Protein AF-A0A7Z9ZM35-F1 (afdb_monomer)

Sequence (771 aa):
RETLLAARPWDLVIVDEAHHARRRDFLDLSRYRPNRMLELLNHLQGHTRGLLLLTATPMQVHPVEVWDLLNLLGLGGPWGADETLFLRFYEQLRRPPDEVDWAFILRLVRAELEIADGRPDPRFEDRARQELGLVDWERVRSLIKGDGSAQVVRSLPPQAKNVLAALVRHHTPLRRLVFRNTRALLREYARIGLLQDRVPTRDPQPVWVPMRDEERDLYDRIEEYITHFYRKYEGERKGLGFVMTVYRRRLTSSFYAVQRSLERRLAFLHGQADLELEEDLEQEALSLDADERLPTDRSLFRDEIAYIEKFLHDLSMLGGLDSKVAKLLEDLQTFFRQRETVLVFTQYTDTMDFLREQLRQSYGSHVACYSGRGGERWDGVMWAPTSKEEIKNAFRTGEIKILICTEAASEGLNLQTCGVLINYDMPWNPMRVEQRIGRVDRIGQRYDEVWIRNYFYEGTVEARVYYALSRRIDLFQDVVGPLQPILARVERTIEQAAMAPGAERERVLREELARIEAELDQVSEGWDLDEWAGQAEGTVSLDTPVTLQELAATLTTAPTLRHLFRPHETIEGAFWLRHEGGEIGVTFDPAVFDAHPNTLQFLTFGHPLLEWLLEQVAGTGEGDEVIGPLLRLEMETPLRRVAYYTLDAEGHPRSLRRLAEVREALESPPPGDGWTETAVEAARQDLGEQVEGEWQALQTFEGRLRRIWEQARAARAARILVRAALVELALGQQPALFNQGTYPAVFDKAAVIGLKRHGYPWTALLRIAQG

Mean predicted aligned error: 12.07 Å

Nearest PDB structures (foldseek):
  8spg-assembly1_A  TM=4.969E-01  e=6.435E-17  Escherichia coli
  4kbf-assembly1_A  TM=7.883E-01  e=2.112E-04  Thermus thermophilus HB27
  7bbb-assembly1_A  TM=7.644E-01  e=7.595E-04  Escherichia coli K-12
  8dpe-assembly1_A  TM=7.760E-01  e=2.055E-03  Homo sapiens
  8y6o-assembly1_I  TM=3.114E-01  e=8.350E-04  Homo sapiens

Foldseek 3Di:
DVVVLPDAQEAEDEAEQCLLFFFPDPPDPVDGHTDPSLVVLVSNLVRYNYYHYHHPFCDQADCLSVLSVLLSVFFFFPSNQDSVLVVVLVLLLLDDLLSHPLVSLLVQLLRLCVLVVNDQDPVLLVVLCVQPPDPLSVLLVCSNVVNDDPVSLVVHDPSSVVSSSVSSLCRDSQAVRFADQFLVNVVVCCVVVVAVFAFAAEAEDEDAFEDDPLLVVLLVVLLVLCVPQQVVCVVPDDPSLLLSVVLNQQSFLDLQSNLVQLVLVLCVLVVNDPNDDDPLDDPVSVPPPDDDDDPPDSVSCPVVNVSSVVSSVSSVVVPLPGRLLVVVVVVLVVCVVPWLAAEEEGQDPSSVVSSQVSVCVPQNQLEWEWEPVGIWTHPPPDTDHDHLLCVLVCRLVSVNRYYYYHLRGLPLRQQLAGQEYEHSGDALQLVSVLVSVPSHRDTNRPDNYRYYYYYGHPPQLSVVLVVLVVVLDVRNRGPFSLCSSLSSCSSVLSSVLSPDRDVCSVVSSVVSSVVSVVSSVCSVVGDGSVSNYHYPPDDPPPDDQEALVNVVVCQCPPPQRVVQWDADPPQPQWTFGQDPVGTAIEHSDPVSCSSPVPRYDHQDPPDVVVVVSVVSDDDDDPAWDDDQQKTWHFDPPPHTDIWIWGADLVRATDTRRHPVSVVVSVVDHHHDPHDDPVRVVNVVVVVVVVRVVVVVVVVVVVVSSVNRNLSSQLQNLLQVLLVVLVVCCVVVVCVVSVVDVDSDPGRDPVNLVVVVVVDPPSVVSSVSNVD

Secondary structure (DSSP, 8-state):
-HHHHSSPPBS-EEETTGGGS-BS-SS-TT---B-HHHHHHHHHGGGBS-EEE--S-S-SS-THHHHHHHHHT---HHHHH-HHHHHHHHHHHTS-TTTS-HHHHHHHHHHHHHHTTT---HHHHHHHHHHHHHHHHHHHHHHHHT---HHHHHTS-HHHHHHHHHHHHHSSHHHHH-B---HHHHHHHHHTTS--S---EEEEEEEEEPPPHHHHHHHHHHHHHIIIIITTTTTT-TTHHHHHHHHHHHHHH-HHHHHHHHHHHHHHHHTSS--PPPTTS-TTGGGG-S--PPPS-GGGGHHHHHHHHHHHHHHHHTTT--HHHHHHHHHHHHHTTT-S-EEEEES-HHHHHHHHHHHHHHHGGGEEEEETTEEEEE-SSSEEEE-HHHHHHHHHTTSS-EEEEEGGG-TT---TT--EEEESS--SSHHHHHHHHHHHSSTT-SSSEEEEEEEEETTSHHHHHHHHHHHHS-TTTS--GGGHHHHHHHHHHHHHHHHS-HHHHHHHHHHHHHHHHHHHHHHTTS--GGGTSBP--S------SS-HHHHHHHHHH-TTTGGGEEE-SSSTTEEEEEETTEEEEEES-HHHHHHSTTT-EE--TT-HHHHHHHHTSPPPPSS-EEETTEEEEEE-SSS-EEEEEEE-TTS-EEEE-SHHHHHHHHHSPPSTT---HHHHHHHHHHHHHHHHHHHHHHHHHHHHHHHHHHHHHHHHHHHHHHHHHHHHHHTTS-GGGGGSS---SS--HHHHHHHHHH-TTSHHHHHHHH-

pLDDT: mean 81.86, std 12.21, range [40.09, 97.25]

Solvent-accessible surface area (backbone atoms only — not comparable to full-atom values): 43494 Å² total; per-residue (Å²): 108,68,71,68,71,72,45,78,72,36,70,65,47,78,38,74,59,40,49,70,38,34,58,76,44,77,88,45,84,90,47,90,45,62,36,76,54,32,48,50,49,65,58,45,54,81,42,35,78,35,77,46,78,39,54,98,48,58,48,50,71,46,75,66,42,40,50,55,52,45,43,65,71,61,38,35,29,69,59,44,37,33,67,66,55,48,54,49,47,59,58,38,72,70,42,60,82,88,75,36,62,52,64,62,49,41,53,54,30,35,57,44,27,59,74,56,78,61,54,77,59,66,70,57,51,54,50,44,35,70,74,54,33,71,68,52,33,50,58,55,53,36,39,60,72,67,81,48,55,65,66,54,63,72,70,45,55,74,67,53,47,51,51,45,51,51,49,51,55,65,40,38,69,48,28,76,74,35,77,58,84,50,70,70,53,51,42,47,30,33,74,73,64,77,33,90,55,43,61,50,48,67,48,63,40,81,41,76,36,66,65,51,71,72,54,44,54,56,56,56,47,51,54,54,50,49,61,64,58,48,62,76,43,59,87,80,48,91,59,64,70,55,59,52,54,50,47,55,56,30,42,65,51,28,68,65,27,31,44,54,51,51,51,48,49,50,35,30,77,72,66,78,44,76,87,77,73,69,86,68,53,53,74,79,69,65,72,70,75,86,74,89,71,83,66,94,65,66,76,81,43,53,70,56,49,57,49,50,54,52,48,47,52,58,60,64,66,60,61,94,66,49,54,62,57,56,50,49,56,55,49,50,68,57,45,59,75,81,36,73,29,39,39,36,34,29,69,41,68,60,40,46,59,50,49,51,60,62,46,33,78,80,51,42,60,23,36,33,39,34,34,86,90,43,26,34,32,38,78,86,88,51,80,38,83,38,54,67,50,56,52,47,52,33,40,66,72,43,62,26,30,36,43,38,31,25,69,80,34,54,70,91,56,84,39,30,69,40,37,30,41,33,33,60,26,69,67,62,39,50,63,56,55,52,54,58,48,53,46,32,62,36,77,57,23,74,46,68,53,34,40,31,39,41,35,32,51,54,89,40,67,59,39,51,53,52,49,58,48,53,76,78,38,70,66,74,66,66,84,51,62,42,51,34,39,58,37,70,42,42,29,58,51,42,49,55,28,68,71,36,58,76,85,50,19,63,51,46,42,51,55,50,49,52,50,53,49,59,48,56,75,44,36,89,76,47,73,52,58,77,83,37,36,23,70,88,86,68,85,80,80,76,83,64,45,68,48,53,67,57,49,45,55,47,50,53,63,33,87,91,42,25,85,39,46,42,77,39,93,86,45,84,82,31,27,32,36,63,50,105,87,47,76,41,42,29,23,50,44,69,70,54,25,71,63,30,63,89,67,31,43,69,57,45,93,93,30,68,70,46,52,54,56,56,68,74,44,86,73,79,74,88,55,72,42,78,59,84,34,33,36,39,44,57,39,71,73,96,46,74,46,74,49,40,29,33,59,42,97,87,58,46,61,39,82,47,74,35,57,68,53,52,50,52,42,69,76,40,81,50,57,83,95,51,91,44,73,69,35,53,51,51,42,51,50,53,51,49,55,50,43,50,50,53,49,53,52,50,52,52,49,52,51,49,54,52,52,34,48,50,40,10,51,16,44,32,33,34,48,51,51,51,52,52,53,53,47,44,53,72,68,58,80,46,63,75,66,67,79,51,97,74,80,61,98,54,81,45,76,66,45,52,57,55,52,64,75,64,42,79,87,46,57,69,45,52,48,50,41,68,107

Radius of gyration: 32.75 Å; Cα contacts (8 Å, |Δi|>4): 1006; chains: 1; bounding box: 90×59×85 Å

Structure (mmCIF, N/CA/C/O backbone):
data_AF-A0A7Z9ZM35-F1
#
_entry.id   AF-A0A7Z9ZM35-F1
#
loop_
_atom_site.group_PDB
_atom_site.id
_atom_site.type_symbol
_atom_site.label_atom_id
_atom_site.label_alt_id
_atom_site.label_comp_id
_atom_site.label_asym_id
_atom_site.label_entity_id
_atom_site.label_seq_id
_atom_site.pdbx_PDB_ins_code
_atom_site.Cartn_x
_atom_site.Cartn_y
_atom_site.Cartn_z
_atom_site.occupancy
_atom_site.B_iso_or_equiv
_atom_site.auth_seq_id
_atom_site.auth_comp_id
_atom_site.auth_asym_id
_atom_site.auth_atom_id
_atom_site.pdbx_PDB_model_num
ATOM 1 N N . ARG A 1 1 ? 5.799 21.999 6.187 1.00 75.88 1 ARG A N 1
ATOM 2 C CA . ARG A 1 1 ? 6.123 21.718 7.611 1.00 75.88 1 ARG A CA 1
ATOM 3 C C . ARG A 1 1 ? 5.651 22.849 8.511 1.00 75.88 1 ARG A C 1
ATOM 5 O O . ARG A 1 1 ? 4.743 22.600 9.283 1.00 75.88 1 ARG A O 1
ATOM 12 N N . GLU A 1 2 ? 6.208 24.058 8.403 1.00 81.81 2 GLU A N 1
ATOM 13 C CA . GLU A 1 2 ? 5.840 25.189 9.279 1.00 81.81 2 GLU A CA 1
ATOM 14 C C . GLU A 1 2 ? 4.340 25.500 9.243 1.00 81.81 2 GLU A C 1
ATOM 16 O O . GLU A 1 2 ? 3.719 25.579 10.294 1.00 81.81 2 GLU A O 1
ATOM 21 N N . THR A 1 3 ? 3.730 25.519 8.055 1.00 85.75 3 THR A N 1
ATOM 22 C CA . THR A 1 3 ? 2.277 25.701 7.889 1.00 85.75 3 THR A CA 1
ATOM 23 C C . THR A 1 3 ? 1.444 24.665 8.652 1.00 85.75 3 THR A C 1
ATOM 25 O O . THR A 1 3 ? 0.456 25.021 9.279 1.00 85.75 3 THR A O 1
ATOM 28 N N . LEU A 1 4 ? 1.854 23.389 8.636 1.00 85.19 4 LEU A N 1
ATOM 29 C CA . LEU A 1 4 ? 1.128 22.304 9.312 1.00 85.19 4 LEU A CA 1
ATOM 30 C C . LEU A 1 4 ? 1.249 22.392 10.838 1.00 85.19 4 LEU A C 1
ATOM 32 O O . LEU A 1 4 ? 0.301 22.067 11.541 1.00 85.19 4 LEU A O 1
ATOM 36 N N . LEU A 1 5 ? 2.410 22.826 11.341 1.00 83.75 5 LEU A N 1
ATOM 37 C CA . LEU A 1 5 ? 2.676 22.955 12.778 1.00 83.75 5 LEU A CA 1
ATOM 38 C C . LEU A 1 5 ? 2.111 24.249 13.377 1.00 83.75 5 LEU A C 1
ATOM 40 O O . LEU A 1 5 ? 1.869 24.301 14.575 1.00 83.75 5 LEU A O 1
ATOM 44 N N . ALA A 1 6 ? 1.903 25.285 12.562 1.00 86.94 6 ALA A N 1
ATOM 45 C CA . ALA A 1 6 ? 1.254 26.525 12.984 1.00 86.94 6 ALA A CA 1
ATOM 46 C C . ALA A 1 6 ? -0.284 26.419 13.029 1.00 86.94 6 ALA A C 1
ATOM 48 O O . ALA A 1 6 ? -0.945 27.313 13.560 1.00 86.94 6 ALA A O 1
ATOM 49 N N . ALA A 1 7 ? -0.860 25.357 12.459 1.00 87.44 7 ALA A N 1
ATOM 50 C CA . ALA A 1 7 ? -2.297 25.117 12.478 1.00 87.44 7 ALA A CA 1
ATOM 51 C C . ALA A 1 7 ? -2.807 24.789 13.895 1.00 87.44 7 ALA A C 1
ATOM 53 O O . ALA A 1 7 ? -2.049 24.418 14.796 1.00 87.44 7 ALA A O 1
ATOM 54 N N . ARG A 1 8 ? -4.127 24.905 14.094 1.00 87.00 8 ARG A N 1
ATOM 55 C CA . ARG A 1 8 ? -4.777 24.406 15.316 1.00 87.00 8 ARG A CA 1
ATOM 56 C C . ARG A 1 8 ? -4.537 22.891 15.449 1.00 87.00 8 ARG A C 1
ATOM 58 O O . ARG A 1 8 ? -4.372 22.229 14.424 1.00 87.00 8 ARG A O 1
ATOM 65 N N . PRO A 1 9 ? -4.507 22.334 16.676 1.00 87.00 9 PRO A N 1
ATOM 66 C CA . PRO A 1 9 ? -4.395 20.893 16.864 1.00 87.00 9 PRO A CA 1
ATOM 67 C C . PRO A 1 9 ? -5.449 20.130 16.057 1.00 87.00 9 PRO A C 1
ATOM 69 O O . PRO A 1 9 ? -6.612 20.528 16.028 1.00 87.00 9 PRO A O 1
ATOM 72 N N . TRP A 1 10 ? -5.025 19.051 15.408 1.00 88.19 10 TRP A N 1
ATOM 73 C CA . TRP A 1 10 ? -5.870 18.247 14.526 1.00 88.19 10 TRP A CA 1
ATOM 74 C C . TRP A 1 10 ? -6.598 17.162 15.320 1.00 88.19 10 TRP A C 1
ATOM 76 O O . TRP A 1 10 ? -5.981 16.510 16.163 1.00 88.19 10 TRP A O 1
ATOM 86 N N . ASP A 1 11 ? -7.867 16.885 15.028 1.00 87.56 11 ASP A N 1
ATOM 87 C CA . ASP A 1 11 ? -8.559 15.755 15.664 1.00 87.56 11 ASP A CA 1
ATOM 88 C C . ASP A 1 11 ? -7.979 14.405 15.211 1.00 87.56 11 ASP A C 1
ATOM 90 O O . ASP A 1 11 ? -7.736 13.525 16.031 1.00 87.56 11 ASP A O 1
ATOM 94 N N . LEU A 1 12 ? -7.672 14.264 13.920 1.00 90.38 12 LEU A N 1
ATOM 95 C CA . LEU A 1 12 ? -7.080 13.058 13.349 1.00 90.38 12 LEU A CA 1
ATOM 96 C C . LEU A 1 12 ? -6.120 13.424 12.216 1.00 90.38 12 LEU A C 1
ATOM 98 O O . LEU A 1 12 ? -6.460 14.212 11.335 1.00 90.38 12 LEU A O 1
ATOM 102 N N . VAL A 1 13 ? -4.937 12.818 12.217 1.00 92.50 13 VAL A N 1
ATOM 103 C CA . VAL A 1 13 ? -3.998 12.842 11.093 1.00 92.50 13 VAL A CA 1
ATOM 104 C C . VAL A 1 13 ? -3.938 11.446 10.483 1.00 92.50 13 VAL A C 1
ATOM 106 O O . VAL A 1 13 ? -3.623 10.478 11.174 1.00 92.50 13 VAL A O 1
ATOM 109 N N . ILE A 1 14 ? -4.217 11.346 9.183 1.00 94.62 14 ILE A N 1
ATOM 110 C CA . ILE A 1 14 ? -4.080 10.109 8.407 1.00 94.62 14 ILE A CA 1
ATOM 111 C C . ILE A 1 14 ? -2.874 10.266 7.487 1.00 94.62 14 ILE A C 1
ATOM 113 O O . ILE A 1 14 ? -2.774 11.244 6.747 1.00 94.62 14 ILE A O 1
ATOM 117 N N . VAL A 1 15 ? -1.950 9.315 7.559 1.00 93.44 15 VAL A N 1
ATOM 118 C CA . VAL A 1 15 ? -0.734 9.296 6.748 1.00 93.44 15 VAL A CA 1
ATOM 119 C C . VAL A 1 15 ? -0.777 8.071 5.859 1.00 93.44 15 VAL A C 1
ATOM 121 O O . VAL A 1 15 ? -0.681 6.952 6.361 1.00 93.44 15 VAL A O 1
ATOM 124 N N . ASP A 1 16 ? -0.906 8.292 4.557 1.00 90.12 16 ASP A N 1
ATOM 125 C CA . ASP A 1 16 ? -0.743 7.234 3.567 1.00 90.12 16 ASP A CA 1
ATOM 126 C C . ASP A 1 16 ? 0.736 7.025 3.220 1.00 90.12 16 ASP A C 1
ATOM 128 O O . ASP A 1 16 ? 1.564 7.925 3.393 1.00 90.12 16 ASP A O 1
ATOM 132 N N . GLU A 1 17 ? 1.071 5.811 2.796 1.00 85.69 17 GLU A N 1
ATOM 133 C CA . GLU A 1 17 ? 2.434 5.348 2.524 1.00 85.69 17 GLU A CA 1
ATOM 134 C C . GLU A 1 17 ? 3.446 5.707 3.625 1.00 85.69 17 GLU A C 1
ATOM 136 O O . GLU A 1 17 ? 4.571 6.166 3.398 1.00 85.69 17 GLU A O 1
ATOM 141 N N . ALA A 1 18 ? 3.054 5.438 4.873 1.00 89.94 18 ALA A N 1
ATOM 142 C CA . ALA A 1 18 ? 3.830 5.755 6.067 1.00 89.94 18 ALA A CA 1
ATOM 143 C C . ALA A 1 18 ? 5.237 5.124 6.085 1.00 89.94 18 ALA A C 1
ATOM 145 O O . ALA A 1 18 ? 6.100 5.588 6.826 1.00 89.94 18 ALA A O 1
ATOM 146 N N . HIS A 1 19 ? 5.512 4.120 5.243 1.00 83.00 19 HIS A N 1
ATOM 147 C CA . HIS A 1 19 ? 6.848 3.539 5.081 1.00 83.00 19 HIS A CA 1
ATOM 148 C C . HIS A 1 19 ? 7.900 4.543 4.578 1.00 83.00 19 HIS A C 1
ATOM 150 O O . HIS A 1 19 ? 9.099 4.351 4.786 1.00 83.00 19 HIS A O 1
ATOM 156 N N . HIS A 1 20 ? 7.476 5.645 3.955 1.00 84.44 20 HIS A N 1
ATOM 157 C CA . HIS A 1 20 ? 8.375 6.737 3.605 1.00 84.44 20 HIS A CA 1
ATOM 158 C C . HIS A 1 20 ? 8.897 7.489 4.839 1.00 84.44 20 HIS A C 1
ATOM 160 O O . HIS A 1 20 ? 9.926 8.159 4.744 1.00 84.44 20 HIS A O 1
ATOM 166 N N . ALA A 1 21 ? 8.261 7.379 6.010 1.00 88.44 21 ALA A N 1
ATOM 167 C CA . ALA A 1 21 ? 8.731 7.969 7.260 1.00 88.44 21 ALA A CA 1
ATOM 168 C C . ALA A 1 21 ? 9.798 7.082 7.923 1.00 88.44 21 ALA A C 1
ATOM 170 O O . ALA A 1 21 ? 9.520 6.325 8.848 1.00 88.44 21 ALA A O 1
ATOM 171 N N . ARG A 1 22 ? 11.049 7.206 7.469 1.00 83.50 22 ARG A N 1
ATOM 172 C CA . ARG A 1 22 ? 12.159 6.340 7.900 1.00 83.50 22 ARG A CA 1
ATOM 173 C C . ARG A 1 22 ? 13.397 7.105 8.359 1.00 83.50 22 ARG A C 1
ATOM 175 O O . ARG A 1 22 ? 13.615 8.271 8.011 1.00 83.50 22 ARG A O 1
ATOM 182 N N . ARG A 1 23 ? 14.252 6.422 9.120 1.00 84.31 23 ARG A N 1
ATOM 183 C CA . ARG A 1 23 ? 15.608 6.887 9.445 1.00 84.31 23 ARG A CA 1
ATOM 184 C C . ARG A 1 23 ? 16.575 6.648 8.283 1.00 84.31 23 ARG A C 1
ATOM 186 O O . ARG A 1 23 ? 16.407 5.722 7.498 1.00 84.31 23 ARG A O 1
ATOM 193 N N . ARG A 1 24 ? 17.610 7.483 8.187 1.00 77.69 24 ARG A N 1
ATOM 194 C CA . ARG A 1 24 ? 18.691 7.342 7.196 1.00 77.69 24 ARG A CA 1
ATOM 195 C C . ARG A 1 24 ? 19.700 6.254 7.576 1.00 77.69 24 ARG A C 1
ATOM 197 O O . ARG A 1 24 ? 20.268 5.633 6.689 1.00 77.69 24 ARG A O 1
ATOM 204 N N . ASP A 1 25 ? 19.900 6.015 8.875 1.00 74.44 25 ASP A N 1
ATOM 205 C CA . ASP A 1 25 ? 20.873 5.049 9.406 1.00 74.44 25 ASP A CA 1
ATOM 206 C C . ASP A 1 25 ? 20.167 3.911 10.148 1.00 74.44 25 ASP A C 1
ATOM 208 O O . ASP A 1 25 ? 19.967 3.961 11.358 1.00 74.44 25 ASP A O 1
ATOM 212 N N . PHE A 1 26 ? 19.753 2.874 9.428 1.00 70.06 26 PHE A N 1
ATOM 213 C CA . PHE A 1 26 ? 19.111 1.702 10.039 1.00 70.06 26 PHE A CA 1
ATOM 214 C C . PHE A 1 26 ? 20.110 0.611 10.465 1.00 70.06 26 PHE A C 1
ATOM 216 O O . PHE A 1 26 ? 19.776 -0.192 11.330 1.00 70.06 26 PHE A O 1
ATOM 223 N N . LEU A 1 27 ? 21.336 0.607 9.918 1.00 65.44 27 LEU A N 1
ATOM 224 C CA . LEU A 1 27 ? 22.403 -0.344 10.285 1.00 65.44 27 LEU A CA 1
ATOM 225 C C . LEU A 1 27 ? 23.234 0.107 11.497 1.00 65.44 27 LEU A C 1
ATOM 227 O O . LEU A 1 27 ? 23.801 -0.726 12.199 1.00 65.44 27 LEU A O 1
ATOM 231 N N . ASP A 1 28 ? 23.311 1.416 11.751 1.00 73.62 28 ASP A N 1
ATOM 232 C CA . ASP A 1 28 ? 24.026 1.987 12.895 1.00 73.62 28 ASP A CA 1
ATOM 233 C C . ASP A 1 28 ? 23.031 2.556 13.912 1.00 73.62 28 ASP A C 1
ATOM 235 O O . ASP A 1 28 ? 22.667 3.731 13.870 1.00 73.62 28 ASP A O 1
ATOM 239 N N . LEU A 1 29 ? 22.621 1.719 14.869 1.00 71.94 29 LEU A N 1
ATOM 240 C CA . LEU A 1 29 ? 21.700 2.109 15.945 1.00 71.94 29 LEU A CA 1
ATOM 241 C C . LEU A 1 29 ? 22.309 3.119 16.939 1.00 71.94 29 LEU A C 1
ATOM 243 O O . LEU A 1 29 ? 21.620 3.574 17.852 1.00 71.94 29 LEU A O 1
ATOM 247 N N . SER A 1 30 ? 23.591 3.482 16.804 1.00 67.69 30 SER A N 1
ATOM 248 C CA . SER A 1 30 ? 24.193 4.550 17.611 1.00 67.69 30 SER A CA 1
ATOM 249 C C . SER A 1 30 ? 23.804 5.950 17.123 1.00 67.69 30 SER A C 1
ATOM 251 O O . SER A 1 30 ? 23.910 6.915 17.886 1.00 67.69 30 SER A O 1
ATOM 253 N N . ARG A 1 31 ? 23.319 6.073 15.879 1.00 73.25 31 ARG A N 1
ATOM 254 C CA . ARG A 1 31 ? 22.924 7.339 15.255 1.00 73.25 31 ARG A CA 1
ATOM 255 C C . ARG A 1 31 ? 21.438 7.332 14.923 1.00 73.25 31 ARG A C 1
ATOM 257 O O . ARG A 1 31 ? 20.930 6.425 14.280 1.00 73.25 31 ARG A O 1
ATOM 264 N N . TYR A 1 32 ? 20.743 8.398 15.312 1.00 82.00 32 TYR A N 1
ATOM 265 C CA . TYR A 1 32 ? 19.344 8.605 14.950 1.00 82.00 32 TYR A CA 1
ATOM 266 C C . TYR A 1 32 ? 19.222 9.830 14.044 1.00 82.00 32 TYR A C 1
ATOM 268 O O . TYR A 1 32 ? 19.287 10.968 14.510 1.00 82.00 32 TYR A O 1
ATOM 276 N N . ARG A 1 33 ? 19.082 9.593 12.735 1.00 83.75 33 ARG A N 1
ATOM 277 C CA . ARG A 1 33 ? 18.858 10.638 11.725 1.00 83.75 33 ARG A CA 1
ATOM 278 C C . ARG A 1 33 ? 17.551 10.370 10.976 1.00 83.75 33 ARG A C 1
ATOM 280 O O . ARG A 1 33 ? 17.578 9.649 9.974 1.00 83.75 33 ARG A O 1
ATOM 287 N N . PRO A 1 34 ? 16.410 10.895 11.452 1.00 87.81 34 PRO A N 1
ATOM 288 C CA . PRO A 1 34 ? 15.141 10.772 10.744 1.00 87.81 34 PRO A CA 1
ATOM 289 C C . PRO A 1 34 ? 15.202 11.511 9.401 1.00 87.81 34 PRO A C 1
ATOM 291 O O . PRO A 1 34 ? 15.959 12.467 9.228 1.00 87.81 34 PRO A O 1
ATOM 294 N N . ASN A 1 35 ? 14.429 11.061 8.417 1.00 88.06 35 ASN A N 1
ATOM 295 C CA . ASN A 1 35 ? 14.197 11.857 7.220 1.00 88.06 35 ASN A CA 1
ATOM 296 C C . ASN A 1 35 ? 13.135 12.946 7.478 1.00 88.06 35 ASN A C 1
ATOM 298 O O . ASN A 1 35 ? 12.538 13.019 8.551 1.00 88.06 35 ASN A O 1
ATOM 302 N N . ARG A 1 36 ? 12.876 13.798 6.478 1.00 88.94 36 ARG A N 1
ATOM 303 C CA . ARG A 1 36 ? 11.955 14.939 6.623 1.00 88.94 36 ARG A CA 1
ATOM 304 C C . ARG A 1 36 ? 10.526 14.526 7.000 1.00 88.94 36 ARG A C 1
ATOM 306 O O . ARG A 1 36 ? 9.876 15.256 7.743 1.00 88.94 36 ARG A O 1
ATOM 313 N N . MET A 1 37 ? 10.049 13.386 6.499 1.00 90.31 37 MET A N 1
ATOM 314 C CA . MET A 1 37 ? 8.705 12.884 6.794 1.00 90.31 37 MET A CA 1
ATOM 315 C C . MET A 1 37 ? 8.617 12.366 8.230 1.00 90.31 37 MET A C 1
ATOM 317 O O . MET A 1 37 ? 7.749 12.807 8.977 1.00 90.31 37 MET A O 1
ATOM 321 N N . LEU A 1 38 ? 9.563 11.526 8.661 1.00 91.25 38 LEU A N 1
ATOM 322 C CA . LEU A 1 38 ? 9.620 11.039 10.040 1.00 91.25 38 LEU A CA 1
ATOM 323 C C . LEU A 1 38 ? 9.806 12.191 11.037 1.00 91.25 38 LEU A C 1
ATOM 325 O O . LEU A 1 38 ? 9.176 12.204 12.091 1.00 91.25 38 LEU A O 1
ATOM 329 N N . GLU A 1 39 ? 10.617 13.200 10.709 1.00 90.94 39 GLU A N 1
ATOM 330 C CA . GLU A 1 39 ? 10.707 14.420 11.517 1.00 90.94 39 GLU A CA 1
ATOM 331 C C . GLU A 1 39 ? 9.357 15.122 11.648 1.00 90.94 39 GLU A C 1
ATOM 333 O O . GLU A 1 39 ? 8.977 15.487 12.757 1.00 90.94 39 GLU A O 1
ATOM 338 N N . LEU A 1 40 ? 8.630 15.326 10.547 1.00 91.50 40 LEU A N 1
ATOM 339 C CA . LEU A 1 40 ? 7.320 15.975 10.577 1.00 91.50 40 LEU A CA 1
ATOM 340 C C . LEU A 1 40 ? 6.338 15.209 11.474 1.00 91.50 40 LEU A C 1
ATOM 342 O O . LEU A 1 40 ? 5.709 15.827 12.331 1.00 91.50 40 LEU A O 1
ATOM 346 N N . LEU A 1 41 ? 6.256 13.884 11.326 1.00 92.69 41 LEU A N 1
ATOM 347 C CA . LEU A 1 41 ? 5.351 13.051 12.122 1.00 92.69 41 LEU A CA 1
ATOM 348 C C . LEU A 1 41 ? 5.688 13.080 13.616 1.00 92.69 41 LEU A C 1
ATOM 350 O O . LEU A 1 41 ? 4.783 13.190 14.438 1.00 92.69 41 LEU A O 1
ATOM 354 N N . ASN A 1 42 ? 6.977 13.085 13.975 1.00 89.19 42 ASN A N 1
ATOM 355 C CA . ASN A 1 42 ? 7.402 13.235 15.371 1.00 89.19 42 ASN A CA 1
ATOM 356 C C . ASN A 1 42 ? 6.913 14.556 15.997 1.00 89.19 42 ASN A C 1
ATOM 358 O O . ASN A 1 42 ? 6.615 14.592 17.187 1.00 89.19 42 ASN A O 1
ATOM 362 N N . HIS A 1 43 ? 6.816 15.643 15.221 1.00 88.12 43 HIS A N 1
ATOM 363 C CA . HIS A 1 43 ? 6.258 16.906 15.722 1.00 88.12 43 HIS A CA 1
ATOM 364 C C . HIS A 1 43 ? 4.724 16.879 15.759 1.00 88.12 43 HIS A C 1
ATOM 366 O O . HIS A 1 43 ? 4.130 17.378 16.713 1.00 88.12 43 HIS A O 1
ATOM 372 N N . LEU A 1 44 ? 4.083 16.283 14.747 1.00 89.31 44 LEU A N 1
ATOM 373 C CA . LEU A 1 44 ? 2.623 16.193 14.667 1.00 89.31 44 LEU A CA 1
ATOM 374 C C . LEU A 1 44 ? 2.017 15.295 15.745 1.00 89.31 44 LEU A C 1
ATOM 376 O O . LEU A 1 44 ? 0.903 15.575 16.173 1.00 89.31 44 LEU A O 1
ATOM 380 N N . GLN A 1 45 ? 2.744 14.287 16.236 1.00 85.75 45 GLN A N 1
ATOM 381 C CA . GLN A 1 45 ? 2.293 13.411 17.325 1.00 85.75 45 GLN A CA 1
ATOM 382 C C . GLN A 1 45 ? 1.815 14.202 18.558 1.00 85.75 45 GLN A C 1
ATOM 384 O O . GLN A 1 45 ? 0.846 13.816 19.200 1.00 85.75 45 GLN A O 1
ATOM 389 N N . GLY A 1 46 ? 2.470 15.325 18.883 1.00 79.44 46 GLY A N 1
ATOM 390 C CA . GLY A 1 46 ? 2.075 16.199 19.997 1.00 79.44 46 GLY A CA 1
ATOM 391 C C . GLY A 1 46 ? 1.004 17.240 19.650 1.00 79.44 46 GLY A C 1
ATOM 392 O O . GLY A 1 46 ? 0.597 18.000 20.524 1.00 79.44 46 GLY A O 1
ATOM 393 N N . HIS A 1 47 ? 0.580 17.302 18.388 1.00 85.94 47 HIS A N 1
ATOM 394 C CA . HIS A 1 47 ? -0.313 18.318 17.830 1.00 85.94 47 HIS A CA 1
ATOM 395 C C . HIS A 1 47 ? -1.594 17.715 17.227 1.00 85.94 47 HIS A C 1
ATOM 397 O O . HIS A 1 47 ? -2.305 18.392 16.479 1.00 85.94 47 HIS A O 1
ATOM 403 N N . THR A 1 48 ? -1.896 16.451 17.542 1.00 88.50 48 THR A N 1
ATOM 404 C CA . THR A 1 48 ? -3.121 15.766 17.124 1.00 88.50 48 THR A CA 1
ATOM 405 C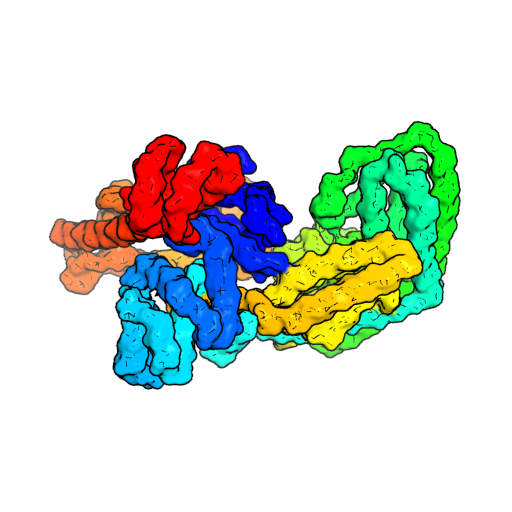 C . THR A 1 48 ? -3.718 14.902 18.236 1.00 88.50 48 THR A C 1
ATOM 407 O O . THR A 1 48 ? -2.984 14.432 19.105 1.00 88.50 48 THR A O 1
ATOM 410 N N . ARG A 1 49 ? -5.043 14.691 18.223 1.00 83.56 49 ARG A N 1
ATOM 411 C CA . ARG A 1 49 ? -5.725 13.741 19.123 1.00 83.56 49 ARG A CA 1
ATOM 412 C C . ARG A 1 49 ? -5.608 12.288 18.650 1.00 83.56 49 ARG A C 1
ATOM 414 O O . ARG A 1 49 ? -5.676 11.387 19.481 1.00 83.56 49 ARG A O 1
ATOM 421 N N . GLY A 1 50 ? -5.395 12.056 17.353 1.00 87.12 50 GLY A N 1
ATOM 422 C CA . GLY A 1 50 ? -5.274 10.721 16.770 1.00 87.12 50 GLY A CA 1
ATOM 423 C C . GLY A 1 50 ? -4.330 10.688 15.571 1.00 87.12 50 GLY A C 1
ATOM 424 O O . GLY A 1 50 ? -4.293 11.613 14.765 1.00 87.12 50 GLY A O 1
ATOM 425 N N . LEU A 1 51 ? -3.577 9.598 15.432 1.00 90.81 51 LEU A N 1
ATOM 426 C CA . LEU A 1 51 ? -2.679 9.364 14.302 1.00 90.81 51 LEU A CA 1
ATOM 427 C C . LEU A 1 51 ? -2.947 7.974 13.721 1.00 90.81 51 LEU A C 1
ATOM 429 O O . LEU A 1 51 ? -2.869 6.983 14.444 1.00 90.81 51 LEU A O 1
ATOM 433 N N . LEU A 1 52 ? -3.237 7.909 12.422 1.00 93.94 52 LEU A N 1
ATOM 434 C CA . LEU A 1 52 ? -3.412 6.669 11.671 1.00 93.94 52 LEU A CA 1
ATOM 435 C C . LEU A 1 52 ? -2.343 6.579 10.581 1.00 93.94 52 LEU A C 1
ATOM 437 O O . LEU A 1 52 ? -2.191 7.496 9.775 1.00 93.94 52 LEU A O 1
ATOM 441 N N . LEU A 1 53 ? -1.608 5.470 10.563 1.00 93.50 53 LEU A N 1
ATOM 442 C CA . LEU A 1 53 ? -0.558 5.197 9.585 1.00 93.50 53 LEU A CA 1
ATOM 443 C C . LEU A 1 53 ? -1.022 4.071 8.659 1.00 93.50 53 LEU A C 1
ATOM 445 O O . LEU A 1 53 ? -1.292 2.965 9.125 1.00 93.50 53 LEU A O 1
ATOM 449 N N . LEU A 1 54 ? -1.096 4.349 7.360 1.00 92.25 54 LEU A N 1
ATOM 450 C CA . LEU A 1 54 ? -1.427 3.381 6.320 1.00 92.25 54 LEU A CA 1
ATOM 451 C C . LEU A 1 54 ? -0.156 3.063 5.531 1.00 92.25 54 LEU A C 1
ATOM 453 O O . LEU A 1 54 ? 0.599 3.957 5.155 1.00 92.25 54 LEU A O 1
ATOM 457 N N . THR A 1 55 ? 0.136 1.779 5.340 1.00 85.00 55 THR A N 1
ATOM 458 C CA . THR A 1 55 ? 1.278 1.340 4.531 1.00 85.00 55 THR A CA 1
ATOM 459 C C . THR A 1 55 ? 1.143 -0.128 4.148 1.00 85.00 55 THR A C 1
ATOM 461 O O . THR A 1 55 ? 0.788 -0.969 4.976 1.00 85.00 55 THR A O 1
ATOM 464 N N . ALA A 1 56 ? 1.476 -0.453 2.899 1.00 75.50 56 ALA A N 1
ATOM 465 C CA . ALA A 1 56 ? 1.576 -1.838 2.440 1.00 75.50 56 ALA A CA 1
ATOM 466 C C . ALA A 1 56 ? 2.886 -2.523 2.886 1.00 75.50 56 ALA A C 1
ATOM 468 O O . ALA A 1 56 ? 2.966 -3.754 2.933 1.00 75.50 56 ALA A O 1
ATOM 469 N N . THR A 1 57 ? 3.917 -1.739 3.219 1.00 72.06 57 THR A N 1
ATOM 470 C CA . THR A 1 57 ? 5.278 -2.218 3.513 1.00 72.06 57 THR A CA 1
ATOM 471 C C . THR A 1 57 ? 5.841 -1.526 4.760 1.00 72.06 57 THR A C 1
ATOM 473 O O . THR A 1 57 ? 6.742 -0.695 4.646 1.00 72.06 57 THR A O 1
ATOM 476 N N . PRO A 1 58 ? 5.317 -1.808 5.969 1.00 68.00 58 PRO A N 1
ATOM 477 C CA . PRO A 1 58 ? 5.753 -1.120 7.190 1.00 68.00 58 PRO A CA 1
ATOM 478 C C . PRO A 1 58 ? 7.236 -1.347 7.529 1.00 68.00 58 PRO A C 1
ATOM 480 O O . PRO A 1 58 ? 7.815 -0.553 8.264 1.00 68.00 58 PRO A O 1
ATOM 483 N N . MET A 1 59 ? 7.854 -2.397 6.979 1.00 73.62 59 MET A N 1
ATOM 484 C CA . MET A 1 59 ? 9.293 -2.650 7.017 1.00 73.62 59 MET A CA 1
ATOM 485 C C . MET A 1 59 ? 9.820 -2.723 5.584 1.00 73.62 59 MET A C 1
ATOM 487 O O . MET A 1 59 ? 9.376 -3.578 4.826 1.00 73.62 59 MET A O 1
ATOM 491 N N . GLN A 1 60 ? 10.775 -1.873 5.206 1.00 66.12 60 GLN A N 1
ATOM 492 C CA . GLN A 1 60 ? 11.422 -1.976 3.895 1.00 66.12 60 GLN A CA 1
ATOM 493 C C . GLN A 1 60 ? 12.797 -2.615 3.992 1.00 66.12 60 GLN A C 1
ATOM 495 O O . GLN A 1 60 ? 13.120 -3.467 3.171 1.00 66.12 60 GLN A O 1
ATOM 500 N N . VAL A 1 61 ? 13.605 -2.209 4.977 1.00 66.75 61 VAL A N 1
ATOM 501 C CA . VAL A 1 61 ? 15.003 -2.653 5.063 1.00 66.75 61 VAL A CA 1
ATOM 502 C C . VAL A 1 61 ? 15.336 -3.271 6.412 1.00 66.75 61 VAL A C 1
ATOM 504 O O . VAL A 1 61 ? 16.054 -4.268 6.461 1.00 66.75 61 VAL A O 1
ATOM 507 N N . HIS A 1 62 ? 14.829 -2.719 7.515 1.00 75.81 62 HIS A N 1
ATOM 508 C CA . HIS A 1 62 ? 15.165 -3.222 8.847 1.00 75.81 62 HIS A CA 1
ATOM 509 C C . HIS A 1 62 ? 13.988 -3.126 9.837 1.00 75.81 62 HIS A C 1
ATOM 511 O O . HIS A 1 62 ? 13.283 -2.116 9.834 1.00 75.81 62 HIS A O 1
ATOM 517 N N . PRO A 1 63 ? 13.808 -4.089 10.771 1.00 78.94 63 PRO A N 1
ATOM 518 C CA . PRO A 1 63 ? 12.697 -4.073 11.737 1.00 78.94 63 PRO A CA 1
ATOM 519 C C . PRO A 1 63 ? 12.645 -2.839 12.652 1.00 78.94 63 PRO A C 1
ATOM 521 O O . PRO A 1 63 ? 11.614 -2.542 13.250 1.00 78.94 63 PRO A O 1
ATOM 524 N N . VAL A 1 64 ? 13.751 -2.096 12.763 1.00 84.94 64 VAL A N 1
ATOM 525 C CA . VAL A 1 64 ? 13.797 -0.827 13.510 1.00 84.94 64 VAL A CA 1
ATOM 526 C C . VAL A 1 64 ? 12.875 0.241 12.913 1.00 84.94 64 VAL A C 1
ATOM 528 O O . VAL A 1 64 ? 12.378 1.088 13.646 1.00 84.94 64 VAL A O 1
ATOM 531 N N . GLU A 1 65 ? 12.607 0.183 11.607 1.00 85.50 65 GLU A N 1
ATOM 532 C CA . GLU A 1 65 ? 11.663 1.085 10.937 1.00 85.50 65 GLU A CA 1
ATOM 533 C C . GLU A 1 65 ? 10.251 0.901 11.496 1.00 85.50 65 GLU A C 1
ATOM 535 O O . GLU A 1 65 ? 9.551 1.872 11.766 1.00 85.50 65 GLU A O 1
ATOM 540 N N . VAL A 1 66 ? 9.863 -0.344 11.779 1.00 87.38 66 VAL A N 1
ATOM 541 C CA . VAL A 1 66 ? 8.569 -0.631 12.403 1.00 87.38 66 VAL A CA 1
ATOM 542 C C . VAL A 1 66 ? 8.515 -0.069 13.811 1.00 87.38 66 VAL A C 1
ATOM 544 O O . VAL A 1 66 ? 7.501 0.503 14.200 1.00 87.38 66 VAL A O 1
ATOM 547 N N . TRP A 1 67 ? 9.609 -0.168 14.567 1.00 90.19 67 TRP A N 1
ATOM 548 C CA . TRP A 1 67 ? 9.683 0.469 15.877 1.00 90.19 67 TRP A CA 1
ATOM 549 C C . TRP A 1 67 ? 9.502 1.990 15.786 1.00 90.19 67 TRP A C 1
ATOM 551 O O . TRP A 1 67 ? 8.753 2.539 16.588 1.00 90.19 67 TRP A O 1
ATOM 561 N N . ASP A 1 68 ? 10.114 2.661 14.802 1.00 90.19 68 ASP A N 1
ATOM 562 C CA . ASP A 1 68 ? 9.935 4.107 14.594 1.00 90.19 68 ASP A CA 1
ATOM 563 C C . ASP A 1 68 ? 8.464 4.465 14.355 1.00 90.19 68 ASP A C 1
ATOM 565 O O . ASP A 1 68 ? 7.939 5.378 14.997 1.00 90.19 68 ASP A O 1
ATOM 569 N N . LEU A 1 69 ? 7.783 3.718 13.480 1.00 91.56 69 LEU A N 1
ATOM 570 C CA . LEU A 1 69 ? 6.366 3.928 13.173 1.00 91.56 69 LEU A CA 1
ATOM 571 C C . LEU A 1 69 ? 5.471 3.656 14.385 1.00 91.56 69 LEU A C 1
ATOM 573 O O . LEU A 1 69 ? 4.610 4.466 14.719 1.00 91.56 69 LEU A O 1
ATOM 577 N N . LEU A 1 70 ? 5.696 2.551 15.094 1.00 90.00 70 LEU A N 1
ATOM 578 C CA . LEU A 1 70 ? 4.955 2.241 16.314 1.00 90.00 70 LEU A CA 1
ATOM 579 C C . LEU A 1 70 ? 5.191 3.291 17.400 1.00 90.00 70 LEU A C 1
ATOM 581 O O . LEU A 1 70 ? 4.274 3.638 18.142 1.00 90.00 70 LEU A O 1
ATOM 585 N N . ASN A 1 71 ? 6.411 3.816 17.507 1.00 88.56 71 ASN A N 1
ATOM 586 C CA . ASN A 1 71 ? 6.738 4.838 18.488 1.00 88.56 71 ASN A CA 1
ATOM 587 C C . ASN A 1 71 ? 5.959 6.144 18.227 1.00 88.56 71 ASN A C 1
ATOM 589 O O . ASN A 1 71 ? 5.536 6.791 19.188 1.00 88.56 71 ASN A O 1
ATOM 593 N N . LEU A 1 72 ? 5.666 6.479 16.961 1.00 88.88 72 LEU A N 1
ATOM 594 C CA . LEU A 1 72 ? 4.735 7.565 16.605 1.00 88.88 72 LEU A CA 1
ATOM 595 C C . LEU A 1 72 ? 3.298 7.296 17.085 1.00 88.88 72 LEU A C 1
ATOM 597 O O . LEU A 1 72 ? 2.581 8.231 17.434 1.00 88.88 72 LEU A O 1
ATOM 601 N N . LEU A 1 73 ? 2.886 6.031 17.170 1.00 86.94 73 LEU A N 1
ATOM 602 C CA . LEU A 1 73 ? 1.579 5.617 17.699 1.00 86.94 73 LEU A CA 1
ATOM 603 C C . LEU A 1 73 ? 1.547 5.525 19.236 1.00 86.94 73 LEU A C 1
ATOM 605 O O . LEU A 1 73 ? 0.536 5.138 19.818 1.00 86.94 73 LEU A O 1
ATOM 609 N N . GLY A 1 74 ? 2.640 5.897 19.910 1.00 78.94 74 GLY A N 1
ATOM 610 C CA . GLY A 1 74 ? 2.695 5.981 21.367 1.00 78.94 74 GLY A CA 1
ATOM 611 C C . GLY A 1 74 ? 3.068 4.667 22.052 1.00 78.94 74 GLY A C 1
ATOM 612 O O . GLY A 1 74 ? 2.367 4.226 22.964 1.00 78.94 74 GLY A O 1
ATOM 613 N N . LEU A 1 75 ? 4.189 4.051 21.658 1.00 84.56 75 LEU A N 1
ATOM 614 C CA . LEU A 1 75 ? 4.755 2.921 22.404 1.00 84.56 75 LEU A CA 1
ATOM 615 C C . LEU A 1 75 ? 5.053 3.299 23.865 1.00 84.56 75 LEU A C 1
ATOM 617 O O . LEU A 1 75 ? 5.769 4.257 24.157 1.00 84.56 75 LEU A O 1
ATOM 621 N N . GLY A 1 76 ? 4.515 2.503 24.787 1.00 78.50 76 GLY A N 1
ATOM 622 C CA . GLY A 1 76 ? 4.664 2.679 26.229 1.00 78.50 76 GLY A CA 1
ATOM 623 C C . GLY A 1 76 ? 5.844 1.939 26.846 1.00 78.50 76 GLY A C 1
ATOM 624 O O . GLY A 1 76 ? 6.380 0.990 26.272 1.00 78.50 76 GLY A O 1
ATOM 625 N N . GLY A 1 77 ? 6.207 2.339 28.066 1.00 81.88 77 GLY A N 1
ATOM 626 C CA . GLY A 1 77 ? 7.113 1.586 28.937 1.00 81.88 77 GLY A CA 1
ATOM 627 C C . GLY A 1 77 ? 8.452 1.192 28.280 1.00 81.88 77 GLY A C 1
ATOM 628 O O . GLY A 1 77 ? 9.058 2.010 27.586 1.00 81.88 77 GLY A O 1
ATOM 629 N N . PRO A 1 78 ? 8.956 -0.042 28.495 1.00 83.00 78 PRO A N 1
ATOM 630 C CA . PRO A 1 78 ? 10.224 -0.490 27.921 1.00 83.00 78 PRO A CA 1
ATOM 631 C C . PRO A 1 78 ? 10.181 -0.624 26.391 1.00 83.00 78 PRO A C 1
ATOM 633 O O . PRO A 1 78 ? 11.240 -0.573 25.772 1.00 83.00 78 PRO A O 1
ATOM 636 N N . TRP A 1 79 ? 8.996 -0.762 25.783 1.00 87.75 79 TRP A N 1
ATOM 637 C CA . TRP A 1 79 ? 8.845 -0.867 24.330 1.00 87.75 79 TRP A CA 1
ATOM 638 C C . TRP A 1 79 ? 9.183 0.446 23.624 1.00 87.75 79 TRP A C 1
ATOM 640 O O . TRP A 1 79 ? 9.937 0.429 22.659 1.00 87.75 79 TRP A O 1
ATOM 650 N N . GLY A 1 80 ? 8.677 1.582 24.116 1.00 85.50 80 GLY A N 1
ATOM 651 C CA . GLY A 1 80 ? 8.950 2.909 23.536 1.00 85.50 80 GLY A CA 1
ATOM 652 C C . GLY A 1 80 ? 10.254 3.555 24.009 1.00 85.50 80 GLY A C 1
ATOM 653 O O . GLY A 1 80 ? 10.694 4.567 23.470 1.00 85.50 80 GLY A O 1
ATOM 654 N N . ALA A 1 81 ? 10.898 2.991 25.032 1.00 81.75 81 ALA A N 1
ATOM 655 C CA . ALA A 1 81 ? 12.119 3.562 25.595 1.00 81.75 81 ALA A CA 1
ATOM 656 C C . ALA A 1 81 ? 13.378 3.245 24.775 1.00 81.75 81 ALA A C 1
ATOM 658 O O . ALA A 1 81 ? 14.369 3.981 24.865 1.00 81.75 81 ALA A O 1
ATOM 659 N N . ASP A 1 82 ? 13.376 2.119 24.054 1.00 81.88 82 ASP A N 1
ATOM 660 C CA . ASP A 1 82 ? 14.582 1.555 23.458 1.00 81.88 82 ASP A CA 1
ATOM 661 C C . ASP A 1 82 ? 14.281 0.564 22.329 1.00 81.88 82 ASP A C 1
ATOM 663 O O . ASP A 1 82 ? 13.802 -0.552 22.554 1.00 81.88 82 ASP A O 1
ATOM 667 N N . GLU A 1 83 ? 14.684 0.940 21.122 1.00 85.56 83 GLU A N 1
ATOM 668 C CA . GLU A 1 83 ? 14.578 0.113 19.929 1.00 85.56 83 GLU A CA 1
ATOM 669 C C . GLU A 1 83 ? 15.332 -1.219 20.060 1.00 85.56 83 GLU A C 1
ATOM 671 O O . GLU A 1 83 ? 14.906 -2.236 19.522 1.00 85.56 83 GLU A O 1
ATOM 676 N N . THR A 1 84 ? 16.426 -1.264 20.827 1.00 86.19 84 THR A N 1
ATOM 677 C CA . THR A 1 84 ? 17.213 -2.491 21.014 1.00 86.19 84 THR A CA 1
ATOM 678 C C . THR A 1 84 ? 16.477 -3.519 21.867 1.00 86.19 84 THR A C 1
ATOM 680 O O . THR A 1 84 ? 16.664 -4.715 21.657 1.00 86.19 84 THR A O 1
ATOM 683 N N . LEU A 1 85 ? 15.601 -3.093 22.790 1.00 87.75 85 LEU A N 1
ATOM 684 C CA . LEU A 1 85 ? 14.762 -4.025 23.549 1.00 87.75 85 LEU A CA 1
ATOM 685 C C . LEU A 1 85 ? 13.671 -4.609 22.657 1.00 87.75 85 LEU A C 1
ATOM 687 O O . LEU A 1 85 ? 13.421 -5.810 22.725 1.00 87.75 85 LEU A O 1
ATOM 691 N N . PHE A 1 86 ? 13.071 -3.778 21.801 1.00 87.94 86 PHE A N 1
ATOM 692 C CA . PHE A 1 86 ? 12.118 -4.231 20.793 1.00 87.94 86 PHE A CA 1
ATOM 693 C C . PHE A 1 86 ? 12.758 -5.273 19.868 1.00 87.94 86 PHE A C 1
ATOM 695 O O . PHE A 1 86 ? 12.244 -6.380 19.754 1.00 87.94 86 PHE A O 1
ATOM 702 N N . LEU A 1 87 ? 13.920 -4.973 19.281 1.00 86.69 87 LEU A N 1
ATOM 703 C CA . LEU A 1 87 ? 14.623 -5.894 18.381 1.00 86.69 87 LEU A CA 1
ATOM 704 C C . LEU A 1 87 ? 15.027 -7.196 19.089 1.00 86.69 87 LEU A C 1
ATOM 706 O O . LEU A 1 87 ? 14.736 -8.288 18.598 1.00 86.69 87 LEU A O 1
ATOM 710 N N . ARG A 1 88 ? 15.628 -7.088 20.283 1.00 87.75 88 ARG A N 1
ATOM 711 C CA . ARG A 1 88 ? 16.046 -8.245 21.084 1.00 87.75 88 ARG A CA 1
ATOM 712 C C . ARG A 1 88 ? 14.867 -9.146 21.443 1.00 87.75 88 ARG A C 1
ATOM 714 O O . ARG A 1 88 ? 15.043 -10.356 21.507 1.00 87.75 88 ARG A O 1
ATOM 721 N N . PHE A 1 89 ? 13.682 -8.593 21.706 1.00 88.81 89 PHE A N 1
ATOM 722 C CA . PHE A 1 89 ? 12.496 -9.385 22.041 1.00 88.81 89 PHE A CA 1
ATOM 723 C C . PHE A 1 89 ? 12.177 -10.412 20.958 1.00 88.81 89 PHE A C 1
ATOM 725 O O . PHE A 1 89 ? 12.078 -11.602 21.249 1.00 88.81 89 PHE A O 1
ATOM 732 N N . TYR A 1 90 ? 12.085 -9.974 19.707 1.00 83.62 90 TYR A N 1
ATOM 733 C CA . TYR A 1 90 ? 11.759 -10.883 18.614 1.00 83.62 90 TYR A CA 1
ATOM 734 C C . TYR A 1 90 ? 12.919 -11.808 18.261 1.00 83.62 90 TYR A C 1
ATOM 736 O O . TYR A 1 90 ? 12.681 -12.967 17.940 1.00 83.62 90 TYR A O 1
ATOM 744 N N . GLU A 1 91 ? 14.165 -11.343 18.386 1.00 83.19 91 GLU A N 1
ATOM 745 C CA . GLU A 1 91 ? 15.342 -12.205 18.236 1.00 83.19 91 GLU A CA 1
ATOM 746 C C . GLU A 1 91 ? 15.312 -13.370 19.239 1.00 83.19 91 GLU A C 1
ATOM 748 O O . GLU A 1 91 ? 15.553 -14.520 18.882 1.00 83.19 91 GLU A O 1
ATOM 753 N N . GLN A 1 92 ? 14.970 -13.092 20.500 1.00 84.69 92 GLN A N 1
ATOM 754 C CA . GLN A 1 92 ? 14.873 -14.107 21.549 1.00 84.69 92 GLN A CA 1
ATOM 755 C C . GLN A 1 92 ? 13.775 -15.133 21.256 1.00 84.69 92 GLN A C 1
ATOM 757 O O . GLN A 1 92 ? 13.993 -16.314 21.491 1.00 84.69 92 GLN A O 1
ATOM 762 N N . LEU A 1 93 ? 12.628 -14.726 20.706 1.00 81.75 93 LEU A N 1
ATOM 763 C CA . LEU A 1 93 ? 11.512 -15.640 20.421 1.00 81.75 93 LEU A CA 1
ATOM 764 C C . LEU A 1 93 ? 11.727 -16.567 19.221 1.00 81.75 93 LEU A C 1
ATOM 766 O O . LEU A 1 93 ? 10.937 -17.491 19.033 1.00 81.75 93 LEU A O 1
ATOM 770 N N . ARG A 1 94 ? 12.790 -16.351 18.442 1.00 77.00 94 ARG A N 1
ATOM 771 C CA . ARG A 1 94 ? 13.228 -17.301 17.410 1.00 77.00 94 ARG A CA 1
ATOM 772 C C . ARG A 1 94 ? 14.137 -18.397 17.940 1.00 77.00 94 ARG A C 1
ATOM 774 O O . ARG A 1 94 ? 14.321 -19.410 17.274 1.00 77.00 94 ARG A O 1
ATOM 781 N N . ARG A 1 95 ? 14.736 -18.197 19.114 1.00 80.81 95 ARG A N 1
ATOM 782 C CA . ARG A 1 95 ? 15.639 -19.182 19.708 1.00 80.81 95 ARG A CA 1
ATOM 783 C C . ARG A 1 95 ? 14.839 -20.377 20.230 1.00 80.81 95 ARG A C 1
ATOM 785 O O . ARG A 1 95 ? 13.673 -20.214 20.605 1.00 80.81 95 ARG A O 1
ATOM 792 N N . PRO A 1 96 ? 15.454 -21.568 20.321 1.00 77.81 96 PRO A N 1
ATOM 793 C CA . PRO A 1 96 ? 14.840 -22.703 20.995 1.00 77.81 96 PRO A CA 1
ATOM 794 C C . PRO A 1 96 ? 14.362 -22.303 22.401 1.00 77.81 96 PRO A C 1
ATOM 796 O O . PRO A 1 96 ? 15.095 -21.590 23.090 1.00 77.81 96 PRO A O 1
ATOM 799 N N . PRO A 1 97 ? 13.189 -22.771 22.877 1.00 74.88 97 PRO A N 1
ATOM 800 C CA . PRO A 1 97 ? 12.605 -22.337 24.152 1.00 74.88 97 PRO A CA 1
ATOM 801 C C . PRO A 1 97 ? 13.540 -22.405 25.367 1.00 74.88 97 PRO A C 1
ATOM 803 O O . PRO A 1 97 ? 13.362 -21.647 26.318 1.00 74.88 97 PRO A O 1
ATOM 806 N N . ASP A 1 98 ? 14.530 -23.296 25.361 1.00 76.88 98 ASP A N 1
ATOM 807 C CA . ASP A 1 98 ? 15.474 -23.463 26.468 1.00 76.88 98 ASP A CA 1
ATOM 808 C C . ASP A 1 98 ? 16.636 -22.441 26.452 1.00 76.88 98 ASP A C 1
ATOM 810 O O . ASP A 1 98 ? 17.286 -22.238 27.481 1.00 76.88 98 ASP A O 1
ATOM 814 N N . GLU A 1 99 ? 16.853 -21.752 25.326 1.00 82.94 99 GLU A N 1
ATOM 815 C CA . GLU A 1 99 ? 17.859 -20.693 25.131 1.00 82.94 99 GLU A CA 1
ATOM 816 C C . GLU A 1 99 ? 17.288 -19.271 25.273 1.00 82.94 99 GLU A C 1
ATOM 818 O O . GLU A 1 99 ? 18.039 -18.291 25.292 1.00 82.94 99 GLU A O 1
ATOM 823 N N . VAL A 1 100 ? 15.963 -19.146 25.377 1.00 84.56 100 VAL A N 1
ATOM 824 C CA . VAL A 1 100 ? 15.264 -17.863 25.511 1.00 84.56 100 VAL A CA 1
ATOM 825 C C . VAL A 1 100 ? 15.500 -17.256 26.896 1.00 84.56 100 VAL A C 1
ATOM 827 O O . VAL A 1 100 ? 15.285 -17.893 27.933 1.00 84.56 100 VAL A O 1
ATOM 830 N N . ASP A 1 101 ? 15.847 -15.969 26.931 1.00 88.00 101 ASP A N 1
ATOM 831 C CA . ASP A 1 101 ? 15.814 -15.153 28.146 1.00 88.00 101 ASP A CA 1
ATOM 832 C C . ASP A 1 101 ? 14.357 -14.821 28.525 1.00 88.00 101 ASP A C 1
ATOM 834 O O . ASP A 1 101 ? 13.837 -13.728 28.284 1.00 88.00 101 ASP A O 1
ATOM 838 N N . TRP A 1 102 ? 13.668 -15.796 29.121 1.00 86.38 102 TRP A N 1
ATOM 839 C CA . TRP A 1 102 ? 12.267 -15.655 29.526 1.00 86.38 102 TRP A CA 1
ATOM 840 C C . TRP A 1 102 ? 12.042 -14.554 30.560 1.00 86.38 102 TRP A C 1
ATOM 842 O O . TRP A 1 102 ? 10.971 -13.953 30.583 1.00 86.38 102 TRP A O 1
ATOM 852 N N . ALA A 1 103 ? 13.033 -14.258 31.405 1.00 85.25 103 ALA A N 1
ATOM 853 C CA . ALA A 1 103 ? 12.924 -13.168 32.368 1.00 85.25 103 ALA A CA 1
ATOM 854 C C . ALA A 1 103 ? 12.816 -11.817 31.645 1.00 85.25 103 ALA A C 1
ATOM 856 O O . ALA A 1 103 ? 11.982 -10.981 32.005 1.00 85.25 103 ALA A O 1
ATOM 857 N N . PHE A 1 104 ? 13.617 -11.631 30.592 1.00 87.56 104 PHE A N 1
ATOM 858 C CA . PHE A 1 104 ? 13.531 -10.478 29.707 1.00 87.56 104 PHE A CA 1
ATOM 859 C C . PHE A 1 104 ? 12.203 -10.429 28.933 1.00 87.56 104 PHE A C 1
ATOM 861 O O . PHE A 1 104 ? 11.525 -9.401 28.987 1.00 87.56 104 PHE A O 1
ATOM 868 N N . ILE A 1 105 ? 11.800 -11.526 28.282 1.00 89.06 105 ILE A N 1
ATOM 869 C CA . ILE A 1 105 ? 10.549 -11.608 27.503 1.00 89.06 105 ILE A CA 1
ATOM 870 C C . ILE A 1 105 ? 9.327 -11.286 28.367 1.00 89.06 105 ILE A C 1
ATOM 872 O O . ILE A 1 105 ? 8.552 -10.386 28.046 1.00 89.06 105 ILE A O 1
ATOM 876 N N . LEU A 1 106 ? 9.178 -11.973 29.502 1.00 88.19 106 LEU A N 1
ATOM 877 C CA . LEU A 1 106 ? 8.028 -11.803 30.391 1.00 88.19 106 LEU A CA 1
ATOM 878 C C . LEU A 1 106 ? 7.963 -10.390 30.975 1.00 88.19 106 LEU A C 1
ATOM 880 O O . LEU A 1 106 ? 6.874 -9.882 31.217 1.00 88.19 106 LEU A O 1
ATOM 884 N N . ARG A 1 107 ? 9.107 -9.722 31.179 1.00 86.81 107 ARG A N 1
ATOM 885 C CA . ARG A 1 107 ? 9.130 -8.316 31.606 1.00 86.81 107 ARG A CA 1
ATOM 886 C C . ARG A 1 107 ? 8.488 -7.395 30.566 1.00 86.81 107 ARG A C 1
ATOM 888 O O . ARG A 1 107 ? 7.751 -6.496 30.955 1.00 86.81 107 ARG A O 1
ATOM 895 N N . LEU A 1 108 ? 8.765 -7.602 29.279 1.00 88.00 108 LEU A N 1
ATOM 896 C CA . LEU A 1 108 ? 8.179 -6.795 28.205 1.00 88.00 108 LEU A CA 1
ATOM 897 C C . LEU A 1 108 ? 6.692 -7.114 27.999 1.00 88.00 108 LEU A C 1
ATOM 899 O O . LEU A 1 108 ? 5.887 -6.196 27.872 1.00 88.00 108 LEU A O 1
ATOM 903 N N . VAL A 1 109 ? 6.315 -8.394 28.058 1.00 88.50 109 VAL A N 1
ATOM 904 C CA . VAL A 1 109 ? 4.906 -8.825 27.984 1.00 88.50 109 VAL A CA 1
ATOM 905 C C . VAL A 1 109 ? 4.084 -8.245 29.130 1.00 88.50 109 VAL A C 1
ATOM 907 O O . VAL A 1 109 ? 2.981 -7.765 28.908 1.00 88.50 109 VAL A O 1
ATOM 910 N N . ARG A 1 110 ? 4.625 -8.224 30.353 1.00 85.94 110 ARG A N 1
ATOM 911 C CA . ARG A 1 110 ? 3.965 -7.583 31.501 1.00 85.94 110 ARG A CA 1
ATOM 912 C C . ARG A 1 110 ? 3.715 -6.101 31.276 1.00 85.94 110 ARG A C 1
ATOM 914 O O . ARG A 1 110 ? 2.617 -5.635 31.549 1.00 85.94 110 ARG A O 1
ATOM 921 N N . ALA A 1 111 ? 4.702 -5.390 30.737 1.00 84.50 111 ALA A N 1
ATOM 922 C CA . ALA A 1 111 ? 4.526 -3.983 30.409 1.00 84.50 111 ALA A CA 1
ATOM 923 C C . ALA A 1 111 ? 3.443 -3.763 29.338 1.00 84.50 111 ALA A C 1
ATOM 925 O O . ALA A 1 111 ? 2.731 -2.769 29.402 1.00 84.50 111 ALA A O 1
ATOM 926 N N . GLU A 1 112 ? 3.285 -4.691 28.387 1.00 86.00 112 GLU A N 1
ATOM 927 C CA . GLU A 1 112 ? 2.197 -4.631 27.401 1.00 86.00 112 GLU A CA 1
ATOM 928 C C . GLU A 1 112 ? 0.834 -4.975 28.020 1.00 86.00 112 GLU A C 1
ATOM 930 O O . GLU A 1 112 ? -0.163 -4.318 27.740 1.00 86.00 112 GLU A O 1
ATOM 935 N N . LEU A 1 113 ? 0.780 -5.963 28.915 1.00 82.06 113 LEU A N 1
ATOM 936 C CA . LEU A 1 113 ? -0.443 -6.314 29.636 1.00 82.06 113 LEU A CA 1
ATOM 937 C C . LEU A 1 113 ? -0.926 -5.161 30.520 1.00 82.06 113 LEU A C 1
ATOM 939 O O . LEU A 1 113 ? -2.121 -4.902 30.543 1.00 82.06 113 LEU A O 1
ATOM 943 N N . GLU A 1 114 ? -0.035 -4.429 31.194 1.00 79.75 114 GLU A N 1
ATOM 944 C CA . GLU A 1 114 ? -0.401 -3.240 31.983 1.00 79.75 114 GLU A CA 1
ATOM 945 C C . GLU A 1 114 ? -1.143 -2.174 31.155 1.00 79.75 114 GLU A C 1
ATOM 947 O O . GLU A 1 114 ? -1.998 -1.469 31.691 1.00 79.75 114 GLU A O 1
ATOM 952 N N . ILE A 1 115 ? -0.867 -2.083 29.849 1.00 75.31 115 ILE A N 1
ATOM 953 C CA . ILE A 1 115 ? -1.560 -1.178 28.918 1.00 75.31 115 ILE A CA 1
ATOM 954 C C . ILE A 1 115 ? -2.996 -1.661 28.635 1.00 75.31 115 ILE A C 1
ATOM 956 O O . ILE A 1 115 ? -3.915 -0.850 28.490 1.00 75.31 115 ILE A O 1
ATOM 960 N N . ALA A 1 116 ? -3.206 -2.978 28.602 1.00 66.88 116 ALA A N 1
ATOM 961 C CA . ALA A 1 116 ? -4.483 -3.642 28.337 1.00 66.88 116 ALA A CA 1
ATOM 962 C C . ALA A 1 116 ? -5.222 -4.080 29.626 1.00 66.88 116 ALA A C 1
ATOM 964 O O . ALA A 1 116 ? -5.832 -5.145 29.668 1.00 66.88 116 ALA A O 1
ATOM 965 N N . ASP A 1 117 ? -5.142 -3.291 30.706 1.00 67.00 117 ASP A N 1
ATOM 966 C CA . ASP A 1 117 ? -5.772 -3.577 32.015 1.00 67.00 117 ASP A CA 1
ATOM 967 C C . ASP A 1 117 ? -5.294 -4.866 32.716 1.00 67.00 117 ASP A C 1
ATOM 969 O O . ASP A 1 117 ? -5.936 -5.389 33.631 1.00 67.00 117 ASP A O 1
ATOM 973 N N . GLY A 1 118 ? -4.132 -5.381 32.319 1.00 63.62 118 GLY A N 1
ATOM 974 C CA . GLY A 1 118 ? -3.445 -6.500 32.958 1.00 63.62 118 GLY A CA 1
ATOM 975 C C . GLY A 1 118 ? -4.079 -7.868 32.711 1.00 63.62 118 GLY A C 1
ATOM 976 O O . GLY A 1 118 ? -3.655 -8.843 33.338 1.00 63.62 118 GLY A O 1
ATOM 977 N N . ARG A 1 119 ? -5.094 -7.969 31.843 1.00 66.75 119 ARG A N 1
ATOM 978 C CA . ARG A 1 119 ? -5.810 -9.223 31.575 1.00 66.75 119 ARG A CA 1
ATOM 979 C C . ARG A 1 119 ? -5.491 -9.749 30.174 1.00 66.75 119 ARG A C 1
ATOM 981 O O . ARG A 1 119 ? -5.531 -8.973 29.221 1.00 66.75 119 ARG A O 1
ATOM 988 N N . PRO A 1 120 ? -5.187 -11.054 30.033 1.00 70.69 120 PRO A N 1
ATOM 989 C CA . PRO A 1 120 ? -5.172 -11.697 28.728 1.00 70.69 120 PRO A CA 1
ATOM 990 C C . PRO A 1 120 ? -6.534 -11.572 28.043 1.00 70.69 120 PRO A C 1
ATOM 992 O O . PRO A 1 120 ? -7.555 -11.404 28.715 1.00 70.69 120 PRO A O 1
ATOM 995 N N . ASP A 1 121 ? -6.553 -11.705 26.719 1.00 73.88 121 ASP A N 1
ATOM 996 C CA . ASP A 1 121 ? -7.800 -11.841 25.967 1.00 73.88 121 ASP A CA 1
ATOM 997 C C . ASP A 1 121 ? -8.638 -13.000 26.559 1.00 73.88 121 ASP A C 1
ATOM 999 O O . ASP A 1 121 ? -8.130 -14.126 26.649 1.00 73.88 121 ASP A O 1
ATOM 1003 N N . PRO A 1 122 ? -9.904 -12.762 26.963 1.00 78.38 122 PRO A N 1
ATOM 1004 C CA . PRO A 1 122 ? -10.780 -13.800 27.500 1.00 78.38 122 PRO A CA 1
ATOM 1005 C C . PRO A 1 122 ? -10.894 -15.031 26.594 1.00 78.38 122 PRO A C 1
ATOM 1007 O O . PRO A 1 122 ? -10.888 -16.158 27.086 1.00 78.38 122 PRO A O 1
ATOM 1010 N N . ARG A 1 123 ? -10.928 -14.845 25.265 1.00 78.00 123 ARG A N 1
ATOM 1011 C CA . ARG A 1 123 ? -11.021 -15.957 24.303 1.00 78.00 123 ARG A CA 1
ATOM 1012 C C . ARG A 1 123 ? -9.737 -16.773 24.251 1.00 78.00 123 ARG A C 1
ATOM 1014 O O . ARG A 1 123 ? -9.778 -17.994 24.076 1.00 78.00 123 ARG A O 1
ATOM 1021 N N . PHE A 1 124 ? -8.585 -16.116 24.363 1.00 82.69 124 PHE A N 1
ATOM 1022 C CA . PHE A 1 124 ? -7.308 -16.805 24.507 1.00 82.69 124 PHE A CA 1
ATOM 1023 C C . PHE A 1 124 ? -7.269 -17.601 25.815 1.00 82.69 124 PHE A C 1
ATOM 1025 O O . PHE A 1 124 ? -6.912 -18.778 25.796 1.00 82.69 124 PHE A O 1
ATOM 1032 N N . GLU A 1 125 ? -7.676 -16.991 26.932 1.00 84.62 125 GLU A N 1
ATOM 1033 C CA . GLU A 1 125 ? -7.683 -17.640 28.245 1.00 84.62 125 GLU A CA 1
ATOM 1034 C C . GLU A 1 125 ? -8.599 -18.873 28.276 1.00 84.62 125 GLU A C 1
ATOM 1036 O O . GLU A 1 125 ? -8.186 -19.923 28.772 1.00 84.62 125 GLU A O 1
ATOM 1041 N N . ASP A 1 126 ? -9.797 -18.797 27.696 1.00 84.75 126 ASP A N 1
ATOM 1042 C CA . ASP A 1 126 ? -10.719 -19.934 27.629 1.00 84.75 126 ASP A CA 1
ATOM 1043 C C . ASP A 1 126 ? -10.142 -21.100 26.813 1.00 84.75 126 ASP A C 1
ATOM 1045 O O . ASP A 1 126 ? -10.183 -22.249 27.263 1.00 84.75 126 ASP A O 1
ATOM 1049 N N . ARG A 1 127 ? -9.530 -20.816 25.654 1.00 86.19 127 ARG A N 1
ATOM 1050 C CA . ARG A 1 127 ? -8.849 -21.838 24.838 1.00 86.19 127 ARG A CA 1
ATOM 1051 C C . ARG A 1 127 ? -7.655 -22.449 25.569 1.00 86.19 127 ARG A C 1
ATOM 1053 O O . ARG A 1 127 ? -7.539 -23.670 25.631 1.00 86.19 127 ARG A O 1
ATOM 1060 N N . ALA A 1 128 ? -6.808 -21.621 26.176 1.00 86.88 128 ALA A N 1
ATOM 1061 C CA . ALA A 1 128 ? -5.637 -22.076 26.921 1.00 86.88 128 ALA A CA 1
ATOM 1062 C C . ALA A 1 128 ? -6.021 -22.958 28.123 1.00 86.88 128 ALA A C 1
ATOM 1064 O O . ALA A 1 128 ? -5.361 -23.962 28.395 1.00 86.88 128 ALA A O 1
ATOM 1065 N N . ARG A 1 129 ? -7.115 -22.624 28.822 1.00 88.94 129 ARG A N 1
ATOM 1066 C CA . ARG A 1 129 ? -7.663 -23.441 29.916 1.00 88.94 129 ARG A CA 1
ATOM 1067 C C . ARG A 1 129 ? -8.178 -24.793 29.434 1.00 88.94 129 ARG A C 1
ATOM 1069 O O . ARG A 1 129 ? -7.993 -25.780 30.144 1.00 88.94 129 ARG A O 1
ATOM 1076 N N . GLN A 1 130 ? -8.818 -24.846 28.266 1.00 89.12 130 GLN A N 1
ATOM 1077 C CA . GLN A 1 130 ? -9.280 -26.102 27.668 1.00 89.12 130 GLN A CA 1
ATOM 1078 C C . GLN A 1 130 ? -8.110 -26.982 27.214 1.00 89.12 130 GLN A C 1
ATOM 1080 O O . GLN A 1 130 ? -8.160 -28.194 27.399 1.00 89.12 130 GLN A O 1
ATOM 1085 N N . GLU A 1 131 ? -7.053 -26.379 26.667 1.00 90.50 131 GLU A N 1
ATOM 1086 C CA . GLU A 1 131 ? -5.886 -27.100 26.149 1.00 90.50 131 GLU A CA 1
ATOM 1087 C C . GLU A 1 131 ? -4.968 -27.640 27.259 1.00 90.50 131 GLU A C 1
ATOM 1089 O O . GLU A 1 131 ? -4.524 -28.784 27.187 1.00 90.50 131 GLU A O 1
ATOM 1094 N N . LEU A 1 132 ? -4.689 -26.844 28.299 1.00 90.50 132 LEU A N 1
ATOM 1095 C CA . LEU A 1 132 ? -3.739 -27.204 29.364 1.00 90.50 132 LEU A CA 1
ATOM 1096 C C . LEU A 1 132 ? -4.388 -27.780 30.628 1.00 90.50 132 LEU A C 1
ATOM 1098 O O . LEU A 1 132 ? -3.708 -28.376 31.464 1.00 90.50 132 LEU A O 1
ATOM 1102 N N . GLY A 1 133 ? -5.685 -27.545 30.827 1.00 89.56 133 GLY A N 1
ATOM 1103 C CA . GLY A 1 133 ? -6.327 -27.713 32.127 1.00 89.56 133 GLY A CA 1
ATOM 1104 C C . GLY A 1 133 ? -5.932 -26.626 33.141 1.00 89.56 133 GLY A C 1
ATOM 1105 O O . GLY A 1 133 ? -5.027 -25.817 32.937 1.00 89.56 133 GLY A O 1
ATOM 1106 N N . LEU A 1 134 ? -6.634 -26.600 34.281 1.00 88.19 134 LEU A N 1
ATOM 1107 C CA . LEU A 1 134 ? -6.538 -25.511 35.267 1.00 88.19 134 LEU A CA 1
ATOM 1108 C C . LEU A 1 134 ? -5.142 -25.353 35.893 1.00 88.19 134 LEU A C 1
ATOM 1110 O O . LEU A 1 134 ? -4.710 -24.232 36.145 1.00 88.19 134 LEU A O 1
ATOM 1114 N N . VAL A 1 135 ? -4.442 -26.461 36.159 1.00 88.75 135 VAL A N 1
ATOM 1115 C CA . VAL A 1 135 ? -3.162 -26.448 36.891 1.00 88.75 135 VAL A CA 1
ATOM 1116 C C . VAL A 1 135 ? -2.039 -25.865 36.038 1.00 88.75 135 VAL A C 1
ATOM 1118 O O . VAL A 1 135 ? -1.346 -24.947 36.477 1.00 88.75 135 VAL A O 1
ATOM 1121 N N . ASP A 1 136 ? -1.858 -26.369 34.816 1.00 88.25 136 ASP A N 1
ATOM 1122 C CA . ASP A 1 136 ? -0.802 -25.880 33.930 1.00 88.25 136 ASP A CA 1
ATOM 1123 C C . ASP A 1 136 ? -1.119 -24.483 33.382 1.00 88.25 136 ASP A C 1
ATOM 1125 O O . ASP A 1 136 ? -0.201 -23.670 33.248 1.00 88.25 136 ASP A O 1
ATOM 1129 N N . TRP A 1 137 ? -2.402 -24.139 33.193 1.00 90.38 137 TRP A N 1
ATOM 1130 C CA . TRP A 1 137 ? -2.796 -22.752 32.936 1.00 90.38 137 TRP A CA 1
ATOM 1131 C C . TRP A 1 137 ? -2.385 -21.819 34.079 1.00 90.38 137 TRP A C 1
ATOM 1133 O O . TRP A 1 137 ? -1.798 -20.772 33.821 1.00 90.38 137 TRP A O 1
ATOM 1143 N N . GLU A 1 138 ? -2.615 -22.188 35.343 1.00 87.94 138 GLU A N 1
ATOM 1144 C CA . GLU A 1 138 ? -2.221 -21.341 36.475 1.00 87.94 138 GLU A CA 1
ATOM 1145 C C . GLU A 1 138 ? -0.699 -21.150 36.550 1.00 87.94 138 GLU A C 1
ATOM 1147 O O . GLU A 1 138 ? -0.214 -20.054 36.846 1.00 87.94 138 GLU A O 1
ATOM 1152 N N . ARG A 1 139 ? 0.076 -22.186 36.201 1.00 88.19 139 ARG A N 1
ATOM 1153 C CA . ARG A 1 139 ? 1.539 -22.088 36.098 1.00 88.19 139 ARG A CA 1
ATOM 1154 C C . ARG A 1 139 ? 1.952 -21.091 35.017 1.00 88.19 139 ARG A C 1
ATOM 1156 O O . ARG A 1 139 ? 2.800 -20.248 35.291 1.00 88.19 139 ARG A O 1
ATOM 1163 N N . VAL A 1 140 ? 1.328 -21.118 33.839 1.00 88.06 140 VAL A N 1
ATOM 1164 C CA . VAL A 1 140 ? 1.578 -20.131 32.770 1.00 88.06 140 VAL A CA 1
ATOM 1165 C C . VAL A 1 140 ? 1.133 -18.728 33.199 1.00 88.06 140 VAL A C 1
ATOM 1167 O O . VAL A 1 140 ? 1.879 -17.761 33.050 1.00 88.06 140 VAL A O 1
ATOM 1170 N N . ARG A 1 141 ? -0.043 -18.609 33.818 1.00 86.88 141 ARG A N 1
ATOM 1171 C CA . ARG A 1 141 ? -0.615 -17.342 34.286 1.00 86.88 141 ARG A CA 1
ATOM 1172 C C . ARG A 1 141 ? 0.223 -16.678 35.382 1.00 86.88 141 ARG A C 1
ATOM 1174 O O . ARG A 1 141 ? 0.338 -15.455 35.408 1.00 86.88 141 ARG A O 1
ATOM 1181 N N . SER A 1 142 ? 0.842 -17.448 36.275 1.00 86.12 142 SER A N 1
ATOM 1182 C CA . SER A 1 142 ? 1.709 -16.892 37.328 1.00 86.12 142 SER A CA 1
ATOM 1183 C C . SER A 1 142 ? 2.997 -16.256 36.778 1.00 86.12 142 SER A C 1
ATOM 1185 O O . SER A 1 142 ? 3.479 -15.261 37.324 1.00 86.12 142 SER A O 1
ATOM 1187 N N . LEU A 1 143 ? 3.516 -16.736 35.638 1.00 85.06 143 LEU A N 1
ATOM 1188 C CA . LEU A 1 143 ? 4.686 -16.150 34.967 1.00 85.06 143 LEU A CA 1
ATOM 1189 C C . LEU A 1 143 ? 4.432 -14.703 34.515 1.00 85.06 143 LEU A C 1
ATOM 1191 O O . LEU A 1 143 ? 5.294 -13.832 34.683 1.00 85.06 143 LEU A O 1
ATOM 1195 N N . ILE A 1 144 ? 3.239 -14.424 33.983 1.00 80.25 144 ILE A N 1
ATOM 1196 C CA . ILE A 1 144 ? 2.849 -13.074 33.551 1.00 80.25 144 ILE A CA 1
ATOM 1197 C C . ILE A 1 144 ? 2.383 -12.179 34.701 1.00 80.25 144 ILE A C 1
ATOM 1199 O O . ILE A 1 144 ? 2.358 -10.970 34.536 1.00 80.25 144 ILE A O 1
ATOM 1203 N N . LYS A 1 145 ? 2.095 -12.715 35.891 1.00 79.12 145 LYS A N 1
ATOM 1204 C CA . LYS A 1 145 ? 1.828 -11.892 37.087 1.00 79.12 145 LYS A CA 1
ATOM 1205 C C . LYS A 1 145 ? 3.095 -11.415 37.801 1.00 79.12 145 LYS A C 1
ATOM 1207 O O . LYS A 1 145 ? 3.024 -10.517 38.628 1.00 79.12 145 LYS A O 1
ATOM 1212 N N . GLY A 1 146 ? 4.258 -11.961 37.439 1.00 70.50 146 GLY A N 1
ATOM 1213 C CA . GLY A 1 146 ? 5.542 -11.605 38.054 1.00 70.50 146 GLY A CA 1
ATOM 1214 C C . GLY A 1 146 ? 5.991 -12.544 39.172 1.00 70.50 146 GLY A C 1
ATOM 1215 O O . GLY A 1 146 ? 7.089 -12.364 39.689 1.00 70.50 146 GLY A O 1
ATOM 1216 N N . ASP A 1 147 ? 5.206 -13.579 39.477 1.00 59.81 147 ASP A N 1
ATOM 1217 C CA . ASP A 1 147 ? 5.493 -14.548 40.544 1.00 59.81 147 ASP A CA 1
ATOM 1218 C C . ASP A 1 147 ? 6.424 -15.688 40.084 1.00 59.81 147 ASP A C 1
ATOM 1220 O O . ASP A 1 147 ? 6.912 -16.487 40.883 1.00 59.81 147 ASP A O 1
ATOM 1224 N N . GLY A 1 148 ? 6.673 -15.782 38.774 1.00 59.00 148 GLY A N 1
ATOM 1225 C CA . GLY A 1 148 ? 7.410 -16.872 38.143 1.00 59.00 148 GLY A CA 1
ATOM 1226 C C . GLY A 1 148 ? 8.872 -16.557 37.808 1.00 59.00 148 GLY A C 1
ATOM 1227 O O . GLY A 1 148 ? 9.191 -15.495 37.274 1.00 59.00 148 GLY A O 1
ATOM 1228 N N . SER A 1 149 ? 9.767 -17.520 38.054 1.00 65.56 149 SER A N 1
ATOM 1229 C CA . SER A 1 149 ? 11.184 -17.465 37.665 1.00 65.56 149 SER A CA 1
ATOM 1230 C C . SER A 1 149 ? 11.450 -18.218 36.352 1.00 65.56 149 SER A C 1
ATOM 1232 O O . SER A 1 149 ? 10.658 -19.062 35.931 1.00 65.56 149 SER A O 1
ATOM 1234 N N . ALA A 1 150 ? 12.611 -17.991 35.724 1.00 67.88 150 ALA A N 1
ATOM 1235 C CA . ALA A 1 150 ? 13.060 -18.756 34.548 1.00 67.88 150 ALA A CA 1
ATOM 1236 C C . ALA A 1 150 ? 13.077 -20.285 34.785 1.00 67.88 150 ALA A C 1
ATOM 1238 O O . ALA A 1 150 ? 12.983 -21.078 33.849 1.00 67.88 150 ALA A O 1
ATOM 1239 N N . GLN A 1 151 ? 13.153 -20.709 36.049 1.00 70.75 151 GLN A N 1
ATOM 1240 C CA . GLN A 1 151 ? 13.102 -22.110 36.453 1.00 70.75 151 GLN A CA 1
ATOM 1241 C C . GLN A 1 151 ? 11.704 -22.723 36.274 1.00 70.75 151 GLN A C 1
ATOM 1243 O O . GLN A 1 151 ? 11.596 -23.894 35.911 1.00 70.75 151 GLN A O 1
ATOM 1248 N N . VAL A 1 152 ? 10.639 -21.931 36.451 1.00 78.62 152 VAL A N 1
ATOM 1249 C CA . VAL A 1 152 ? 9.257 -22.374 36.208 1.00 78.62 152 VAL A CA 1
ATOM 1250 C C . VAL A 1 152 ? 9.063 -22.694 34.729 1.00 78.62 152 VAL A C 1
ATOM 1252 O O . VAL A 1 152 ? 8.539 -23.760 34.419 1.00 78.62 152 VAL A O 1
ATOM 1255 N N . VAL A 1 153 ? 9.570 -21.850 33.823 1.00 81.75 153 VAL A N 1
ATOM 1256 C CA . VAL A 1 153 ? 9.450 -22.068 32.370 1.00 81.75 153 VAL A CA 1
ATOM 1257 C C . VAL A 1 153 ? 10.115 -23.371 31.927 1.00 81.75 153 VAL A C 1
ATOM 1259 O O . VAL A 1 153 ? 9.528 -24.142 31.170 1.00 81.75 153 VAL A O 1
ATOM 1262 N N . ARG A 1 154 ? 11.308 -23.675 32.454 1.00 81.00 154 ARG A N 1
ATOM 1263 C CA . ARG A 1 154 ? 12.005 -24.942 32.169 1.00 81.00 154 ARG A CA 1
ATOM 1264 C C . ARG A 1 154 ? 11.215 -26.167 32.627 1.00 81.00 154 ARG A C 1
ATOM 1266 O O . ARG A 1 154 ? 11.286 -27.203 31.980 1.00 81.00 154 ARG A O 1
ATOM 1273 N N . SER A 1 155 ? 10.463 -26.037 33.720 1.00 85.31 155 SER A N 1
ATOM 1274 C CA . SER A 1 155 ? 9.645 -27.117 34.284 1.00 85.31 155 SER A CA 1
ATOM 1275 C C . SER A 1 155 ? 8.290 -27.312 33.589 1.00 85.31 155 SER A C 1
ATOM 1277 O O . SER A 1 155 ? 7.545 -28.222 33.964 1.00 85.31 155 SER A O 1
ATOM 1279 N N . LEU A 1 156 ? 7.916 -26.444 32.641 1.00 86.94 156 LEU A N 1
ATOM 1280 C CA . LEU A 1 156 ? 6.646 -26.559 31.927 1.00 86.94 156 LEU A CA 1
ATOM 1281 C C . LEU A 1 156 ? 6.666 -27.744 30.947 1.00 86.94 156 LEU A C 1
ATOM 1283 O O . LEU A 1 156 ? 7.672 -27.945 30.257 1.00 86.94 156 LEU A O 1
ATOM 1287 N N . PRO A 1 157 ? 5.558 -28.501 30.835 1.00 88.62 157 PRO A N 1
ATOM 1288 C CA . PRO A 1 157 ? 5.409 -29.499 29.783 1.00 88.62 157 PRO A CA 1
ATOM 1289 C C . PRO A 1 157 ? 5.420 -28.842 28.387 1.00 88.62 157 PRO A C 1
ATOM 1291 O O . PRO A 1 157 ? 5.103 -27.654 28.271 1.00 88.62 157 PRO A O 1
ATOM 1294 N N . PRO A 1 158 ? 5.740 -29.588 27.308 1.00 86.88 158 PRO A N 1
ATOM 1295 C CA . PRO A 1 158 ? 5.836 -29.037 25.951 1.00 86.88 158 PRO A CA 1
ATOM 1296 C C . PRO A 1 158 ? 4.587 -28.267 25.498 1.00 86.88 158 PRO A C 1
ATOM 1298 O O . PRO A 1 158 ? 4.705 -27.176 24.950 1.00 86.88 158 PRO A O 1
ATOM 1301 N N . GLN A 1 159 ? 3.391 -28.779 25.804 1.00 87.06 159 GLN A N 1
ATOM 1302 C CA . GLN A 1 159 ? 2.121 -28.105 25.506 1.00 87.06 159 GLN A CA 1
ATOM 1303 C C . GLN A 1 159 ? 2.008 -26.750 26.221 1.00 87.06 159 GLN A C 1
ATOM 1305 O O . GLN A 1 159 ? 1.699 -25.742 25.593 1.00 87.06 159 GLN A O 1
ATOM 1310 N N . ALA A 1 160 ? 2.357 -26.679 27.509 1.00 88.75 160 ALA A N 1
ATOM 1311 C CA . ALA A 1 160 ? 2.344 -25.419 28.254 1.00 88.75 160 ALA A CA 1
ATOM 1312 C C . ALA A 1 160 ? 3.409 -24.427 27.762 1.00 88.75 160 ALA A C 1
ATOM 1314 O O . ALA A 1 160 ? 3.167 -23.221 27.780 1.00 88.75 160 ALA A O 1
ATOM 1315 N N . LYS A 1 161 ? 4.566 -24.906 27.276 1.00 86.62 161 LYS A N 1
ATOM 1316 C CA . LYS A 1 161 ? 5.558 -24.053 26.599 1.00 86.62 161 LYS A CA 1
ATOM 1317 C C . LYS A 1 161 ? 5.001 -23.473 25.291 1.00 86.62 161 LYS A C 1
ATOM 1319 O O . LYS A 1 161 ? 5.211 -22.290 25.035 1.00 86.62 161 LYS A O 1
ATOM 1324 N N . ASN A 1 162 ? 4.255 -24.257 24.508 1.00 84.75 162 ASN A N 1
ATOM 1325 C CA . ASN A 1 162 ? 3.611 -23.783 23.276 1.00 84.75 162 ASN A CA 1
ATOM 1326 C C . ASN A 1 162 ? 2.543 -22.722 23.564 1.00 84.75 162 ASN A C 1
ATOM 1328 O O . ASN A 1 162 ? 2.540 -21.669 22.931 1.00 84.75 162 ASN A O 1
ATOM 1332 N N . VAL A 1 163 ? 1.689 -22.950 24.564 1.00 87.69 163 VAL A N 1
ATOM 1333 C CA . VAL A 1 163 ? 0.681 -21.967 24.989 1.00 87.69 163 VAL A CA 1
ATOM 1334 C C . VAL A 1 163 ? 1.334 -20.709 25.563 1.00 87.69 163 VAL A C 1
ATOM 1336 O O . VAL A 1 163 ? 0.880 -19.609 25.267 1.00 87.69 163 VAL A O 1
ATOM 1339 N N . LEU A 1 164 ? 2.429 -20.831 26.324 1.00 87.56 164 LEU A N 1
ATOM 1340 C CA . LEU A 1 164 ? 3.208 -19.673 26.770 1.00 87.56 164 LEU A CA 1
ATOM 1341 C C . LEU A 1 164 ? 3.766 -18.887 25.576 1.00 87.56 164 LEU A C 1
ATOM 1343 O O . LEU A 1 164 ? 3.645 -17.667 25.549 1.00 87.56 164 LEU A O 1
ATOM 1347 N N . ALA A 1 165 ? 4.346 -19.562 24.581 1.00 83.62 165 ALA A N 1
ATOM 1348 C CA . ALA A 1 165 ? 4.839 -18.906 23.372 1.00 83.62 165 ALA A CA 1
ATOM 1349 C C . ALA A 1 165 ? 3.705 -18.193 22.616 1.00 83.62 165 ALA A C 1
ATOM 1351 O O . ALA A 1 165 ? 3.864 -17.034 22.238 1.00 83.62 165 ALA A O 1
ATOM 1352 N N . ALA A 1 166 ? 2.541 -18.834 22.472 1.00 83.19 166 ALA A N 1
ATOM 1353 C CA . ALA A 1 166 ? 1.356 -18.231 21.866 1.00 83.19 166 ALA A CA 1
ATOM 1354 C C . ALA A 1 166 ? 0.855 -17.012 22.659 1.00 83.19 166 ALA A C 1
ATOM 1356 O O . ALA A 1 166 ? 0.548 -15.984 22.062 1.00 83.19 166 ALA A O 1
ATOM 1357 N N . LEU A 1 167 ? 0.845 -17.087 23.994 1.00 86.25 167 LEU A N 1
ATOM 1358 C CA . LEU A 1 167 ? 0.483 -15.978 24.877 1.00 86.25 167 LEU A CA 1
ATOM 1359 C C . LEU A 1 167 ? 1.433 -14.796 24.673 1.00 86.25 167 LEU A C 1
ATOM 1361 O O . LEU A 1 167 ? 0.995 -13.665 24.491 1.00 86.25 167 LEU A O 1
ATOM 1365 N N . VAL A 1 168 ? 2.742 -15.051 24.667 1.00 87.44 168 VAL A N 1
ATOM 1366 C CA . VAL A 1 168 ? 3.750 -14.011 24.439 1.00 87.44 168 VAL A CA 1
ATOM 1367 C C . VAL A 1 168 ? 3.573 -13.362 23.066 1.00 87.44 168 VAL A C 1
ATOM 1369 O O . VAL A 1 168 ? 3.616 -12.138 22.976 1.00 87.44 168 VAL A O 1
ATOM 1372 N N . ARG A 1 169 ? 3.323 -14.152 22.013 1.00 82.12 169 ARG A N 1
ATOM 1373 C CA . ARG A 1 169 ? 3.026 -13.644 20.659 1.00 82.12 169 ARG A CA 1
ATOM 1374 C C . ARG A 1 169 ? 1.757 -12.793 20.626 1.00 82.12 169 ARG A C 1
ATOM 1376 O O . ARG A 1 169 ? 1.702 -11.792 19.917 1.00 82.12 169 ARG A O 1
ATOM 1383 N N . HIS A 1 170 ? 0.759 -13.160 21.427 1.00 79.69 170 HIS A N 1
ATOM 1384 C CA . HIS A 1 170 ? -0.510 -12.449 21.530 1.00 79.69 170 HIS A CA 1
ATOM 1385 C C . HIS A 1 170 ? -0.396 -11.112 22.292 1.00 79.69 170 HIS A C 1
ATOM 1387 O O . HIS A 1 170 ? -1.197 -10.207 22.084 1.00 79.69 170 HIS A O 1
ATOM 1393 N N . HIS A 1 171 ? 0.615 -10.940 23.142 1.00 83.81 171 HIS A N 1
ATOM 1394 C CA . HIS A 1 171 ? 0.776 -9.745 23.976 1.00 83.81 171 HIS A CA 1
ATOM 1395 C C . HIS A 1 171 ? 2.009 -8.935 23.577 1.00 83.81 171 HIS A C 1
ATOM 1397 O O . HIS A 1 171 ? 2.976 -8.806 24.331 1.00 83.81 171 HIS A O 1
ATOM 1403 N N . THR A 1 172 ? 1.948 -8.372 22.370 1.00 86.38 172 THR A N 1
ATOM 1404 C CA . THR A 1 172 ? 2.973 -7.480 21.817 1.00 86.38 172 THR A CA 1
ATOM 1405 C C . THR A 1 172 ? 2.350 -6.180 21.300 1.00 86.38 172 THR A C 1
ATOM 1407 O O . THR A 1 172 ? 1.191 -6.185 20.871 1.00 86.38 172 THR A O 1
ATOM 1410 N N . PRO A 1 173 ? 3.118 -5.074 21.248 1.00 85.69 173 PRO A N 1
ATOM 1411 C CA . PRO A 1 173 ? 2.644 -3.847 20.621 1.00 85.69 173 PRO A CA 1
ATOM 1412 C C . PRO A 1 173 ? 2.254 -4.026 19.152 1.00 85.69 173 PRO A C 1
ATOM 1414 O O . PRO A 1 173 ? 1.360 -3.330 18.685 1.00 85.69 173 PRO A O 1
ATOM 1417 N N . LEU A 1 174 ? 2.891 -4.958 18.426 1.00 85.25 174 LEU A N 1
ATOM 1418 C CA . LEU A 1 174 ? 2.535 -5.251 17.035 1.00 85.25 174 LEU A CA 1
ATOM 1419 C C . LEU A 1 174 ? 1.101 -5.742 16.919 1.00 85.25 174 LEU A C 1
ATOM 1421 O O . LEU A 1 174 ? 0.349 -5.195 16.123 1.00 85.25 174 LEU A O 1
ATOM 1425 N N . ARG A 1 175 ? 0.693 -6.706 17.748 1.00 82.00 175 ARG A N 1
ATOM 1426 C CA . ARG A 1 175 ? -0.671 -7.233 17.678 1.00 82.00 175 ARG A CA 1
ATOM 1427 C C . ARG A 1 175 ? -1.723 -6.180 18.029 1.00 82.00 175 ARG A C 1
ATOM 1429 O O . ARG A 1 175 ? -2.815 -6.210 17.473 1.00 82.00 175 ARG A O 1
ATOM 1436 N N . ARG A 1 176 ? -1.401 -5.251 18.938 1.00 83.38 176 ARG A N 1
ATOM 1437 C CA . ARG A 1 176 ? -2.319 -4.178 19.355 1.00 83.38 176 ARG A CA 1
ATOM 1438 C C . ARG A 1 176 ? -2.394 -3.014 18.362 1.00 83.38 176 ARG A C 1
ATOM 1440 O O . ARG A 1 176 ? -3.455 -2.415 18.232 1.00 83.38 176 ARG A O 1
ATOM 1447 N N . LEU A 1 177 ? -1.276 -2.643 17.736 1.00 84.94 177 LEU A N 1
ATOM 1448 C CA . LEU A 1 177 ? -1.162 -1.414 16.937 1.00 84.94 177 LEU A CA 1
ATOM 1449 C C . LEU A 1 177 ? -1.105 -1.656 15.426 1.00 84.94 177 LEU A C 1
ATOM 1451 O O . LEU A 1 177 ? -1.327 -0.718 14.665 1.00 84.94 177 LEU A O 1
ATOM 1455 N N . VAL A 1 178 ? -0.796 -2.875 14.980 1.00 85.44 178 VAL A N 1
ATOM 1456 C CA . VAL A 1 178 ? -0.681 -3.221 13.560 1.00 85.44 178 VAL A CA 1
ATOM 1457 C C . VAL A 1 178 ? -1.797 -4.174 13.182 1.00 85.44 178 VAL A C 1
ATOM 1459 O O . VAL A 1 178 ? -1.866 -5.301 13.666 1.00 85.44 178 VAL A O 1
ATOM 1462 N N . PHE A 1 179 ? -2.628 -3.729 12.248 1.00 84.25 179 PHE A N 1
ATOM 1463 C CA . PHE A 1 179 ? -3.646 -4.546 11.607 1.00 84.25 179 PHE A CA 1
ATOM 1464 C C . PHE A 1 179 ? -3.181 -4.847 10.190 1.00 84.25 179 PHE A C 1
ATOM 1466 O O . PHE A 1 179 ? -2.909 -3.926 9.418 1.00 84.25 179 PHE A O 1
ATOM 1473 N N . ARG A 1 180 ? -3.067 -6.130 9.843 1.00 79.19 180 ARG A N 1
ATOM 1474 C CA . ARG A 1 180 ? -2.625 -6.536 8.507 1.00 79.19 180 ARG A CA 1
ATOM 1475 C C . ARG A 1 180 ? -3.423 -7.733 8.022 1.00 79.19 180 ARG A C 1
ATOM 1477 O O . ARG A 1 180 ? -3.488 -8.760 8.686 1.00 79.19 180 ARG A O 1
ATOM 1484 N N . ASN A 1 181 ? -3.995 -7.598 6.830 1.00 79.94 181 ASN A N 1
ATOM 1485 C CA . ASN A 1 181 ? -4.687 -8.684 6.150 1.00 79.94 181 ASN A CA 1
ATOM 1486 C C . ASN A 1 181 ? -3.814 -9.193 5.001 1.00 79.94 181 ASN A C 1
ATOM 1488 O O . ASN A 1 181 ? -3.584 -8.478 4.025 1.00 79.94 181 ASN A O 1
ATOM 1492 N N . THR A 1 182 ? -3.314 -10.423 5.119 1.00 78.38 182 THR A N 1
ATOM 1493 C CA . THR A 1 182 ? -2.553 -11.076 4.045 1.00 78.38 182 THR A CA 1
ATOM 1494 C C . THR A 1 182 ? -3.495 -11.656 2.993 1.00 78.38 182 THR A C 1
ATOM 1496 O O . THR A 1 182 ? -4.679 -11.876 3.247 1.00 78.38 182 THR A O 1
ATOM 1499 N N . ARG A 1 183 ? -2.982 -11.964 1.797 1.00 78.75 183 ARG A N 1
ATOM 1500 C CA . ARG A 1 183 ? -3.790 -12.613 0.750 1.00 78.75 183 ARG A CA 1
ATOM 1501 C C . ARG A 1 183 ? -4.290 -13.985 1.169 1.00 78.75 183 ARG A C 1
ATOM 1503 O O . ARG A 1 183 ? -5.447 -14.301 0.913 1.00 78.75 183 ARG A O 1
ATOM 1510 N N . ALA A 1 184 ? -3.455 -14.758 1.857 1.00 78.88 184 ALA A N 1
ATOM 1511 C CA . ALA A 1 184 ? -3.856 -16.032 2.440 1.00 78.88 184 ALA A CA 1
ATOM 1512 C C . ALA A 1 184 ? -5.033 -15.854 3.414 1.00 78.88 184 ALA A C 1
ATOM 1514 O O . ALA A 1 184 ? -6.020 -16.576 3.311 1.00 78.88 184 ALA A O 1
ATOM 1515 N N . LEU A 1 185 ? -4.975 -14.840 4.287 1.00 80.88 185 LEU A N 1
ATOM 1516 C CA . LEU A 1 185 ? -6.053 -14.542 5.229 1.00 80.88 185 LEU A CA 1
ATOM 1517 C C . LEU A 1 185 ? -7.334 -14.078 4.527 1.00 80.88 185 LEU A C 1
ATOM 1519 O O . LEU A 1 185 ? -8.415 -14.537 4.867 1.00 80.88 185 LEU A O 1
ATOM 1523 N N . LEU A 1 186 ? -7.231 -13.208 3.520 1.00 85.44 186 LEU A N 1
ATOM 1524 C CA . LEU A 1 186 ? -8.395 -12.746 2.757 1.00 85.44 186 LEU A CA 1
ATOM 1525 C C . LEU A 1 186 ? -9.059 -13.886 1.971 1.00 85.44 186 LEU A C 1
ATOM 1527 O O . LEU A 1 186 ? -10.284 -13.949 1.898 1.00 85.44 186 LEU A O 1
ATOM 1531 N N . ARG A 1 187 ? -8.271 -14.817 1.415 1.00 83.56 187 ARG A N 1
ATOM 1532 C CA . ARG A 1 187 ? -8.793 -16.040 0.782 1.00 83.56 187 ARG A CA 1
ATOM 1533 C C . ARG A 1 187 ? -9.468 -16.947 1.804 1.00 83.56 187 ARG A C 1
ATOM 1535 O O . ARG A 1 187 ? -10.521 -17.503 1.510 1.00 83.56 187 ARG A O 1
ATOM 1542 N N . GLU A 1 188 ? -8.900 -17.066 3.000 1.00 82.69 188 GLU A N 1
ATOM 1543 C CA . GLU A 1 188 ? -9.526 -17.802 4.096 1.00 82.69 188 GLU A CA 1
ATOM 1544 C C . GLU A 1 188 ? -10.853 -17.157 4.507 1.00 82.69 188 GLU A C 1
ATOM 1546 O O . GLU A 1 188 ? -11.853 -17.858 4.620 1.00 82.69 188 GLU A O 1
ATOM 1551 N N . TYR A 1 189 ? -10.903 -15.827 4.626 1.00 85.62 189 TYR A N 1
ATOM 1552 C CA . TYR A 1 189 ? -12.136 -15.075 4.871 1.00 85.62 189 TYR A CA 1
ATOM 1553 C C . TYR A 1 189 ? -13.180 -15.310 3.785 1.00 85.62 189 TYR A C 1
ATOM 1555 O O . TYR A 1 189 ? -14.344 -15.530 4.114 1.00 85.62 189 TYR A O 1
ATOM 1563 N N . ALA A 1 190 ? -12.782 -15.335 2.513 1.00 84.06 190 ALA A N 1
ATOM 1564 C CA . ALA A 1 190 ? -13.685 -15.690 1.423 1.00 84.06 190 ALA A CA 1
ATOM 1565 C C . ALA A 1 190 ? -14.184 -17.140 1.549 1.00 84.06 190 ALA A C 1
ATOM 1567 O O . ALA A 1 190 ? -15.380 -17.402 1.433 1.00 84.06 190 ALA A O 1
ATOM 1568 N N . ARG A 1 191 ? -13.294 -18.084 1.884 1.00 84.44 191 ARG A N 1
ATOM 1569 C CA . ARG A 1 191 ? -13.622 -19.507 2.075 1.00 84.44 191 ARG A CA 1
ATOM 1570 C C . ARG A 1 191 ? -14.629 -19.737 3.205 1.00 84.44 191 ARG A C 1
ATOM 1572 O O . ARG A 1 191 ? -15.482 -20.613 3.079 1.00 84.44 191 ARG A O 1
ATOM 1579 N N . ILE A 1 192 ? -14.528 -18.983 4.301 1.00 83.75 192 ILE A N 1
ATOM 1580 C CA . ILE A 1 192 ? -15.442 -19.077 5.454 1.00 83.75 192 ILE A CA 1
ATOM 1581 C C . ILE A 1 192 ? -16.642 -18.117 5.365 1.00 83.75 192 ILE A C 1
ATOM 1583 O O . ILE A 1 192 ? -17.449 -18.074 6.290 1.00 83.75 192 ILE A O 1
ATOM 1587 N N . GLY A 1 193 ? -16.777 -17.362 4.268 1.00 82.50 193 GLY A N 1
ATOM 1588 C CA . GLY A 1 193 ? -17.916 -16.477 4.002 1.00 82.50 193 GLY A CA 1
ATOM 1589 C C . GLY A 1 193 ? -17.879 -15.107 4.692 1.00 82.50 193 GLY A C 1
ATOM 1590 O O . GLY A 1 193 ? -18.882 -14.397 4.664 1.00 82.50 193 GLY A O 1
ATOM 1591 N N . LEU A 1 194 ? -16.750 -14.712 5.292 1.00 80.00 194 LEU A N 1
ATOM 1592 C CA . LEU A 1 194 ? -16.551 -13.366 5.854 1.00 80.00 194 LEU A CA 1
ATOM 1593 C C . LEU A 1 194 ? -16.289 -12.300 4.779 1.00 80.00 194 LEU A C 1
ATOM 1595 O O . LEU A 1 194 ? -16.538 -11.123 5.022 1.00 80.00 194 LEU A O 1
ATOM 1599 N N . LEU A 1 195 ? -15.796 -12.697 3.604 1.00 82.50 195 LEU A N 1
ATOM 1600 C CA . LEU A 1 195 ? -15.578 -11.817 2.455 1.00 82.50 195 LEU A CA 1
ATOM 1601 C C . LEU A 1 195 ? -16.374 -12.351 1.260 1.00 82.50 195 LEU A C 1
ATOM 1603 O O . LEU A 1 195 ? -16.173 -13.488 0.848 1.00 82.50 195 LEU A O 1
ATOM 1607 N N . GLN A 1 196 ? -17.285 -11.544 0.718 1.00 83.81 196 GLN A N 1
ATOM 1608 C CA . GLN A 1 196 ? -18.098 -11.942 -0.442 1.00 83.81 196 GLN A CA 1
ATOM 1609 C C . GLN A 1 196 ? -17.343 -11.761 -1.763 1.00 83.81 196 GLN A C 1
ATOM 1611 O O . GLN A 1 196 ? -17.574 -12.484 -2.732 1.00 83.81 196 GLN A O 1
ATOM 1616 N N . ASP A 1 197 ? -16.426 -10.799 -1.794 1.00 84.31 197 ASP A N 1
ATOM 1617 C CA . ASP A 1 197 ? -15.638 -10.481 -2.970 1.00 84.31 197 ASP A CA 1
ATOM 1618 C C . ASP A 1 197 ? -14.538 -11.508 -3.245 1.00 84.31 197 ASP A C 1
ATOM 1620 O O . ASP A 1 197 ? -13.925 -12.093 -2.348 1.00 84.31 197 ASP A O 1
ATOM 1624 N N . ARG A 1 198 ? -14.229 -11.676 -4.532 1.00 84.00 198 ARG A N 1
ATOM 1625 C CA . ARG A 1 198 ? -13.179 -12.584 -4.991 1.00 84.00 198 ARG A CA 1
ATOM 1626 C C . ARG A 1 198 ? -11.790 -12.044 -4.658 1.00 84.00 198 ARG A C 1
ATOM 1628 O O . ARG A 1 198 ? -11.501 -10.866 -4.873 1.00 84.00 198 ARG A O 1
ATOM 1635 N N . VAL A 1 199 ? -10.909 -12.938 -4.209 1.00 88.62 199 VAL A N 1
ATOM 1636 C CA . VAL A 1 199 ? -9.476 -12.678 -4.009 1.00 88.62 199 VAL A CA 1
ATOM 1637 C C . VAL A 1 199 ? -8.699 -13.570 -4.980 1.00 88.62 199 VAL A C 1
ATOM 1639 O O . VAL A 1 199 ? -8.705 -14.787 -4.790 1.00 88.62 199 VAL A O 1
ATOM 1642 N N . PRO A 1 200 ? -8.051 -13.016 -6.017 1.00 89.38 200 PRO A N 1
ATOM 1643 C CA . PRO A 1 200 ? -7.473 -13.832 -7.079 1.00 89.38 200 PRO A CA 1
ATOM 1644 C C . PRO A 1 200 ? -6.177 -14.534 -6.634 1.00 89.38 200 PRO A C 1
ATOM 1646 O O . PRO A 1 200 ? -5.516 -14.140 -5.662 1.00 89.38 200 PRO A O 1
ATOM 1649 N N . THR A 1 201 ? -5.804 -15.596 -7.345 1.00 89.69 201 THR A N 1
ATOM 1650 C CA . THR A 1 201 ? -4.436 -16.128 -7.399 1.00 89.69 201 THR A CA 1
ATOM 1651 C C . THR A 1 201 ? -3.645 -15.427 -8.503 1.00 89.69 201 THR A C 1
ATOM 1653 O O . THR A 1 201 ? -4.200 -14.691 -9.324 1.00 89.69 201 THR A O 1
ATOM 1656 N N . ARG A 1 202 ? -2.327 -15.622 -8.510 1.00 89.25 202 ARG A N 1
ATOM 1657 C CA . ARG A 1 202 ? -1.428 -15.001 -9.482 1.00 89.25 202 ARG A CA 1
ATOM 1658 C C . ARG A 1 202 ? -0.521 -16.039 -10.131 1.00 89.25 202 ARG A C 1
ATOM 1660 O O . ARG A 1 202 ? -0.136 -17.000 -9.483 1.00 89.25 202 ARG A O 1
ATOM 1667 N N . ASP A 1 203 ? -0.189 -15.816 -11.400 1.00 91.94 203 ASP A N 1
ATOM 1668 C CA . ASP A 1 203 ? 0.765 -16.610 -12.189 1.00 91.94 203 ASP A CA 1
ATOM 1669 C C . ASP A 1 203 ? 1.859 -15.686 -12.766 1.00 91.94 203 ASP A C 1
ATOM 1671 O O . ASP A 1 203 ? 1.824 -15.340 -13.951 1.00 91.94 203 ASP A O 1
ATOM 1675 N N . PRO A 1 204 ? 2.795 -15.182 -11.937 1.00 91.06 204 PRO A N 1
ATOM 1676 C CA . PRO A 1 204 ? 4.020 -14.530 -12.392 1.00 91.06 204 PRO A CA 1
ATOM 1677 C C . PRO A 1 204 ? 4.962 -15.491 -13.109 1.00 91.06 204 PRO A C 1
ATOM 1679 O O . PRO A 1 204 ? 5.468 -16.449 -12.533 1.00 91.06 204 PRO A O 1
ATOM 1682 N N . GLN A 1 205 ? 5.273 -15.160 -14.362 1.00 92.06 205 GLN A N 1
ATOM 1683 C CA . GLN A 1 205 ? 6.267 -15.869 -15.160 1.00 92.06 205 GLN A CA 1
ATOM 1684 C C . GLN A 1 205 ? 7.312 -14.894 -15.711 1.00 92.06 205 GLN A C 1
ATOM 1686 O O . GLN A 1 205 ? 6.947 -13.897 -16.352 1.00 92.06 205 GLN A O 1
ATOM 1691 N N . PRO A 1 206 ? 8.614 -15.152 -15.486 1.00 92.38 206 PRO A N 1
ATOM 1692 C CA . PRO A 1 206 ? 9.658 -14.444 -16.205 1.00 92.38 206 PRO A CA 1
ATOM 1693 C C . PRO A 1 206 ? 9.676 -14.893 -17.670 1.00 92.38 206 PRO A C 1
ATOM 1695 O O . PRO A 1 206 ? 9.611 -16.085 -17.971 1.00 92.38 206 PRO A O 1
ATOM 1698 N N . VAL A 1 207 ? 9.781 -13.930 -18.581 1.00 95.06 207 VAL A N 1
ATOM 1699 C CA . VAL A 1 207 ? 9.880 -14.151 -20.025 1.00 95.06 207 VAL A CA 1
ATOM 1700 C C . VAL A 1 207 ? 11.236 -13.636 -20.486 1.00 95.06 207 VAL A C 1
ATOM 1702 O O . VAL A 1 207 ? 11.476 -12.429 -20.541 1.00 95.06 207 VAL A O 1
ATOM 1705 N N . TRP A 1 208 ? 12.130 -14.572 -20.789 1.00 94.25 208 TRP A N 1
ATOM 1706 C CA . TRP A 1 208 ? 13.481 -14.296 -21.268 1.00 94.25 208 TRP A CA 1
ATOM 1707 C C . TRP A 1 208 ? 13.448 -14.162 -22.788 1.00 94.25 208 TRP A C 1
ATOM 1709 O O . TRP A 1 208 ? 13.204 -15.136 -23.498 1.00 94.25 208 TRP A O 1
ATOM 1719 N N . VAL A 1 209 ? 13.632 -12.941 -23.280 1.00 95.44 209 VAL A N 1
ATOM 1720 C CA . VAL A 1 209 ? 13.596 -12.623 -24.705 1.00 95.44 209 VAL A CA 1
ATOM 1721 C C . VAL A 1 209 ? 15.030 -12.569 -25.230 1.00 95.44 209 VAL A C 1
ATOM 1723 O O . VAL A 1 209 ? 15.785 -11.680 -24.819 1.00 95.44 209 VAL A O 1
ATOM 1726 N N . PRO A 1 210 ? 15.433 -13.496 -26.117 1.00 94.38 210 PRO A N 1
ATOM 1727 C CA . PRO A 1 210 ? 16.753 -13.445 -26.722 1.00 94.38 210 PRO A CA 1
ATOM 1728 C C . PRO A 1 210 ? 16.856 -12.208 -27.617 1.00 94.38 210 PRO A C 1
ATOM 1730 O O . PRO A 1 210 ? 15.936 -11.893 -28.370 1.00 94.38 210 PRO A O 1
ATOM 1733 N N . MET A 1 211 ? 17.982 -11.506 -27.519 1.00 91.31 211 MET A N 1
ATOM 1734 C CA . MET A 1 211 ? 18.319 -10.441 -28.460 1.00 91.31 211 MET A CA 1
ATOM 1735 C C . MET A 1 211 ? 18.786 -11.054 -29.779 1.00 91.31 211 MET A C 1
ATOM 1737 O O . MET A 1 211 ? 19.473 -12.078 -29.776 1.00 91.31 211 MET A O 1
ATOM 1741 N N . ARG A 1 212 ? 18.472 -10.393 -30.891 1.00 91.00 212 ARG A N 1
ATOM 1742 C CA . ARG A 1 212 ? 19.144 -10.652 -32.171 1.00 91.00 212 ARG A CA 1
ATOM 1743 C C . ARG A 1 212 ? 20.600 -10.189 -32.108 1.00 91.00 212 ARG A C 1
ATOM 1745 O O . ARG A 1 212 ? 20.951 -9.376 -31.252 1.00 91.00 212 ARG A O 1
ATOM 1752 N N . ASP A 1 213 ? 21.432 -10.668 -33.027 1.00 89.69 213 ASP A N 1
ATOM 1753 C CA . ASP A 1 213 ? 22.853 -10.301 -33.067 1.00 89.69 213 ASP A CA 1
ATOM 1754 C C . ASP A 1 213 ? 23.030 -8.778 -33.212 1.00 89.69 213 ASP A C 1
ATOM 1756 O O . ASP A 1 213 ? 23.815 -8.173 -32.488 1.00 89.69 213 ASP A O 1
ATOM 1760 N N . GLU A 1 214 ? 22.207 -8.121 -34.036 1.00 88.88 214 GLU A N 1
ATOM 1761 C CA . GLU A 1 214 ? 22.261 -6.666 -34.220 1.00 88.88 214 GLU A CA 1
ATOM 1762 C C . GLU A 1 214 ? 21.843 -5.894 -32.955 1.00 88.88 214 GLU A C 1
ATOM 1764 O O . GLU A 1 214 ? 22.399 -4.844 -32.632 1.00 88.88 214 GLU A O 1
ATOM 1769 N N . GLU A 1 215 ? 20.863 -6.415 -32.213 1.00 91.00 215 GLU A N 1
ATOM 1770 C CA . GLU A 1 215 ? 20.422 -5.847 -30.933 1.00 91.00 215 GLU A CA 1
ATOM 1771 C C . GLU A 1 215 ? 21.497 -6.022 -29.857 1.00 91.00 215 GLU A C 1
ATOM 1773 O O . GLU A 1 215 ? 21.736 -5.107 -29.066 1.00 91.00 215 GLU A O 1
ATOM 1778 N N . ARG A 1 216 ? 22.176 -7.176 -29.849 1.00 90.19 216 ARG A N 1
ATOM 1779 C CA . ARG A 1 216 ? 23.290 -7.462 -28.944 1.00 90.19 216 ARG A CA 1
ATOM 1780 C C . ARG A 1 216 ? 24.459 -6.515 -29.189 1.00 90.19 216 ARG A C 1
ATOM 1782 O O . ARG A 1 216 ? 24.938 -5.912 -28.232 1.00 90.19 216 ARG A O 1
ATOM 1789 N N . ASP A 1 217 ? 24.845 -6.318 -30.446 1.00 89.12 217 ASP A N 1
ATOM 1790 C CA . ASP A 1 217 ? 25.918 -5.394 -30.816 1.00 89.12 217 ASP A CA 1
ATOM 1791 C C . ASP A 1 217 ? 25.616 -3.966 -30.337 1.00 89.12 217 ASP A C 1
ATOM 1793 O O . ASP A 1 217 ? 26.470 -3.295 -29.754 1.00 89.12 217 ASP A O 1
ATOM 1797 N N . LEU A 1 218 ? 24.379 -3.493 -30.522 1.00 88.56 218 LEU A N 1
ATOM 1798 C CA . LEU A 1 218 ? 23.959 -2.163 -30.067 1.00 88.56 218 LEU A CA 1
ATOM 1799 C C . LEU A 1 218 ? 23.863 -2.067 -28.542 1.00 88.56 218 LEU A C 1
ATOM 1801 O O . LEU A 1 218 ? 24.169 -1.013 -27.975 1.00 88.56 218 LEU A O 1
ATOM 1805 N N . TYR A 1 219 ? 23.470 -3.154 -27.877 1.00 87.94 219 TYR A N 1
ATOM 1806 C CA . TYR A 1 219 ? 23.472 -3.227 -26.423 1.00 87.94 219 TYR A CA 1
ATOM 1807 C C . TYR A 1 219 ? 24.894 -3.109 -25.866 1.00 87.94 219 TYR A C 1
ATOM 1809 O O . TYR A 1 219 ? 25.140 -2.278 -24.992 1.00 87.94 219 TYR A O 1
ATOM 1817 N N . ASP A 1 220 ? 25.845 -3.875 -26.400 1.00 85.81 220 ASP A N 1
ATOM 1818 C CA . ASP A 1 220 ? 27.242 -3.852 -25.958 1.00 85.81 220 ASP A CA 1
ATOM 1819 C C . ASP A 1 220 ? 27.909 -2.503 -26.287 1.00 85.81 220 ASP A C 1
ATOM 1821 O O . ASP A 1 220 ? 28.693 -1.964 -25.502 1.00 85.81 220 ASP A O 1
ATOM 1825 N N . ARG A 1 221 ? 27.508 -1.858 -27.386 1.00 87.06 221 ARG A N 1
ATOM 1826 C CA . ARG A 1 221 ? 28.024 -0.549 -27.802 1.00 87.06 221 ARG A CA 1
ATOM 1827 C C . ARG A 1 221 ? 27.700 0.606 -26.850 1.00 87.06 221 ARG A C 1
ATOM 1829 O O . ARG A 1 221 ? 28.431 1.606 -26.834 1.00 87.06 221 ARG A O 1
ATOM 1836 N N . ILE A 1 222 ? 26.654 0.501 -26.020 1.00 82.56 222 ILE A N 1
ATOM 1837 C CA . ILE A 1 222 ? 26.433 1.513 -24.974 1.00 82.56 222 ILE A CA 1
ATOM 1838 C C . ILE A 1 222 ? 27.618 1.530 -24.011 1.00 82.56 222 ILE A C 1
ATOM 1840 O O . ILE A 1 222 ? 28.031 2.602 -23.590 1.00 82.56 222 ILE A O 1
ATOM 1844 N N . GLU A 1 223 ? 28.211 0.372 -23.700 1.00 74.56 223 GLU A N 1
ATOM 1845 C CA . GLU A 1 223 ? 29.352 0.269 -22.791 1.00 74.56 223 GLU A CA 1
ATOM 1846 C C . GLU A 1 223 ? 30.586 0.967 -23.352 1.00 74.56 223 GLU A C 1
ATOM 1848 O O . GLU A 1 223 ? 31.299 1.647 -22.605 1.00 74.56 223 GLU A O 1
ATOM 1853 N N . GLU A 1 224 ? 30.805 0.862 -24.663 1.00 78.50 224 GLU A N 1
ATOM 1854 C CA . GLU A 1 224 ? 31.844 1.622 -25.348 1.00 78.50 224 GLU A CA 1
ATOM 1855 C C . GLU A 1 224 ? 31.602 3.123 -25.186 1.00 78.50 224 GLU A C 1
ATOM 1857 O O . GLU A 1 224 ? 32.514 3.840 -24.776 1.00 78.50 224 GLU A O 1
ATOM 1862 N N . TYR A 1 225 ? 30.371 3.590 -25.409 1.00 81.06 225 TYR A N 1
ATOM 1863 C CA . TYR A 1 225 ? 30.011 4.997 -25.236 1.00 81.06 225 TYR A CA 1
ATOM 1864 C C . TYR A 1 225 ? 30.271 5.492 -23.803 1.00 81.06 225 TYR A C 1
ATOM 1866 O O . TYR A 1 225 ? 30.941 6.512 -23.613 1.00 81.06 225 TYR A O 1
ATOM 1874 N N . ILE A 1 226 ? 29.819 4.730 -22.795 1.00 75.19 226 ILE A N 1
ATOM 1875 C CA . ILE A 1 226 ? 30.041 5.036 -21.372 1.00 75.19 226 ILE A CA 1
ATOM 1876 C C . ILE A 1 226 ? 31.539 5.149 -21.078 1.00 75.19 226 ILE A C 1
ATOM 1878 O O . ILE A 1 226 ? 32.007 6.119 -20.484 1.00 75.19 226 ILE A O 1
ATOM 1882 N N . THR A 1 227 ? 32.304 4.144 -21.497 1.00 71.38 227 THR A N 1
ATOM 1883 C CA . THR A 1 227 ? 33.716 4.020 -21.137 1.00 71.38 227 THR A CA 1
ATOM 1884 C C . THR A 1 227 ? 34.568 5.097 -21.805 1.00 71.38 227 THR A C 1
ATOM 1886 O O . THR A 1 227 ? 35.471 5.632 -21.163 1.00 71.38 227 THR A O 1
ATOM 1889 N N . HIS A 1 228 ? 34.291 5.423 -23.071 1.00 74.69 228 HIS A N 1
ATOM 1890 C CA . HIS A 1 228 ? 35.122 6.329 -23.866 1.00 74.69 228 HIS A CA 1
ATOM 1891 C C . HIS A 1 228 ? 34.833 7.805 -23.599 1.00 74.69 228 HIS A C 1
ATOM 1893 O O . HIS A 1 228 ? 35.771 8.597 -23.496 1.00 74.69 228 HIS A O 1
ATOM 1899 N N . PHE A 1 229 ? 33.561 8.189 -23.481 1.00 72.81 229 PHE A N 1
ATOM 1900 C CA . PHE A 1 229 ? 33.198 9.603 -23.404 1.00 72.81 229 PHE A CA 1
ATOM 1901 C C . PHE A 1 229 ? 33.006 10.076 -21.967 1.00 72.81 229 PHE A C 1
ATOM 1903 O O . PHE A 1 229 ? 33.518 11.131 -21.618 1.00 72.81 229 PHE A O 1
ATOM 1910 N N . TYR A 1 230 ? 32.387 9.293 -21.083 1.00 66.19 230 TYR A N 1
ATOM 1911 C CA . TYR A 1 230 ? 32.038 9.791 -19.747 1.00 66.19 230 TYR A CA 1
ATOM 1912 C C . TYR A 1 230 ? 33.208 9.790 -18.757 1.00 66.19 230 TYR A C 1
ATOM 1914 O O . TYR A 1 230 ? 33.365 10.754 -18.008 1.00 66.19 230 TYR A O 1
ATOM 1922 N N . ARG A 1 231 ? 34.113 8.802 -18.814 1.00 62.66 231 ARG A N 1
ATOM 1923 C CA . ARG A 1 231 ? 35.346 8.809 -17.993 1.00 62.66 231 ARG A CA 1
ATOM 1924 C C . ARG A 1 231 ? 36.248 10.008 -18.270 1.00 62.66 231 ARG A C 1
ATOM 1926 O O . ARG A 1 231 ? 36.940 10.481 -17.374 1.00 62.66 231 ARG A O 1
ATOM 1933 N N . LYS A 1 232 ? 36.219 10.524 -19.503 1.00 63.62 232 LYS A N 1
ATOM 1934 C CA . LYS A 1 232 ? 36.953 11.732 -19.907 1.00 63.62 232 LYS A CA 1
ATOM 1935 C C . LYS A 1 232 ? 36.487 12.972 -19.131 1.00 63.62 232 LYS A C 1
ATOM 1937 O O . LYS A 1 232 ? 37.283 13.881 -18.931 1.00 63.62 232 LYS A O 1
ATOM 1942 N N . TYR A 1 233 ? 35.234 12.988 -18.672 1.00 59.75 233 TYR A N 1
ATOM 1943 C CA . TYR A 1 233 ? 34.601 14.117 -17.982 1.00 59.75 233 TYR A CA 1
ATOM 1944 C C . TYR A 1 233 ? 34.391 13.888 -16.470 1.00 59.75 233 TYR A C 1
ATOM 1946 O O . TYR A 1 233 ? 34.069 14.829 -15.745 1.00 59.75 233 TYR A O 1
ATOM 1954 N N . GLU A 1 234 ? 34.608 12.665 -15.974 1.00 56.16 234 GLU A N 1
ATOM 1955 C CA . GLU A 1 234 ? 34.363 12.241 -14.582 1.00 56.16 234 GLU A CA 1
ATOM 1956 C C . GLU A 1 234 ? 35.253 12.971 -13.553 1.00 56.16 234 GLU A C 1
ATOM 1958 O O . GLU A 1 234 ? 34.859 13.167 -12.405 1.00 56.16 234 GLU A O 1
ATOM 1963 N N . GLY A 1 235 ? 36.430 13.453 -13.974 1.00 55.41 235 GLY A N 1
ATOM 1964 C CA . GLY A 1 235 ? 37.313 14.288 -13.151 1.00 55.41 235 GLY A CA 1
ATOM 1965 C C . GLY A 1 235 ? 36.895 15.763 -13.042 1.00 55.41 235 GLY A C 1
ATOM 1966 O O . GLY A 1 235 ? 37.375 16.460 -12.150 1.00 55.41 235 GLY A O 1
ATOM 1967 N N . GLU A 1 236 ? 36.009 16.247 -13.919 1.00 53.19 236 GLU A N 1
ATOM 1968 C CA . GLU A 1 236 ? 35.670 17.675 -14.043 1.00 53.19 236 GLU A CA 1
ATOM 1969 C C . GLU A 1 236 ? 34.240 18.014 -13.596 1.00 53.19 236 GLU A C 1
ATOM 1971 O O . GLU A 1 236 ? 33.939 19.182 -13.343 1.00 53.19 236 GLU A O 1
ATOM 1976 N N . ARG A 1 237 ? 33.342 17.026 -13.480 1.00 55.94 237 ARG A N 1
ATOM 1977 C CA . ARG A 1 237 ? 31.907 17.270 -13.262 1.00 55.94 237 ARG A CA 1
ATOM 1978 C C . ARG A 1 237 ? 31.267 16.254 -12.316 1.00 55.94 237 ARG A C 1
ATOM 1980 O O . ARG A 1 237 ? 31.353 15.046 -12.511 1.00 55.94 237 ARG A O 1
ATOM 1987 N N . LYS A 1 238 ? 30.556 16.759 -11.304 1.00 49.38 238 LYS A N 1
ATOM 1988 C CA . LYS A 1 238 ? 29.688 15.954 -10.429 1.00 49.38 238 LYS A CA 1
ATOM 1989 C C . LYS A 1 238 ? 28.342 15.738 -11.132 1.00 49.38 238 LYS A C 1
ATOM 1991 O O . LYS A 1 238 ? 27.774 16.715 -11.596 1.00 49.38 238 LYS A O 1
ATOM 1996 N N . GLY A 1 239 ? 27.850 14.496 -11.200 1.00 54.78 239 GLY A N 1
ATOM 1997 C CA . GLY A 1 239 ? 26.517 14.160 -11.744 1.00 54.78 239 GLY A CA 1
ATOM 1998 C C . GLY A 1 239 ? 26.498 13.153 -12.905 1.00 54.78 239 GLY A C 1
ATOM 1999 O O . GLY A 1 239 ? 25.482 12.510 -13.132 1.00 54.78 239 GLY A O 1
ATOM 2000 N N . LEU A 1 240 ? 27.626 12.908 -13.586 1.00 58.72 240 LEU A N 1
ATOM 2001 C CA . LEU A 1 240 ? 27.662 12.058 -14.793 1.00 58.72 240 LEU A CA 1
ATOM 2002 C C . LEU A 1 240 ? 27.271 10.586 -14.578 1.00 58.72 240 LEU A C 1
ATOM 2004 O O . LEU A 1 240 ? 26.722 9.974 -15.490 1.00 58.72 240 LEU A O 1
ATOM 2008 N N . GLY A 1 241 ? 27.520 10.015 -13.394 1.00 58.81 241 GLY A N 1
ATOM 2009 C CA . GLY A 1 241 ? 27.154 8.621 -13.101 1.00 58.81 241 GLY A CA 1
ATOM 2010 C C . GLY A 1 241 ? 25.649 8.355 -13.221 1.00 58.81 241 GLY A C 1
ATOM 2011 O O . GLY A 1 241 ? 25.242 7.265 -13.610 1.00 58.81 241 GLY A O 1
ATOM 2012 N N . PHE A 1 242 ? 24.826 9.375 -12.977 1.00 64.12 242 PHE A N 1
ATOM 2013 C CA . PHE A 1 242 ? 23.374 9.272 -13.037 1.00 64.12 242 PHE A CA 1
ATOM 2014 C C . PHE A 1 242 ? 22.845 9.123 -14.476 1.00 64.12 242 PHE A C 1
ATOM 2016 O O . PHE A 1 242 ? 22.051 8.222 -14.755 1.00 64.12 242 PHE A O 1
ATOM 2023 N N . VAL A 1 243 ? 23.356 9.923 -15.420 1.00 68.19 243 VAL A N 1
ATOM 2024 C CA . VAL A 1 243 ? 23.002 9.820 -16.850 1.00 68.19 243 VAL A CA 1
ATOM 2025 C C . VAL A 1 243 ? 23.306 8.417 -17.391 1.00 68.19 243 VAL A C 1
ATOM 2027 O O . VAL A 1 243 ? 22.537 7.862 -18.180 1.00 68.19 243 VAL A O 1
ATOM 2030 N N . MET A 1 244 ? 24.383 7.793 -16.901 1.00 71.19 244 MET A N 1
ATOM 2031 C CA . MET A 1 244 ? 24.775 6.441 -17.305 1.00 71.19 244 MET A CA 1
ATOM 2032 C C . MET A 1 244 ? 23.798 5.379 -16.830 1.00 71.19 244 MET A C 1
ATOM 2034 O O . MET A 1 244 ? 23.439 4.479 -17.597 1.00 71.19 244 MET A O 1
ATOM 2038 N N . THR A 1 245 ? 23.329 5.506 -15.591 1.00 75.06 245 THR A N 1
ATOM 2039 C CA . THR A 1 245 ? 22.257 4.670 -15.051 1.00 75.06 245 THR A CA 1
ATOM 2040 C C . THR A 1 245 ? 20.996 4.797 -15.901 1.00 75.06 245 THR A C 1
ATOM 2042 O O . THR A 1 245 ? 20.424 3.781 -16.302 1.00 75.06 245 THR A O 1
ATOM 2045 N N . VAL A 1 246 ? 20.608 6.020 -16.273 1.00 78.31 246 VAL A N 1
ATOM 2046 C CA . VAL A 1 246 ? 19.418 6.270 -17.102 1.00 78.31 246 VAL A CA 1
ATOM 2047 C C . VAL A 1 246 ? 19.546 5.641 -18.492 1.00 78.31 246 VAL A C 1
ATOM 2049 O O . VAL A 1 246 ? 18.616 4.970 -18.938 1.00 78.31 246 VAL A O 1
ATOM 2052 N N . TYR A 1 247 ? 20.682 5.794 -19.182 1.00 82.56 247 TYR A N 1
ATOM 2053 C CA . TYR A 1 247 ? 20.853 5.235 -20.532 1.00 82.56 247 TYR A CA 1
ATOM 2054 C C . TYR A 1 247 ? 20.810 3.709 -20.531 1.00 82.56 247 TYR A C 1
ATOM 2056 O O . TYR A 1 247 ? 20.152 3.121 -21.390 1.00 82.56 247 TYR A O 1
ATOM 2064 N N . ARG A 1 248 ? 21.436 3.060 -19.540 1.00 83.25 248 ARG A N 1
ATOM 2065 C CA . ARG A 1 248 ? 21.372 1.598 -19.400 1.00 83.25 248 ARG A CA 1
ATOM 2066 C C . ARG A 1 248 ? 19.953 1.111 -19.123 1.00 83.25 248 ARG A C 1
ATOM 2068 O O . ARG A 1 248 ? 19.511 0.174 -19.779 1.00 83.25 248 ARG A O 1
ATOM 2075 N N . ARG A 1 249 ? 19.225 1.757 -18.207 1.00 85.75 249 ARG A N 1
ATOM 2076 C CA . ARG A 1 249 ? 17.830 1.394 -17.902 1.00 85.75 249 ARG A CA 1
ATOM 2077 C C . ARG A 1 249 ? 16.906 1.580 -19.106 1.00 85.75 249 ARG A C 1
ATOM 2079 O O . ARG A 1 249 ? 16.037 0.751 -19.360 1.00 85.75 249 ARG A O 1
ATOM 2086 N N . ARG A 1 250 ? 17.102 2.651 -19.877 1.00 87.31 250 ARG A N 1
ATOM 2087 C CA . ARG A 1 250 ? 16.290 2.924 -21.070 1.00 87.31 250 ARG A CA 1
ATOM 2088 C C . ARG A 1 250 ? 16.579 1.953 -22.205 1.00 87.31 250 ARG A C 1
ATOM 2090 O O . ARG A 1 250 ? 15.636 1.493 -22.835 1.00 87.31 250 ARG A O 1
ATOM 2097 N N . LEU A 1 251 ? 17.841 1.583 -22.406 1.00 86.88 251 LEU A N 1
ATOM 2098 C CA . LEU A 1 251 ? 18.244 0.570 -23.383 1.00 86.88 251 LEU A CA 1
ATOM 2099 C C . LEU A 1 251 ? 17.594 -0.791 -23.102 1.00 86.88 251 LEU A C 1
ATOM 2101 O O . LEU A 1 251 ? 17.121 -1.449 -24.025 1.00 86.88 251 LEU A O 1
ATOM 2105 N N . THR A 1 252 ? 17.529 -1.205 -21.834 1.00 88.00 252 THR A N 1
ATOM 2106 C CA . THR A 1 252 ? 16.883 -2.473 -21.471 1.00 88.00 252 THR A CA 1
ATOM 2107 C C . THR A 1 252 ? 15.357 -2.385 -21.478 1.00 88.00 252 THR A C 1
ATOM 2109 O O . THR A 1 252 ? 14.696 -3.420 -21.593 1.00 88.00 252 THR A O 1
ATOM 2112 N N . SER A 1 253 ? 14.778 -1.176 -21.455 1.00 90.06 253 SER A N 1
ATOM 2113 C CA . SER A 1 253 ? 13.351 -0.947 -21.713 1.00 90.06 253 SER A CA 1
ATOM 2114 C C . SER A 1 253 ? 13.009 -1.029 -23.203 1.00 90.06 253 SER A C 1
ATOM 2116 O O . SER A 1 253 ? 12.220 -1.892 -23.589 1.00 90.06 253 SER A O 1
ATOM 2118 N N . SER A 1 254 ? 13.623 -0.213 -24.061 1.00 91.00 254 SER A N 1
ATOM 2119 C CA . SER A 1 254 ? 13.519 -0.349 -25.520 1.00 91.00 254 SER A CA 1
ATOM 2120 C C . SER A 1 254 ? 14.678 0.344 -26.242 1.00 91.00 254 SER A C 1
ATOM 2122 O O . SER A 1 254 ? 15.182 1.381 -25.800 1.00 91.00 254 SER A O 1
ATOM 2124 N N . PHE A 1 255 ? 15.066 -0.179 -27.410 1.00 90.44 255 PHE A N 1
ATOM 2125 C CA . PHE A 1 255 ? 16.070 0.478 -28.258 1.00 90.44 255 PHE A CA 1
ATOM 2126 C C . PHE A 1 255 ? 15.603 1.865 -28.731 1.00 90.44 255 PHE A C 1
ATOM 2128 O O . PHE A 1 255 ? 16.402 2.795 -28.838 1.00 90.44 255 PHE A O 1
ATOM 2135 N N . TYR A 1 256 ? 14.294 2.043 -28.921 1.00 90.44 256 TYR A N 1
ATOM 2136 C CA . TYR A 1 256 ? 13.705 3.344 -29.226 1.00 90.44 256 TYR A CA 1
ATOM 2137 C C . TYR A 1 256 ? 13.880 4.349 -28.077 1.00 90.44 256 TYR A C 1
ATOM 2139 O O . TYR A 1 256 ? 14.247 5.501 -28.311 1.00 90.44 256 TYR A O 1
ATOM 2147 N N . ALA A 1 257 ? 13.688 3.930 -26.822 1.00 89.12 257 ALA A N 1
ATOM 2148 C CA . ALA A 1 257 ? 13.880 4.818 -25.680 1.00 89.12 257 ALA A CA 1
ATOM 2149 C C . ALA A 1 257 ? 15.336 5.282 -25.552 1.00 89.12 257 ALA A C 1
ATOM 2151 O O . ALA A 1 257 ? 15.568 6.463 -25.297 1.00 89.12 257 ALA A O 1
ATOM 2152 N N . VAL A 1 258 ? 16.339 4.420 -25.750 1.00 88.31 258 VAL A N 1
ATOM 2153 C CA . VAL A 1 258 ? 17.736 4.900 -25.748 1.00 88.31 258 VAL A CA 1
ATOM 2154 C C . VAL A 1 258 ? 18.036 5.793 -26.956 1.00 88.31 258 VAL A C 1
ATOM 2156 O O . VAL A 1 258 ? 18.740 6.789 -26.798 1.00 88.31 258 VAL A O 1
ATOM 2159 N N . GLN A 1 259 ? 17.448 5.522 -28.128 1.00 90.69 259 GLN A N 1
ATOM 2160 C CA . GLN A 1 259 ? 17.577 6.391 -29.300 1.00 90.69 259 GLN A CA 1
ATOM 2161 C C . GLN A 1 259 ? 17.092 7.813 -28.985 1.00 90.69 259 GLN A C 1
ATOM 2163 O O . GLN A 1 259 ? 17.832 8.771 -29.193 1.00 90.69 259 GLN A O 1
ATOM 2168 N N . ARG A 1 260 ? 15.903 7.961 -28.383 1.00 89.94 260 ARG A N 1
ATOM 2169 C CA . ARG A 1 260 ? 15.377 9.269 -27.956 1.00 89.94 260 ARG A CA 1
ATOM 2170 C C . ARG A 1 260 ? 16.266 9.975 -26.933 1.00 89.94 260 ARG A C 1
ATOM 2172 O O . ARG A 1 260 ? 16.409 11.196 -26.991 1.00 89.94 260 ARG A O 1
ATOM 2179 N N . SER A 1 261 ? 16.896 9.234 -26.020 1.00 87.06 261 SER A N 1
ATOM 2180 C CA . SER A 1 261 ? 17.873 9.811 -25.085 1.00 87.06 261 SER A CA 1
ATOM 2181 C C . SER A 1 261 ? 19.104 10.362 -25.797 1.00 87.06 261 SER A C 1
ATOM 2183 O O . SER A 1 261 ? 19.572 11.452 -25.471 1.00 87.06 261 SER A O 1
ATOM 2185 N N . LEU A 1 262 ? 19.628 9.615 -26.769 1.00 88.06 262 LEU A N 1
ATOM 2186 C CA . LEU A 1 262 ? 20.797 10.007 -27.552 1.00 88.06 262 LEU A CA 1
ATOM 2187 C C . LEU A 1 262 ? 20.489 11.186 -28.487 1.00 88.06 262 LEU A C 1
ATOM 2189 O O . LEU A 1 262 ? 21.325 12.071 -28.632 1.00 88.06 262 LEU A O 1
ATOM 2193 N N . GLU A 1 263 ? 19.284 11.256 -29.058 1.00 90.25 263 GLU A N 1
ATOM 2194 C CA . GLU A 1 263 ? 18.811 12.413 -29.835 1.00 90.25 263 GLU A CA 1
ATOM 2195 C C . GLU A 1 263 ? 18.770 13.687 -28.979 1.00 90.25 263 GLU A C 1
ATOM 2197 O O . GLU A 1 263 ? 19.291 14.728 -29.384 1.00 90.25 263 GLU A O 1
ATOM 2202 N N . ARG A 1 264 ? 18.217 13.604 -27.760 1.00 86.69 264 ARG A N 1
ATOM 2203 C CA . ARG A 1 264 ? 18.210 14.727 -26.807 1.00 86.69 264 ARG A CA 1
ATOM 2204 C C . ARG A 1 264 ? 19.618 15.141 -26.396 1.00 86.69 264 ARG A C 1
ATOM 2206 O O . ARG A 1 264 ? 19.928 16.331 -26.362 1.00 86.69 264 ARG A O 1
ATOM 2213 N N . ARG A 1 265 ? 20.500 14.167 -26.152 1.00 84.56 265 ARG A N 1
ATOM 2214 C CA . ARG A 1 265 ? 21.916 14.428 -25.869 1.00 84.56 265 ARG A CA 1
ATOM 2215 C C . ARG A 1 265 ? 22.596 15.138 -27.032 1.00 84.56 265 ARG A C 1
ATOM 2217 O O . ARG A 1 265 ? 23.309 16.107 -26.805 1.00 84.56 265 ARG A O 1
ATOM 2224 N N . LEU A 1 266 ? 22.357 14.697 -28.263 1.00 87.81 266 LEU A N 1
ATOM 2225 C CA . LEU A 1 266 ? 22.918 15.314 -29.460 1.00 87.81 266 LEU A CA 1
ATOM 2226 C C . LEU A 1 266 ? 22.446 16.769 -29.614 1.00 87.81 266 LEU A C 1
ATOM 2228 O O . LEU A 1 266 ? 23.267 17.660 -29.832 1.00 87.81 266 LEU A O 1
ATOM 2232 N N . ALA A 1 267 ? 21.149 17.030 -29.419 1.00 85.06 267 ALA A N 1
ATOM 2233 C CA . ALA A 1 267 ? 20.589 18.383 -29.438 1.00 85.06 267 ALA A CA 1
ATOM 2234 C C . ALA A 1 267 ? 21.228 19.289 -28.368 1.00 85.06 267 ALA A C 1
ATOM 2236 O O . ALA A 1 267 ? 21.602 20.430 -28.662 1.00 85.06 267 ALA A O 1
ATOM 2237 N N . PHE A 1 268 ? 21.431 18.764 -27.155 1.00 82.06 268 PHE A N 1
ATOM 2238 C CA . PHE A 1 268 ? 22.148 19.459 -26.084 1.00 82.06 268 PHE A CA 1
ATOM 2239 C C . PHE A 1 268 ? 23.606 19.759 -26.462 1.00 82.06 268 PHE A C 1
ATOM 2241 O O . PHE A 1 268 ? 24.054 20.895 -26.333 1.00 82.06 268 PHE A O 1
ATOM 2248 N N . LEU A 1 269 ? 24.344 18.792 -27.016 1.00 81.44 269 LEU A N 1
ATOM 2249 C CA . LEU A 1 269 ? 25.736 18.991 -27.446 1.00 81.44 269 LEU A CA 1
ATOM 2250 C C . LEU A 1 269 ? 25.867 20.014 -28.589 1.00 81.44 269 LEU A C 1
ATOM 2252 O O . LEU A 1 269 ? 26.857 20.747 -28.659 1.00 81.44 269 LEU A O 1
ATOM 2256 N N . HIS A 1 270 ? 24.856 20.126 -29.454 1.00 83.38 270 HIS A N 1
ATOM 2257 C CA . HIS A 1 270 ? 24.771 21.190 -30.458 1.00 83.38 270 HIS A CA 1
ATOM 2258 C C . HIS A 1 270 ? 24.345 22.553 -29.881 1.00 83.38 270 HIS A C 1
ATOM 2260 O O . HIS A 1 270 ? 24.496 23.583 -30.549 1.00 83.38 270 HIS A O 1
ATOM 2266 N N . GLY A 1 271 ? 23.863 22.593 -28.637 1.00 78.06 271 GLY A N 1
ATOM 2267 C CA . GLY A 1 271 ? 23.309 23.780 -27.988 1.00 78.06 271 GLY A CA 1
ATOM 2268 C C . GLY A 1 271 ? 21.980 24.224 -28.600 1.00 78.06 271 GLY A C 1
ATOM 2269 O O . GLY A 1 271 ? 21.735 25.424 -28.698 1.00 78.06 271 GLY A O 1
ATOM 2270 N N . GLN A 1 272 ? 21.182 23.269 -29.085 1.00 77.75 272 GLN A N 1
ATOM 2271 C CA . GLN A 1 272 ? 19.853 23.491 -29.668 1.00 77.75 272 GLN A CA 1
ATOM 2272 C C . GLN A 1 272 ? 18.729 23.389 -28.628 1.00 77.75 272 GLN A C 1
ATOM 2274 O O . GLN A 1 272 ? 17.653 23.933 -28.856 1.00 77.75 272 GLN A O 1
ATOM 2279 N N . ALA A 1 273 ? 18.978 22.704 -27.512 1.00 72.06 273 ALA A N 1
ATOM 2280 C CA . ALA A 1 273 ? 18.051 22.525 -26.401 1.00 72.06 273 ALA A CA 1
ATOM 2281 C C . ALA A 1 273 ? 18.830 22.382 -25.085 1.00 72.06 273 ALA A C 1
ATOM 2283 O O . ALA A 1 273 ? 20.009 22.012 -25.103 1.00 72.06 273 ALA A O 1
ATOM 2284 N N . ASP A 1 274 ? 18.168 22.648 -23.961 1.00 68.88 274 ASP A N 1
ATOM 2285 C CA . ASP A 1 274 ? 18.672 22.272 -22.641 1.00 68.88 274 ASP A CA 1
ATOM 2286 C C . ASP A 1 274 ? 18.514 20.756 -22.425 1.00 68.88 274 ASP A C 1
ATOM 2288 O O . ASP A 1 274 ? 17.734 20.087 -23.112 1.00 68.88 274 ASP A O 1
ATOM 2292 N N . LEU A 1 275 ? 19.298 20.182 -21.506 1.00 65.88 275 LEU A N 1
ATOM 2293 C CA . LEU A 1 275 ? 19.219 18.754 -21.203 1.00 65.88 275 LEU A CA 1
ATOM 2294 C C . LEU A 1 275 ? 17.983 18.482 -20.332 1.00 65.88 275 LEU A C 1
ATOM 2296 O O . LEU A 1 275 ? 18.062 18.479 -19.107 1.00 65.88 275 LEU A O 1
ATOM 2300 N N . GLU A 1 276 ? 16.840 18.249 -20.970 1.00 60.53 276 GLU A N 1
ATOM 2301 C CA . GLU A 1 276 ? 15.611 17.854 -20.279 1.00 60.53 276 GLU A CA 1
ATOM 2302 C C . GLU A 1 276 ? 15.481 16.324 -20.210 1.00 60.53 276 GLU A C 1
ATOM 2304 O O . GLU A 1 276 ? 15.417 15.593 -21.213 1.00 60.53 276 GLU A O 1
ATOM 2309 N N . LEU A 1 277 ? 15.458 15.828 -18.978 1.00 59.44 277 LEU A N 1
ATOM 2310 C CA . LEU A 1 277 ? 15.123 14.453 -18.645 1.00 59.44 277 LEU A CA 1
ATOM 2311 C C . LEU A 1 277 ? 13.592 14.282 -18.583 1.00 59.44 277 LEU A C 1
ATOM 2313 O O . LEU A 1 277 ? 12.867 15.237 -18.338 1.00 59.44 277 LEU A O 1
ATOM 2317 N N . GLU A 1 278 ? 13.090 13.073 -18.866 1.00 57.44 278 GLU A N 1
ATOM 2318 C CA . GLU A 1 278 ? 11.640 12.792 -18.838 1.00 57.44 278 GLU A CA 1
ATOM 2319 C C . GLU A 1 278 ? 11.031 13.059 -17.450 1.00 57.44 278 GLU A C 1
ATOM 2321 O O . GLU A 1 278 ? 11.588 12.630 -16.443 1.00 57.44 278 GLU A O 1
ATOM 2326 N N . GLU A 1 279 ? 9.848 13.681 -17.410 1.00 51.75 279 GLU A N 1
ATOM 2327 C CA . GLU A 1 279 ? 9.104 13.961 -16.168 1.00 51.75 279 GLU A CA 1
ATOM 2328 C C . GLU A 1 279 ? 8.721 12.686 -15.391 1.00 51.75 279 GLU A C 1
ATOM 2330 O O . GLU A 1 279 ? 8.620 12.719 -14.167 1.00 51.75 279 GLU A O 1
ATOM 2335 N N . ASP A 1 280 ? 8.576 11.551 -16.088 1.00 52.56 280 ASP A N 1
ATOM 2336 C CA . ASP A 1 280 ? 8.249 10.239 -15.506 1.00 52.56 280 ASP A CA 1
ATOM 2337 C C . ASP A 1 280 ? 9.472 9.521 -14.880 1.00 52.56 280 ASP A C 1
ATOM 2339 O O . ASP A 1 280 ? 9.360 8.383 -14.414 1.00 52.56 280 ASP A O 1
ATOM 2343 N N . LEU A 1 281 ? 10.657 10.148 -14.865 1.00 55.84 281 LEU A N 1
ATOM 2344 C CA . LEU A 1 281 ? 11.832 9.617 -14.167 1.00 55.84 281 LEU A CA 1
ATOM 2345 C C . LEU A 1 281 ? 11.667 9.713 -12.645 1.00 55.84 281 LEU A C 1
ATOM 2347 O O . LEU A 1 281 ? 10.983 10.578 -12.107 1.00 55.84 281 LEU A O 1
ATOM 2351 N N . GLU A 1 282 ? 12.312 8.798 -11.922 1.00 55.09 282 GLU A N 1
ATOM 2352 C CA . GLU A 1 282 ? 12.149 8.673 -10.471 1.00 55.09 282 GLU A CA 1
ATOM 2353 C C . GLU A 1 282 ? 12.504 9.984 -9.741 1.00 55.09 282 GLU A C 1
ATOM 2355 O O . GLU A 1 282 ? 13.485 10.643 -10.068 1.00 55.09 282 GLU A O 1
ATOM 2360 N N . GLN A 1 283 ? 11.769 10.356 -8.689 1.00 42.19 283 GLN A N 1
ATOM 2361 C CA . GLN A 1 283 ? 12.082 11.562 -7.899 1.00 42.19 283 GLN A CA 1
ATOM 2362 C C . GLN A 1 283 ? 13.500 11.561 -7.297 1.00 42.19 283 GLN A C 1
ATOM 2364 O O . GLN A 1 283 ? 14.078 12.628 -7.087 1.00 42.19 283 GLN A O 1
ATOM 2369 N N . GLU A 1 284 ? 14.085 10.387 -7.033 1.00 41.94 284 GLU A N 1
ATOM 2370 C CA . GLU A 1 284 ? 15.487 10.272 -6.599 1.00 41.94 284 GLU A CA 1
ATOM 2371 C C . GLU A 1 284 ? 16.466 10.620 -7.739 1.00 41.94 284 GLU A C 1
ATOM 2373 O O . GLU A 1 284 ? 17.493 11.258 -7.494 1.00 41.94 284 GLU A O 1
ATOM 2378 N N . ALA A 1 285 ? 16.078 10.310 -8.979 1.00 42.31 285 ALA A N 1
ATOM 2379 C CA . ALA A 1 285 ? 16.770 10.597 -10.233 1.00 42.31 285 ALA A CA 1
ATOM 2380 C C . ALA A 1 285 ? 16.841 12.117 -10.515 1.00 42.31 285 ALA A C 1
ATOM 2382 O O . ALA A 1 285 ? 17.874 12.647 -10.907 1.00 42.31 285 ALA A O 1
ATOM 2383 N N . LEU A 1 286 ? 15.760 12.845 -10.217 1.00 41.47 286 LEU A N 1
ATOM 2384 C CA . LEU A 1 286 ? 15.628 14.292 -10.454 1.00 41.47 286 LEU A CA 1
ATOM 2385 C C . LEU A 1 286 ? 16.419 15.175 -9.465 1.00 41.47 286 LEU A C 1
ATOM 2387 O O . LEU A 1 286 ? 16.559 16.378 -9.676 1.00 41.47 286 LEU A O 1
ATOM 2391 N N . SER A 1 287 ? 16.927 14.614 -8.361 1.00 40.09 287 SER A N 1
ATOM 2392 C CA . SER A 1 287 ? 17.477 15.405 -7.246 1.00 40.09 287 SER A CA 1
ATOM 2393 C C . SER A 1 287 ? 18.893 15.970 -7.462 1.00 40.09 287 SER A C 1
ATOM 2395 O O . SER A 1 287 ? 19.373 16.732 -6.616 1.00 40.09 287 SER A O 1
ATOM 2397 N N . LEU A 1 288 ? 19.558 15.634 -8.577 1.00 42.78 288 LEU A N 1
ATOM 2398 C CA . LEU A 1 288 ? 20.956 16.003 -8.851 1.00 42.78 288 LEU A CA 1
ATOM 2399 C C . LEU A 1 288 ? 21.186 16.874 -10.104 1.00 42.78 288 LEU A C 1
ATOM 2401 O O . LEU A 1 288 ? 22.308 17.345 -10.280 1.00 42.78 288 LEU A O 1
ATOM 2405 N N . ASP A 1 289 ? 20.161 17.178 -10.907 1.00 45.88 289 ASP A N 1
ATOM 2406 C CA . ASP A 1 289 ? 20.336 17.759 -12.257 1.00 45.88 289 ASP A CA 1
ATOM 2407 C C . ASP A 1 289 ? 20.010 19.258 -12.389 1.00 45.88 289 ASP A C 1
ATOM 2409 O O . ASP A 1 289 ? 19.440 19.714 -13.374 1.00 45.88 289 ASP A O 1
ATOM 2413 N N . ALA A 1 290 ? 20.417 20.078 -11.419 1.00 43.66 290 ALA A N 1
ATOM 2414 C CA . ALA A 1 290 ? 20.148 21.520 -11.481 1.00 43.66 290 ALA A CA 1
ATOM 2415 C C . ALA A 1 290 ? 21.271 22.394 -12.085 1.00 43.66 290 ALA A C 1
ATOM 2417 O O . ALA A 1 290 ? 21.100 23.609 -12.108 1.00 43.66 290 ALA A O 1
ATOM 2418 N N . ASP A 1 291 ? 22.412 21.860 -12.550 1.00 45.34 291 ASP A N 1
ATOM 2419 C CA . ASP A 1 291 ? 23.530 22.736 -12.971 1.00 45.34 291 ASP A CA 1
ATOM 2420 C C . ASP A 1 291 ? 24.510 22.136 -14.018 1.00 45.34 291 ASP A C 1
ATOM 2422 O O . ASP A 1 291 ? 25.711 22.430 -13.997 1.00 45.34 291 ASP A O 1
ATOM 2426 N N . GLU A 1 292 ? 24.051 21.320 -14.984 1.00 52.91 292 GLU A N 1
ATOM 2427 C CA . GLU A 1 292 ? 24.914 20.960 -16.130 1.00 52.91 292 GLU A CA 1
ATOM 2428 C C . GLU A 1 292 ? 24.982 22.124 -17.140 1.00 52.91 292 GLU A C 1
ATOM 2430 O O . GLU A 1 292 ? 24.123 22.291 -18.002 1.00 52.91 292 GLU A O 1
ATOM 2435 N N . ARG A 1 293 ? 26.033 22.950 -17.052 1.00 54.81 293 ARG A N 1
ATOM 2436 C CA . ARG A 1 293 ? 26.345 23.973 -18.067 1.00 54.81 293 ARG A CA 1
ATOM 2437 C C . ARG A 1 293 ? 27.348 23.441 -19.084 1.00 54.81 293 ARG A C 1
ATOM 2439 O O . ARG A 1 293 ? 28.409 22.934 -18.713 1.00 54.81 293 ARG A O 1
ATOM 2446 N N . LEU A 1 294 ? 27.047 23.620 -20.372 1.00 56.78 294 LEU A N 1
ATOM 2447 C CA . LEU A 1 294 ? 28.002 23.355 -21.450 1.00 56.78 294 LEU A CA 1
ATOM 2448 C C . LEU A 1 294 ? 29.274 24.206 -21.243 1.00 56.78 294 LEU A C 1
ATOM 2450 O O . LEU A 1 294 ? 29.166 25.421 -21.051 1.00 56.78 294 LEU A O 1
ATOM 2454 N N . PRO A 1 295 ? 30.481 23.616 -21.314 1.00 59.41 295 PRO A N 1
ATOM 2455 C CA . PRO A 1 295 ? 31.719 24.374 -21.416 1.00 59.41 295 PRO A CA 1
ATOM 2456 C C . PRO A 1 295 ? 31.681 25.329 -22.606 1.00 59.41 295 PRO A C 1
ATOM 2458 O O . PRO A 1 295 ? 31.128 25.014 -23.661 1.00 59.41 295 PRO A O 1
ATOM 2461 N N . THR A 1 296 ? 32.352 26.469 -22.465 1.00 57.44 296 THR A N 1
ATOM 2462 C CA . THR A 1 296 ? 32.473 27.473 -23.531 1.00 57.44 296 THR A CA 1
ATOM 2463 C C . THR A 1 296 ? 33.166 26.915 -24.783 1.00 57.44 296 THR A C 1
ATOM 2465 O O . THR A 1 296 ? 32.889 27.367 -25.892 1.00 57.44 296 THR A O 1
ATOM 2468 N N . ASP A 1 297 ? 34.040 25.912 -24.626 1.00 64.50 297 ASP A N 1
ATOM 2469 C CA . ASP A 1 297 ? 34.727 25.243 -25.733 1.00 64.50 297 ASP A CA 1
ATOM 2470 C C . ASP A 1 297 ? 33.968 23.994 -26.213 1.00 64.50 297 ASP A C 1
ATOM 2472 O O . ASP A 1 297 ? 34.116 22.888 -25.689 1.00 64.50 297 ASP A O 1
ATOM 2476 N N . ARG A 1 298 ? 33.167 24.175 -27.268 1.00 65.94 298 ARG A N 1
ATOM 2477 C CA . ARG A 1 298 ? 32.394 23.103 -27.920 1.00 65.94 298 ARG A CA 1
ATOM 2478 C C . ARG A 1 298 ? 33.260 22.122 -28.717 1.00 65.94 298 ARG A C 1
ATOM 2480 O O . ARG A 1 298 ? 32.771 21.071 -29.128 1.00 65.94 298 ARG A O 1
ATOM 2487 N N . SER A 1 299 ? 34.538 22.430 -28.949 1.00 68.38 299 SER A N 1
ATOM 2488 C CA . SER A 1 299 ? 35.426 21.566 -29.733 1.00 68.38 299 SER A CA 1
ATOM 2489 C C . SER A 1 299 ? 35.728 20.233 -29.038 1.00 68.38 299 SER A C 1
ATOM 2491 O O . SER A 1 299 ? 36.061 19.263 -29.723 1.00 68.38 299 SER A O 1
ATOM 2493 N N . LEU A 1 300 ? 35.528 20.178 -27.714 1.00 70.06 300 LEU A N 1
ATOM 2494 C CA . LEU A 1 300 ? 35.724 19.013 -26.850 1.00 70.06 300 LEU A CA 1
ATOM 2495 C C . LEU A 1 300 ? 34.713 17.880 -27.083 1.00 70.06 300 LEU A C 1
ATOM 2497 O O . LEU A 1 300 ? 34.995 16.752 -26.678 1.00 70.06 300 LEU A O 1
ATOM 2501 N N . PHE A 1 301 ? 33.576 18.163 -27.730 1.00 77.06 301 PHE A N 1
ATOM 2502 C CA . PHE A 1 301 ? 32.489 17.201 -27.962 1.00 77.06 301 PHE A CA 1
ATOM 2503 C C . PHE A 1 301 ? 32.420 16.669 -29.396 1.00 77.06 301 PHE A C 1
ATOM 2505 O O . PHE A 1 301 ? 31.544 15.867 -29.694 1.00 77.06 301 PHE A O 1
ATOM 2512 N N . ARG A 1 302 ? 33.318 17.082 -30.305 1.00 82.94 302 ARG A N 1
ATOM 2513 C CA . ARG A 1 302 ? 33.265 16.652 -31.719 1.00 82.94 302 ARG A CA 1
ATOM 2514 C C . ARG A 1 302 ? 33.290 15.133 -31.886 1.00 82.94 302 ARG A C 1
ATOM 2516 O O . ARG A 1 302 ? 32.512 14.602 -32.670 1.00 82.94 302 ARG A O 1
ATOM 2523 N N . ASP A 1 303 ? 34.146 14.459 -31.125 1.00 84.31 303 ASP A N 1
ATOM 2524 C CA . ASP A 1 303 ? 34.254 12.999 -31.165 1.00 84.31 303 ASP A CA 1
ATOM 2525 C C . ASP A 1 303 ? 32.992 12.325 -30.593 1.00 84.31 303 ASP A C 1
ATOM 2527 O O . ASP A 1 303 ? 32.560 11.297 -31.108 1.00 84.31 303 ASP A O 1
ATOM 2531 N N . GLU A 1 304 ? 32.377 12.920 -29.559 1.00 85.88 304 GLU A N 1
ATOM 2532 C CA . GLU A 1 304 ? 31.134 12.422 -28.948 1.00 85.88 304 GLU A CA 1
ATOM 2533 C C . GLU A 1 304 ? 29.956 12.580 -29.914 1.00 85.88 304 GLU A C 1
ATOM 2535 O O . GLU A 1 304 ? 29.214 11.629 -30.133 1.00 85.88 304 GLU A O 1
ATOM 2540 N N . ILE A 1 305 ? 29.830 13.750 -30.547 1.00 87.88 305 ILE A N 1
ATOM 2541 C CA . ILE A 1 305 ? 28.810 14.049 -31.561 1.00 87.88 305 ILE A CA 1
ATOM 2542 C C . ILE A 1 305 ? 28.896 13.038 -32.707 1.00 87.88 305 ILE A C 1
ATOM 2544 O O . ILE A 1 305 ? 27.914 12.354 -32.979 1.00 87.88 305 ILE A O 1
ATOM 2548 N N . ALA A 1 306 ? 30.075 12.872 -33.317 1.00 90.25 306 ALA A N 1
ATOM 2549 C CA . ALA A 1 306 ? 30.257 11.942 -34.434 1.00 90.25 306 ALA A CA 1
ATOM 2550 C C . ALA A 1 306 ? 29.948 10.487 -34.037 1.00 90.25 306 ALA A C 1
ATOM 2552 O O . ALA A 1 306 ? 29.403 9.711 -34.827 1.00 90.25 306 ALA A O 1
ATOM 2553 N N . TYR A 1 307 ? 30.278 10.105 -32.800 1.00 90.50 307 TYR A N 1
ATOM 2554 C CA . TYR A 1 307 ? 29.948 8.785 -32.280 1.00 90.50 307 TYR A CA 1
ATOM 2555 C C . TYR A 1 307 ? 28.438 8.601 -32.088 1.00 90.50 307 TYR A C 1
ATOM 2557 O O . TYR A 1 307 ? 27.901 7.575 -32.513 1.00 90.50 307 TYR A O 1
ATOM 2565 N N . ILE A 1 308 ? 27.758 9.573 -31.468 1.00 90.38 308 ILE A N 1
ATOM 2566 C CA . ILE A 1 308 ? 26.307 9.542 -31.241 1.00 90.38 308 ILE A CA 1
ATOM 2567 C C . ILE A 1 308 ? 25.562 9.523 -32.576 1.00 90.38 308 ILE A C 1
ATOM 2569 O O . ILE A 1 308 ? 24.666 8.705 -32.737 1.00 90.38 308 ILE A O 1
ATOM 2573 N N . GLU A 1 309 ? 25.955 10.342 -33.553 1.00 93.12 309 GLU A N 1
ATOM 2574 C CA . GLU A 1 309 ? 25.362 10.342 -34.898 1.00 93.12 309 GLU A CA 1
ATOM 2575 C C . GLU A 1 309 ? 25.457 8.961 -35.555 1.00 93.12 309 GLU A C 1
ATOM 2577 O O . GLU A 1 309 ? 24.461 8.436 -36.057 1.00 93.12 309 GLU A O 1
ATOM 2582 N N . LYS A 1 310 ? 26.636 8.324 -35.492 1.00 92.25 310 LYS A N 1
ATOM 2583 C CA . LYS A 1 310 ? 26.811 6.956 -35.994 1.00 92.25 310 LYS A CA 1
ATOM 2584 C C . LYS A 1 310 ? 25.943 5.961 -35.219 1.00 92.25 310 LYS A C 1
ATOM 2586 O O . LYS A 1 310 ? 25.380 5.050 -35.811 1.00 92.25 310 LYS A O 1
ATOM 2591 N N . PHE A 1 311 ? 25.851 6.095 -33.898 1.00 91.12 311 PHE A N 1
ATOM 2592 C CA . PHE A 1 311 ? 25.048 5.189 -33.079 1.00 91.12 311 PHE A CA 1
ATOM 2593 C C . PHE A 1 311 ? 23.548 5.332 -33.375 1.00 91.12 311 PHE A C 1
ATOM 2595 O O . PHE A 1 311 ? 22.862 4.330 -33.547 1.00 91.12 311 PHE A O 1
ATOM 2602 N N . LEU A 1 312 ? 23.050 6.559 -33.528 1.00 91.62 312 LEU A N 1
ATOM 2603 C CA . LEU A 1 312 ? 21.674 6.839 -33.941 1.00 91.62 312 LEU A CA 1
ATOM 2604 C C . LEU A 1 312 ? 21.368 6.283 -35.334 1.00 91.62 312 LEU A C 1
ATOM 2606 O O . LEU A 1 312 ? 20.289 5.732 -35.542 1.00 91.62 312 LEU A O 1
ATOM 2610 N N . HIS A 1 313 ? 22.317 6.381 -36.270 1.00 91.38 313 HIS A N 1
ATOM 2611 C CA . HIS A 1 313 ? 22.175 5.758 -37.583 1.00 91.38 313 HIS A CA 1
ATOM 2612 C C . HIS A 1 313 ? 21.978 4.243 -37.458 1.00 91.38 313 HIS A C 1
ATOM 2614 O O . HIS A 1 313 ? 20.995 3.714 -37.974 1.00 91.38 313 HIS A O 1
ATOM 2620 N N . ASP A 1 314 ? 22.843 3.560 -36.709 1.00 89.62 314 ASP A N 1
ATOM 2621 C CA . ASP A 1 314 ? 22.765 2.105 -36.554 1.00 89.62 314 ASP A CA 1
ATOM 2622 C C . ASP A 1 314 ? 21.498 1.673 -35.779 1.00 89.62 314 ASP A C 1
ATOM 2624 O O . ASP A 1 314 ? 20.860 0.688 -36.149 1.00 89.62 314 ASP A O 1
ATOM 2628 N N . LEU A 1 315 ? 21.048 2.457 -34.787 1.00 88.31 315 LEU A N 1
ATOM 2629 C CA . LEU A 1 315 ? 19.756 2.258 -34.108 1.00 88.31 315 LEU A CA 1
ATOM 2630 C C . LEU A 1 315 ? 18.569 2.394 -35.072 1.00 88.31 315 LEU A C 1
ATOM 2632 O O . LEU A 1 315 ? 17.650 1.579 -35.033 1.00 88.31 315 LEU A O 1
ATOM 2636 N N . SER A 1 316 ? 18.593 3.377 -35.977 1.00 85.25 316 SER A N 1
ATOM 2637 C CA . SER A 1 316 ? 17.520 3.570 -36.963 1.00 85.25 316 SER A CA 1
ATOM 2638 C C . SER A 1 316 ? 17.407 2.409 -37.964 1.00 85.25 316 SER A C 1
ATOM 2640 O O . SER A 1 316 ? 16.324 2.143 -38.489 1.00 85.25 316 SER A O 1
ATOM 2642 N N . MET A 1 317 ? 18.506 1.678 -38.184 1.00 84.31 317 MET A N 1
ATOM 2643 C CA . MET A 1 317 ? 18.571 0.528 -39.090 1.00 84.31 317 MET A CA 1
ATOM 2644 C C . MET A 1 317 ? 18.010 -0.768 -38.486 1.00 84.31 317 MET A C 1
ATOM 2646 O O . MET A 1 317 ? 17.725 -1.693 -39.246 1.00 84.31 317 MET A O 1
ATOM 2650 N N . LEU A 1 318 ? 17.766 -0.839 -37.166 1.00 78.81 318 LEU A N 1
ATOM 2651 C CA . LEU A 1 318 ? 17.121 -1.999 -36.519 1.00 78.81 318 LEU A CA 1
ATOM 2652 C C . LEU A 1 318 ? 15.708 -2.291 -37.054 1.00 78.81 318 LEU A C 1
ATOM 2654 O O . LEU A 1 318 ? 15.203 -3.402 -36.866 1.00 78.81 318 LEU A O 1
ATOM 2658 N N . GLY A 1 319 ? 15.081 -1.306 -37.712 1.00 56.88 319 GLY A N 1
ATOM 2659 C CA . GLY A 1 319 ? 13.921 -1.486 -38.581 1.00 56.88 319 GLY A CA 1
ATOM 2660 C C . GLY A 1 319 ? 12.760 -2.246 -37.944 1.00 56.88 319 GLY A C 1
ATOM 2661 O O . GLY A 1 319 ? 12.489 -3.366 -38.349 1.00 56.88 319 GLY A O 1
ATOM 2662 N N . GLY A 1 320 ? 12.067 -1.656 -36.961 1.00 59.00 320 GLY A N 1
ATOM 2663 C CA . GLY A 1 320 ? 10.756 -2.103 -36.441 1.00 59.00 320 GLY A CA 1
ATOM 2664 C C . GLY A 1 320 ? 10.653 -3.510 -35.820 1.00 59.00 320 GLY A C 1
ATOM 2665 O O . GLY A 1 320 ? 9.633 -3.824 -35.218 1.00 59.00 320 GLY A O 1
ATOM 2666 N N . LEU A 1 321 ? 11.679 -4.352 -35.933 1.00 64.56 321 LEU A N 1
ATOM 2667 C CA . LEU A 1 321 ? 11.673 -5.771 -35.564 1.00 64.56 321 LEU A CA 1
ATOM 2668 C C . LEU A 1 321 ? 12.232 -6.007 -34.153 1.00 64.56 321 LEU A C 1
ATOM 2670 O O . LEU A 1 321 ? 13.007 -6.931 -33.945 1.00 64.56 321 LEU A O 1
ATOM 2674 N N . ASP A 1 322 ? 11.872 -5.164 -33.188 1.00 85.25 322 ASP A N 1
ATOM 2675 C CA . ASP A 1 322 ? 12.312 -5.322 -31.796 1.00 85.25 322 ASP A CA 1
ATOM 2676 C C . ASP A 1 322 ? 11.861 -6.688 -31.239 1.00 85.25 322 ASP A C 1
ATOM 2678 O O . ASP A 1 322 ? 10.672 -7.032 -31.281 1.00 85.25 322 ASP A O 1
ATOM 2682 N N . SER A 1 323 ? 12.811 -7.481 -30.733 1.00 92.50 323 SER A N 1
ATOM 2683 C CA . SER A 1 323 ? 12.542 -8.849 -30.264 1.00 92.50 323 SER A CA 1
ATOM 2684 C C . SER A 1 323 ? 11.496 -8.906 -29.145 1.00 92.50 323 SER A C 1
ATOM 2686 O O . SER A 1 323 ? 10.692 -9.843 -29.094 1.00 92.50 323 SER A O 1
ATOM 2688 N N . LYS A 1 324 ? 11.439 -7.895 -28.265 1.00 93.38 324 LYS A N 1
ATOM 2689 C CA . LYS A 1 324 ? 10.409 -7.822 -27.218 1.00 93.38 324 LYS A CA 1
ATOM 2690 C C . LYS A 1 324 ? 9.042 -7.452 -27.780 1.00 93.38 324 LYS A C 1
ATOM 2692 O O . LYS A 1 324 ? 8.047 -7.995 -27.302 1.00 93.38 324 LYS A O 1
ATOM 2697 N N . VAL A 1 325 ? 8.962 -6.604 -28.805 1.00 93.62 325 VAL A N 1
ATOM 2698 C CA . VAL A 1 325 ? 7.695 -6.329 -29.511 1.00 93.62 325 VAL A CA 1
ATOM 2699 C C . VAL A 1 325 ? 7.177 -7.582 -30.211 1.00 93.62 325 VAL A C 1
ATOM 2701 O O . VAL A 1 325 ? 5.991 -7.894 -30.102 1.00 93.62 325 VAL A O 1
ATOM 2704 N N . ALA A 1 326 ? 8.053 -8.328 -30.888 1.00 93.44 326 ALA A N 1
ATOM 2705 C CA . ALA A 1 326 ? 7.679 -9.588 -31.524 1.00 93.44 326 ALA A CA 1
ATOM 2706 C C . ALA A 1 326 ? 7.103 -10.575 -30.495 1.00 93.44 326 ALA A C 1
ATOM 2708 O O . ALA A 1 326 ? 6.034 -11.151 -30.719 1.00 93.44 326 ALA A O 1
ATOM 2709 N N . LYS A 1 327 ? 7.756 -10.693 -29.330 1.00 96.19 327 LYS A N 1
ATOM 2710 C CA . LYS A 1 327 ? 7.260 -11.518 -28.226 1.00 96.19 327 LYS A CA 1
ATOM 2711 C C . LYS A 1 327 ? 5.930 -11.013 -27.660 1.00 96.19 327 LYS A C 1
ATOM 2713 O O . LYS A 1 327 ? 5.018 -11.807 -27.443 1.00 96.19 327 LYS A O 1
ATOM 2718 N N . LEU A 1 328 ? 5.785 -9.699 -27.481 1.00 96.50 328 LEU A N 1
ATOM 2719 C CA . LEU A 1 328 ? 4.542 -9.082 -27.017 1.00 96.50 328 LEU A CA 1
ATOM 2720 C C . LEU A 1 328 ? 3.370 -9.420 -27.943 1.00 96.50 328 LEU A C 1
ATOM 2722 O O . LEU A 1 328 ? 2.304 -9.801 -27.471 1.00 96.50 328 LEU A O 1
ATOM 2726 N N . LEU A 1 329 ? 3.556 -9.314 -29.259 1.00 95.25 329 LEU A N 1
ATOM 2727 C CA . LEU A 1 329 ? 2.513 -9.635 -30.234 1.00 95.25 329 LEU A CA 1
ATOM 2728 C C . LEU A 1 329 ? 2.102 -11.117 -30.183 1.00 95.25 329 LEU A C 1
ATOM 2730 O O . LEU A 1 329 ? 0.905 -11.407 -30.232 1.00 95.25 329 LEU A O 1
ATOM 2734 N N . GLU A 1 330 ? 3.062 -12.037 -30.047 1.00 95.75 330 GLU A N 1
ATOM 2735 C CA . GLU A 1 330 ? 2.809 -13.477 -29.877 1.00 95.75 330 GLU A CA 1
ATOM 2736 C C . GLU A 1 330 ? 1.991 -13.764 -28.606 1.00 95.75 330 GLU A C 1
ATOM 2738 O O . GLU A 1 330 ? 0.980 -14.480 -28.629 1.00 95.75 330 GLU A O 1
ATOM 2743 N N . ASP A 1 331 ? 2.405 -13.170 -27.490 1.00 97.06 331 ASP A N 1
ATOM 2744 C CA . ASP A 1 331 ? 1.760 -13.345 -26.196 1.00 97.06 331 ASP A CA 1
ATOM 2745 C C . ASP A 1 331 ? 0.340 -12.766 -26.202 1.00 97.06 331 ASP A C 1
ATOM 2747 O O . ASP A 1 331 ? -0.600 -13.442 -25.782 1.00 97.06 331 ASP A O 1
ATOM 2751 N N . LEU A 1 332 ? 0.136 -11.572 -26.771 1.00 96.88 332 LEU A N 1
ATOM 2752 C CA . LEU A 1 332 ? -1.191 -10.964 -26.922 1.00 96.88 332 LEU A CA 1
ATOM 2753 C C . LEU A 1 332 ? -2.145 -11.859 -27.730 1.00 96.88 332 LEU A C 1
ATOM 2755 O O . LEU A 1 332 ? -3.283 -12.076 -27.310 1.00 96.88 332 LEU A O 1
ATOM 2759 N N . GLN A 1 333 ? -1.689 -12.437 -28.848 1.00 94.94 333 GLN A N 1
ATOM 2760 C CA . GLN A 1 333 ? -2.495 -13.378 -29.642 1.00 94.94 333 GLN A CA 1
ATOM 2761 C C . GLN A 1 333 ? -2.912 -14.619 -28.843 1.00 94.94 333 GLN A C 1
ATOM 2763 O O . GLN A 1 333 ? -3.980 -15.191 -29.084 1.00 94.94 333 GLN A O 1
ATOM 2768 N N . THR A 1 334 ? -2.071 -15.053 -27.907 1.00 96.00 334 THR A N 1
ATOM 2769 C CA . THR A 1 334 ? -2.355 -16.186 -27.025 1.00 96.00 334 THR A CA 1
ATOM 2770 C C . THR A 1 334 ? -3.327 -15.788 -25.916 1.00 96.00 334 THR A C 1
ATOM 2772 O O . THR A 1 334 ? -4.321 -16.483 -25.691 1.00 96.00 334 THR A O 1
ATOM 2775 N N . PHE A 1 335 ? -3.095 -14.652 -25.259 1.00 96.25 335 PHE A N 1
ATOM 2776 C CA . PHE A 1 335 ? -3.896 -14.183 -24.129 1.00 96.25 335 PHE A CA 1
ATOM 2777 C C . PHE A 1 335 ? -5.320 -13.803 -24.523 1.00 96.25 335 PHE A C 1
ATOM 2779 O O . PHE A 1 335 ? -6.260 -14.197 -23.828 1.00 96.25 335 PHE A O 1
ATOM 2786 N N . PHE A 1 336 ? -5.515 -13.155 -25.677 1.00 95.69 336 PHE A N 1
ATOM 2787 C CA . PHE A 1 336 ? -6.850 -12.774 -26.152 1.00 95.69 336 PHE A CA 1
ATOM 2788 C C . PHE A 1 336 ? -7.770 -13.958 -26.493 1.00 95.69 336 PHE A C 1
ATOM 2790 O O . PHE A 1 336 ? -8.957 -13.759 -26.743 1.00 95.69 336 PHE A O 1
ATOM 2797 N N . ARG A 1 337 ? -7.270 -15.202 -26.453 1.00 94.62 337 ARG A N 1
ATOM 2798 C CA . ARG A 1 337 ? -8.113 -16.408 -26.541 1.00 94.62 337 ARG A CA 1
ATOM 2799 C C . ARG A 1 337 ? -8.895 -16.686 -25.256 1.00 94.62 337 ARG A C 1
ATOM 2801 O O . ARG A 1 337 ? -9.878 -17.416 -25.305 1.00 94.62 337 ARG A O 1
ATOM 2808 N N . GLN A 1 338 ? -8.437 -16.169 -24.115 1.00 94.06 338 GLN A N 1
ATOM 2809 C CA . GLN A 1 338 ? -8.975 -16.498 -22.787 1.00 94.06 338 GLN A CA 1
ATOM 2810 C C . GLN A 1 338 ? -9.244 -15.275 -21.902 1.00 94.06 338 GLN A C 1
ATOM 2812 O O . GLN A 1 338 ? -9.804 -15.415 -20.812 1.00 94.06 338 GLN A O 1
ATOM 2817 N N . ARG A 1 339 ? -8.797 -14.090 -22.323 1.00 93.69 339 ARG A N 1
ATOM 2818 C CA . ARG A 1 339 ? -8.870 -12.842 -21.561 1.00 93.69 339 ARG A CA 1
ATOM 2819 C C . ARG A 1 339 ? -9.306 -11.715 -22.491 1.00 93.69 339 ARG A C 1
ATOM 2821 O O . ARG A 1 339 ? -8.878 -11.661 -23.638 1.00 93.69 339 ARG A O 1
ATOM 2828 N N . GLU A 1 340 ? -10.173 -10.834 -22.006 1.00 91.62 340 GLU A N 1
ATOM 2829 C CA . GLU A 1 340 ? -10.726 -9.735 -22.816 1.00 91.62 340 GLU A CA 1
ATOM 2830 C C . GLU A 1 340 ? -9.780 -8.533 -22.908 1.00 91.62 340 GLU A C 1
ATOM 2832 O O . GLU A 1 340 ? -9.755 -7.836 -23.922 1.00 91.62 340 GLU A O 1
ATOM 2837 N N . THR A 1 341 ? -8.994 -8.309 -21.855 1.00 94.38 341 THR A N 1
ATOM 2838 C CA . THR A 1 341 ? -8.148 -7.130 -21.687 1.00 94.38 341 THR A CA 1
ATOM 2839 C C . THR A 1 341 ? -6.756 -7.504 -21.188 1.00 94.38 341 THR A C 1
ATOM 2841 O O . THR A 1 341 ? -6.583 -8.469 -20.437 1.00 94.38 341 THR A O 1
ATOM 2844 N N . VAL A 1 342 ? -5.762 -6.730 -21.627 1.00 96.00 342 VAL A N 1
ATOM 2845 C CA . VAL A 1 342 ? -4.355 -6.844 -21.236 1.00 96.00 342 VAL A CA 1
ATOM 2846 C C . VAL A 1 342 ? -3.840 -5.469 -20.827 1.00 96.00 342 VAL A C 1
ATOM 2848 O O . VAL A 1 342 ? -4.036 -4.478 -21.532 1.00 96.00 342 VAL A O 1
ATOM 2851 N N . LEU A 1 343 ? -3.162 -5.420 -19.685 1.00 95.31 343 LEU A N 1
ATOM 2852 C CA . LEU A 1 343 ? -2.498 -4.229 -19.174 1.00 95.31 343 LEU A CA 1
ATOM 2853 C C . LEU A 1 343 ? -0.989 -4.358 -19.387 1.00 95.31 343 LEU A C 1
ATOM 2855 O O . LEU A 1 343 ? -0.397 -5.352 -18.970 1.00 95.31 343 LEU A O 1
ATOM 2859 N N . VAL A 1 344 ? -0.368 -3.360 -20.010 1.00 96.19 344 VAL A N 1
ATOM 2860 C CA . VAL A 1 344 ? 1.072 -3.329 -20.292 1.00 96.19 344 VAL A CA 1
ATOM 2861 C C . VAL A 1 344 ? 1.709 -2.165 -19.542 1.00 96.19 344 VAL A C 1
ATOM 2863 O O . VAL A 1 344 ? 1.322 -1.017 -19.734 1.00 96.19 344 VAL A O 1
ATOM 2866 N N . PHE A 1 345 ? 2.702 -2.446 -18.706 1.00 94.44 345 PHE A N 1
ATOM 2867 C CA . PHE A 1 345 ? 3.479 -1.432 -17.998 1.00 94.44 345 PHE A CA 1
ATOM 2868 C C . PHE A 1 345 ? 4.860 -1.233 -18.605 1.00 94.44 345 PHE A C 1
ATOM 2870 O O . PHE A 1 345 ? 5.548 -2.197 -18.944 1.00 94.44 345 PHE A O 1
ATOM 2877 N N . THR A 1 346 ? 5.279 0.028 -18.639 1.00 93.25 346 THR A N 1
ATOM 2878 C CA . THR A 1 346 ? 6.623 0.487 -19.010 1.00 93.25 346 THR A CA 1
ATOM 2879 C C . THR A 1 346 ? 7.073 1.584 -18.046 1.00 93.25 346 THR A C 1
ATOM 2881 O O . THR A 1 346 ? 6.245 2.330 -17.526 1.00 93.25 346 THR A O 1
ATOM 2884 N N . GLN A 1 347 ? 8.376 1.697 -17.785 1.00 88.25 347 GLN A N 1
ATOM 2885 C CA . GLN A 1 347 ? 8.926 2.801 -16.984 1.00 88.25 347 GLN A CA 1
ATOM 2886 C C . GLN A 1 347 ? 8.909 4.141 -17.727 1.00 88.25 347 GLN A C 1
ATOM 2888 O O . GLN A 1 347 ? 8.834 5.184 -17.087 1.00 88.25 347 GLN A O 1
ATOM 2893 N N . TYR A 1 348 ? 8.988 4.121 -19.060 1.00 88.06 348 TYR A N 1
ATOM 2894 C CA . TYR A 1 348 ? 9.255 5.318 -19.860 1.00 88.06 348 TYR A CA 1
ATOM 2895 C C . TYR A 1 348 ? 8.119 5.630 -20.827 1.00 88.06 348 TYR A C 1
ATOM 2897 O O . TYR A 1 348 ? 7.598 4.728 -21.497 1.00 88.06 348 TYR A O 1
ATOM 2905 N N . THR A 1 349 ? 7.795 6.919 -20.942 1.00 90.38 349 THR A N 1
ATOM 2906 C CA . THR A 1 349 ? 6.811 7.428 -21.902 1.00 90.38 349 THR A CA 1
ATOM 2907 C C . THR A 1 349 ? 7.299 7.222 -23.341 1.00 90.38 349 THR A C 1
ATOM 2909 O O . THR A 1 349 ? 6.519 6.780 -24.179 1.00 90.38 349 THR A O 1
ATOM 2912 N N . ASP A 1 350 ? 8.595 7.376 -23.626 1.00 91.00 350 ASP A N 1
ATOM 2913 C CA . ASP A 1 350 ? 9.145 7.055 -24.952 1.00 91.00 350 ASP A CA 1
ATOM 2914 C C . ASP A 1 350 ? 8.948 5.579 -25.350 1.00 91.00 350 ASP A C 1
ATOM 2916 O O . ASP A 1 350 ? 8.621 5.281 -26.501 1.00 91.00 350 ASP A O 1
ATOM 2920 N N . THR A 1 351 ? 9.097 4.637 -24.410 1.00 92.69 351 THR A N 1
ATOM 2921 C CA . THR A 1 351 ? 8.787 3.219 -24.671 1.00 92.69 351 THR A CA 1
ATOM 2922 C C . THR A 1 351 ? 7.281 3.022 -24.867 1.00 92.69 351 THR A C 1
ATOM 2924 O O . THR A 1 351 ? 6.882 2.270 -25.752 1.00 92.69 351 THR A O 1
ATOM 2927 N N . MET A 1 352 ? 6.425 3.711 -24.105 1.00 94.25 352 MET A N 1
ATOM 2928 C CA . MET A 1 352 ? 4.969 3.673 -24.306 1.00 94.25 352 MET A CA 1
ATOM 2929 C C . MET A 1 352 ? 4.579 4.155 -25.711 1.00 94.25 352 MET A C 1
ATOM 2931 O O . MET A 1 352 ? 3.800 3.487 -26.391 1.00 94.25 352 MET A O 1
ATOM 2935 N N . ASP A 1 353 ? 5.150 5.275 -26.161 1.00 93.25 353 ASP A N 1
ATOM 2936 C CA . ASP A 1 353 ? 4.908 5.861 -27.482 1.00 93.25 353 ASP A CA 1
ATOM 2937 C C . ASP A 1 353 ? 5.400 4.949 -28.612 1.00 93.25 353 ASP A C 1
ATOM 2939 O O . ASP A 1 353 ? 4.762 4.834 -29.658 1.00 93.25 353 ASP A O 1
ATOM 2943 N N . PHE A 1 354 ? 6.501 4.236 -28.395 1.00 93.19 354 PHE A N 1
ATOM 2944 C CA . PHE A 1 354 ? 6.936 3.192 -29.313 1.00 93.19 354 PHE A CA 1
ATOM 2945 C C . PHE A 1 354 ? 5.931 2.037 -29.379 1.00 93.19 354 PHE A C 1
ATOM 2947 O O . PHE A 1 354 ? 5.477 1.664 -30.463 1.00 93.19 354 PHE A O 1
ATOM 2954 N N . LEU A 1 355 ? 5.543 1.490 -28.225 1.00 94.81 355 LEU A N 1
ATOM 2955 C CA . LEU A 1 355 ? 4.641 0.342 -28.149 1.00 94.81 355 LEU A CA 1
ATOM 2956 C C . LEU A 1 355 ? 3.265 0.648 -28.729 1.00 94.81 355 LEU A C 1
ATOM 2958 O O . LEU A 1 355 ? 2.715 -0.181 -29.453 1.00 94.81 355 LEU A O 1
ATOM 2962 N N . ARG A 1 356 ? 2.715 1.835 -28.461 1.00 94.19 356 ARG A N 1
ATOM 2963 C CA . ARG A 1 356 ? 1.399 2.213 -28.980 1.00 94.19 356 ARG A CA 1
ATOM 2964 C C . ARG A 1 356 ? 1.391 2.247 -30.506 1.00 94.19 356 ARG A C 1
ATOM 2966 O O . ARG A 1 356 ? 0.440 1.756 -31.103 1.00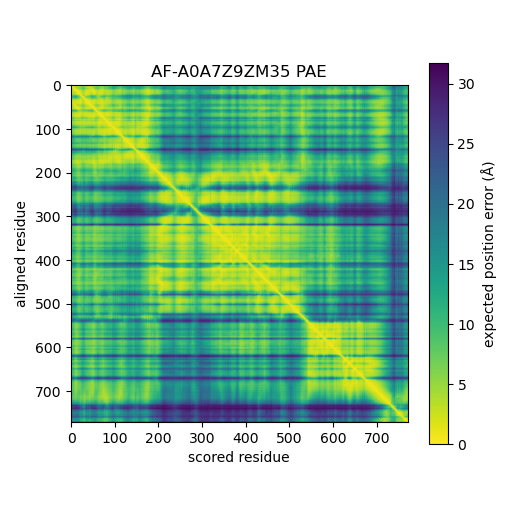 94.19 356 ARG A O 1
ATOM 2973 N N . GLU A 1 357 ? 2.464 2.718 -31.147 1.00 93.31 357 GLU A N 1
ATOM 2974 C CA . GLU A 1 357 ? 2.577 2.725 -32.611 1.00 93.31 357 GLU A CA 1
ATOM 2975 C C . GLU A 1 357 ? 2.744 1.323 -33.205 1.00 93.31 357 GLU A C 1
ATOM 2977 O O . GLU A 1 357 ? 2.177 1.031 -34.261 1.00 93.31 357 GLU A O 1
ATOM 2982 N N . GLN A 1 358 ? 3.474 0.432 -32.526 1.00 92.81 358 GLN A N 1
ATOM 2983 C CA . GLN A 1 358 ? 3.602 -0.965 -32.956 1.00 92.81 358 GLN A CA 1
ATOM 2984 C C . GLN A 1 358 ? 2.270 -1.714 -32.826 1.00 92.81 358 GLN A C 1
ATOM 2986 O O . GLN A 1 358 ? 1.823 -2.382 -33.758 1.00 92.81 358 GLN A O 1
ATOM 2991 N N . LEU A 1 359 ? 1.586 -1.564 -31.690 1.00 93.94 359 LEU A N 1
ATOM 2992 C CA . LEU A 1 359 ? 0.334 -2.267 -31.416 1.00 93.94 359 LEU A CA 1
ATOM 2993 C C . LEU A 1 359 ? -0.840 -1.701 -32.222 1.00 93.94 359 LEU A C 1
ATOM 2995 O O . LEU A 1 359 ? -1.692 -2.474 -32.665 1.00 93.94 359 LEU A O 1
ATOM 2999 N N . ARG A 1 360 ? -0.870 -0.389 -32.494 1.00 92.75 360 ARG A N 1
ATOM 3000 C CA . ARG A 1 360 ? -1.894 0.256 -33.336 1.00 92.75 360 ARG A CA 1
ATOM 3001 C C . ARG A 1 360 ? -2.020 -0.414 -34.703 1.00 92.75 360 ARG A C 1
ATOM 3003 O O . ARG A 1 360 ? -3.134 -0.551 -35.198 1.00 92.75 360 ARG A O 1
ATOM 3010 N N . GLN A 1 361 ? -0.914 -0.870 -35.292 1.00 89.88 361 GLN A N 1
ATOM 3011 C CA . GLN A 1 361 ? -0.921 -1.520 -36.609 1.00 89.88 361 GLN A CA 1
ATOM 3012 C C . GLN A 1 361 ? -1.799 -2.778 -36.646 1.00 89.88 361 GLN A C 1
ATOM 3014 O O . GLN A 1 361 ? -2.409 -3.062 -37.673 1.00 89.88 361 GLN A O 1
ATOM 3019 N N . SER A 1 362 ? -1.887 -3.510 -35.529 1.00 91.44 362 SER A N 1
ATOM 3020 C CA . SER A 1 362 ? -2.678 -4.745 -35.422 1.00 91.44 362 SER A CA 1
ATOM 3021 C C . SER A 1 362 ? -4.010 -4.559 -34.685 1.00 91.44 362 SER A C 1
ATOM 3023 O O . SER A 1 362 ? -4.967 -5.273 -34.970 1.00 91.44 362 SER A O 1
ATOM 3025 N N . TYR A 1 363 ? -4.085 -3.617 -33.739 1.00 93.12 363 TYR A N 1
ATOM 3026 C CA . TYR A 1 363 ? -5.213 -3.477 -32.808 1.00 93.12 363 TYR A CA 1
ATOM 3027 C C . TYR A 1 363 ? -5.984 -2.150 -32.934 1.00 93.12 363 TYR A C 1
ATOM 3029 O O . TYR A 1 363 ? -7.061 -2.021 -32.354 1.00 93.12 363 TYR A O 1
ATOM 3037 N N . GLY A 1 364 ? -5.490 -1.175 -33.703 1.00 92.25 364 GLY A N 1
ATOM 3038 C CA . GLY A 1 364 ? -6.199 0.072 -34.012 1.00 92.25 364 GLY A CA 1
ATOM 3039 C C . GLY A 1 364 ? -6.722 0.821 -32.779 1.00 92.25 364 GLY A C 1
ATOM 3040 O O . GLY A 1 364 ? -5.978 1.077 -31.835 1.00 92.25 364 GLY A O 1
ATOM 3041 N N . SER A 1 365 ? -8.018 1.156 -32.782 1.00 91.31 365 SER A N 1
ATOM 3042 C CA . SER A 1 365 ? -8.698 1.918 -31.718 1.00 91.31 365 SER A CA 1
ATOM 3043 C C . SER A 1 365 ? -8.922 1.147 -30.408 1.00 91.31 365 SER A C 1
ATOM 3045 O O . SER A 1 365 ? -9.456 1.713 -29.449 1.00 91.31 365 SER A O 1
ATOM 3047 N N . HIS A 1 366 ? -8.515 -0.127 -30.343 1.00 94.50 366 HIS A N 1
ATOM 3048 C CA . HIS A 1 366 ? -8.540 -0.933 -29.118 1.00 94.50 366 HIS A CA 1
ATOM 3049 C C . HIS A 1 366 ? -7.310 -0.722 -28.224 1.00 94.50 366 HIS A C 1
ATOM 3051 O O . HIS A 1 366 ? -7.226 -1.346 -27.163 1.00 94.50 366 HIS A O 1
ATOM 3057 N N . VAL A 1 367 ? -6.361 0.117 -28.650 1.00 95.44 367 VAL A N 1
ATOM 3058 C CA . VAL A 1 367 ? -5.177 0.501 -27.875 1.00 95.44 367 VAL A CA 1
ATOM 3059 C C . VAL A 1 367 ? -5.397 1.882 -27.267 1.00 95.44 367 VAL A C 1
ATOM 3061 O O . VAL A 1 367 ? -5.777 2.825 -27.964 1.00 95.44 367 VAL A O 1
ATOM 3064 N N . ALA A 1 368 ? -5.120 2.001 -25.974 1.00 95.31 368 ALA A N 1
ATOM 3065 C CA . ALA A 1 368 ? -5.069 3.275 -25.275 1.00 95.31 368 ALA A CA 1
ATOM 3066 C C . ALA A 1 368 ? -3.819 3.368 -24.399 1.00 95.31 368 ALA A C 1
ATOM 3068 O O . ALA A 1 368 ? -3.225 2.357 -24.012 1.00 95.31 368 ALA A O 1
ATOM 3069 N N . CYS A 1 369 ? -3.448 4.598 -24.076 1.00 94.50 369 CYS A N 1
ATOM 3070 C CA . CYS A 1 369 ? -2.299 4.933 -23.257 1.00 94.50 369 CYS A CA 1
ATOM 3071 C C . CYS A 1 369 ? -2.734 5.785 -22.068 1.00 94.50 369 CYS A C 1
ATOM 3073 O O . CYS A 1 369 ? -3.673 6.576 -22.169 1.00 94.50 369 CYS A O 1
ATOM 3075 N N . TYR A 1 370 ? -2.035 5.637 -20.949 1.00 91.50 370 TYR A N 1
ATOM 3076 C CA . TYR A 1 370 ? -2.203 6.507 -19.794 1.00 91.50 370 TYR A CA 1
ATOM 3077 C C . TYR A 1 370 ? -0.836 6.796 -19.164 1.00 91.50 370 TYR A C 1
ATOM 3079 O O . TYR A 1 370 ? -0.191 5.887 -18.637 1.00 91.50 370 TYR A O 1
ATOM 3087 N N . SER A 1 371 ? -0.392 8.052 -19.235 1.00 89.88 371 SER A N 1
ATOM 3088 C CA . SER A 1 371 ? 0.881 8.525 -18.667 1.00 89.88 371 SER A CA 1
ATOM 3089 C C . SER A 1 371 ? 0.697 9.836 -17.893 1.00 89.88 371 SER A C 1
ATOM 3091 O O . SER A 1 371 ? -0.435 10.291 -17.705 1.00 89.88 371 SER A O 1
ATOM 3093 N N . GLY A 1 372 ? 1.789 10.457 -17.423 1.00 83.38 372 GLY A N 1
ATOM 3094 C CA . GLY A 1 372 ? 1.738 11.779 -16.784 1.00 83.38 372 GLY A CA 1
ATOM 3095 C C . GLY A 1 372 ? 1.085 12.856 -17.665 1.00 83.38 372 GLY A C 1
ATOM 3096 O O . GLY A 1 372 ? 0.528 13.824 -17.153 1.00 83.38 372 GLY A O 1
ATOM 3097 N N . ARG A 1 373 ? 1.047 12.638 -18.990 1.00 85.25 373 ARG A N 1
ATOM 3098 C CA . ARG A 1 373 ? 0.372 13.499 -19.979 1.00 85.25 373 ARG A CA 1
ATOM 3099 C C . ARG A 1 373 ? -1.158 13.355 -19.988 1.00 85.25 373 ARG A C 1
ATOM 3101 O O . ARG A 1 373 ? -1.835 14.106 -20.686 1.00 85.25 373 ARG A O 1
ATOM 3108 N N . GLY A 1 374 ? -1.710 12.404 -19.235 1.00 87.19 374 GLY A N 1
ATOM 3109 C CA . GLY A 1 374 ? -3.125 12.043 -19.249 1.00 87.19 374 GLY A CA 1
ATOM 3110 C C . GLY A 1 374 ? -3.423 10.825 -20.126 1.00 87.19 374 GLY A C 1
ATOM 3111 O O . GLY A 1 374 ? -2.539 10.036 -20.464 1.00 87.19 374 GLY A O 1
ATOM 3112 N N . GLY A 1 375 ? -4.705 10.646 -20.442 1.00 90.38 375 GLY A N 1
ATOM 3113 C CA . GLY A 1 375 ? -5.185 9.553 -21.275 1.00 90.38 375 GLY A CA 1
ATOM 3114 C C . GLY A 1 375 ? -5.107 9.868 -22.763 1.00 90.38 375 GLY A C 1
ATOM 3115 O O . GLY A 1 375 ? -5.437 10.975 -23.177 1.00 90.38 375 GLY A O 1
ATOM 3116 N N . GLU A 1 376 ? -4.724 8.891 -23.580 1.00 94.25 376 GLU A N 1
ATOM 3117 C CA . GLU A 1 376 ? -4.685 9.017 -25.040 1.00 94.25 376 GLU A CA 1
ATOM 3118 C C . GLU A 1 376 ? -5.291 7.769 -25.698 1.00 94.25 376 GLU A C 1
ATOM 3120 O O . GLU A 1 376 ? -4.992 6.638 -25.304 1.00 94.25 376 GLU A O 1
ATOM 3125 N N . ARG A 1 377 ? -6.118 7.953 -26.732 1.00 93.75 377 ARG A N 1
ATOM 3126 C CA . ARG A 1 377 ? -6.694 6.855 -27.521 1.00 93.75 377 ARG A CA 1
ATOM 3127 C C . ARG A 1 377 ? -6.615 7.153 -29.012 1.00 93.75 377 ARG A C 1
ATOM 3129 O O . ARG A 1 377 ? -6.741 8.298 -29.435 1.00 93.75 377 ARG A O 1
ATOM 3136 N N . TRP A 1 378 ? -6.418 6.110 -29.811 1.00 92.06 378 TRP A N 1
ATOM 3137 C CA . TRP A 1 378 ? -6.448 6.228 -31.263 1.00 92.06 378 TRP A CA 1
ATOM 3138 C C . TRP A 1 378 ? -7.882 6.404 -31.784 1.00 92.06 378 TRP A C 1
ATOM 3140 O O . TRP A 1 378 ? -8.710 5.503 -31.625 1.00 92.06 378 TRP A O 1
ATOM 3150 N N . ASP A 1 379 ? -8.163 7.525 -32.451 1.00 87.69 379 ASP A N 1
ATOM 3151 C CA . ASP A 1 379 ? -9.492 7.844 -33.004 1.00 87.69 379 ASP A CA 1
ATOM 3152 C C . ASP A 1 379 ? -9.703 7.359 -34.455 1.00 87.69 379 ASP A C 1
ATOM 3154 O O . ASP A 1 379 ? -10.796 7.470 -35.007 1.00 87.69 379 ASP A O 1
ATOM 3158 N N . GLY A 1 380 ? -8.663 6.794 -35.077 1.00 85.94 380 GLY A N 1
ATOM 3159 C CA . GLY A 1 380 ? -8.642 6.423 -36.495 1.00 85.94 380 GLY A CA 1
ATOM 3160 C C . GLY A 1 380 ? -7.650 7.241 -37.325 1.00 85.94 380 GLY A C 1
ATOM 3161 O O . GLY A 1 380 ? -7.153 6.734 -38.332 1.00 85.94 380 GLY A O 1
ATOM 3162 N N . VAL A 1 381 ? -7.311 8.454 -36.881 1.00 87.31 381 VAL A N 1
ATOM 3163 C CA . VAL A 1 381 ? -6.466 9.426 -37.594 1.00 87.31 381 VAL A CA 1
ATOM 3164 C C . VAL A 1 381 ? -5.286 9.899 -36.749 1.00 87.31 381 VAL A C 1
ATOM 3166 O O . VAL A 1 381 ? -4.185 10.027 -37.289 1.00 87.31 381 VAL A O 1
ATOM 3169 N N . MET A 1 382 ? -5.486 10.146 -35.454 1.00 91.62 382 MET A N 1
ATOM 3170 C CA . MET A 1 382 ? -4.443 10.571 -34.520 1.00 91.62 382 MET A CA 1
ATOM 3171 C C . MET A 1 382 ? -4.689 10.050 -33.096 1.00 91.62 382 MET A C 1
ATOM 3173 O O . MET A 1 382 ? -5.747 9.513 -32.768 1.00 91.62 382 MET A O 1
ATOM 3177 N N . TRP A 1 383 ? -3.681 10.191 -32.234 1.00 93.44 383 TRP A N 1
ATOM 3178 C CA . TRP A 1 383 ? -3.860 9.999 -30.797 1.00 93.44 383 TRP A CA 1
ATOM 3179 C C . TRP A 1 383 ? -4.592 11.212 -30.231 1.00 93.44 383 TRP A C 1
ATOM 3181 O O . TRP A 1 383 ? -4.074 12.329 -30.274 1.00 93.44 383 TRP A O 1
ATOM 3191 N N . ALA A 1 384 ? -5.810 10.988 -29.747 1.00 93.12 384 ALA A N 1
ATOM 3192 C CA . ALA A 1 384 ? -6.658 12.015 -29.170 1.00 93.12 384 ALA A CA 1
ATOM 3193 C C . ALA A 1 384 ? -6.599 11.951 -27.634 1.00 93.12 384 ALA A C 1
ATOM 3195 O O . ALA A 1 384 ? -6.698 10.853 -27.068 1.00 93.12 384 ALA A O 1
ATOM 3196 N N . PRO A 1 385 ? -6.475 13.101 -26.942 1.00 93.56 385 PRO A N 1
ATOM 3197 C CA . PRO A 1 385 ? -6.626 13.160 -25.496 1.00 93.56 385 PRO A CA 1
ATOM 3198 C C . PRO A 1 385 ? -7.977 12.582 -25.073 1.00 93.56 385 PRO A C 1
ATOM 3200 O O . PRO A 1 385 ? -9.007 12.867 -25.678 1.00 93.56 385 PRO A O 1
ATOM 3203 N N . THR A 1 386 ? -7.967 11.751 -24.042 1.00 90.25 386 THR A N 1
ATOM 3204 C CA . THR A 1 386 ? -9.138 11.065 -23.496 1.00 90.25 386 THR A CA 1
ATOM 3205 C C . THR A 1 386 ? -9.097 11.188 -21.981 1.00 90.25 386 THR A C 1
ATOM 3207 O O . THR A 1 386 ? -8.032 11.102 -21.363 1.00 90.25 386 THR A O 1
ATOM 3210 N N . SER A 1 387 ? -10.247 11.403 -21.352 1.00 87.94 387 SER A N 1
ATOM 3211 C CA . SER A 1 387 ? -10.290 11.531 -19.899 1.00 87.94 387 SER A CA 1
ATOM 3212 C C . SER A 1 387 ? -9.943 10.204 -19.206 1.00 87.94 387 SER A C 1
ATOM 3214 O O . SER A 1 387 ? -10.148 9.107 -19.735 1.00 87.94 387 SER A O 1
ATOM 3216 N N . LYS A 1 388 ? -9.448 10.294 -17.964 1.00 84.88 388 LYS A N 1
ATOM 3217 C CA . LYS A 1 388 ? -9.190 9.122 -17.106 1.00 84.88 388 LYS A CA 1
ATOM 3218 C C . LYS A 1 388 ? -10.430 8.233 -16.957 1.00 84.88 388 LYS A C 1
ATOM 3220 O O . LYS A 1 388 ? -10.327 7.008 -16.951 1.00 84.88 388 LYS A O 1
ATOM 3225 N N . GLU A 1 389 ? -11.590 8.867 -16.829 1.00 84.50 389 GLU A N 1
ATOM 3226 C CA . GLU A 1 389 ? -12.883 8.213 -16.651 1.00 84.50 389 GLU A CA 1
ATOM 3227 C C . GLU A 1 389 ? -13.292 7.408 -17.892 1.00 84.50 389 GLU A C 1
ATOM 3229 O O . GLU A 1 389 ? -13.649 6.234 -17.775 1.00 84.50 389 GLU A O 1
ATOM 3234 N N . GLU A 1 390 ? -13.168 7.998 -19.082 1.00 87.31 390 GLU A N 1
ATOM 3235 C CA . GLU A 1 390 ? -13.463 7.324 -20.350 1.00 87.31 390 GLU A CA 1
ATOM 3236 C C . GLU A 1 390 ? -12.540 6.126 -20.577 1.00 87.31 390 GLU A C 1
ATOM 3238 O O . GLU A 1 390 ? -13.031 5.044 -20.886 1.00 87.31 390 GLU A O 1
ATOM 3243 N N . ILE A 1 391 ? -11.226 6.265 -20.349 1.00 89.25 391 ILE A N 1
ATOM 3244 C CA . ILE A 1 391 ? -10.289 5.134 -20.465 1.00 89.25 391 ILE A CA 1
ATOM 3245 C C . ILE A 1 391 ? -10.655 4.021 -19.489 1.00 89.25 391 ILE A C 1
ATOM 3247 O O . ILE A 1 391 ? -10.709 2.856 -19.880 1.00 89.25 391 ILE A O 1
ATOM 3251 N N . LYS A 1 392 ? -10.940 4.362 -18.228 1.00 86.31 392 LYS A N 1
ATOM 3252 C CA . LYS A 1 392 ? -11.326 3.381 -17.211 1.00 86.31 392 LYS A CA 1
ATOM 3253 C C . LYS A 1 392 ? -12.587 2.619 -17.625 1.00 86.31 392 LYS A C 1
ATOM 3255 O O . LYS A 1 392 ? -12.615 1.392 -17.536 1.00 86.31 392 LYS A O 1
ATOM 3260 N N . ASN A 1 393 ? -13.622 3.322 -18.079 1.00 85.31 393 ASN A N 1
ATOM 3261 C CA . ASN A 1 393 ? -14.887 2.705 -18.474 1.00 85.31 393 ASN A CA 1
ATOM 3262 C C . ASN A 1 393 ? -14.765 1.901 -19.777 1.00 85.31 393 ASN A C 1
ATOM 3264 O O . ASN A 1 393 ? -15.254 0.771 -19.839 1.00 85.31 393 ASN A O 1
ATOM 3268 N N . ALA A 1 394 ? -14.052 2.413 -20.779 1.00 89.69 394 ALA A N 1
ATOM 3269 C CA . ALA A 1 394 ? -13.805 1.712 -22.037 1.00 89.69 394 ALA A CA 1
ATOM 3270 C C . ALA A 1 394 ? -12.913 0.471 -21.844 1.00 89.69 394 ALA A C 1
ATOM 3272 O O . ALA A 1 394 ? -13.142 -0.563 -22.469 1.00 89.69 394 ALA A O 1
ATOM 3273 N N . PHE A 1 395 ? -11.941 0.512 -20.928 1.00 90.06 395 PHE A N 1
ATOM 3274 C CA . PHE A 1 395 ? -11.145 -0.663 -20.562 1.00 90.06 395 PHE A CA 1
ATOM 3275 C C . PHE A 1 395 ? -11.969 -1.684 -19.769 1.00 90.06 395 PHE A C 1
ATOM 3277 O O . PHE A 1 395 ? -11.942 -2.874 -20.065 1.00 90.06 395 PHE A O 1
ATOM 3284 N N . ARG A 1 396 ? -12.783 -1.233 -18.805 1.00 86.12 396 ARG A N 1
ATOM 3285 C CA . ARG A 1 396 ? -13.680 -2.103 -18.025 1.00 86.12 396 ARG A CA 1
ATOM 3286 C C . ARG A 1 396 ? -14.694 -2.853 -18.892 1.00 86.12 396 ARG A C 1
ATOM 3288 O O . ARG A 1 396 ? -15.011 -3.998 -18.584 1.00 86.12 396 ARG A O 1
ATOM 3295 N N . THR A 1 397 ? -15.206 -2.208 -19.937 1.00 86.75 397 THR A N 1
ATOM 3296 C CA . THR A 1 397 ? -16.190 -2.782 -20.872 1.00 86.75 397 THR A CA 1
ATOM 3297 C C . THR A 1 397 ? -15.554 -3.601 -22.000 1.00 86.75 397 THR A C 1
ATOM 3299 O O . THR A 1 397 ? -16.276 -4.250 -22.753 1.00 86.75 397 THR A O 1
ATOM 3302 N N . GLY A 1 398 ? -14.220 -3.599 -22.117 1.00 88.19 398 GLY A N 1
ATOM 3303 C CA . GLY A 1 398 ? -13.485 -4.311 -23.166 1.00 88.19 398 GLY A CA 1
ATOM 3304 C C . GLY A 1 398 ? -13.461 -3.601 -24.526 1.00 88.19 398 GLY A C 1
ATOM 3305 O O . GLY A 1 398 ? -12.992 -4.178 -25.509 1.00 88.19 398 GLY A O 1
ATOM 3306 N N . GLU A 1 399 ? -13.940 -2.355 -24.605 1.00 92.06 399 GLU A N 1
ATOM 3307 C CA . GLU A 1 399 ? -13.802 -1.514 -25.798 1.00 92.06 399 GLU A CA 1
ATOM 3308 C C . GLU A 1 399 ? -12.321 -1.204 -26.074 1.00 92.06 399 GLU A C 1
ATOM 3310 O O . GLU A 1 399 ? -11.841 -1.342 -27.204 1.00 92.06 399 GLU A O 1
ATOM 3315 N N . ILE A 1 400 ? -11.578 -0.864 -25.019 1.00 93.94 400 ILE A N 1
ATOM 3316 C CA . ILE A 1 400 ? -10.114 -0.870 -25.013 1.00 93.94 400 ILE A CA 1
ATOM 3317 C C . ILE A 1 400 ? -9.671 -2.266 -24.577 1.00 93.94 400 ILE A C 1
ATOM 3319 O O . ILE A 1 400 ? -9.976 -2.703 -23.468 1.00 93.94 400 ILE A O 1
ATOM 3323 N N . LYS A 1 401 ? -8.920 -2.953 -25.439 1.00 95.00 401 LYS A N 1
ATOM 3324 C CA . LYS A 1 401 ? -8.369 -4.285 -25.153 1.00 95.00 401 LYS A CA 1
ATOM 3325 C C . LYS A 1 401 ? -6.962 -4.223 -24.583 1.00 95.00 401 LYS A C 1
ATOM 3327 O O . LYS A 1 401 ? -6.586 -5.094 -23.805 1.00 95.00 401 LYS A O 1
ATOM 3332 N N . ILE A 1 402 ? -6.186 -3.216 -24.980 1.00 96.25 402 ILE A N 1
ATOM 3333 C CA . ILE A 1 402 ? -4.807 -3.026 -24.537 1.00 96.25 402 ILE A CA 1
ATOM 3334 C C . ILE A 1 402 ? -4.689 -1.637 -23.931 1.00 96.25 402 ILE A C 1
ATOM 3336 O O . ILE A 1 402 ? -4.872 -0.638 -24.628 1.00 96.25 402 ILE A O 1
ATOM 3340 N N . LEU A 1 403 ? -4.352 -1.587 -22.647 1.00 95.44 403 LEU A N 1
ATOM 3341 C CA . LEU A 1 403 ? -4.013 -0.347 -21.963 1.00 95.44 403 LEU A CA 1
ATOM 3342 C C . LEU A 1 403 ? -2.514 -0.348 -21.657 1.00 95.44 403 LEU A C 1
ATOM 3344 O O . LEU A 1 403 ? -2.025 -1.266 -21.000 1.00 95.44 403 LEU A O 1
ATOM 3348 N N . ILE A 1 404 ? -1.790 0.656 -22.151 1.00 95.62 404 ILE A N 1
ATOM 3349 C CA . ILE A 1 404 ? -0.360 0.843 -21.883 1.00 95.62 404 ILE A CA 1
ATOM 3350 C C . ILE A 1 404 ? -0.202 1.964 -20.854 1.00 95.62 404 ILE A C 1
ATOM 3352 O O . ILE A 1 404 ? -0.714 3.063 -21.066 1.00 95.62 404 ILE A O 1
ATOM 3356 N N . CYS A 1 405 ? 0.495 1.706 -19.749 1.00 92.31 405 CYS A N 1
ATOM 3357 C CA . CYS A 1 405 ? 0.651 2.667 -18.657 1.00 92.31 405 CYS A CA 1
ATOM 3358 C C . CYS A 1 405 ? 2.114 2.903 -18.274 1.00 92.31 405 CYS A C 1
ATOM 3360 O O . CYS A 1 405 ? 2.910 1.960 -18.235 1.00 92.31 405 CYS A O 1
ATOM 3362 N N . THR A 1 406 ? 2.431 4.149 -17.905 1.00 89.81 406 THR A N 1
ATOM 3363 C CA . THR A 1 406 ? 3.645 4.470 -17.137 1.00 89.81 406 THR A CA 1
ATOM 3364 C C . THR A 1 406 ? 3.385 4.416 -15.630 1.00 89.81 406 THR A C 1
ATOM 3366 O O . THR A 1 406 ? 2.235 4.395 -15.173 1.00 89.81 406 THR A O 1
ATOM 3369 N N . GLU A 1 407 ? 4.453 4.356 -14.828 1.00 73.69 407 GLU A N 1
ATOM 3370 C CA . GLU A 1 407 ? 4.338 4.244 -13.367 1.00 73.69 407 GLU A CA 1
ATOM 3371 C C . GLU A 1 407 ? 3.617 5.442 -12.743 1.00 73.69 407 GLU A C 1
ATOM 3373 O O . GLU A 1 407 ? 2.669 5.238 -11.982 1.00 73.69 407 GLU A O 1
ATOM 3378 N N . ALA A 1 408 ? 4.005 6.661 -13.135 1.00 66.25 408 ALA A N 1
ATOM 3379 C CA . ALA A 1 408 ? 3.486 7.925 -12.603 1.00 66.25 408 ALA A CA 1
ATOM 3380 C C . ALA A 1 408 ? 1.968 8.098 -12.784 1.00 66.25 408 ALA A C 1
ATOM 3382 O O . ALA A 1 408 ? 1.329 8.875 -12.080 1.00 66.25 408 ALA A O 1
ATOM 3383 N N . ALA A 1 409 ? 1.376 7.357 -13.719 1.00 64.81 409 ALA A N 1
ATOM 3384 C CA . ALA A 1 409 ? 0.002 7.562 -14.150 1.00 64.81 409 ALA A CA 1
ATOM 3385 C C . ALA A 1 409 ? -0.941 6.422 -13.753 1.00 64.81 409 ALA A C 1
ATOM 3387 O O . ALA A 1 409 ? -2.157 6.586 -13.726 1.00 64.81 409 ALA A O 1
ATOM 3388 N N . SER A 1 410 ? -0.414 5.254 -13.396 1.00 60.88 410 SER A N 1
ATOM 3389 C CA . SER A 1 410 ? -1.258 4.120 -12.996 1.00 60.88 410 SER A CA 1
ATOM 3390 C C . SER A 1 410 ? -1.979 4.309 -11.653 1.00 60.88 410 SER A C 1
ATOM 3392 O O . SER A 1 410 ? -2.869 3.528 -11.299 1.00 60.88 410 SER A O 1
ATOM 3394 N N . GLU A 1 411 ? -1.624 5.348 -10.894 1.00 65.31 411 GLU A N 1
ATOM 3395 C CA . GLU A 1 411 ? -2.225 5.631 -9.597 1.00 65.31 411 GLU A CA 1
ATOM 3396 C C . GLU A 1 411 ? -3.699 6.058 -9.724 1.00 65.31 411 GLU A C 1
ATOM 3398 O O . GLU A 1 411 ? -4.098 6.937 -10.497 1.00 65.31 411 GLU A O 1
ATOM 3403 N N . GLY A 1 412 ? -4.562 5.390 -8.958 1.00 63.12 412 GLY A N 1
ATOM 3404 C CA . GLY A 1 412 ? -5.999 5.667 -8.937 1.00 63.12 412 GLY A CA 1
ATOM 3405 C C . GLY A 1 412 ? -6.779 5.197 -10.173 1.00 63.12 412 GLY A C 1
ATOM 3406 O O . GLY A 1 412 ? -7.916 5.626 -10.354 1.00 63.12 412 GLY A O 1
ATOM 3407 N N . LEU A 1 413 ? -6.215 4.344 -11.038 1.00 71.94 413 LEU A N 1
ATOM 3408 C CA . LEU A 1 413 ? -7.011 3.556 -11.986 1.00 71.94 413 LEU A CA 1
ATOM 3409 C C . LEU A 1 413 ? -7.481 2.266 -11.300 1.00 71.94 413 LEU A C 1
ATOM 3411 O O . LEU A 1 413 ? -6.679 1.540 -10.712 1.00 71.94 413 LEU A O 1
ATOM 3415 N N . ASN A 1 414 ? -8.782 1.964 -11.373 1.00 69.75 414 ASN A N 1
ATOM 3416 C CA . ASN A 1 414 ? -9.284 0.667 -10.924 1.00 69.75 414 ASN A CA 1
ATOM 3417 C C . ASN A 1 414 ? -9.181 -0.349 -12.073 1.00 69.75 414 ASN A C 1
ATOM 3419 O O . ASN A 1 414 ? -9.978 -0.304 -13.009 1.00 69.75 414 ASN A O 1
ATOM 3423 N N . LEU A 1 415 ? -8.192 -1.243 -11.992 1.00 80.19 415 LEU A N 1
ATOM 3424 C CA . LEU A 1 415 ? -7.831 -2.207 -13.041 1.00 80.19 415 LEU A CA 1
ATOM 3425 C C . LEU A 1 415 ? -8.188 -3.658 -12.656 1.00 80.19 415 LEU A C 1
ATOM 3427 O O . LEU A 1 415 ? -7.720 -4.602 -13.290 1.00 80.19 415 LEU A O 1
ATOM 3431 N N . GLN A 1 416 ? -9.066 -3.834 -11.659 1.00 75.25 416 GLN A N 1
ATOM 3432 C CA . GLN A 1 416 ? -9.604 -5.118 -11.166 1.00 75.25 416 GLN A CA 1
ATOM 3433 C C . GLN A 1 416 ? -10.373 -5.944 -12.213 1.00 75.25 416 GLN A C 1
ATOM 3435 O O . GLN A 1 416 ? -10.799 -7.060 -11.936 1.00 75.25 416 GLN A O 1
ATOM 3440 N N . THR A 1 417 ? -10.603 -5.407 -13.409 1.00 81.06 417 THR A N 1
ATOM 3441 C CA . THR A 1 417 ? -11.261 -6.116 -14.515 1.00 81.06 417 THR A CA 1
ATOM 3442 C C . THR A 1 417 ? -10.281 -6.739 -15.500 1.00 81.06 417 THR A C 1
ATOM 3444 O O . THR A 1 417 ? -10.705 -7.485 -16.382 1.00 81.06 417 THR A O 1
ATOM 3447 N N . CYS A 1 418 ? -8.984 -6.460 -15.351 1.00 89.00 418 CYS A N 1
ATOM 3448 C CA . CYS A 1 418 ? -7.937 -7.028 -16.182 1.00 89.00 418 CYS A CA 1
ATOM 3449 C C . CYS A 1 418 ? -7.469 -8.378 -15.632 1.00 89.00 418 CYS A C 1
ATOM 3451 O O . CYS A 1 418 ? -7.223 -8.513 -14.436 1.00 89.00 418 CYS A O 1
ATOM 3453 N N . GLY A 1 419 ? -7.315 -9.367 -16.514 1.00 88.81 419 GLY A N 1
ATOM 3454 C CA . GLY A 1 419 ? -6.818 -10.699 -16.154 1.00 88.81 419 GLY A CA 1
ATOM 3455 C C . GLY A 1 419 ? -5.364 -10.958 -16.545 1.00 88.81 419 GLY A C 1
ATOM 3456 O O . GLY A 1 419 ? -4.861 -12.044 -16.260 1.00 88.81 419 GLY A O 1
ATOM 3457 N N . VAL A 1 420 ? -4.704 -10.004 -17.216 1.00 95.81 420 VAL A N 1
ATOM 3458 C CA . VAL A 1 420 ? -3.316 -10.135 -17.683 1.00 95.81 420 VAL A CA 1
ATOM 3459 C C . VAL A 1 420 ? -2.539 -8.845 -17.467 1.00 95.81 420 VAL A C 1
ATOM 3461 O O . VAL A 1 420 ? -2.924 -7.781 -17.949 1.00 95.81 420 VAL 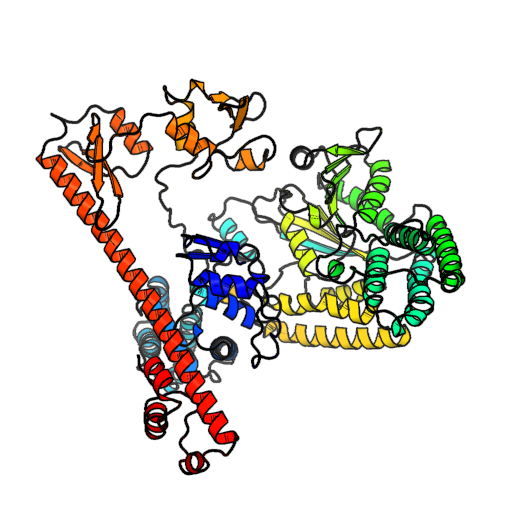A O 1
ATOM 3464 N N . LEU A 1 421 ? -1.400 -8.964 -16.801 1.00 95.50 421 LEU A N 1
ATOM 3465 C CA . LEU A 1 421 ? -0.438 -7.897 -16.585 1.00 95.50 421 LEU A CA 1
ATOM 3466 C C . LEU A 1 421 ? 0.880 -8.243 -17.282 1.00 95.50 421 LEU A C 1
ATOM 3468 O O . LEU A 1 421 ? 1.479 -9.278 -17.005 1.00 95.50 421 LEU A O 1
ATOM 3472 N N . ILE A 1 422 ? 1.368 -7.360 -18.144 1.00 97.25 422 ILE A N 1
ATOM 3473 C CA . ILE A 1 422 ? 2.683 -7.482 -18.772 1.00 97.25 422 ILE A CA 1
ATOM 3474 C C . ILE A 1 422 ? 3.562 -6.343 -18.270 1.00 97.25 422 ILE A C 1
ATOM 3476 O O . ILE A 1 422 ? 3.295 -5.177 -18.546 1.00 97.25 422 ILE A O 1
ATOM 3480 N N . ASN A 1 423 ? 4.633 -6.672 -17.558 1.00 95.88 423 ASN A N 1
ATOM 3481 C CA . ASN A 1 423 ? 5.727 -5.742 -17.310 1.00 95.88 423 ASN A CA 1
ATOM 3482 C C . ASN A 1 423 ? 6.678 -5.818 -18.505 1.00 95.88 423 ASN A C 1
ATOM 3484 O O . ASN A 1 423 ? 7.490 -6.739 -18.588 1.00 95.88 423 ASN A O 1
ATOM 3488 N N . TYR A 1 424 ? 6.537 -4.882 -19.448 1.00 96.19 424 TYR A N 1
ATOM 3489 C CA . TYR A 1 424 ? 7.329 -4.857 -20.683 1.00 96.19 424 TYR A CA 1
ATOM 3490 C C . TYR A 1 424 ? 8.813 -4.580 -20.415 1.00 96.19 424 TYR A C 1
ATOM 3492 O O . TYR A 1 424 ? 9.712 -5.089 -21.094 1.00 96.19 424 TYR A O 1
ATOM 3500 N N . ASP A 1 425 ? 9.061 -3.774 -19.389 1.00 92.31 425 ASP A N 1
ATOM 3501 C CA . ASP A 1 425 ? 10.371 -3.592 -18.803 1.00 92.31 425 ASP A CA 1
ATOM 3502 C C . ASP A 1 425 ? 10.308 -3.705 -17.286 1.00 92.31 425 ASP A C 1
ATOM 3504 O O . ASP A 1 425 ? 9.329 -3.330 -16.622 1.00 92.31 425 ASP A O 1
ATOM 3508 N N . MET A 1 426 ? 11.376 -4.290 -16.757 1.00 89.88 426 MET A N 1
ATOM 3509 C CA . MET A 1 426 ? 11.484 -4.614 -15.351 1.00 89.88 426 MET A CA 1
ATOM 3510 C C . MET A 1 426 ? 12.244 -3.501 -14.633 1.00 89.88 426 MET A C 1
ATOM 3512 O O . MET A 1 426 ? 13.393 -3.214 -14.985 1.00 89.88 426 MET A O 1
ATOM 3516 N N . PRO A 1 427 ? 11.628 -2.860 -13.625 1.00 87.88 427 PRO A N 1
ATOM 3517 C CA . PRO A 1 427 ? 12.327 -1.898 -12.797 1.00 87.88 427 PRO A CA 1
ATOM 3518 C C . PRO A 1 427 ? 13.440 -2.612 -12.032 1.00 87.88 427 PRO A C 1
ATOM 3520 O O . PRO A 1 427 ? 13.326 -3.784 -11.664 1.00 87.88 427 PRO A O 1
ATOM 3523 N N . TRP A 1 428 ? 14.531 -1.903 -11.761 1.00 87.12 428 TRP A N 1
ATOM 3524 C CA . TRP A 1 428 ? 15.626 -2.457 -10.962 1.00 87.12 428 TRP A CA 1
ATOM 3525 C C . TRP A 1 428 ? 15.216 -2.709 -9.509 1.00 87.12 428 TRP A C 1
ATOM 3527 O O . TRP A 1 428 ? 15.826 -3.536 -8.841 1.00 87.12 428 TRP A O 1
ATOM 3537 N N . ASN A 1 429 ? 14.154 -2.048 -9.042 1.00 83.56 429 ASN A N 1
ATOM 3538 C CA . ASN A 1 429 ? 13.533 -2.281 -7.748 1.00 83.56 429 ASN A CA 1
ATOM 3539 C C . ASN A 1 429 ? 12.326 -3.239 -7.869 1.00 83.56 429 ASN A C 1
ATOM 3541 O O . ASN A 1 429 ? 11.263 -2.817 -8.342 1.00 83.56 429 ASN A O 1
ATOM 3545 N N . PRO A 1 430 ? 12.428 -4.499 -7.401 1.00 83.94 430 PRO A N 1
ATOM 3546 C CA . PRO A 1 430 ? 11.338 -5.474 -7.467 1.00 83.94 430 PRO A CA 1
ATOM 3547 C C . PRO A 1 430 ? 10.064 -5.032 -6.741 1.00 83.94 430 PRO A C 1
ATOM 3549 O O . PRO A 1 430 ? 8.973 -5.458 -7.112 1.00 83.94 430 PRO A O 1
ATOM 3552 N N . MET A 1 431 ? 10.163 -4.157 -5.733 1.00 78.38 431 MET A N 1
ATOM 3553 C CA . MET A 1 431 ? 8.982 -3.681 -5.006 1.00 78.38 431 MET A CA 1
ATOM 3554 C C . MET A 1 431 ? 8.019 -2.907 -5.910 1.00 78.38 431 MET A C 1
ATOM 3556 O O . MET A 1 431 ? 6.810 -2.959 -5.696 1.00 78.38 431 MET A O 1
ATOM 3560 N N . ARG A 1 432 ? 8.522 -2.260 -6.967 1.00 81.25 432 ARG A N 1
ATOM 3561 C CA . ARG A 1 432 ? 7.676 -1.590 -7.965 1.00 81.25 432 ARG A CA 1
ATOM 3562 C C . ARG A 1 432 ? 6.857 -2.582 -8.778 1.00 81.25 432 ARG A C 1
ATOM 3564 O O . ARG A 1 432 ? 5.693 -2.330 -9.066 1.00 81.25 432 ARG A O 1
ATOM 3571 N N . VAL A 1 433 ? 7.436 -3.737 -9.105 1.00 86.56 433 VAL A N 1
ATOM 3572 C CA . VAL A 1 433 ? 6.714 -4.823 -9.785 1.00 86.56 433 VAL A CA 1
ATOM 3573 C C . VAL A 1 433 ? 5.550 -5.290 -8.918 1.00 86.56 433 VAL A C 1
ATOM 3575 O O . VAL A 1 433 ? 4.436 -5.420 -9.417 1.00 86.56 433 VAL A O 1
ATOM 3578 N N . GLU A 1 434 ? 5.776 -5.461 -7.614 1.00 82.38 434 GLU A N 1
ATOM 3579 C CA . GLU A 1 434 ? 4.715 -5.842 -6.678 1.00 82.38 434 GLU A CA 1
ATOM 3580 C C . GLU A 1 434 ? 3.613 -4.778 -6.595 1.00 82.38 434 GLU A C 1
ATOM 3582 O O . GLU A 1 434 ? 2.430 -5.114 -6.616 1.00 82.38 434 GLU A O 1
ATOM 3587 N N . GLN A 1 435 ? 3.971 -3.491 -6.583 1.00 80.88 435 GLN A N 1
ATOM 3588 C CA . GLN A 1 435 ? 2.989 -2.403 -6.630 1.00 80.88 435 GLN A CA 1
ATOM 3589 C C . GLN A 1 435 ? 2.156 -2.441 -7.920 1.00 80.88 435 GLN A C 1
ATOM 3591 O O . GLN A 1 435 ? 0.935 -2.291 -7.849 1.00 80.88 435 GLN A O 1
ATOM 3596 N N . ARG A 1 436 ? 2.782 -2.692 -9.083 1.00 86.12 436 ARG A N 1
ATOM 3597 C CA . ARG A 1 436 ? 2.086 -2.857 -10.375 1.00 86.12 436 ARG A CA 1
ATOM 3598 C C . ARG A 1 436 ? 1.128 -4.051 -10.340 1.00 86.12 436 ARG A C 1
ATOM 3600 O O . ARG A 1 436 ? -0.033 -3.905 -10.719 1.00 86.12 436 ARG A O 1
ATOM 3607 N N . ILE A 1 437 ? 1.574 -5.201 -9.824 1.00 87.19 437 ILE A N 1
ATOM 3608 C CA . ILE A 1 437 ? 0.734 -6.396 -9.631 1.00 87.19 437 ILE A CA 1
ATOM 3609 C C . ILE A 1 437 ? -0.456 -6.068 -8.728 1.00 87.19 437 ILE A C 1
ATOM 3611 O O . ILE A 1 437 ? -1.598 -6.339 -9.097 1.00 87.19 437 ILE A O 1
ATOM 3615 N N . GLY A 1 438 ? -0.214 -5.386 -7.608 1.00 82.69 438 GLY A N 1
ATOM 3616 C CA . GLY A 1 438 ? -1.240 -4.939 -6.668 1.00 82.69 438 GLY A CA 1
ATOM 3617 C C . GLY A 1 438 ? -2.248 -3.927 -7.231 1.00 82.69 438 GLY A C 1
ATOM 3618 O O . GLY A 1 438 ? -3.225 -3.614 -6.548 1.00 82.69 438 GLY A O 1
ATOM 3619 N N . ARG A 1 439 ? -2.072 -3.403 -8.457 1.00 82.19 439 ARG A N 1
ATOM 3620 C CA . ARG A 1 439 ? -3.110 -2.617 -9.161 1.00 82.19 439 ARG A CA 1
ATOM 3621 C C . ARG A 1 439 ? -4.194 -3.502 -9.785 1.00 82.19 439 ARG A C 1
ATOM 3623 O O . ARG A 1 439 ? -5.327 -3.046 -9.921 1.00 82.19 439 ARG A O 1
ATOM 3630 N N . VAL A 1 440 ? -3.860 -4.745 -10.134 1.00 85.94 440 VAL A N 1
ATOM 3631 C CA . VAL A 1 440 ? -4.758 -5.708 -10.798 1.00 85.94 440 VAL A CA 1
ATOM 3632 C C . VAL A 1 440 ? -5.184 -6.818 -9.838 1.00 85.94 440 VAL A C 1
ATOM 3634 O O . VAL A 1 440 ? -6.357 -7.182 -9.771 1.00 85.94 440 VAL A O 1
ATOM 3637 N N . ASP A 1 441 ? -4.248 -7.330 -9.044 1.00 85.81 441 ASP A N 1
ATOM 3638 C CA . ASP A 1 441 ? -4.514 -8.268 -7.962 1.00 85.81 441 ASP A CA 1
ATOM 3639 C C . ASP A 1 441 ? -5.115 -7.500 -6.778 1.00 85.81 441 ASP A C 1
ATOM 3641 O O . ASP A 1 441 ? -4.403 -7.035 -5.891 1.00 85.81 441 ASP A O 1
ATOM 3645 N N . ARG A 1 442 ? -6.436 -7.326 -6.754 1.00 85.06 442 ARG A N 1
ATOM 3646 C CA . ARG A 1 442 ? -7.180 -6.717 -5.639 1.00 85.06 442 ARG A CA 1
ATOM 3647 C C . ARG A 1 442 ? -8.469 -7.491 -5.373 1.00 85.06 442 ARG A C 1
ATOM 3649 O O . ARG A 1 442 ? -8.935 -8.246 -6.222 1.00 85.06 442 ARG A O 1
ATOM 3656 N N . ILE A 1 443 ? -9.044 -7.273 -4.191 1.00 86.19 443 ILE A N 1
ATOM 3657 C CA . ILE A 1 443 ? -10.390 -7.747 -3.840 1.00 86.19 443 ILE A CA 1
ATOM 3658 C C . ILE A 1 443 ? -11.390 -7.239 -4.891 1.00 86.19 443 ILE A C 1
ATOM 3660 O O . ILE A 1 443 ? -11.275 -6.093 -5.322 1.00 86.19 443 ILE A O 1
ATOM 3664 N N . GLY A 1 444 ? -12.325 -8.088 -5.318 1.00 84.44 444 GLY A N 1
ATOM 3665 C CA . GLY A 1 444 ? -13.308 -7.756 -6.358 1.00 84.44 444 GLY A CA 1
ATOM 3666 C C . GLY A 1 444 ? -12.809 -7.999 -7.788 1.00 84.44 444 GLY A C 1
ATOM 3667 O O . GLY A 1 444 ? -13.445 -7.565 -8.746 1.00 84.44 444 GLY A O 1
ATOM 3668 N N . GLN A 1 445 ? -11.674 -8.687 -7.952 1.00 89.50 445 GLN A N 1
ATOM 3669 C CA . GLN A 1 445 ? -11.149 -9.067 -9.265 1.00 89.50 445 GLN A CA 1
ATOM 3670 C C . GLN A 1 445 ? -12.125 -9.991 -10.019 1.00 89.50 445 GLN A C 1
ATOM 3672 O O . GLN A 1 445 ? -12.716 -10.906 -9.443 1.00 89.50 445 GLN A O 1
ATOM 3677 N N . ARG A 1 446 ? -12.275 -9.764 -11.332 1.00 87.69 446 ARG A N 1
ATOM 3678 C CA . ARG A 1 446 ? -13.177 -10.525 -12.216 1.00 87.69 446 ARG A CA 1
ATOM 3679 C C . ARG A 1 446 ? -12.715 -11.965 -12.463 1.00 87.69 446 ARG A C 1
ATOM 3681 O O . ARG A 1 446 ? -13.559 -12.845 -12.627 1.00 87.69 446 ARG A O 1
ATOM 3688 N N . TYR A 1 447 ? -11.406 -12.198 -12.534 1.00 90.25 447 TYR A N 1
ATOM 3689 C CA . TYR A 1 447 ? -10.813 -13.509 -12.823 1.00 90.25 447 TYR A CA 1
ATOM 3690 C C . TYR A 1 447 ? -10.321 -14.219 -11.552 1.00 90.25 447 TYR A C 1
ATOM 3692 O O . TYR A 1 447 ? -9.877 -13.574 -10.608 1.00 90.25 447 TYR A O 1
ATOM 3700 N N . ASP A 1 448 ? -10.368 -15.556 -11.526 1.00 89.31 448 ASP A N 1
ATOM 3701 C CA . ASP A 1 448 ? -9.819 -16.341 -10.403 1.00 89.31 448 ASP A CA 1
ATOM 3702 C C . ASP A 1 448 ? -8.294 -16.278 -10.342 1.00 89.31 448 ASP A C 1
ATOM 3704 O O . ASP A 1 448 ? -7.724 -16.297 -9.258 1.00 89.31 448 ASP A O 1
ATOM 3708 N N . GLU A 1 449 ? -7.649 -16.159 -11.500 1.00 91.88 449 GLU A N 1
ATOM 3709 C CA . GLU A 1 449 ? -6.200 -16.109 -11.642 1.00 91.88 449 GLU A CA 1
ATOM 3710 C C . GLU A 1 449 ? -5.795 -14.970 -12.582 1.00 91.88 449 GLU A C 1
ATOM 3712 O O . GLU A 1 449 ? -6.288 -14.873 -13.716 1.00 91.88 449 GLU A O 1
ATOM 3717 N N . VAL A 1 450 ? -4.873 -14.129 -12.109 1.00 93.12 450 VAL A N 1
ATOM 3718 C CA . VAL A 1 450 ? -4.248 -13.054 -12.886 1.00 93.12 450 VAL A CA 1
ATOM 3719 C C . VAL A 1 450 ? -2.909 -13.541 -13.435 1.00 93.12 450 VAL A C 1
ATOM 3721 O O . VAL A 1 450 ? -2.019 -13.935 -12.680 1.00 93.12 450 VAL A O 1
ATOM 3724 N N . TRP A 1 451 ? -2.744 -13.479 -14.754 1.00 95.94 451 TRP A N 1
ATOM 3725 C CA . TRP A 1 451 ? -1.493 -13.856 -15.412 1.00 95.94 451 TRP A CA 1
ATOM 3726 C C . TRP A 1 451 ? -0.542 -12.676 -15.460 1.00 95.94 451 TRP A C 1
ATOM 3728 O O . TRP A 1 451 ? -0.914 -11.594 -15.912 1.00 95.94 451 TRP A O 1
ATOM 3738 N N . ILE A 1 452 ? 0.692 -12.879 -15.014 1.00 95.56 452 ILE A N 1
ATOM 3739 C CA . ILE A 1 452 ? 1.704 -11.828 -14.972 1.00 95.56 452 ILE A CA 1
ATOM 3740 C C . ILE A 1 452 ? 2.893 -12.279 -15.815 1.00 95.56 452 ILE A C 1
ATOM 3742 O O . ILE A 1 452 ? 3.411 -13.383 -15.641 1.00 95.56 452 ILE A O 1
ATOM 3746 N N . ARG A 1 453 ? 3.328 -11.442 -16.756 1.00 96.69 453 ARG A N 1
ATOM 3747 C CA . ARG A 1 453 ? 4.497 -11.704 -17.601 1.00 96.69 453 ARG A CA 1
ATOM 3748 C C . ARG A 1 453 ? 5.526 -10.606 -17.410 1.00 96.69 453 ARG A C 1
ATOM 3750 O O . ARG A 1 453 ? 5.230 -9.432 -17.605 1.00 96.69 453 ARG A O 1
ATOM 3757 N N . ASN A 1 454 ? 6.725 -11.005 -17.010 1.00 95.69 454 ASN A N 1
ATOM 3758 C CA . ASN A 1 454 ? 7.823 -10.102 -16.688 1.00 95.69 454 ASN A CA 1
ATOM 3759 C C . ASN A 1 454 ? 8.894 -10.231 -17.766 1.00 95.69 454 ASN A C 1
ATOM 3761 O O . ASN A 1 454 ? 9.589 -11.244 -17.807 1.00 95.69 454 ASN A O 1
ATOM 3765 N N . TYR A 1 455 ? 8.982 -9.254 -18.666 1.00 96.56 455 TYR A N 1
ATOM 3766 C CA . TYR A 1 455 ? 9.862 -9.336 -19.827 1.00 96.56 455 TYR A CA 1
ATOM 3767 C C . TYR A 1 455 ? 11.278 -8.890 -19.481 1.00 96.56 455 TYR A C 1
ATOM 3769 O O . TYR A 1 455 ? 11.499 -7.836 -18.885 1.00 96.56 455 TYR A O 1
ATOM 3777 N N . PHE A 1 456 ? 12.245 -9.680 -19.930 1.00 94.44 456 PHE A N 1
ATOM 3778 C CA . PHE A 1 456 ? 13.665 -9.403 -19.796 1.00 94.44 456 PHE A CA 1
ATOM 3779 C C . PHE A 1 456 ? 14.347 -9.620 -21.134 1.00 94.44 456 PHE A C 1
ATOM 3781 O O . PHE A 1 456 ? 14.053 -10.597 -21.818 1.00 94.44 456 PHE A O 1
ATOM 3788 N N . TYR A 1 457 ? 15.310 -8.769 -21.473 1.00 93.31 457 TYR A N 1
ATOM 3789 C CA . TYR A 1 457 ? 16.287 -9.167 -22.474 1.00 93.31 457 TYR A CA 1
ATOM 3790 C C . TYR A 1 457 ? 17.271 -10.161 -21.858 1.00 93.31 457 TYR A C 1
ATOM 3792 O O . TYR A 1 457 ? 17.826 -9.923 -20.787 1.00 93.31 457 TYR A O 1
ATOM 3800 N N . GLU A 1 458 ? 17.495 -11.287 -22.523 1.00 91.50 458 GLU A N 1
ATOM 3801 C CA . GLU A 1 458 ? 18.410 -12.305 -22.022 1.00 91.50 458 GLU A CA 1
ATOM 3802 C C . GLU A 1 458 ? 19.856 -11.782 -21.975 1.00 91.50 458 GLU A C 1
ATOM 3804 O O . GLU A 1 458 ? 20.312 -11.039 -22.845 1.00 91.50 458 GLU A O 1
ATOM 3809 N N . GLY A 1 459 ? 20.592 -12.161 -20.928 1.00 86.75 459 GLY A N 1
ATOM 3810 C CA . GLY A 1 459 ? 22.006 -11.816 -20.768 1.00 86.75 459 GLY A CA 1
ATOM 3811 C C . GLY A 1 459 ? 22.292 -10.391 -20.281 1.00 86.75 459 GLY A C 1
ATOM 3812 O O . GLY A 1 459 ? 23.461 -10.054 -20.094 1.00 86.75 459 GLY A O 1
ATOM 3813 N N . THR A 1 460 ? 21.277 -9.558 -20.034 1.00 89.50 460 THR A N 1
ATOM 3814 C CA . THR A 1 460 ? 21.475 -8.258 -19.373 1.00 89.50 460 THR A CA 1
ATOM 3815 C C . THR A 1 460 ? 21.784 -8.423 -17.881 1.00 89.50 460 THR A C 1
ATOM 3817 O O . THR A 1 460 ? 21.614 -9.500 -17.296 1.00 89.50 460 THR A O 1
ATOM 3820 N N . VAL A 1 461 ? 22.280 -7.358 -17.243 1.00 87.50 461 VAL A N 1
ATOM 3821 C CA . VAL A 1 461 ? 22.668 -7.395 -15.821 1.00 87.50 461 VAL A CA 1
ATOM 3822 C C . VAL A 1 461 ? 21.451 -7.665 -14.941 1.00 87.50 461 VAL A C 1
ATOM 3824 O O . VAL A 1 461 ? 21.481 -8.575 -14.113 1.00 87.50 461 VAL A O 1
ATOM 3827 N N . GLU A 1 462 ? 20.364 -6.927 -15.153 1.00 89.06 462 GLU A N 1
ATOM 3828 C CA . GLU A 1 462 ? 19.124 -7.102 -14.407 1.00 89.06 462 GLU A CA 1
ATOM 3829 C C . GLU A 1 462 ? 18.512 -8.485 -14.639 1.00 89.06 462 GLU A C 1
ATOM 3831 O O . GLU A 1 462 ? 18.124 -9.133 -13.668 1.00 89.06 462 GLU A O 1
ATOM 3836 N N . ALA A 1 463 ? 18.510 -9.001 -15.876 1.00 91.00 463 ALA A N 1
ATOM 3837 C CA . ALA A 1 463 ? 17.971 -10.326 -16.171 1.00 91.00 463 ALA A CA 1
ATOM 3838 C C . ALA A 1 463 ? 18.685 -11.421 -15.373 1.00 91.00 463 ALA A C 1
ATOM 3840 O O . ALA A 1 463 ? 18.042 -12.307 -14.818 1.00 91.00 463 ALA A O 1
ATOM 3841 N N . ARG A 1 464 ? 20.012 -11.331 -15.238 1.00 89.44 464 ARG A N 1
ATOM 3842 C CA . ARG A 1 464 ? 20.802 -12.289 -14.452 1.00 89.44 464 ARG A CA 1
ATOM 3843 C C . ARG A 1 464 ? 20.507 -12.212 -12.958 1.00 89.44 464 ARG A C 1
ATOM 3845 O O . ARG A 1 464 ? 20.434 -13.257 -12.312 1.00 89.44 464 ARG A O 1
ATOM 3852 N N . VAL A 1 465 ? 20.318 -11.005 -12.418 1.00 88.62 465 VAL A N 1
ATOM 3853 C CA . VAL A 1 465 ? 19.941 -10.820 -11.008 1.00 88.62 465 VAL A CA 1
ATOM 3854 C C . VAL A 1 465 ? 18.553 -11.393 -10.738 1.00 88.62 465 VAL A C 1
ATOM 3856 O O . VAL A 1 465 ? 18.391 -12.211 -9.833 1.00 88.62 465 VAL A O 1
ATOM 3859 N N . TYR A 1 466 ? 17.569 -11.052 -11.568 1.00 88.81 466 TYR A N 1
ATOM 3860 C CA . TYR A 1 466 ? 16.215 -11.591 -11.455 1.00 88.81 466 TYR A CA 1
ATOM 3861 C C . TYR A 1 466 ? 16.159 -13.106 -11.675 1.00 88.81 466 TYR A C 1
ATOM 3863 O O . TYR A 1 466 ? 15.429 -13.795 -10.964 1.00 88.81 466 TYR A O 1
ATOM 3871 N N . TYR A 1 467 ? 16.960 -13.645 -12.596 1.00 88.62 467 TYR A N 1
ATOM 3872 C CA . TYR A 1 467 ? 17.064 -15.086 -12.817 1.00 88.62 467 TYR A CA 1
ATOM 3873 C C . TYR A 1 467 ? 17.565 -15.804 -11.560 1.00 88.62 467 TYR A C 1
ATOM 3875 O O . TYR A 1 467 ? 16.942 -16.772 -11.120 1.00 88.62 467 TYR A O 1
ATOM 3883 N N . ALA A 1 468 ? 18.637 -15.305 -10.934 1.00 84.25 468 ALA A N 1
ATOM 3884 C CA . ALA A 1 468 ? 19.171 -15.870 -9.696 1.00 84.25 468 ALA A CA 1
ATOM 3885 C C . ALA A 1 468 ? 18.135 -15.860 -8.558 1.00 84.25 468 ALA A C 1
ATOM 3887 O O . ALA A 1 468 ? 17.951 -16.880 -7.893 1.00 84.25 468 ALA A O 1
ATOM 3888 N N . LEU A 1 469 ? 17.402 -14.751 -8.398 1.00 82.94 469 LEU A N 1
ATOM 3889 C CA . LEU A 1 469 ? 16.308 -14.641 -7.429 1.00 82.94 469 LEU A CA 1
ATOM 3890 C C . LEU A 1 469 ? 15.193 -15.658 -7.723 1.00 82.94 469 LEU A C 1
ATOM 3892 O O . LEU A 1 469 ? 14.840 -16.449 -6.853 1.00 82.94 469 LEU A O 1
ATOM 3896 N N . SER A 1 470 ? 14.695 -15.704 -8.962 1.00 81.31 470 SER A N 1
ATOM 3897 C CA . SER A 1 470 ? 13.576 -16.575 -9.363 1.00 81.31 470 SER A CA 1
ATOM 3898 C C . SER A 1 470 ? 13.849 -18.076 -9.214 1.00 81.31 470 SER A C 1
ATOM 3900 O O . SER A 1 470 ? 12.921 -18.865 -9.094 1.00 81.31 470 SER A O 1
ATOM 3902 N N . ARG A 1 471 ? 15.122 -18.499 -9.215 1.00 80.62 471 ARG A N 1
ATOM 3903 C CA . ARG A 1 471 ? 15.500 -19.908 -9.013 1.00 80.62 471 ARG A CA 1
ATOM 3904 C C . ARG A 1 471 ? 15.452 -20.358 -7.558 1.00 80.62 471 ARG A C 1
ATOM 3906 O O . ARG A 1 471 ? 15.445 -21.561 -7.302 1.00 80.62 471 ARG A O 1
ATOM 3913 N N . ARG A 1 472 ? 15.540 -19.416 -6.623 1.00 75.44 472 ARG A N 1
ATOM 3914 C CA . ARG A 1 472 ? 15.624 -19.685 -5.182 1.00 75.44 472 ARG A CA 1
ATOM 3915 C C . ARG A 1 472 ? 14.308 -19.403 -4.476 1.00 75.44 472 ARG A C 1
ATOM 3917 O O . ARG A 1 472 ? 14.008 -20.072 -3.494 1.00 75.44 472 ARG A O 1
ATOM 3924 N N . ILE A 1 473 ? 13.554 -18.426 -4.971 1.00 73.25 473 ILE A N 1
ATOM 3925 C CA . ILE A 1 473 ? 12.276 -18.005 -4.410 1.00 73.25 473 ILE A CA 1
ATOM 3926 C C . ILE A 1 473 ? 11.224 -17.899 -5.505 1.00 73.25 473 ILE A C 1
ATOM 3928 O O . ILE A 1 473 ? 11.517 -17.468 -6.621 1.00 73.25 473 ILE A O 1
ATOM 3932 N N . ASP A 1 474 ? 9.982 -18.208 -5.144 1.00 71.75 474 ASP A N 1
ATOM 3933 C CA . ASP A 1 474 ? 8.809 -17.945 -5.972 1.00 71.75 474 ASP A CA 1
ATOM 3934 C C . ASP A 1 474 ? 8.494 -16.437 -5.956 1.00 71.75 474 ASP A C 1
ATOM 3936 O O . ASP A 1 474 ? 7.555 -15.944 -5.323 1.00 71.75 474 ASP A O 1
ATOM 3940 N N . LEU A 1 475 ? 9.372 -15.677 -6.617 1.00 67.94 475 LEU A N 1
ATOM 3941 C CA . LEU A 1 475 ? 9.346 -14.224 -6.682 1.00 67.94 475 LEU A CA 1
ATOM 3942 C C . LEU A 1 475 ? 7.987 -13.769 -7.236 1.00 67.94 475 LEU A C 1
ATOM 3944 O O . LEU A 1 475 ? 7.592 -14.159 -8.333 1.00 67.94 475 LEU A O 1
ATOM 3948 N N . PHE A 1 476 ? 7.287 -12.928 -6.473 1.00 68.19 476 PHE A N 1
ATOM 3949 C CA . PHE A 1 476 ? 5.952 -12.410 -6.798 1.00 68.19 476 PHE A CA 1
ATOM 3950 C C . PHE A 1 476 ? 4.794 -13.425 -6.748 1.00 68.19 476 PHE A C 1
ATOM 3952 O O . PHE A 1 476 ? 3.721 -13.086 -7.234 1.00 68.19 476 PHE A O 1
ATOM 3959 N N . GLN A 1 477 ? 4.953 -14.628 -6.168 1.00 67.00 477 GLN A N 1
ATOM 3960 C CA . GLN A 1 477 ? 3.847 -15.593 -5.947 1.00 67.00 477 GLN A CA 1
ATOM 3961 C C . GLN A 1 477 ? 3.170 -15.426 -4.586 1.00 67.00 477 GLN A C 1
ATOM 3963 O O . GLN A 1 477 ? 1.956 -15.288 -4.508 1.00 67.00 477 GLN A O 1
ATOM 3968 N N . ASP A 1 478 ? 3.947 -15.228 -3.524 1.00 59.12 478 ASP A N 1
ATOM 3969 C CA . ASP A 1 478 ? 3.489 -14.796 -2.198 1.00 59.12 478 ASP A CA 1
ATOM 3970 C C . ASP A 1 478 ? 4.571 -13.847 -1.666 1.00 59.12 478 ASP A C 1
ATOM 3972 O O . ASP A 1 478 ? 5.649 -14.289 -1.284 1.00 59.12 478 ASP A O 1
ATOM 3976 N N . VAL A 1 479 ? 4.379 -12.522 -1.753 1.00 52.66 479 VAL A N 1
ATOM 3977 C CA . VAL A 1 479 ? 5.414 -11.576 -1.309 1.00 52.66 479 VAL A CA 1
ATOM 3978 C C . VAL A 1 479 ? 5.402 -11.599 0.206 1.00 52.66 479 VAL A C 1
ATOM 3980 O O . VAL A 1 479 ? 4.578 -10.958 0.854 1.00 52.66 479 VAL A O 1
ATOM 3983 N N . VAL A 1 480 ? 6.303 -12.409 0.749 1.00 55.53 480 VAL A N 1
ATOM 3984 C CA . VAL A 1 480 ? 6.474 -12.604 2.181 1.00 55.53 480 VAL A CA 1
ATOM 3985 C C . VAL A 1 480 ? 7.206 -11.385 2.745 1.00 55.53 480 VAL A C 1
ATOM 3987 O O . VAL A 1 480 ? 8.220 -10.952 2.189 1.00 55.53 480 VAL A O 1
ATOM 3990 N N . GLY A 1 481 ? 6.726 -10.841 3.868 1.00 60.38 481 GLY A N 1
ATOM 3991 C CA . GLY A 1 481 ? 7.389 -9.747 4.595 1.00 60.38 481 GLY A CA 1
ATOM 3992 C C . GLY A 1 481 ? 8.917 -9.902 4.771 1.00 60.38 481 GLY A C 1
ATOM 3993 O O . GLY A 1 481 ? 9.634 -8.926 4.553 1.00 60.38 481 GLY A O 1
ATOM 3994 N N . PRO A 1 482 ? 9.454 -11.105 5.058 1.00 64.81 482 PRO A N 1
ATOM 3995 C CA . PRO A 1 482 ? 10.889 -11.364 5.189 1.00 64.81 482 PRO A CA 1
ATOM 3996 C C . PRO A 1 482 ? 11.740 -11.101 3.939 1.00 64.81 482 PRO A C 1
ATOM 3998 O O . PRO A 1 482 ? 12.939 -10.869 4.075 1.00 64.81 482 PRO A O 1
ATOM 4001 N N . LEU A 1 483 ? 11.162 -11.125 2.731 1.00 70.56 483 LEU A N 1
ATOM 4002 C CA . LEU A 1 483 ? 11.909 -10.896 1.487 1.00 70.56 483 LEU A CA 1
ATOM 4003 C C . LEU A 1 483 ? 12.110 -9.406 1.179 1.00 70.56 483 LEU A C 1
ATOM 4005 O O . LEU A 1 483 ? 13.018 -9.059 0.424 1.00 70.56 483 LEU A O 1
ATOM 4009 N N . GLN A 1 484 ? 11.308 -8.516 1.775 1.00 72.50 484 GLN A N 1
ATOM 4010 C CA . GLN A 1 484 ? 11.319 -7.078 1.475 1.00 72.50 484 GLN A CA 1
ATOM 4011 C C . GLN A 1 484 ? 12.713 -6.428 1.623 1.00 72.50 484 GLN A C 1
ATOM 4013 O O . GLN A 1 484 ? 13.120 -5.738 0.685 1.00 72.50 484 GLN A O 1
ATOM 4018 N N . PRO A 1 485 ? 13.509 -6.703 2.684 1.00 73.56 485 PRO A N 1
ATOM 4019 C CA . PRO A 1 485 ? 14.869 -6.168 2.814 1.00 73.56 485 PRO A CA 1
ATOM 4020 C C . PRO A 1 485 ? 15.825 -6.566 1.689 1.00 73.56 485 PRO A C 1
ATOM 4022 O O . PRO A 1 485 ? 16.663 -5.762 1.273 1.00 73.56 485 PRO A O 1
ATOM 4025 N N . ILE A 1 486 ? 15.696 -7.798 1.191 1.00 77.50 486 ILE A N 1
ATOM 4026 C CA . ILE A 1 486 ? 16.520 -8.309 0.092 1.00 77.50 486 ILE A CA 1
ATOM 4027 C C . ILE A 1 486 ? 16.104 -7.611 -1.199 1.00 77.50 486 ILE A C 1
ATOM 4029 O O . ILE A 1 486 ? 16.952 -7.053 -1.894 1.00 77.50 486 ILE A O 1
ATOM 4033 N N . LEU A 1 487 ? 14.796 -7.547 -1.476 1.00 78.12 487 LEU A N 1
ATOM 4034 C CA . LEU A 1 487 ? 14.254 -6.870 -2.657 1.00 78.12 487 LEU A CA 1
ATOM 4035 C C . LEU A 1 487 ? 14.625 -5.380 -2.692 1.00 78.12 487 LEU A C 1
ATOM 4037 O O . LEU A 1 487 ? 15.012 -4.876 -3.742 1.00 78.12 487 LEU A O 1
ATOM 4041 N N . ALA A 1 488 ? 14.617 -4.694 -1.547 1.00 74.50 488 ALA A N 1
ATOM 4042 C CA . ALA A 1 488 ? 15.015 -3.289 -1.436 1.00 74.50 488 ALA A CA 1
ATOM 4043 C C . ALA A 1 488 ? 16.503 -3.029 -1.763 1.00 74.50 488 ALA A C 1
ATOM 4045 O O . ALA A 1 488 ? 16.903 -1.883 -1.972 1.00 74.50 488 ALA A O 1
ATOM 4046 N N . ARG A 1 489 ? 17.353 -4.065 -1.792 1.00 78.25 489 ARG A N 1
ATOM 4047 C CA . ARG A 1 489 ? 18.779 -3.950 -2.147 1.00 78.25 489 ARG A CA 1
ATOM 4048 C C . ARG A 1 489 ? 19.088 -4.305 -3.594 1.00 78.25 489 ARG A C 1
ATOM 4050 O O . ARG A 1 489 ? 20.115 -3.848 -4.090 1.00 78.25 489 ARG A O 1
ATOM 4057 N N . VAL A 1 490 ? 18.211 -5.059 -4.256 1.00 84.94 490 VAL A N 1
ATOM 4058 C CA . VAL A 1 490 ? 18.389 -5.519 -5.644 1.00 84.94 490 VAL A CA 1
ATOM 4059 C C . VAL A 1 490 ? 18.710 -4.359 -6.581 1.00 84.94 490 VAL A C 1
ATOM 4061 O O . VAL A 1 490 ? 19.621 -4.469 -7.395 1.00 84.94 490 VAL A O 1
ATOM 4064 N N . GLU A 1 491 ? 18.041 -3.222 -6.404 1.00 84.75 491 GLU A N 1
ATOM 4065 C CA . GLU A 1 491 ? 18.275 -2.016 -7.196 1.00 84.75 491 GLU A CA 1
ATOM 4066 C C . GLU A 1 491 ? 19.732 -1.542 -7.132 1.00 84.75 491 GLU A C 1
ATOM 4068 O O . GLU A 1 491 ? 20.379 -1.389 -8.167 1.00 84.75 491 GLU A O 1
ATOM 4073 N N . ARG A 1 492 ? 20.285 -1.407 -5.919 1.00 83.00 492 ARG A N 1
ATOM 4074 C CA . ARG A 1 492 ? 21.689 -1.018 -5.716 1.00 83.00 492 ARG A CA 1
ATOM 4075 C C . ARG A 1 492 ? 22.659 -2.062 -6.259 1.00 83.00 492 ARG A C 1
ATOM 4077 O O . ARG A 1 492 ? 23.701 -1.698 -6.792 1.00 83.00 492 ARG A O 1
ATOM 4084 N N . THR A 1 493 ? 22.335 -3.346 -6.131 1.00 85.12 493 THR A N 1
ATOM 4085 C CA . THR A 1 493 ? 23.150 -4.434 -6.687 1.00 85.12 493 THR A CA 1
ATOM 4086 C C . THR A 1 493 ? 23.204 -4.362 -8.216 1.00 85.12 493 THR A C 1
ATOM 4088 O O . THR A 1 493 ? 24.290 -4.446 -8.794 1.00 85.12 493 THR A O 1
ATOM 4091 N N . ILE A 1 494 ? 22.056 -4.171 -8.877 1.00 86.06 494 ILE A N 1
ATOM 4092 C CA . ILE A 1 494 ? 21.994 -4.013 -10.334 1.00 86.06 494 ILE A CA 1
ATOM 4093 C C 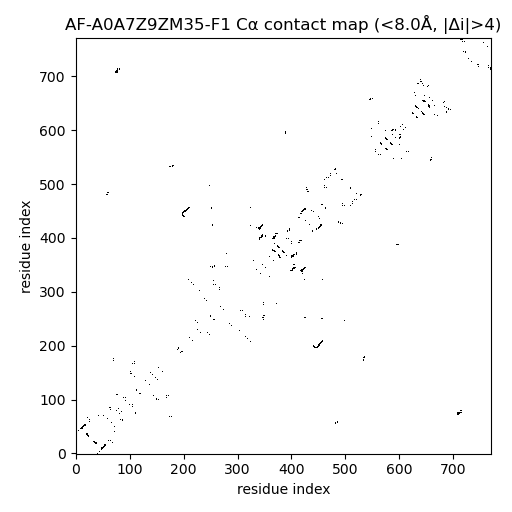. ILE A 1 494 ? 22.757 -2.757 -10.749 1.00 86.06 494 ILE A C 1
ATOM 4095 O O . ILE A 1 494 ? 23.562 -2.830 -11.672 1.00 86.06 494 ILE A O 1
ATOM 4099 N N . GLU A 1 495 ? 22.570 -1.638 -10.047 1.00 84.06 495 GLU A N 1
ATOM 4100 C CA . GLU A 1 495 ? 23.280 -0.390 -10.321 1.00 84.06 495 GLU A CA 1
ATOM 4101 C C . GLU A 1 495 ? 24.800 -0.566 -10.229 1.00 84.06 495 GLU A C 1
ATOM 4103 O O . GLU A 1 495 ? 25.516 -0.258 -11.181 1.00 84.06 495 GLU A O 1
ATOM 4108 N N . GLN A 1 496 ? 25.305 -1.141 -9.136 1.00 83.38 496 GLN A N 1
ATOM 4109 C CA . GLN A 1 496 ? 26.738 -1.383 -8.951 1.00 83.38 496 GLN A CA 1
ATOM 4110 C C . GLN A 1 496 ? 27.319 -2.287 -10.042 1.00 83.38 496 GLN A C 1
ATOM 4112 O O . GLN A 1 496 ? 28.380 -1.988 -10.594 1.00 83.38 496 GLN A O 1
ATOM 4117 N N . ALA A 1 497 ? 26.625 -3.371 -10.394 1.00 85.38 497 ALA A N 1
ATOM 4118 C CA . ALA A 1 497 ? 27.065 -4.273 -11.454 1.00 85.38 497 ALA A CA 1
ATOM 4119 C C . ALA A 1 497 ? 26.990 -3.612 -12.845 1.00 85.38 497 ALA A C 1
ATOM 4121 O O . ALA A 1 497 ? 27.901 -3.766 -13.660 1.00 85.38 497 ALA A O 1
ATOM 4122 N N . ALA A 1 498 ? 25.942 -2.836 -13.121 1.00 80.81 498 ALA A N 1
ATOM 4123 C CA . ALA A 1 498 ? 25.770 -2.124 -14.383 1.00 80.81 498 ALA A CA 1
ATOM 4124 C C . ALA A 1 498 ? 26.828 -1.025 -14.576 1.00 80.81 498 ALA A C 1
ATOM 4126 O O . ALA A 1 498 ? 27.287 -0.804 -15.699 1.00 80.81 498 ALA A O 1
ATOM 4127 N N . MET A 1 499 ? 27.250 -0.367 -13.493 1.00 78.25 499 MET A N 1
ATOM 4128 C CA . MET A 1 499 ? 28.302 0.653 -13.520 1.00 78.25 499 MET A CA 1
ATOM 4129 C C . MET A 1 499 ? 29.722 0.071 -13.536 1.00 78.25 499 MET A C 1
ATOM 4131 O O . MET A 1 499 ? 30.662 0.759 -13.938 1.00 78.25 499 MET A O 1
ATOM 4135 N N . ALA A 1 500 ? 29.904 -1.197 -13.155 1.00 80.06 500 ALA A N 1
ATOM 4136 C CA . ALA A 1 500 ? 31.209 -1.845 -13.187 1.00 80.06 500 ALA A CA 1
ATOM 4137 C C . ALA A 1 500 ? 31.720 -2.060 -14.638 1.00 80.06 500 ALA A C 1
ATOM 4139 O O . ALA A 1 500 ? 30.945 -2.447 -15.524 1.00 80.06 500 ALA A O 1
ATOM 4140 N N . PRO A 1 501 ? 33.025 -1.848 -14.906 1.00 74.12 501 PRO A N 1
ATOM 4141 C CA . PRO A 1 501 ? 33.630 -2.093 -16.217 1.00 74.12 501 PRO A CA 1
ATOM 4142 C C . PRO A 1 501 ? 33.712 -3.586 -16.559 1.00 74.12 501 PRO A C 1
ATOM 4144 O O . PRO A 1 501 ? 34.020 -4.385 -15.680 1.00 74.12 501 PRO A O 1
ATOM 4147 N N . GLY A 1 502 ? 33.523 -3.952 -17.835 1.00 71.94 502 GLY A N 1
ATOM 4148 C CA . GLY A 1 502 ? 33.508 -5.319 -18.390 1.00 71.94 502 GLY A CA 1
ATOM 4149 C C . GLY A 1 502 ? 34.096 -6.452 -17.530 1.00 71.94 502 GLY A C 1
ATOM 4150 O O . GLY A 1 502 ? 33.349 -7.258 -16.981 1.00 71.94 502 GLY A O 1
ATOM 4151 N N . ALA A 1 503 ? 35.425 -6.526 -17.377 1.00 73.25 503 ALA A N 1
ATOM 4152 C CA . ALA A 1 503 ? 36.077 -7.622 -16.641 1.00 73.25 503 ALA A CA 1
ATOM 4153 C C . ALA A 1 503 ? 35.777 -7.637 -15.125 1.00 73.25 503 ALA A C 1
ATOM 4155 O O . ALA A 1 503 ? 35.804 -8.692 -14.491 1.00 73.25 503 ALA A O 1
ATOM 4156 N N . GLU A 1 504 ? 35.487 -6.478 -14.536 1.00 81.25 504 GLU A N 1
ATOM 4157 C CA . GLU A 1 504 ? 35.110 -6.341 -13.130 1.00 81.25 504 GLU A CA 1
ATOM 4158 C C . GLU A 1 504 ? 33.613 -6.590 -12.905 1.00 81.25 504 GLU A C 1
ATOM 4160 O O . GLU A 1 504 ? 33.244 -7.110 -11.853 1.00 81.25 504 GLU A O 1
ATOM 4165 N N . ARG A 1 505 ? 32.758 -6.320 -13.900 1.00 84.25 505 ARG A N 1
ATOM 4166 C CA . ARG A 1 505 ? 31.308 -6.561 -13.831 1.00 84.25 505 ARG A CA 1
ATOM 4167 C C . ARG A 1 505 ? 30.973 -7.991 -13.441 1.00 84.25 505 ARG A C 1
ATOM 4169 O O . ARG A 1 505 ? 30.169 -8.200 -12.540 1.00 84.25 505 ARG A O 1
ATOM 4176 N N . GLU A 1 506 ? 31.617 -8.971 -14.070 1.00 85.25 506 GLU A N 1
ATOM 4177 C CA . GLU A 1 506 ? 31.403 -10.386 -13.745 1.00 85.25 506 GLU A CA 1
ATOM 4178 C C . GLU A 1 506 ? 31.790 -10.726 -12.305 1.00 85.25 506 GLU A C 1
ATOM 4180 O O . GLU A 1 506 ? 31.142 -11.549 -11.658 1.00 85.25 506 GLU A O 1
ATOM 4185 N N . ARG A 1 507 ? 32.849 -10.092 -11.791 1.00 87.69 507 ARG A N 1
ATOM 4186 C CA . ARG A 1 507 ? 33.294 -10.276 -10.409 1.00 87.69 507 ARG A CA 1
ATOM 4187 C C . ARG A 1 507 ? 32.293 -9.658 -9.434 1.00 87.69 507 ARG A C 1
ATOM 4189 O O . ARG A 1 507 ? 31.837 -10.361 -8.539 1.00 87.69 507 ARG A O 1
ATOM 4196 N N . VAL A 1 508 ? 31.922 -8.393 -9.646 1.00 87.44 508 VAL A N 1
ATOM 4197 C CA . VAL A 1 508 ? 30.955 -7.656 -8.814 1.00 87.44 508 VAL A CA 1
ATOM 4198 C C . VAL A 1 508 ? 29.614 -8.376 -8.793 1.00 87.44 508 VAL A C 1
ATOM 4200 O O . VAL A 1 508 ? 29.091 -8.661 -7.722 1.00 87.44 508 VAL A O 1
ATOM 4203 N N . LEU A 1 509 ? 29.089 -8.751 -9.960 1.00 86.56 509 LEU A N 1
ATOM 4204 C CA . LEU A 1 509 ? 27.812 -9.447 -10.056 1.00 86.56 509 LEU A CA 1
ATOM 4205 C C . LEU A 1 509 ? 27.843 -10.789 -9.316 1.00 86.56 509 LEU A C 1
ATOM 4207 O O . LEU A 1 509 ? 26.900 -11.112 -8.604 1.00 86.56 509 LEU A O 1
ATOM 4211 N N . ARG A 1 510 ? 28.930 -11.562 -9.431 1.00 87.94 510 ARG A N 1
ATOM 4212 C CA . ARG A 1 510 ? 29.074 -12.830 -8.702 1.00 87.94 510 ARG A CA 1
ATOM 4213 C C . ARG A 1 510 ? 29.138 -12.626 -7.187 1.00 87.94 510 ARG A C 1
ATOM 4215 O O . ARG A 1 510 ? 28.512 -13.386 -6.457 1.00 87.94 510 ARG A O 1
ATOM 4222 N N . GLU A 1 511 ? 29.892 -11.631 -6.723 1.00 89.56 511 GLU A N 1
ATOM 4223 C CA . GLU A 1 511 ? 30.007 -11.293 -5.297 1.00 89.56 511 GLU A CA 1
ATOM 4224 C C . GLU A 1 511 ? 28.662 -10.834 -4.719 1.00 89.56 511 GLU A C 1
ATOM 4226 O O . GLU A 1 511 ? 28.253 -11.306 -3.660 1.00 89.56 511 GLU A O 1
ATOM 4231 N N . GLU A 1 512 ? 27.944 -9.966 -5.431 1.00 86.75 512 GLU A N 1
ATOM 4232 C CA . GLU A 1 512 ? 26.626 -9.487 -5.017 1.00 86.75 512 GLU A CA 1
ATOM 4233 C C . GLU A 1 512 ? 25.567 -10.592 -5.018 1.00 86.75 512 GLU A C 1
ATOM 4235 O O . GLU A 1 512 ? 24.803 -10.710 -4.061 1.00 86.75 512 GLU A O 1
ATOM 4240 N N . LEU A 1 513 ? 25.544 -11.444 -6.046 1.00 86.19 513 LEU A N 1
ATOM 4241 C CA . LEU A 1 513 ? 24.632 -12.587 -6.094 1.00 86.19 513 LEU A CA 1
ATOM 4242 C C . LEU A 1 513 ? 24.899 -13.571 -4.958 1.00 86.19 513 LEU A C 1
ATOM 4244 O O . LEU A 1 513 ? 23.956 -14.005 -4.305 1.00 86.19 513 LEU A O 1
ATOM 4248 N N . ALA A 1 514 ? 26.166 -13.869 -4.661 1.00 87.06 514 ALA A N 1
ATOM 4249 C CA . ALA A 1 514 ? 26.517 -14.726 -3.532 1.00 87.06 514 ALA A CA 1
ATOM 4250 C C . ALA A 1 514 ? 26.058 -14.131 -2.189 1.00 87.06 514 ALA A C 1
ATOM 4252 O O . ALA A 1 514 ? 25.614 -14.872 -1.313 1.00 87.06 514 ALA A O 1
ATOM 4253 N N . ARG A 1 515 ? 26.125 -12.800 -2.028 1.00 85.31 515 ARG A N 1
ATOM 4254 C CA . ARG A 1 515 ? 25.579 -12.110 -0.848 1.00 85.31 515 ARG A CA 1
ATOM 4255 C C . ARG A 1 515 ? 24.062 -12.254 -0.758 1.00 85.31 515 ARG A C 1
ATOM 4257 O O . ARG A 1 515 ? 23.563 -12.636 0.295 1.00 85.31 515 ARG A O 1
ATOM 4264 N N . ILE A 1 516 ? 23.347 -11.985 -1.850 1.00 82.12 516 ILE A N 1
ATOM 4265 C CA . ILE A 1 516 ? 21.887 -12.135 -1.916 1.00 82.12 516 ILE A CA 1
ATOM 4266 C C . ILE A 1 516 ? 21.478 -13.580 -1.607 1.00 82.12 516 ILE A C 1
ATOM 4268 O O . ILE A 1 516 ? 20.557 -13.792 -0.828 1.00 82.12 516 ILE A O 1
ATOM 4272 N N . GLU A 1 517 ? 22.169 -14.573 -2.171 1.00 81.69 517 GLU A N 1
ATOM 4273 C CA . GLU A 1 517 ? 21.891 -15.990 -1.913 1.00 81.69 517 GLU A CA 1
ATOM 4274 C C . GLU A 1 517 ? 22.118 -16.366 -0.443 1.00 81.69 517 GLU A C 1
ATOM 4276 O O . GLU A 1 517 ? 21.259 -17.005 0.157 1.00 81.69 517 GLU A O 1
ATOM 4281 N N . ALA A 1 518 ? 23.219 -15.916 0.167 1.00 82.81 518 ALA A N 1
ATOM 4282 C CA . ALA A 1 518 ? 23.481 -16.159 1.585 1.00 82.81 518 ALA A CA 1
ATOM 4283 C C . ALA A 1 518 ? 22.432 -15.502 2.501 1.00 82.81 518 ALA A C 1
ATOM 4285 O O . ALA A 1 518 ? 22.098 -16.045 3.551 1.00 82.81 518 ALA A O 1
ATOM 4286 N N . GLU A 1 519 ? 21.913 -14.337 2.112 1.00 77.44 519 GLU A N 1
ATOM 4287 C CA . GLU A 1 519 ? 20.821 -13.672 2.823 1.00 77.44 519 GLU A CA 1
ATOM 4288 C C . GLU A 1 519 ? 19.501 -14.423 2.650 1.00 77.44 519 GLU A C 1
ATOM 4290 O O . GLU A 1 519 ? 18.797 -14.614 3.637 1.00 77.44 519 GLU A O 1
ATOM 4295 N N . LEU A 1 520 ? 19.191 -14.897 1.437 1.00 76.75 520 LEU A N 1
ATOM 4296 C CA . LEU A 1 520 ? 18.014 -15.726 1.156 1.00 76.75 520 LEU A CA 1
ATOM 4297 C C . LEU A 1 520 ? 18.008 -17.010 1.992 1.00 76.75 520 LEU A C 1
ATOM 4299 O O . LEU A 1 520 ? 16.966 -17.361 2.542 1.00 76.75 520 LEU A O 1
ATOM 4303 N N . ASP A 1 521 ? 19.161 -17.659 2.160 1.00 75.50 521 ASP A N 1
ATOM 4304 C CA . ASP A 1 521 ? 19.296 -18.839 3.024 1.00 75.50 521 ASP A CA 1
ATOM 4305 C C . ASP A 1 521 ? 18.991 -18.518 4.506 1.00 75.50 521 ASP A C 1
ATOM 4307 O O . ASP A 1 521 ? 18.578 -19.397 5.260 1.00 75.50 521 ASP A O 1
ATOM 4311 N N . GLN A 1 522 ? 19.133 -17.255 4.927 1.00 69.94 522 GLN A N 1
ATOM 4312 C CA . GLN A 1 522 ? 18.793 -16.779 6.276 1.00 69.94 522 GLN A CA 1
ATOM 4313 C C . GLN A 1 522 ? 17.357 -16.230 6.384 1.00 69.94 522 GLN A C 1
ATOM 4315 O O . GLN A 1 522 ? 16.901 -15.924 7.485 1.00 69.94 522 GLN A O 1
ATOM 4320 N N . VAL A 1 523 ? 16.604 -16.110 5.281 1.00 67.25 523 VAL A N 1
ATOM 4321 C CA . VAL A 1 523 ? 15.241 -15.536 5.284 1.00 67.25 523 VAL A CA 1
ATOM 4322 C C . VAL A 1 523 ? 14.260 -16.375 6.089 1.00 67.25 523 VAL A C 1
ATOM 4324 O O . VAL A 1 523 ? 13.400 -15.807 6.762 1.00 67.25 523 VAL A O 1
ATOM 4327 N N . SER A 1 524 ? 14.400 -17.705 6.085 1.00 54.84 524 SER A N 1
ATOM 4328 C CA . SER A 1 524 ? 13.596 -18.579 6.952 1.00 54.84 524 SER A CA 1
ATOM 4329 C C . SER A 1 524 ? 13.811 -18.296 8.444 1.00 54.84 524 SER A C 1
ATOM 4331 O O . SER A 1 524 ? 12.973 -18.659 9.263 1.00 54.84 524 SER A O 1
ATOM 4333 N N . GLU A 1 525 ? 14.906 -17.618 8.800 1.00 53.25 525 GLU A N 1
ATOM 4334 C CA . GLU A 1 525 ? 15.219 -17.148 10.153 1.00 53.25 525 GLU A CA 1
ATOM 4335 C C . GLU A 1 525 ? 14.916 -15.645 10.350 1.00 53.25 525 GLU A C 1
ATOM 4337 O O . GLU A 1 525 ? 15.224 -15.087 11.407 1.00 53.25 525 GLU A O 1
ATOM 4342 N N . GLY A 1 526 ? 14.331 -14.971 9.350 1.00 57.16 526 GLY A N 1
ATOM 4343 C CA . GLY A 1 526 ? 14.077 -13.527 9.277 1.00 57.16 526 GLY A CA 1
ATOM 4344 C C . GLY A 1 526 ? 12.872 -13.021 10.088 1.00 57.16 526 GLY A C 1
ATOM 4345 O O . GLY A 1 526 ? 12.171 -13.771 10.763 1.00 57.16 526 GLY A O 1
ATOM 4346 N N . TRP A 1 527 ? 12.649 -11.697 10.092 1.00 62.12 527 TRP A N 1
ATOM 4347 C CA . TRP A 1 527 ? 11.521 -11.071 10.810 1.00 62.12 527 TRP A CA 1
ATOM 4348 C C . TRP A 1 527 ? 10.293 -11.016 9.914 1.00 62.12 527 TRP A C 1
ATOM 4350 O O . TRP A 1 527 ? 10.230 -10.190 9.009 1.00 62.12 527 TRP A O 1
ATOM 4360 N N . ASP A 1 528 ? 9.335 -11.906 10.165 1.00 70.50 528 ASP A N 1
ATOM 4361 C CA . ASP A 1 528 ? 8.043 -11.880 9.494 1.00 70.50 528 ASP A CA 1
ATOM 4362 C C . ASP A 1 528 ? 7.038 -11.090 10.324 1.00 70.50 528 ASP A C 1
ATOM 4364 O O . ASP A 1 528 ? 6.629 -11.543 11.382 1.00 70.50 528 ASP A O 1
ATOM 4368 N N . LEU A 1 529 ? 6.637 -9.915 9.846 1.00 68.88 529 LEU A N 1
ATOM 4369 C CA . LEU A 1 529 ? 5.586 -9.096 10.454 1.00 68.88 529 LEU A CA 1
ATOM 4370 C C . LEU A 1 529 ? 4.229 -9.797 10.515 1.00 68.88 529 LEU A C 1
ATOM 4372 O O . LEU A 1 529 ? 3.449 -9.525 11.430 1.00 68.88 529 LEU A O 1
ATOM 4376 N N . ASP A 1 530 ? 3.940 -10.661 9.542 1.00 70.44 530 ASP A N 1
ATOM 4377 C CA . ASP A 1 530 ? 2.607 -11.232 9.346 1.00 70.44 530 ASP A CA 1
ATOM 4378 C C . ASP A 1 530 ? 2.237 -12.212 10.461 1.00 70.44 530 ASP A C 1
ATOM 4380 O O . ASP A 1 530 ? 1.063 -12.346 10.802 1.00 70.44 530 ASP A O 1
ATOM 4384 N N . GLU A 1 531 ? 3.235 -12.825 11.100 1.00 68.12 531 GLU A N 1
ATOM 4385 C CA . GLU A 1 531 ? 3.042 -13.686 12.268 1.00 68.12 531 GLU A CA 1
ATOM 4386 C C . GLU A 1 531 ? 2.564 -12.903 13.513 1.00 68.12 531 GLU A C 1
ATOM 4388 O O . GLU A 1 531 ? 1.915 -13.471 14.395 1.00 68.12 531 GLU A O 1
ATOM 4393 N N . TRP A 1 532 ? 2.856 -11.599 13.599 1.00 69.69 532 TRP A N 1
ATOM 4394 C CA . TRP A 1 532 ? 2.675 -10.802 14.825 1.00 69.69 532 TRP A CA 1
ATOM 4395 C C . TRP A 1 532 ? 1.597 -9.725 14.716 1.00 69.69 532 TRP A C 1
ATOM 4397 O O . TRP A 1 532 ? 1.191 -9.174 15.742 1.00 69.69 532 TRP A O 1
ATOM 4407 N N . ALA A 1 533 ? 1.144 -9.402 13.505 1.00 67.19 533 ALA A N 1
ATOM 4408 C CA . ALA A 1 533 ? 0.074 -8.438 13.290 1.00 67.19 533 ALA A CA 1
ATOM 4409 C C . ALA A 1 533 ? -1.286 -8.980 13.768 1.00 67.19 533 ALA A C 1
ATOM 4411 O O . ALA A 1 533 ? -1.561 -10.183 13.738 1.00 67.19 533 ALA A O 1
ATOM 4412 N N . GLY A 1 534 ? -2.154 -8.077 14.224 1.00 57.78 534 GLY A N 1
ATOM 4413 C CA . GLY A 1 534 ? -3.524 -8.400 14.601 1.00 57.78 534 GLY A CA 1
ATOM 4414 C C . GLY A 1 534 ? -4.370 -8.793 13.388 1.00 57.78 534 GLY A C 1
ATOM 4415 O O . GLY A 1 534 ? -4.272 -8.183 12.320 1.00 57.78 534 GLY A O 1
ATOM 4416 N N . GLN A 1 535 ? -5.228 -9.797 13.577 1.00 66.69 535 GLN A N 1
ATOM 4417 C CA . GLN A 1 535 ? -6.261 -10.197 12.621 1.00 66.69 535 GLN A CA 1
ATOM 4418 C C . GLN A 1 535 ? -7.616 -9.642 13.072 1.00 66.69 535 GLN A C 1
ATOM 4420 O O . GLN A 1 535 ? -7.848 -9.459 14.267 1.00 66.69 535 GLN A O 1
ATOM 4425 N N . ALA A 1 536 ? -8.515 -9.377 12.124 1.00 57.97 536 ALA A N 1
ATOM 4426 C CA . ALA A 1 536 ? -9.870 -8.938 12.438 1.00 57.97 536 ALA A CA 1
ATOM 4427 C C . ALA A 1 536 ? -10.643 -10.054 13.166 1.00 57.97 536 ALA A C 1
ATOM 4429 O O . ALA A 1 536 ? -11.039 -11.052 12.566 1.00 57.97 536 ALA A O 1
ATOM 4430 N N . GLU A 1 537 ? -10.870 -9.891 14.468 1.00 54.38 537 GLU A N 1
ATOM 4431 C CA . GLU A 1 537 ? -11.630 -10.847 15.274 1.00 54.38 537 GLU A CA 1
ATOM 4432 C C . GLU A 1 537 ? -13.130 -10.519 15.248 1.00 54.38 537 GLU A C 1
ATOM 4434 O O . GLU A 1 537 ? -13.714 -10.057 16.227 1.00 54.38 537 GLU A O 1
ATOM 4439 N N . GLY A 1 538 ? -13.765 -10.810 14.111 1.00 51.59 538 GLY A N 1
ATOM 4440 C CA . GLY A 1 538 ? -15.203 -10.635 13.903 1.00 51.59 538 GLY A CA 1
ATOM 4441 C C . GLY A 1 538 ? -15.615 -9.206 13.540 1.00 51.59 538 GLY A C 1
ATOM 4442 O O . GLY A 1 538 ? -14.905 -8.232 13.775 1.00 51.59 538 GLY A O 1
ATOM 4443 N N . THR A 1 539 ? -16.791 -9.086 12.932 1.00 46.59 539 THR A N 1
ATOM 4444 C CA . THR A 1 539 ? -17.404 -7.803 12.588 1.00 46.59 539 THR A CA 1
ATOM 4445 C C . THR A 1 539 ? -18.065 -7.213 13.827 1.00 46.59 539 THR A C 1
ATOM 4447 O O . THR A 1 539 ? -19.163 -7.623 14.205 1.00 46.59 539 THR A O 1
ATOM 4450 N N . VAL A 1 540 ? -17.421 -6.236 14.462 1.00 50.19 540 VAL A N 1
ATOM 4451 C CA . VAL A 1 540 ? -18.164 -5.280 15.287 1.00 50.19 540 VAL A CA 1
ATOM 4452 C C . VAL A 1 540 ? -18.905 -4.380 14.304 1.00 50.19 540 VAL A C 1
ATOM 4454 O O . VAL A 1 540 ? -18.289 -3.550 13.640 1.00 50.19 540 VAL A O 1
ATOM 4457 N N . SER A 1 541 ? -20.212 -4.594 14.149 1.00 52.34 541 SER A N 1
ATOM 4458 C CA . SER A 1 541 ? -21.056 -3.643 13.428 1.00 52.34 541 SER A CA 1
ATOM 4459 C C . SER A 1 541 ? -21.123 -2.379 14.273 1.00 52.34 541 SER A C 1
ATOM 4461 O O . SER A 1 541 ? -21.735 -2.376 15.340 1.00 52.34 541 SER A O 1
ATOM 4463 N N . LEU A 1 542 ? -20.431 -1.330 13.841 1.00 60.06 542 LEU A N 1
ATOM 4464 C CA . LEU A 1 542 ? -20.660 0.003 14.373 1.00 60.06 542 LEU A CA 1
ATOM 4465 C C . LEU A 1 542 ? -21.922 0.527 13.690 1.00 60.06 542 LEU A C 1
ATOM 4467 O O . LEU A 1 542 ? -21.910 0.804 12.490 1.00 60.06 542 LEU A O 1
ATOM 4471 N N . ASP A 1 543 ? -23.019 0.615 14.438 1.00 66.69 543 ASP A N 1
ATOM 4472 C CA . ASP A 1 543 ? -24.259 1.188 13.923 1.00 66.69 543 ASP A CA 1
ATOM 4473 C C . ASP A 1 543 ? -24.012 2.657 13.560 1.00 66.69 543 ASP A C 1
ATOM 4475 O O . ASP A 1 543 ? -23.729 3.494 14.419 1.00 66.69 543 ASP A O 1
ATOM 4479 N N . THR A 1 544 ? -24.069 2.969 12.265 1.00 79.69 544 THR A N 1
ATOM 4480 C CA . THR A 1 544 ? -23.889 4.339 11.780 1.00 79.69 544 THR A CA 1
ATOM 4481 C C . THR A 1 544 ? -25.198 5.110 11.994 1.00 79.69 544 THR A C 1
ATOM 4483 O O . THR A 1 544 ? -26.237 4.636 11.531 1.00 79.69 544 THR A O 1
ATOM 4486 N N . PRO A 1 545 ? -25.186 6.291 12.646 1.00 86.94 545 PRO A N 1
ATOM 4487 C CA . PRO A 1 545 ? -26.407 7.065 12.899 1.00 86.94 545 PRO A CA 1
ATOM 4488 C C . PRO A 1 545 ? -27.162 7.471 11.625 1.00 86.94 545 PRO A C 1
ATOM 4490 O O . PRO A 1 545 ? -28.388 7.590 11.628 1.00 86.94 545 PRO A O 1
ATOM 4493 N N . VAL A 1 546 ? -26.421 7.696 10.536 1.00 89.44 546 VAL A N 1
ATOM 4494 C CA . VAL A 1 546 ? -26.952 8.062 9.221 1.00 89.44 546 VAL A CA 1
ATOM 4495 C C . VAL A 1 546 ? -26.159 7.339 8.141 1.00 89.44 546 VAL A C 1
ATOM 4497 O O . VAL A 1 546 ? -24.969 7.599 7.958 1.00 89.44 546 VAL A O 1
ATOM 4500 N N . THR A 1 547 ? -26.806 6.450 7.398 1.00 89.81 547 THR A N 1
ATOM 4501 C CA . THR A 1 547 ? -26.190 5.836 6.214 1.00 89.81 547 THR A CA 1
ATOM 4502 C C . THR A 1 547 ? -26.232 6.788 5.016 1.00 89.81 547 THR A C 1
ATOM 4504 O O . THR A 1 547 ? -27.109 7.647 4.914 1.00 89.81 547 THR A O 1
ATOM 4507 N N . LEU A 1 548 ? -25.318 6.621 4.054 1.00 90.94 548 LEU A N 1
ATOM 4508 C CA . LEU A 1 548 ? -25.329 7.419 2.817 1.00 90.94 548 LEU A CA 1
ATOM 4509 C C . LEU A 1 548 ? -26.618 7.227 2.011 1.00 90.94 548 LEU A C 1
ATOM 4511 O O . LEU A 1 548 ? -27.116 8.173 1.409 1.00 90.94 548 LEU A O 1
ATOM 4515 N N . GLN A 1 549 ? -27.194 6.024 2.044 1.00 89.56 549 GLN A N 1
ATOM 4516 C CA . GLN A 1 549 ? -28.465 5.730 1.389 1.00 89.56 549 GLN A CA 1
ATOM 4517 C C . GLN A 1 549 ? -29.629 6.488 2.044 1.00 89.56 549 GLN A C 1
ATOM 4519 O O . GLN A 1 549 ? -30.463 7.065 1.345 1.00 89.56 549 GLN A O 1
ATOM 4524 N N . GLU A 1 550 ? -29.682 6.524 3.379 1.00 89.75 550 GLU A N 1
ATOM 4525 C CA . GLU A 1 550 ? -30.681 7.309 4.111 1.00 89.75 550 GLU A CA 1
ATOM 45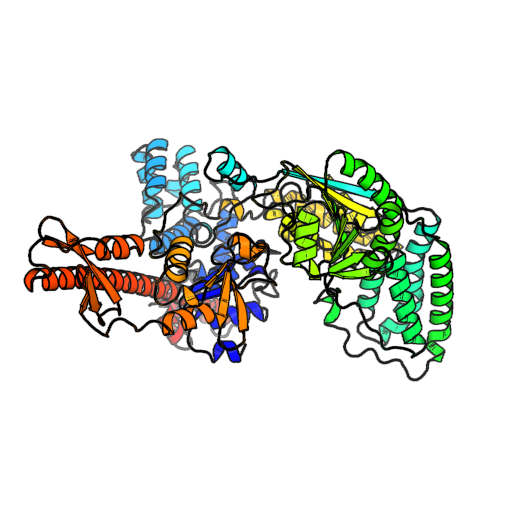26 C C . GLU A 1 550 ? -30.497 8.808 3.879 1.00 89.75 550 GLU A C 1
ATOM 4528 O O . GLU A 1 550 ? -31.487 9.513 3.676 1.00 89.75 550 GLU A O 1
ATOM 4533 N N . LEU A 1 551 ? -29.252 9.291 3.862 1.00 90.88 551 LEU A N 1
ATOM 4534 C CA . LEU A 1 551 ? -28.930 10.683 3.559 1.00 90.88 551 LEU A CA 1
ATOM 4535 C C . LEU A 1 551 ? -29.424 11.060 2.155 1.00 90.88 551 LEU A C 1
ATOM 4537 O O . LEU A 1 551 ? -30.153 12.041 2.005 1.00 90.88 551 LEU A O 1
ATOM 4541 N N . ALA A 1 552 ? -29.101 10.241 1.150 1.00 92.56 552 ALA A N 1
ATOM 4542 C CA . ALA A 1 552 ? -29.530 10.429 -0.233 1.00 92.56 552 ALA A CA 1
ATOM 4543 C C . ALA A 1 552 ? -31.054 10.494 -0.347 1.00 92.56 552 ALA A C 1
ATOM 4545 O O . ALA A 1 552 ? -31.605 11.451 -0.895 1.00 92.56 552 ALA A O 1
ATOM 4546 N N . ALA A 1 553 ? -31.744 9.493 0.208 1.00 90.94 553 ALA A N 1
ATOM 4547 C CA . ALA A 1 553 ? -33.198 9.420 0.178 1.00 90.94 553 ALA A CA 1
ATOM 4548 C C . ALA A 1 553 ? -33.830 10.631 0.874 1.00 90.94 553 ALA A C 1
ATOM 4550 O O . ALA A 1 553 ? -34.776 11.215 0.352 1.00 90.94 553 ALA A O 1
ATOM 4551 N N . THR A 1 554 ? -33.288 11.046 2.019 1.00 89.94 554 THR A N 1
ATOM 4552 C CA . THR A 1 554 ? -33.814 12.177 2.790 1.00 89.94 554 THR A CA 1
ATOM 4553 C C . THR A 1 554 ? -33.649 13.490 2.029 1.00 89.94 554 THR A C 1
ATOM 4555 O O . THR A 1 554 ? -34.634 14.191 1.812 1.00 89.94 554 THR A O 1
ATOM 4558 N N . LEU A 1 555 ? -32.444 13.816 1.555 1.00 91.75 555 LEU A N 1
ATOM 4559 C CA . LEU A 1 555 ? -32.173 15.105 0.906 1.00 91.75 555 LEU A CA 1
ATOM 4560 C C . LEU A 1 555 ? -32.868 15.247 -0.454 1.00 91.75 555 LEU A C 1
ATOM 4562 O O . LEU A 1 555 ? -33.375 16.319 -0.780 1.00 91.75 555 LEU A O 1
ATOM 4566 N N . THR A 1 556 ? -32.936 14.168 -1.237 1.00 92.94 556 THR A N 1
ATOM 4567 C CA . THR A 1 556 ? -33.537 14.203 -2.583 1.00 92.94 556 THR A CA 1
ATOM 4568 C C . THR A 1 556 ? -35.065 14.219 -2.560 1.00 92.94 556 THR A C 1
ATOM 4570 O O . THR A 1 556 ? -35.686 14.685 -3.516 1.00 92.94 556 THR A O 1
ATOM 4573 N N . THR A 1 557 ? -35.691 13.753 -1.475 1.00 90.69 557 THR A N 1
ATOM 4574 C CA . THR A 1 557 ? -3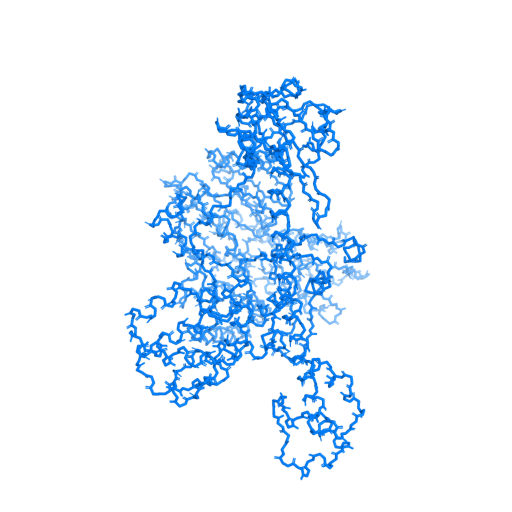7.159 13.715 -1.346 1.00 90.69 557 THR A CA 1
ATOM 4575 C C . THR A 1 557 ? -37.725 14.805 -0.439 1.00 90.69 557 THR A C 1
ATOM 4577 O O . THR A 1 557 ? -38.907 15.140 -0.573 1.00 90.69 557 THR A O 1
ATOM 4580 N N . ALA A 1 558 ? -36.902 15.404 0.431 1.00 88.75 558 ALA A N 1
ATOM 4581 C CA . ALA A 1 558 ? -37.316 16.452 1.357 1.00 88.75 558 ALA A CA 1
ATOM 4582 C C . ALA A 1 558 ? -38.049 17.591 0.623 1.00 88.75 558 ALA A C 1
ATOM 4584 O O . ALA A 1 558 ? -37.506 18.144 -0.336 1.00 88.75 558 ALA A O 1
ATOM 4585 N N . PRO A 1 559 ? -39.255 18.006 1.058 1.00 88.38 559 PRO A N 1
ATOM 4586 C CA . PRO A 1 559 ? -40.035 19.038 0.371 1.00 88.38 559 PRO A CA 1
ATOM 4587 C C . PRO A 1 559 ? -39.279 20.353 0.141 1.00 88.38 559 PRO A C 1
ATOM 4589 O O . PRO A 1 559 ? -39.481 20.998 -0.889 1.00 88.38 559 PRO A O 1
ATOM 4592 N N . THR A 1 560 ? -38.399 20.719 1.076 1.00 88.88 560 THR A N 1
ATOM 4593 C CA . THR A 1 560 ? -37.561 21.922 1.033 1.00 88.88 560 THR A CA 1
ATOM 4594 C C . THR A 1 560 ? -36.389 21.808 0.065 1.00 88.88 560 THR A C 1
ATOM 4596 O O . THR A 1 560 ? -36.021 22.816 -0.521 1.00 88.88 560 THR A O 1
ATOM 4599 N N . LEU A 1 561 ? -35.836 20.614 -0.168 1.00 92.81 561 LEU A N 1
ATOM 4600 C CA . LEU A 1 561 ? -34.598 20.434 -0.942 1.00 92.81 561 LEU A CA 1
ATOM 4601 C C . LEU A 1 561 ? -34.799 19.731 -2.287 1.00 92.81 561 LEU A C 1
ATOM 4603 O O . LEU A 1 561 ? -34.031 19.965 -3.212 1.00 92.81 561 LEU A O 1
ATOM 4607 N N . ARG A 1 562 ? -35.860 18.933 -2.453 1.00 93.38 562 ARG A N 1
ATOM 4608 C CA . ARG A 1 562 ? -36.113 18.117 -3.658 1.00 93.38 562 ARG A CA 1
ATOM 4609 C C . ARG A 1 562 ? -36.061 18.896 -4.971 1.00 93.38 562 ARG A C 1
ATOM 4611 O O . ARG A 1 562 ? -35.730 18.339 -6.004 1.00 93.38 562 ARG A O 1
ATOM 4618 N N . HIS A 1 563 ? -36.401 20.185 -4.944 1.00 92.50 563 HIS A N 1
ATOM 4619 C CA . HIS A 1 563 ? -36.415 21.049 -6.126 1.00 92.50 563 HIS A CA 1
ATOM 4620 C C . HIS A 1 563 ? -35.007 21.432 -6.621 1.00 92.50 563 HIS A C 1
ATOM 4622 O O . HIS A 1 563 ? -34.863 21.907 -7.750 1.00 92.50 563 HIS A O 1
ATOM 4628 N N . LEU A 1 564 ? -33.987 21.239 -5.779 1.00 94.94 564 LEU A N 1
ATOM 4629 C CA . LEU A 1 564 ? -32.576 21.424 -6.108 1.00 94.94 564 LEU A CA 1
ATOM 4630 C C . LEU A 1 564 ? -31.979 20.193 -6.791 1.00 94.94 564 LEU A C 1
ATOM 4632 O O . LEU A 1 564 ? -30.937 20.318 -7.424 1.00 94.94 564 LEU A O 1
ATOM 4636 N N . PHE A 1 565 ? -32.631 19.032 -6.689 1.00 96.31 565 PHE A N 1
ATOM 4637 C CA . PHE A 1 565 ? -32.153 17.781 -7.262 1.00 96.31 565 PHE A CA 1
ATOM 4638 C C . PHE A 1 565 ? -32.947 17.394 -8.508 1.00 96.31 565 PHE A C 1
ATOM 4640 O O . PHE A 1 565 ? -34.176 17.467 -8.550 1.00 96.31 565 PHE A O 1
ATOM 4647 N N . ARG A 1 566 ? -32.236 16.902 -9.518 1.00 95.75 566 ARG A N 1
ATOM 4648 C CA . ARG A 1 566 ? -32.809 16.280 -10.714 1.00 95.75 566 ARG A CA 1
ATOM 4649 C C . ARG A 1 566 ? -32.008 15.021 -11.039 1.00 95.75 566 ARG A C 1
ATOM 4651 O O . ARG A 1 566 ? -30.791 15.100 -10.999 1.00 95.75 566 ARG A O 1
ATOM 4658 N N . PRO A 1 567 ? -32.614 13.866 -11.353 1.00 95.81 567 PRO A N 1
ATOM 4659 C CA . PRO A 1 567 ? -31.844 12.682 -11.739 1.00 95.81 567 PRO A CA 1
ATOM 4660 C C . PRO A 1 567 ? -30.932 12.959 -12.942 1.00 95.81 567 PRO A C 1
ATOM 4662 O O . PRO A 1 567 ? -31.329 13.681 -13.863 1.00 95.81 567 PRO A O 1
ATOM 4665 N N . HIS A 1 568 ? -29.727 12.391 -12.931 1.00 96.06 568 HIS A N 1
ATOM 4666 C CA . HIS A 1 568 ? -28.807 12.457 -14.065 1.00 96.06 568 HIS A CA 1
ATOM 4667 C C . HIS A 1 568 ? -29.342 11.601 -15.223 1.00 96.06 568 HIS A C 1
ATOM 4669 O O . HIS A 1 568 ? -29.855 10.504 -15.010 1.00 96.06 568 HIS A O 1
ATOM 4675 N N . GLU A 1 569 ? -29.242 12.082 -16.462 1.00 94.56 569 GLU A N 1
ATOM 4676 C CA . GLU A 1 569 ? -29.892 11.445 -17.617 1.00 94.56 569 GLU A CA 1
ATOM 4677 C C . GLU A 1 569 ? -29.199 10.150 -18.047 1.00 94.56 569 GLU A C 1
ATOM 4679 O O . GLU A 1 569 ? -29.842 9.254 -18.588 1.00 94.56 569 GLU A O 1
ATOM 4684 N N . THR A 1 570 ? -27.883 10.069 -17.840 1.00 91.00 570 THR A N 1
ATOM 4685 C CA . THR A 1 570 ? -27.040 8.973 -18.346 1.00 91.00 570 THR A CA 1
ATOM 4686 C C . THR A 1 570 ? -26.348 8.143 -17.267 1.00 91.00 570 THR A C 1
ATOM 4688 O O . THR A 1 570 ? -25.824 7.080 -17.588 1.00 91.00 570 THR A O 1
ATOM 4691 N N . ILE A 1 571 ? -26.327 8.602 -16.010 1.00 92.19 571 ILE A N 1
ATOM 4692 C CA . ILE A 1 571 ? -25.588 7.947 -14.923 1.00 92.19 571 ILE A CA 1
ATOM 4693 C C . ILE A 1 571 ? -26.589 7.560 -13.840 1.00 92.19 571 ILE A C 1
ATOM 4695 O O . ILE A 1 571 ? -27.135 8.411 -13.140 1.00 92.19 571 ILE A O 1
ATOM 4699 N N . GLU A 1 572 ? -26.854 6.262 -13.730 1.00 93.31 572 GLU A N 1
ATOM 4700 C CA . GLU A 1 572 ? -27.761 5.720 -12.723 1.00 93.31 572 GLU A CA 1
ATOM 4701 C C . GLU A 1 572 ? -27.209 5.954 -11.307 1.00 93.31 572 GLU A C 1
ATOM 4703 O O . GLU A 1 572 ? -26.011 5.821 -11.062 1.00 93.31 572 GLU A O 1
ATOM 4708 N N . GLY A 1 573 ? -28.082 6.342 -10.373 1.00 92.44 573 GLY A N 1
ATOM 4709 C CA . GLY A 1 573 ? -27.694 6.676 -8.998 1.00 92.44 573 GLY A CA 1
ATOM 4710 C C . GLY A 1 573 ? -27.078 8.071 -8.815 1.00 92.44 573 GLY A C 1
ATOM 4711 O O . GLY A 1 573 ? -26.735 8.428 -7.690 1.00 92.44 573 GLY A O 1
ATOM 4712 N N . ALA A 1 574 ? -26.968 8.874 -9.880 1.00 96.31 574 ALA A N 1
ATOM 4713 C CA . ALA A 1 574 ? -26.478 10.250 -9.827 1.00 96.31 574 ALA A CA 1
ATOM 4714 C C . ALA A 1 574 ? -27.593 11.295 -10.014 1.00 96.31 574 ALA A C 1
ATOM 4716 O O . ALA A 1 574 ? -28.661 11.028 -10.574 1.00 96.31 574 ALA A O 1
ATOM 4717 N N . PHE A 1 575 ? -27.318 12.520 -9.567 1.00 96.88 575 PHE A N 1
ATOM 4718 C CA . PHE A 1 575 ? -28.230 13.659 -9.612 1.00 96.88 575 PHE A CA 1
ATOM 4719 C C . PHE A 1 575 ? -27.503 14.921 -10.083 1.00 96.88 575 PHE A C 1
ATOM 4721 O O . PHE A 1 575 ? -26.345 15.140 -9.757 1.00 96.88 575 PHE A O 1
ATOM 4728 N N . TRP A 1 576 ? -28.200 15.794 -10.794 1.00 96.81 576 TRP A N 1
ATOM 4729 C CA . TRP A 1 576 ? -27.859 17.200 -10.934 1.00 96.81 576 TRP A CA 1
ATOM 4730 C C . TRP A 1 576 ? -28.336 17.968 -9.703 1.00 96.81 576 TRP A C 1
ATOM 4732 O O . TRP A 1 576 ? -29.525 17.950 -9.378 1.00 96.81 576 TRP A O 1
ATOM 4742 N N . LEU A 1 577 ? -27.407 18.647 -9.036 1.00 96.56 577 LEU A N 1
ATOM 4743 C CA . LEU A 1 577 ? -27.655 19.571 -7.937 1.00 96.56 577 LEU A CA 1
ATOM 4744 C C . LEU A 1 577 ? -27.585 21.014 -8.447 1.00 96.56 577 LEU A C 1
ATOM 4746 O O . LEU A 1 577 ? -26.559 21.444 -8.973 1.00 96.56 577 LEU A O 1
ATOM 4750 N N . ARG A 1 578 ? -28.659 21.782 -8.266 1.00 94.44 578 ARG A N 1
ATOM 4751 C CA . ARG A 1 578 ? -28.708 23.211 -8.599 1.00 94.44 578 ARG A CA 1
ATOM 4752 C C . ARG A 1 578 ? -28.012 24.022 -7.504 1.00 94.44 578 ARG A C 1
ATOM 4754 O O . ARG A 1 578 ? -28.478 24.041 -6.369 1.00 94.44 578 ARG A O 1
ATOM 4761 N N . HIS A 1 579 ? -26.929 24.704 -7.863 1.00 91.94 579 HIS A N 1
ATOM 4762 C CA . HIS A 1 579 ? -26.105 25.533 -6.980 1.00 91.94 579 HIS A CA 1
ATOM 4763 C C . HIS A 1 579 ? -25.886 26.930 -7.601 1.00 91.94 579 HIS A C 1
ATOM 4765 O O . HIS A 1 579 ? -26.143 27.128 -8.789 1.00 91.94 579 HIS A O 1
ATOM 4771 N N . GLU A 1 580 ? -25.383 27.908 -6.837 1.00 80.06 580 GLU A N 1
ATOM 4772 C CA . GLU A 1 580 ? -25.248 29.329 -7.235 1.00 80.06 580 GLU A CA 1
ATOM 4773 C C . GLU A 1 580 ? -24.333 29.601 -8.458 1.00 80.06 580 GLU A C 1
ATOM 4775 O O . GLU A 1 580 ? -24.194 30.741 -8.894 1.00 80.06 580 GLU A O 1
ATOM 4780 N N . GLY A 1 581 ? -23.754 28.562 -9.069 1.00 75.94 581 GLY A N 1
ATOM 4781 C CA . GLY A 1 581 ? -22.952 28.628 -10.298 1.00 75.94 581 GLY A CA 1
ATOM 4782 C C . GLY A 1 581 ? -23.445 27.748 -11.455 1.00 75.94 581 GLY A C 1
ATOM 4783 O O . GLY A 1 581 ? -22.765 27.686 -12.476 1.00 75.94 581 GLY A O 1
ATOM 4784 N N . GLY A 1 582 ? -24.588 27.061 -11.320 1.00 89.88 582 GLY A N 1
ATOM 4785 C CA . GLY A 1 582 ? -25.119 26.138 -12.333 1.00 89.88 582 GLY A CA 1
ATOM 4786 C C . GLY A 1 582 ? -25.589 24.799 -11.758 1.00 89.88 582 GLY A C 1
ATOM 4787 O O . GLY A 1 582 ? -25.870 24.683 -10.566 1.00 89.88 582 GLY A O 1
ATOM 4788 N N . GLU A 1 583 ? -25.696 23.784 -12.616 1.00 93.75 583 GLU A N 1
ATOM 4789 C CA . GLU A 1 583 ? -25.941 22.400 -12.191 1.00 93.75 583 GLU A CA 1
ATOM 4790 C C . GLU A 1 583 ? -24.606 21.674 -11.978 1.00 93.75 583 GLU A C 1
ATOM 4792 O O . GLU A 1 583 ? -23.696 21.776 -12.799 1.00 93.75 583 GLU A O 1
ATOM 4797 N N . ILE A 1 584 ? -24.492 20.944 -10.870 1.00 96.06 584 ILE A N 1
ATOM 4798 C CA . ILE A 1 584 ? -23.318 20.145 -10.507 1.00 96.06 584 ILE A CA 1
ATOM 4799 C C . ILE A 1 584 ? -23.751 18.682 -10.431 1.00 96.06 584 ILE A C 1
ATOM 4801 O O . ILE A 1 584 ? -24.726 18.368 -9.751 1.00 96.06 584 ILE A O 1
ATOM 4805 N N . GLY A 1 585 ? -23.046 17.782 -11.115 1.00 96.50 585 GLY A N 1
ATOM 4806 C CA . GLY A 1 585 ? -23.287 16.345 -10.998 1.00 96.50 585 GLY A CA 1
ATOM 4807 C C . GLY A 1 585 ? -22.850 15.846 -9.621 1.00 96.50 585 GLY A C 1
ATOM 4808 O O . GLY A 1 585 ? -21.727 16.107 -9.195 1.00 96.50 585 GLY A O 1
ATOM 4809 N N . VAL A 1 586 ? -23.723 15.140 -8.909 1.00 96.81 586 VAL A N 1
ATOM 4810 C CA . VAL A 1 586 ? -23.462 14.601 -7.571 1.00 96.81 586 VAL A CA 1
ATOM 4811 C C . VAL A 1 586 ? -23.957 13.166 -7.441 1.00 96.81 586 VAL A C 1
ATOM 4813 O O . VAL A 1 586 ? -24.897 12.742 -8.112 1.00 96.81 586 VAL A O 1
ATOM 4816 N N . THR A 1 587 ? -23.347 12.416 -6.534 1.00 96.75 587 THR A N 1
ATOM 4817 C CA . THR A 1 587 ? -23.837 11.108 -6.097 1.00 96.75 587 THR A CA 1
ATOM 4818 C C . THR A 1 587 ? -23.559 10.906 -4.614 1.00 96.75 587 THR A C 1
ATOM 4820 O O . THR A 1 587 ? -22.617 11.471 -4.062 1.00 96.75 587 THR A O 1
ATOM 4823 N N . PHE A 1 588 ? -24.389 10.090 -3.977 1.00 95.75 588 PHE A N 1
ATOM 4824 C CA . PHE A 1 588 ? -24.201 9.622 -2.604 1.00 95.75 588 PHE A CA 1
ATOM 4825 C C . PHE A 1 588 ? -23.635 8.199 -2.555 1.00 95.75 588 PHE A C 1
ATOM 4827 O O . PHE A 1 588 ? -23.371 7.680 -1.474 1.00 95.75 588 PHE A O 1
ATOM 4834 N N . ASP A 1 589 ? -23.478 7.553 -3.712 1.00 94.00 589 ASP A N 1
ATOM 4835 C CA . ASP A 1 589 ? -22.969 6.193 -3.822 1.00 94.00 589 ASP A CA 1
ATOM 4836 C C . ASP A 1 589 ? -21.460 6.227 -4.135 1.00 94.00 589 ASP A C 1
ATOM 4838 O O . ASP A 1 589 ? -21.068 6.722 -5.202 1.00 94.00 589 ASP A O 1
ATOM 4842 N N . PRO A 1 590 ? -20.602 5.697 -3.239 1.00 90.75 590 PRO A N 1
ATOM 4843 C CA . PRO A 1 590 ? -19.161 5.631 -3.466 1.00 90.75 590 PRO A CA 1
ATOM 4844 C C . PRO A 1 590 ? -18.785 4.896 -4.758 1.00 90.75 590 PRO A C 1
ATOM 4846 O O . PRO A 1 590 ? -17.861 5.313 -5.448 1.00 90.75 590 PRO A O 1
ATOM 4849 N N . ALA A 1 591 ? -19.504 3.829 -5.121 1.00 86.69 591 ALA A N 1
ATOM 4850 C CA . ALA A 1 591 ? -19.204 3.037 -6.310 1.00 86.69 591 ALA A CA 1
ATOM 4851 C C . ALA A 1 591 ? -19.528 3.805 -7.600 1.00 86.69 591 ALA A C 1
ATOM 4853 O O . ALA A 1 591 ? -18.788 3.714 -8.584 1.00 86.69 591 ALA A O 1
ATOM 4854 N N . VAL A 1 592 ? -20.607 4.596 -7.588 1.00 90.94 592 VAL A N 1
ATOM 4855 C CA . VAL A 1 592 ? -20.963 5.481 -8.707 1.00 90.94 592 VAL A CA 1
ATOM 4856 C C . VAL A 1 592 ? -19.941 6.611 -8.834 1.00 90.94 592 VAL A C 1
ATOM 4858 O O . VAL A 1 592 ? -19.492 6.897 -9.943 1.00 90.94 592 VAL A O 1
ATOM 4861 N N . PHE A 1 593 ? -19.515 7.213 -7.718 1.00 90.94 593 PHE A N 1
ATOM 4862 C CA . PHE A 1 593 ? -18.468 8.239 -7.738 1.00 90.94 593 PHE A CA 1
ATOM 4863 C C . PHE A 1 593 ? -17.144 7.681 -8.258 1.00 90.94 593 PHE A C 1
ATOM 4865 O O . PHE A 1 593 ? -16.537 8.272 -9.146 1.00 90.94 593 PHE A O 1
ATOM 4872 N N . ASP A 1 594 ? -16.729 6.508 -7.780 1.00 82.19 594 ASP A N 1
ATOM 4873 C CA . ASP A 1 594 ? -15.517 5.851 -8.257 1.00 82.19 594 ASP A CA 1
ATOM 4874 C C . ASP A 1 594 ? -15.574 5.606 -9.766 1.00 82.19 594 ASP A C 1
ATOM 4876 O O . ASP A 1 594 ? -14.553 5.715 -10.449 1.00 82.19 594 ASP A O 1
ATOM 4880 N N . ALA A 1 595 ? -16.739 5.254 -10.315 1.00 80.50 595 ALA A N 1
ATOM 4881 C CA . ALA A 1 595 ? -16.930 5.073 -11.752 1.00 80.50 595 ALA A CA 1
ATOM 4882 C C . ALA A 1 595 ? -16.900 6.391 -12.545 1.00 80.50 595 ALA A C 1
ATOM 4884 O O . ALA A 1 595 ? -16.516 6.355 -13.718 1.00 80.50 595 ALA A O 1
ATOM 4885 N N . HIS A 1 596 ? -17.248 7.515 -11.908 1.00 85.88 596 HIS A N 1
ATOM 4886 C CA . HIS A 1 596 ? -17.427 8.827 -12.535 1.00 85.88 596 HIS A CA 1
ATOM 4887 C C . HIS A 1 596 ? -16.772 10.006 -11.772 1.00 85.88 596 HIS A C 1
ATOM 4889 O O . HIS A 1 596 ? -17.438 11.009 -11.501 1.00 85.88 596 HIS A O 1
ATOM 4895 N N . PRO A 1 597 ? -15.475 9.936 -11.412 1.00 82.69 597 PRO A N 1
ATOM 4896 C CA . PRO A 1 597 ? -14.866 10.866 -10.456 1.00 82.69 597 PRO A CA 1
ATOM 4897 C C . PRO A 1 597 ? -14.595 12.262 -11.034 1.00 82.69 597 PRO A C 1
ATOM 4899 O O . PRO A 1 597 ? -14.359 13.199 -10.276 1.00 82.69 597 PRO A O 1
ATOM 4902 N N . ASN A 1 598 ? -14.590 12.407 -12.365 1.00 84.69 598 ASN A N 1
ATOM 4903 C CA . ASN A 1 598 ? -14.407 13.701 -13.027 1.00 84.69 598 ASN A CA 1
ATOM 4904 C C . ASN A 1 598 ? -15.749 14.361 -13.373 1.00 84.69 598 ASN A C 1
ATOM 4906 O O . ASN A 1 598 ? -15.791 15.563 -13.629 1.00 84.69 598 ASN A O 1
ATOM 4910 N N . THR A 1 599 ? -16.824 13.571 -13.404 1.00 90.00 599 THR A N 1
ATOM 4911 C CA . THR A 1 599 ? -18.171 14.016 -13.782 1.00 90.00 599 THR A CA 1
ATOM 4912 C C . THR A 1 599 ? -19.039 14.314 -12.561 1.00 90.00 599 THR A C 1
ATOM 4914 O O . THR A 1 599 ? -19.864 15.227 -12.593 1.00 90.00 599 THR A O 1
ATOM 4917 N N . LEU A 1 600 ? -18.858 13.558 -11.476 1.00 93.88 600 LEU A N 1
ATOM 4918 C CA . LEU A 1 600 ? -19.668 13.653 -10.266 1.00 93.88 600 LEU A CA 1
ATOM 4919 C C . LEU A 1 600 ? -18.836 14.114 -9.072 1.00 93.88 600 LEU A C 1
ATOM 4921 O O . LEU A 1 600 ? -17.651 13.819 -8.980 1.00 93.88 600 LEU A O 1
ATOM 4925 N N . GLN A 1 601 ? -19.483 14.767 -8.111 1.00 94.94 601 GLN A N 1
ATOM 4926 C CA . GLN A 1 601 ? -18.950 14.972 -6.766 1.00 94.94 601 GLN A CA 1
ATOM 4927 C C . GLN A 1 601 ? -19.590 13.984 -5.786 1.00 94.94 601 GLN A C 1
ATOM 4929 O O . GLN A 1 601 ? -20.791 13.705 -5.862 1.00 94.94 601 GLN A O 1
ATOM 4934 N N . PHE A 1 602 ? -18.794 13.459 -4.854 1.00 95.62 602 PHE A N 1
ATOM 4935 C CA . PHE A 1 602 ? -19.281 12.556 -3.817 1.00 95.62 602 PHE A CA 1
ATOM 4936 C C . PHE A 1 602 ? -19.847 13.345 -2.636 1.00 95.62 602 PHE A C 1
ATOM 4938 O O . PHE A 1 602 ? -19.109 13.913 -1.828 1.00 95.62 602 PHE A O 1
ATOM 4945 N N . LEU A 1 603 ? -21.173 13.397 -2.546 1.00 94.31 603 LEU A N 1
ATOM 4946 C CA . LEU A 1 603 ? -21.880 14.184 -1.549 1.00 94.31 603 LEU A CA 1
ATOM 4947 C C . LEU A 1 603 ? -21.968 13.406 -0.226 1.00 94.31 603 LEU A C 1
ATOM 4949 O O . LEU A 1 603 ? -22.847 12.571 -0.027 1.00 94.31 603 LEU A O 1
ATOM 4953 N N . THR A 1 604 ? -21.029 13.684 0.677 1.00 92.88 604 THR A N 1
ATOM 4954 C CA . THR A 1 604 ? -20.886 13.035 1.991 1.00 92.88 604 THR A CA 1
ATOM 4955 C C . THR A 1 604 ? -20.553 14.060 3.084 1.00 92.88 604 THR A C 1
ATOM 4957 O O . THR A 1 604 ? -20.357 15.244 2.799 1.00 92.88 604 THR A O 1
ATOM 4960 N N . PHE A 1 605 ? -20.502 13.630 4.346 1.00 88.19 605 PHE A N 1
ATOM 4961 C CA . PHE A 1 605 ? -20.157 14.482 5.489 1.00 88.19 605 PHE A CA 1
ATOM 4962 C C . PHE A 1 605 ? -18.805 15.189 5.299 1.00 88.19 605 PHE A C 1
ATOM 4964 O O . PHE A 1 605 ? -17.828 14.575 4.875 1.00 88.19 605 PHE A O 1
ATOM 4971 N N . GLY A 1 606 ? -18.758 16.488 5.619 1.00 85.62 606 GLY A N 1
ATOM 4972 C CA . GLY A 1 606 ? -17.583 17.350 5.429 1.00 85.62 606 GLY A CA 1
ATOM 4973 C C . GLY A 1 606 ? -17.393 17.873 3.999 1.00 85.62 606 GLY A C 1
ATOM 4974 O O . GLY A 1 606 ? -16.461 18.635 3.749 1.00 85.62 606 GLY A O 1
ATOM 4975 N N . HIS A 1 607 ? -18.254 17.489 3.050 1.00 92.00 607 HIS A N 1
ATOM 4976 C CA . HIS A 1 607 ? -18.243 18.071 1.713 1.00 92.00 607 HIS A CA 1
ATOM 4977 C C . HIS A 1 607 ? -18.929 19.455 1.722 1.00 92.00 607 HIS A C 1
ATOM 4979 O O . HIS A 1 607 ? -20.081 19.538 2.155 1.00 92.00 607 HIS A O 1
ATOM 4985 N N . PRO A 1 608 ? -18.318 20.526 1.169 1.00 92.56 608 PRO A N 1
ATOM 4986 C CA . PRO A 1 608 ? -18.883 21.882 1.225 1.00 92.56 608 PRO A CA 1
ATOM 4987 C C . PRO A 1 608 ? -20.297 22.010 0.641 1.00 92.56 608 PRO A C 1
ATOM 4989 O O . PRO A 1 608 ? -21.132 22.726 1.179 1.00 92.56 608 PRO A O 1
ATOM 4992 N N . LEU A 1 609 ? -20.604 21.279 -0.440 1.00 93.31 609 LEU A N 1
ATOM 4993 C CA . LEU A 1 609 ? -21.962 21.264 -1.009 1.00 93.31 609 LEU A CA 1
ATOM 4994 C C . LEU A 1 609 ? -23.005 20.649 -0.068 1.00 93.31 609 LEU A C 1
ATOM 4996 O O . LEU A 1 609 ? -24.165 21.052 -0.114 1.00 93.31 609 LEU A O 1
ATOM 5000 N N . LEU A 1 610 ? -22.619 19.672 0.761 1.00 92.56 610 LEU A N 1
ATOM 5001 C CA . LEU A 1 610 ? -23.536 19.107 1.746 1.00 92.56 610 LEU A CA 1
ATOM 5002 C C . LEU A 1 610 ? -23.776 20.116 2.871 1.00 92.56 610 LEU A C 1
ATOM 5004 O O . LEU A 1 610 ? -24.919 20.295 3.269 1.00 92.56 610 LEU A O 1
ATOM 5008 N N . GLU A 1 611 ? -22.730 20.801 3.340 1.00 90.25 611 GLU A N 1
ATOM 5009 C CA . GLU A 1 611 ? -22.869 21.879 4.330 1.00 90.25 611 GLU A CA 1
ATOM 5010 C C . GLU A 1 611 ? -23.800 22.980 3.813 1.00 90.25 611 GLU A C 1
ATOM 5012 O O . GLU A 1 611 ? -24.792 23.298 4.465 1.00 90.25 611 GLU A O 1
ATOM 5017 N N . TRP A 1 612 ? -23.572 23.455 2.587 1.00 91.75 612 TRP A N 1
ATOM 5018 C CA . TRP A 1 612 ? -24.432 24.445 1.940 1.00 91.75 612 TRP A CA 1
ATOM 5019 C C . TRP A 1 612 ? -25.893 23.984 1.823 1.00 91.75 612 TRP A C 1
ATOM 5021 O O . TRP A 1 612 ? -26.808 24.762 2.088 1.00 91.75 612 TRP A O 1
ATOM 5031 N N . LEU A 1 613 ? -26.132 22.719 1.449 1.00 91.62 613 LEU A N 1
ATOM 5032 C CA . LEU A 1 613 ? -27.480 22.139 1.381 1.00 91.62 613 LEU A CA 1
ATOM 5033 C C . LEU A 1 613 ? -28.175 22.147 2.744 1.00 91.62 613 LEU A C 1
ATOM 5035 O O . LEU A 1 613 ? -29.369 22.441 2.822 1.00 91.62 613 LEU A O 1
ATOM 5039 N N . LEU A 1 614 ? -27.440 21.810 3.804 1.00 87.88 614 LEU A N 1
ATOM 5040 C CA . LEU A 1 614 ? -27.963 21.804 5.166 1.00 87.88 614 LEU A CA 1
ATOM 5041 C C . LEU A 1 614 ? -28.269 23.228 5.655 1.00 87.88 614 LEU A C 1
ATOM 5043 O O . LEU A 1 614 ? -29.270 23.414 6.340 1.00 87.88 614 LEU A O 1
ATOM 5047 N N . GLU A 1 615 ? -27.497 24.234 5.236 1.00 87.69 615 GLU A N 1
ATOM 5048 C CA . GLU A 1 615 ? -27.765 25.655 5.517 1.00 87.69 615 GLU A CA 1
ATOM 5049 C C . GLU A 1 615 ? -29.036 26.191 4.831 1.00 87.69 615 GLU A C 1
ATOM 5051 O O . GLU A 1 615 ? -29.622 27.166 5.303 1.00 87.69 615 GLU A O 1
ATOM 5056 N N . GLN A 1 616 ? -29.504 25.558 3.745 1.00 86.38 616 GLN A N 1
ATOM 5057 C CA . GLN A 1 616 ? -30.761 25.950 3.083 1.00 86.38 616 GLN A CA 1
ATOM 5058 C C . GLN A 1 616 ? -32.006 25.587 3.902 1.00 86.38 616 GLN A C 1
ATOM 5060 O O . GLN A 1 616 ? -33.107 26.073 3.624 1.00 86.38 616 GLN A O 1
ATOM 5065 N N . VAL A 1 617 ? -31.863 24.701 4.887 1.00 84.25 617 VAL A N 1
ATOM 5066 C CA . VAL A 1 617 ? -32.950 24.303 5.776 1.00 84.25 617 VAL A CA 1
ATOM 5067 C C . VAL A 1 617 ? -32.832 25.116 7.059 1.00 84.25 617 VAL A C 1
ATOM 5069 O O . VAL A 1 617 ? -31.763 25.202 7.655 1.00 84.25 617 VAL A O 1
ATOM 5072 N N . ALA A 1 618 ? -33.938 25.712 7.509 1.00 72.31 618 ALA A N 1
ATOM 5073 C CA . ALA A 1 618 ? -33.963 26.346 8.821 1.00 72.31 618 ALA A CA 1
ATOM 5074 C C . ALA A 1 618 ? -33.622 25.294 9.890 1.00 72.31 618 ALA A C 1
ATOM 5076 O O . ALA A 1 618 ? -34.298 24.268 9.984 1.00 72.31 618 ALA A O 1
ATOM 5077 N N . GLY A 1 619 ? -32.561 25.535 10.662 1.00 66.75 619 GLY A N 1
ATOM 5078 C CA . GLY A 1 619 ? -32.183 24.654 11.763 1.00 66.75 619 GLY A CA 1
ATOM 5079 C C . GLY A 1 619 ? -33.278 24.578 12.829 1.00 66.75 619 GLY A C 1
ATOM 5080 O O . GLY A 1 619 ? -34.056 25.518 13.003 1.00 66.75 619 GLY A O 1
ATOM 5081 N N . THR A 1 620 ? -33.320 23.466 13.566 1.00 64.88 620 THR A N 1
ATOM 5082 C CA . THR A 1 620 ? -34.003 23.414 14.871 1.00 64.88 620 THR A CA 1
ATOM 5083 C C . THR A 1 620 ? -33.364 24.447 15.801 1.00 64.88 620 THR A C 1
ATOM 5085 O O . THR A 1 620 ? -32.163 24.702 15.667 1.00 64.88 620 THR A O 1
ATOM 5088 N N . GLY A 1 621 ? -34.122 25.038 16.726 1.00 63.06 621 GLY A N 1
ATOM 5089 C CA . GLY A 1 621 ? -33.584 26.046 17.646 1.00 63.06 621 GLY A CA 1
ATOM 5090 C C . GLY A 1 621 ? -32.410 25.528 18.494 1.00 63.06 621 GLY A C 1
ATOM 5091 O O . GLY A 1 621 ? -32.145 24.325 18.563 1.00 63.06 621 GLY A O 1
ATOM 5092 N N . GLU A 1 622 ? -31.683 26.439 19.146 1.00 72.44 622 GLU A N 1
ATOM 5093 C CA . GLU A 1 622 ? -30.732 26.061 20.201 1.00 72.44 622 GLU A CA 1
ATOM 5094 C C . GLU A 1 622 ? -31.493 25.635 21.466 1.00 72.44 622 GLU A C 1
ATOM 5096 O O . GLU A 1 622 ? -32.513 26.235 21.814 1.00 72.44 622 GLU A O 1
ATOM 5101 N N . GLY A 1 623 ? -30.976 24.628 22.175 1.00 80.69 623 GLY A N 1
ATOM 5102 C CA . GLY A 1 623 ? -31.571 24.155 23.425 1.00 80.69 623 GLY A CA 1
ATOM 5103 C C . GLY A 1 623 ? -32.713 23.148 23.262 1.00 80.69 623 GLY A C 1
ATOM 5104 O O . GLY A 1 623 ? -32.893 22.508 22.225 1.00 80.69 623 GLY A O 1
ATOM 5105 N N . ASP A 1 624 ? -33.453 22.947 24.344 1.00 89.81 624 ASP A N 1
ATOM 5106 C CA . ASP A 1 624 ? -34.443 21.878 24.422 1.00 89.81 624 ASP A CA 1
ATOM 5107 C C . ASP A 1 624 ? -35.742 22.262 23.708 1.00 89.81 624 ASP A C 1
ATOM 5109 O O . ASP A 1 624 ? -36.314 23.324 23.960 1.00 89.81 624 ASP A O 1
ATOM 5113 N N . GLU A 1 625 ? -36.225 21.387 22.829 1.00 90.06 625 GLU A N 1
ATOM 5114 C CA . GLU A 1 625 ? -37.359 21.679 21.952 1.00 90.06 625 GLU A CA 1
ATOM 5115 C C . GLU A 1 625 ? -38.250 20.444 21.768 1.00 90.06 625 GLU A C 1
ATOM 5117 O O . GLU A 1 625 ? -37.773 19.353 21.454 1.00 90.06 625 GLU A O 1
ATOM 5122 N N . VAL A 1 626 ? -39.566 20.612 21.934 1.00 88.62 626 VAL A N 1
ATOM 5123 C CA . VAL A 1 626 ? -40.559 19.584 21.588 1.00 88.62 626 VAL A CA 1
ATOM 5124 C C . VAL A 1 626 ? -41.023 19.814 20.152 1.00 88.62 626 VAL A C 1
ATOM 5126 O O . VAL A 1 626 ? -41.614 20.846 19.838 1.00 88.62 626 VAL A O 1
ATOM 5129 N N . ILE A 1 627 ? -40.788 18.830 19.286 1.00 87.19 627 ILE A N 1
ATOM 5130 C CA . ILE A 1 627 ? -41.077 18.870 17.850 1.00 87.19 627 ILE A CA 1
ATOM 5131 C C . ILE A 1 627 ? -42.098 17.770 17.540 1.00 87.19 627 ILE A C 1
ATOM 5133 O O . ILE A 1 627 ? -41.757 16.668 17.106 1.00 87.19 627 ILE A O 1
ATOM 5137 N N . GLY A 1 628 ? -43.374 18.052 17.812 1.00 86.44 628 GLY A N 1
ATOM 5138 C CA . GLY A 1 628 ? -44.455 17.072 17.671 1.00 86.44 628 GLY A CA 1
ATOM 5139 C C . GLY A 1 628 ? -44.220 15.838 18.563 1.00 86.44 628 GLY A C 1
ATOM 5140 O O . GLY A 1 628 ? -44.229 15.987 19.785 1.00 86.44 628 GLY A O 1
ATOM 5141 N N . PRO A 1 629 ? -44.018 14.631 17.998 1.00 90.25 629 PRO A N 1
ATOM 5142 C CA . PRO A 1 629 ? -43.714 13.417 18.764 1.00 90.25 629 PRO A CA 1
ATOM 5143 C C . PRO A 1 629 ? -42.253 13.326 19.240 1.00 90.25 629 PRO A C 1
ATOM 5145 O O . PRO A 1 629 ? -41.920 12.425 20.014 1.00 90.25 629 PRO A O 1
ATOM 5148 N N . LEU A 1 630 ? -41.378 14.234 18.798 1.00 91.94 630 LEU A N 1
ATOM 5149 C CA . LEU A 1 630 ? -39.968 14.258 19.175 1.00 91.94 630 LEU A CA 1
ATOM 5150 C C . LEU A 1 630 ? -39.683 15.239 20.310 1.00 91.94 630 LEU A C 1
ATOM 5152 O O . LEU A 1 630 ? -40.274 16.313 20.388 1.00 91.94 630 LEU A O 1
ATOM 5156 N N . LEU A 1 631 ? -38.690 14.899 21.121 1.00 92.25 631 LEU A N 1
ATOM 5157 C CA . LEU A 1 631 ? -38.019 15.816 22.033 1.00 92.25 631 LEU A CA 1
ATOM 5158 C C . LEU A 1 631 ? -36.546 15.908 21.629 1.00 92.25 631 LEU A C 1
ATOM 5160 O O . LEU A 1 631 ? -35.840 14.899 21.625 1.00 92.25 631 LEU A O 1
ATOM 5164 N N . ARG A 1 632 ? -36.088 17.114 21.293 1.00 92.81 632 ARG A N 1
ATOM 5165 C CA . ARG A 1 632 ? -34.674 17.465 21.145 1.00 92.81 632 ARG A CA 1
ATOM 5166 C C . ARG A 1 632 ? -34.172 17.940 22.501 1.00 92.81 632 ARG A C 1
ATOM 5168 O O . ARG A 1 632 ? -34.755 18.857 23.073 1.00 92.81 632 ARG A O 1
ATOM 5175 N N . LEU A 1 633 ? -33.089 17.346 22.984 1.00 94.06 633 LEU A N 1
ATOM 5176 C CA . LEU A 1 633 ? -32.380 17.810 24.173 1.00 94.06 633 LEU A CA 1
ATOM 5177 C C . LEU A 1 633 ? -30.947 18.180 23.822 1.00 94.06 633 LEU A C 1
ATOM 5179 O O . LEU A 1 633 ? -30.283 17.458 23.073 1.00 94.06 633 LEU A O 1
ATOM 5183 N N . GLU A 1 634 ? -30.466 19.277 24.396 1.00 93.31 634 GLU A N 1
ATOM 5184 C CA . GLU A 1 634 ? -29.082 19.719 24.271 1.00 93.31 634 GLU A CA 1
ATOM 5185 C C . GLU A 1 634 ? -28.427 19.831 25.645 1.00 93.31 634 GLU A C 1
ATOM 5187 O O . GLU A 1 634 ? -28.951 20.432 26.581 1.00 93.31 634 GLU A O 1
ATOM 5192 N N . MET A 1 635 ? -27.247 19.236 25.758 1.00 91.56 635 MET A N 1
ATOM 5193 C CA . MET A 1 635 ? -26.435 19.259 26.962 1.00 91.56 635 MET A CA 1
ATOM 5194 C C . MET A 1 635 ? -25.076 19.842 26.617 1.00 91.56 635 MET A C 1
ATOM 5196 O O . MET A 1 635 ? -24.445 19.374 25.676 1.00 91.56 635 MET A O 1
ATOM 5200 N N . GLU A 1 636 ? -24.619 20.855 27.352 1.00 89.50 636 GLU A N 1
ATOM 5201 C CA . GLU A 1 636 ? -23.312 21.487 27.112 1.00 89.50 636 GLU A CA 1
ATOM 5202 C C . GLU A 1 636 ? -22.180 20.870 27.945 1.00 89.50 636 GLU A C 1
ATOM 5204 O O . GLU A 1 636 ? -21.026 20.864 27.512 1.00 89.50 636 GLU A O 1
ATOM 5209 N N . THR A 1 637 ? -22.491 20.352 29.137 1.00 88.56 637 THR A N 1
ATOM 5210 C CA . THR A 1 637 ? -21.517 19.854 30.118 1.00 88.56 637 THR A CA 1
ATOM 5211 C C . THR A 1 637 ? -21.843 18.424 30.563 1.00 88.56 637 THR A C 1
ATOM 5213 O O . THR A 1 637 ? -23.017 18.089 30.681 1.00 88.56 637 THR A O 1
ATOM 5216 N N . PRO A 1 638 ? -20.833 17.572 30.844 1.00 89.12 638 PRO A N 1
ATOM 5217 C CA . PRO A 1 638 ? -19.389 17.770 30.634 1.00 89.12 638 PRO A CA 1
ATOM 5218 C C . PRO A 1 638 ? -18.943 17.703 29.161 1.00 89.12 638 PRO A C 1
ATOM 5220 O O . PRO A 1 638 ? -17.831 18.122 28.842 1.00 89.12 638 PRO A O 1
ATOM 5223 N N . LEU A 1 639 ? -19.796 17.207 28.262 1.00 89.50 639 LEU A N 1
ATOM 5224 C CA . LEU A 1 639 ? -19.558 17.156 26.820 1.00 89.50 639 LEU A CA 1
ATOM 5225 C C . LEU A 1 639 ? -20.776 17.692 26.079 1.00 89.50 639 LEU A C 1
ATOM 5227 O O . LEU A 1 639 ? -21.899 17.292 26.378 1.00 89.50 639 LEU A O 1
ATOM 5231 N N . ARG A 1 640 ? -20.549 18.521 25.052 1.00 90.19 640 ARG A N 1
ATOM 5232 C CA . ARG A 1 640 ? -21.647 18.991 24.206 1.00 90.19 640 ARG A CA 1
ATOM 5233 C C . ARG A 1 640 ? -22.264 17.823 23.430 1.00 90.19 640 ARG A C 1
ATOM 5235 O O . ARG A 1 640 ? -21.573 17.183 22.626 1.00 90.19 640 ARG A O 1
ATOM 5242 N N . ARG A 1 641 ? -23.552 17.559 23.651 1.00 91.94 641 ARG A N 1
ATOM 5243 C CA . ARG A 1 641 ? -24.338 16.528 22.960 1.00 91.94 641 ARG A CA 1
ATOM 5244 C C . ARG A 1 641 ? -25.748 17.016 22.669 1.00 91.94 641 ARG A C 1
ATOM 5246 O O . ARG A 1 641 ? -26.346 17.730 23.467 1.00 91.94 641 ARG A O 1
ATOM 5253 N N . VAL A 1 642 ? -26.266 16.578 21.526 1.00 91.06 642 VAL A N 1
ATOM 5254 C CA . VAL A 1 642 ? -27.670 16.727 21.144 1.00 91.06 642 VAL A CA 1
ATOM 5255 C C . VAL A 1 642 ? -28.236 15.329 20.974 1.00 91.06 642 VAL A C 1
ATOM 5257 O O . VAL A 1 642 ? -27.624 14.499 20.300 1.00 91.06 642 VAL A O 1
ATOM 5260 N N . ALA A 1 643 ? -29.384 15.072 21.586 1.00 92.38 643 ALA A N 1
ATOM 5261 C CA . ALA A 1 643 ? -30.080 13.800 21.480 1.00 92.38 643 ALA A CA 1
ATOM 5262 C C . ALA A 1 643 ? -31.552 14.016 21.140 1.00 92.38 643 ALA A C 1
ATOM 5264 O O . ALA A 1 643 ? -32.149 15.034 21.495 1.00 92.38 643 ALA A O 1
ATOM 5265 N N . TYR A 1 644 ? -32.124 13.030 20.457 1.00 93.19 644 TYR A N 1
ATOM 5266 C CA . TYR A 1 644 ? -33.530 13.009 20.085 1.00 93.19 644 TYR A CA 1
ATOM 5267 C C . TYR A 1 644 ? -34.216 11.852 20.793 1.00 93.19 644 TYR A C 1
ATOM 5269 O O . TYR A 1 644 ? -33.677 10.748 20.856 1.00 93.19 644 TYR A O 1
ATOM 5277 N N . TYR A 1 645 ? -35.410 12.105 21.307 1.00 94.38 645 TYR A N 1
ATOM 5278 C CA . TYR A 1 645 ? -36.227 11.118 21.994 1.00 94.38 645 TYR A CA 1
ATOM 5279 C C . TYR A 1 645 ? -37.624 11.061 21.387 1.00 94.38 645 TYR A C 1
ATOM 5281 O O . TYR A 1 645 ? -38.127 12.049 20.853 1.00 94.38 645 TYR A O 1
ATOM 5289 N N . THR A 1 646 ? -38.272 9.909 21.524 1.00 94.25 646 THR A N 1
ATOM 5290 C CA . THR A 1 646 ? -39.721 9.743 21.354 1.00 94.25 646 THR A CA 1
ATOM 5291 C C . THR A 1 646 ? -40.309 9.078 22.598 1.00 94.25 646 THR A C 1
ATOM 5293 O O . THR A 1 646 ? -39.559 8.700 23.495 1.00 94.25 646 THR A O 1
ATOM 5296 N N . LEU A 1 647 ? -41.628 8.929 22.666 1.00 92.31 647 LEU A N 1
ATOM 5297 C CA . LEU A 1 647 ? -42.298 8.191 23.736 1.00 92.31 647 LEU A CA 1
ATOM 5298 C C . LEU A 1 647 ? -42.624 6.767 23.268 1.00 92.31 647 LEU A C 1
ATOM 5300 O O . LEU A 1 647 ? -43.043 6.569 22.126 1.00 92.31 647 LEU A O 1
ATOM 5304 N N . ASP A 1 648 ? -42.423 5.777 24.137 1.00 88.69 648 ASP A N 1
ATOM 5305 C CA . ASP A 1 648 ? -42.912 4.414 23.915 1.00 88.69 648 ASP A CA 1
ATOM 5306 C C . ASP A 1 648 ? -44.429 4.291 24.177 1.00 88.69 648 ASP A C 1
ATOM 5308 O O . ASP A 1 648 ? -45.117 5.273 24.469 1.00 88.69 648 ASP A O 1
ATOM 5312 N N . ALA A 1 649 ? -44.979 3.080 24.028 1.00 83.69 649 ALA A N 1
ATOM 5313 C CA . ALA A 1 649 ? -46.412 2.832 24.201 1.00 83.69 649 ALA A CA 1
ATOM 5314 C C . ALA A 1 649 ? -46.893 3.086 25.643 1.00 83.69 649 ALA A C 1
ATOM 5316 O O . ALA A 1 649 ? -48.073 3.365 25.865 1.00 83.69 649 ALA A O 1
ATOM 5317 N N . GLU A 1 650 ? -45.983 3.002 26.610 1.00 84.94 650 GLU A N 1
ATOM 5318 C CA . GLU A 1 650 ? -46.205 3.236 28.030 1.00 84.94 650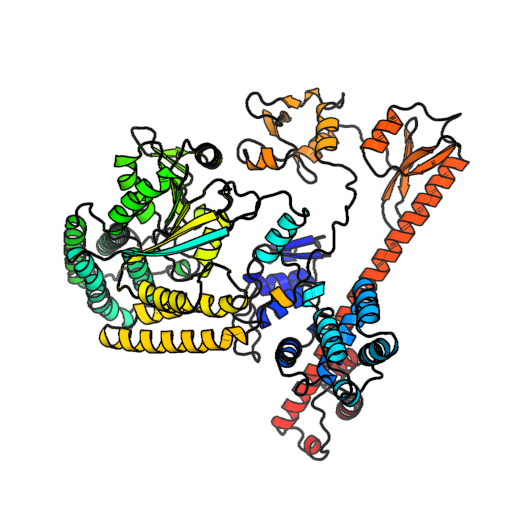 GLU A CA 1
ATOM 5319 C C . GLU A 1 650 ? -45.962 4.701 28.445 1.00 84.94 650 GLU A C 1
ATOM 5321 O O . GLU A 1 650 ? -46.221 5.058 29.596 1.00 84.94 650 GLU A O 1
ATOM 5326 N N . GLY A 1 651 ? -45.518 5.561 27.521 1.00 84.94 651 GLY A N 1
ATOM 5327 C CA . GLY A 1 651 ? -45.251 6.979 27.765 1.00 84.94 651 GLY A CA 1
ATOM 5328 C C . GLY A 1 651 ? -43.881 7.269 28.385 1.00 84.94 651 GLY A C 1
ATOM 5329 O O . GLY A 1 651 ? -43.689 8.349 28.944 1.00 84.94 651 GLY A O 1
ATOM 5330 N N . HIS A 1 652 ? -42.925 6.340 28.304 1.00 89.62 652 HIS A N 1
ATOM 5331 C CA . HIS A 1 652 ? -41.543 6.568 28.726 1.00 89.62 652 HIS A CA 1
ATOM 5332 C C . HIS A 1 652 ? -40.682 7.090 27.569 1.00 89.62 652 HIS A C 1
ATOM 5334 O O . HIS A 1 652 ? -40.887 6.708 26.413 1.00 89.62 652 HIS A O 1
ATOM 5340 N N . PRO A 1 653 ? -39.686 7.946 27.856 1.00 92.94 653 PRO A N 1
ATOM 5341 C CA . PRO A 1 653 ? -38.767 8.428 26.839 1.00 92.94 653 PRO A CA 1
ATOM 5342 C C . PRO A 1 653 ? -37.864 7.309 26.314 1.00 92.94 653 PRO A C 1
ATOM 5344 O O . PRO A 1 653 ? -37.237 6.571 27.072 1.00 92.94 653 PRO A O 1
ATOM 5347 N N . ARG A 1 654 ? -37.740 7.242 24.991 1.00 92.69 654 ARG A N 1
ATOM 5348 C CA . ARG A 1 654 ? -36.860 6.335 24.255 1.00 92.69 654 ARG A CA 1
ATOM 5349 C C . ARG A 1 654 ? -35.920 7.140 23.364 1.00 92.69 654 ARG A C 1
ATOM 5351 O O . ARG A 1 654 ? -36.382 7.861 22.479 1.00 92.69 654 ARG A O 1
ATOM 5358 N N . SER A 1 655 ? -34.616 6.986 23.582 1.00 93.62 655 SER A N 1
ATOM 5359 C CA . SER A 1 655 ? -33.565 7.613 22.771 1.00 93.62 655 SER A CA 1
ATOM 5360 C C . SER A 1 655 ? -33.584 7.087 21.331 1.00 93.62 655 SER A C 1
ATOM 5362 O O . SER A 1 655 ? -33.706 5.880 21.107 1.00 93.62 655 SER A O 1
ATOM 5364 N N . LEU A 1 656 ? -33.458 7.994 20.364 1.00 93.12 656 LEU A N 1
ATOM 5365 C CA . LEU A 1 656 ? -33.378 7.705 18.935 1.00 93.12 656 LEU A CA 1
ATOM 5366 C C . LEU A 1 656 ? -31.940 7.911 18.464 1.00 93.12 656 LEU A C 1
ATOM 5368 O O . LEU A 1 656 ? -31.383 9.003 18.593 1.00 93.12 656 LEU A O 1
ATOM 5372 N N . ARG A 1 657 ? -31.334 6.861 17.908 1.00 89.56 657 ARG A N 1
ATOM 5373 C CA . ARG A 1 657 ? -29.914 6.856 17.516 1.00 89.56 657 ARG A CA 1
ATOM 5374 C C . ARG A 1 657 ? -29.707 6.874 16.010 1.00 89.56 657 ARG A C 1
ATOM 5376 O O . ARG A 1 657 ? -28.599 7.160 15.561 1.00 89.56 657 ARG A O 1
ATOM 5383 N N . ARG A 1 658 ? -30.751 6.567 15.235 1.00 89.88 658 ARG A N 1
ATOM 5384 C CA . ARG A 1 658 ? -30.700 6.513 13.769 1.00 89.88 658 ARG A CA 1
ATOM 5385 C C . ARG A 1 658 ? -31.688 7.467 13.119 1.00 89.88 658 ARG A C 1
ATOM 5387 O O . ARG A 1 658 ? -32.798 7.653 13.611 1.00 89.88 658 ARG A O 1
ATOM 5394 N N . LEU A 1 659 ? -31.321 8.006 11.957 1.00 89.00 659 LEU A N 1
ATOM 5395 C CA . LEU A 1 659 ? -32.197 8.889 11.181 1.00 89.00 659 LEU A CA 1
ATOM 5396 C C . LEU A 1 659 ? -33.527 8.217 10.805 1.00 89.00 659 LEU A C 1
ATOM 5398 O O . LEU A 1 659 ? -34.570 8.868 10.830 1.00 89.00 659 LEU A O 1
ATOM 5402 N N . ALA A 1 660 ? -33.512 6.915 10.502 1.00 87.25 660 ALA A N 1
ATOM 5403 C CA . ALA A 1 660 ? -34.733 6.156 10.237 1.00 87.25 660 ALA A CA 1
ATOM 5404 C C . ALA A 1 660 ? -35.706 6.165 11.427 1.00 87.25 660 ALA A C 1
ATOM 5406 O O . ALA A 1 660 ? -36.902 6.351 11.223 1.00 87.25 660 ALA A O 1
ATOM 5407 N N . GLU A 1 661 ? -35.193 6.033 12.654 1.00 90.56 661 GLU A N 1
ATOM 5408 C CA . GLU A 1 661 ? -36.001 6.041 13.880 1.00 90.56 661 GLU A CA 1
ATOM 5409 C C . GLU A 1 661 ? -36.614 7.431 14.123 1.00 90.56 661 GLU A C 1
ATOM 5411 O O . GLU A 1 661 ? -37.774 7.544 14.513 1.00 90.56 661 GLU A O 1
ATOM 5416 N N . VAL A 1 662 ? -35.859 8.498 13.832 1.00 89.75 662 VAL A N 1
ATOM 5417 C CA . VAL A 1 662 ? -36.346 9.889 13.890 1.00 89.75 662 VAL A CA 1
ATOM 5418 C C . VAL A 1 662 ? -37.470 10.121 12.878 1.00 89.75 662 VAL A C 1
ATOM 5420 O O . VAL A 1 662 ? -38.492 10.718 13.218 1.00 89.75 662 VAL A O 1
ATOM 5423 N N . ARG A 1 663 ? -37.313 9.631 11.642 1.00 87.00 663 ARG A N 1
ATOM 5424 C CA . ARG A 1 663 ? -38.336 9.763 10.595 1.00 87.00 663 ARG A CA 1
ATOM 5425 C C . ARG A 1 663 ? -39.608 8.988 10.940 1.00 87.00 663 ARG A C 1
ATOM 5427 O O . ARG A 1 663 ? -40.694 9.544 10.836 1.00 87.00 663 ARG A O 1
ATOM 5434 N N . GLU A 1 664 ? -39.469 7.744 11.391 1.00 88.31 664 GLU A N 1
ATOM 5435 C CA . GLU A 1 664 ? -40.595 6.910 11.830 1.00 88.31 664 GLU A CA 1
ATOM 5436 C C . GLU A 1 664 ? -41.372 7.570 12.976 1.00 88.31 664 GLU A C 1
ATOM 5438 O O . GLU A 1 664 ? -42.606 7.599 12.964 1.00 88.31 664 GLU A O 1
ATOM 5443 N N . ALA A 1 665 ? -40.656 8.154 13.941 1.00 89.62 665 ALA A N 1
ATOM 5444 C CA . ALA A 1 665 ? -41.273 8.882 15.039 1.00 89.62 665 ALA A CA 1
ATOM 5445 C C . ALA A 1 665 ? -42.060 10.106 14.544 1.00 89.62 665 ALA A C 1
ATOM 5447 O O . ALA A 1 665 ? -43.182 10.300 14.992 1.00 89.62 665 ALA A O 1
ATOM 5448 N N . LEU A 1 666 ? -41.528 10.894 13.599 1.00 86.88 666 LEU A N 1
ATOM 5449 C CA . LEU A 1 666 ? -42.218 12.064 13.021 1.00 86.88 666 LEU A CA 1
ATOM 5450 C C . LEU A 1 666 ? -43.468 11.713 12.203 1.00 86.88 666 LEU A C 1
ATOM 5452 O O . LEU A 1 666 ? -44.387 12.526 12.114 1.00 86.88 666 LEU A O 1
ATOM 5456 N N . GLU A 1 667 ? -43.496 10.531 11.590 1.00 85.06 667 GLU A N 1
ATOM 5457 C CA . GLU A 1 667 ? -44.640 10.030 10.818 1.00 85.06 667 GLU A CA 1
ATOM 5458 C C . GLU A 1 667 ? -45.723 9.397 11.711 1.00 85.06 667 GLU A C 1
ATOM 5460 O O . GLU A 1 667 ? -46.864 9.217 11.276 1.00 85.06 667 GLU A O 1
ATOM 5465 N N . SER A 1 668 ? -45.389 9.097 12.968 1.00 82.88 668 SER A N 1
ATOM 5466 C CA . SER A 1 668 ? -46.290 8.488 13.944 1.00 82.88 668 SER A CA 1
ATOM 5467 C C . SER A 1 668 ? -46.955 9.548 14.835 1.00 82.88 668 SER A C 1
ATOM 5469 O O . SER A 1 668 ? -46.305 10.507 15.256 1.00 82.88 668 SER A O 1
ATOM 5471 N N . PRO A 1 669 ? -48.251 9.409 15.175 1.00 73.75 669 PRO A N 1
ATOM 5472 C CA . PRO A 1 669 ? -48.868 10.289 16.160 1.00 73.75 669 PRO A CA 1
ATOM 5473 C C . PRO A 1 669 ? -48.222 10.074 17.543 1.00 73.75 669 PRO A C 1
ATOM 5475 O O . PRO A 1 669 ? -47.919 8.929 17.890 1.00 73.75 669 PRO A O 1
ATOM 5478 N N . PRO A 1 670 ? -48.028 11.135 18.351 1.00 70.12 670 PRO A N 1
ATOM 5479 C CA . PRO A 1 670 ? -47.504 10.984 19.705 1.00 70.12 670 PRO A CA 1
ATOM 5480 C C . PRO A 1 670 ? -48.446 10.101 20.544 1.00 70.12 670 PRO A C 1
ATOM 5482 O O . PRO A 1 670 ? -49.667 10.271 20.457 1.00 70.12 670 PRO A O 1
ATOM 5485 N N . PRO A 1 671 ? -47.925 9.164 21.354 1.00 69.12 671 PRO A N 1
ATOM 5486 C CA . PRO A 1 671 ? -48.767 8.376 22.242 1.00 69.12 671 PRO A CA 1
ATOM 5487 C C . PRO A 1 671 ? -49.347 9.252 23.367 1.00 69.12 671 PRO A C 1
ATOM 5489 O O . PRO A 1 671 ? -48.647 10.062 23.974 1.00 69.12 671 PRO A O 1
ATOM 5492 N N . GLY A 1 672 ? -50.643 9.083 23.652 1.00 72.38 672 GLY A N 1
ATOM 5493 C CA . GLY A 1 672 ? -51.337 9.773 24.749 1.00 72.38 672 GLY A CA 1
ATOM 5494 C C . GLY A 1 672 ? -51.433 11.299 24.587 1.00 72.38 672 GLY A C 1
ATOM 5495 O O . GLY A 1 672 ? -51.722 11.795 23.501 1.00 72.38 672 GLY A O 1
ATOM 5496 N N . ASP A 1 673 ? -51.207 12.033 25.685 1.00 70.62 673 ASP A N 1
ATOM 5497 C CA . ASP A 1 673 ? -51.260 13.507 25.750 1.00 70.62 673 ASP A CA 1
ATOM 5498 C C . ASP A 1 673 ? -49.939 14.188 25.310 1.00 70.62 673 ASP A C 1
ATOM 5500 O O . ASP A 1 673 ? -49.800 15.409 25.410 1.00 70.62 673 ASP A O 1
ATOM 5504 N N . GLY A 1 674 ? -48.964 13.418 24.808 1.00 83.75 674 GLY A N 1
ATOM 5505 C CA . GLY A 1 674 ? -47.646 13.909 24.396 1.00 83.75 674 GLY A CA 1
ATOM 5506 C C . GLY A 1 674 ? -46.635 14.025 25.545 1.00 83.75 674 GLY A C 1
ATOM 5507 O O . GLY A 1 674 ? -46.727 13.334 26.558 1.00 83.75 674 GLY A O 1
ATOM 5508 N N . TRP A 1 675 ? -45.626 14.883 25.366 1.00 89.75 675 TRP A N 1
ATOM 5509 C CA . TRP A 1 675 ? -44.521 15.062 26.314 1.00 89.75 675 TRP A CA 1
ATOM 5510 C C . TRP A 1 675 ? -44.968 15.759 27.607 1.00 89.75 675 TRP A C 1
ATOM 5512 O O . TRP A 1 675 ? -45.279 16.950 27.607 1.00 89.75 675 TRP A O 1
ATOM 5522 N N . THR A 1 676 ? -44.956 15.032 28.727 1.00 90.12 676 THR A N 1
ATOM 5523 C CA . THR A 1 676 ? -45.154 15.598 30.070 1.00 90.12 676 THR A CA 1
ATOM 5524 C C . THR A 1 676 ? -43.841 16.131 30.648 1.00 90.12 676 THR A C 1
ATOM 5526 O O . THR A 1 676 ? -42.760 15.676 30.278 1.00 90.12 676 THR A O 1
ATOM 5529 N N . GLU A 1 677 ? -43.916 17.042 31.624 1.00 89.19 677 GLU A N 1
ATOM 5530 C CA . GLU A 1 677 ? -42.733 17.544 32.348 1.00 89.19 677 GLU A CA 1
ATOM 5531 C C . GLU A 1 677 ? -41.917 16.399 32.978 1.00 89.19 677 GLU A C 1
ATOM 5533 O O . GLU A 1 677 ? -40.691 16.394 32.923 1.00 89.19 677 GLU A O 1
ATOM 5538 N N . THR A 1 678 ? -42.599 15.366 33.486 1.00 90.62 678 THR A N 1
ATOM 5539 C CA . THR A 1 678 ? -41.955 14.170 34.045 1.00 90.62 678 THR A CA 1
ATOM 5540 C C . THR A 1 678 ? -41.214 13.340 32.996 1.00 90.62 678 THR A C 1
ATOM 5542 O O . THR A 1 678 ? -40.132 12.836 33.284 1.00 90.62 678 THR A O 1
ATOM 5545 N N . ALA A 1 679 ? -41.761 13.197 31.784 1.00 90.75 679 ALA A N 1
ATOM 5546 C CA . ALA A 1 679 ? -41.114 12.458 30.702 1.00 90.75 679 ALA A CA 1
ATOM 5547 C C . ALA A 1 679 ? -39.911 13.223 30.126 1.00 90.75 679 ALA A C 1
ATOM 5549 O O . ALA A 1 679 ? -38.886 12.614 29.822 1.00 90.75 679 ALA A O 1
ATOM 5550 N N . VAL A 1 680 ? -40.009 14.555 30.026 1.00 92.75 680 VAL A N 1
ATOM 5551 C CA . VAL A 1 680 ? -38.892 15.421 29.611 1.00 92.75 680 VAL A CA 1
ATOM 5552 C C . VAL A 1 680 ? -37.741 15.341 30.614 1.00 92.75 680 VAL A C 1
ATOM 5554 O O . VAL A 1 680 ? -36.591 15.186 30.207 1.00 92.75 680 VAL A O 1
ATOM 5557 N N . GLU A 1 681 ? -38.034 15.391 31.916 1.00 93.56 681 GLU A N 1
ATOM 5558 C CA . GLU A 1 681 ? -36.998 15.283 32.949 1.00 93.56 681 GLU A CA 1
ATOM 5559 C C . GLU A 1 681 ? -36.342 13.895 32.958 1.00 93.56 681 GLU A C 1
ATOM 5561 O O . GLU A 1 681 ? -35.121 13.792 33.051 1.00 93.56 681 GLU A O 1
ATOM 5566 N N . ALA A 1 682 ? -37.121 12.826 32.759 1.00 93.94 682 ALA A N 1
ATOM 5567 C CA . ALA A 1 682 ? -36.578 11.476 32.613 1.00 93.94 682 ALA A CA 1
ATOM 5568 C C . ALA A 1 682 ? -35.647 11.348 31.389 1.00 93.94 682 ALA A C 1
ATOM 5570 O O . ALA A 1 682 ? -34.580 10.746 31.493 1.00 93.94 682 ALA A O 1
ATOM 5571 N N . ALA A 1 683 ? -35.999 11.957 30.250 1.00 94.69 683 ALA A N 1
ATOM 5572 C CA . ALA A 1 683 ? -35.140 11.991 29.062 1.00 94.69 683 ALA A CA 1
ATOM 5573 C C . ALA A 1 683 ? -33.853 12.801 29.297 1.00 94.69 683 ALA A C 1
ATOM 5575 O O . ALA A 1 683 ? -32.779 12.422 28.829 1.00 94.69 683 ALA A O 1
ATOM 5576 N N . ARG A 1 684 ? -33.941 13.911 30.044 1.00 95.12 684 ARG A N 1
ATOM 5577 C CA . ARG A 1 684 ? -32.771 14.712 30.424 1.00 95.12 684 ARG A CA 1
ATOM 5578 C C . ARG A 1 684 ? -31.843 13.942 31.353 1.00 95.12 684 ARG A C 1
ATOM 5580 O O . ARG A 1 684 ? -30.628 14.017 31.171 1.00 95.12 684 ARG A O 1
ATOM 5587 N N . GLN A 1 685 ? -32.397 13.204 32.311 1.00 94.75 685 GLN A N 1
ATOM 5588 C CA . GLN A 1 685 ? -31.615 12.344 33.192 1.00 94.75 685 GLN A CA 1
ATOM 5589 C C . GLN A 1 685 ? -30.895 11.248 32.393 1.00 94.75 685 GLN A C 1
ATOM 5591 O O . GLN A 1 685 ? -29.688 11.093 32.562 1.00 94.75 685 GLN A O 1
ATOM 5596 N N . ASP A 1 686 ? -31.592 10.555 31.485 1.00 95.00 686 ASP A N 1
ATOM 5597 C CA . ASP A 1 686 ? -30.985 9.540 30.608 1.00 95.00 686 ASP A CA 1
ATOM 5598 C C . ASP A 1 686 ? -29.847 10.131 29.759 1.00 95.00 686 ASP A C 1
ATOM 5600 O O . ASP A 1 686 ? -28.740 9.589 29.736 1.00 95.00 686 ASP A O 1
ATOM 5604 N N . LEU A 1 687 ? -30.058 11.301 29.139 1.00 95.06 687 LEU A N 1
ATOM 5605 C CA . LEU A 1 687 ? -28.991 11.996 28.411 1.00 95.06 687 LEU A CA 1
ATOM 5606 C C . LEU A 1 687 ? -27.810 12.332 29.333 1.00 95.06 687 LEU A C 1
ATOM 5608 O O . LEU A 1 687 ? -26.662 12.149 28.939 1.00 95.06 687 LEU A O 1
ATOM 5612 N N . GLY A 1 688 ? -28.073 12.802 30.554 1.00 94.94 688 GLY A N 1
ATOM 5613 C CA . GLY A 1 688 ? -27.036 13.138 31.530 1.00 94.94 688 GLY A CA 1
ATOM 5614 C C . GLY A 1 688 ? -26.179 11.936 31.914 1.00 94.94 688 GLY A C 1
ATOM 5615 O O . GLY A 1 688 ? -24.953 12.030 31.918 1.00 94.94 688 GLY A O 1
ATOM 5616 N N . GLU A 1 689 ? -26.808 10.791 32.174 1.00 94.69 689 GLU A N 1
ATOM 5617 C CA . GLU A 1 689 ? -26.117 9.536 32.484 1.00 94.69 689 GLU A CA 1
ATOM 5618 C C . GLU A 1 689 ? -25.270 9.044 31.297 1.00 94.69 689 GLU A C 1
ATOM 5620 O O . GLU A 1 689 ? -24.125 8.622 31.487 1.00 94.69 689 GLU A O 1
ATOM 5625 N N . GLN A 1 690 ? -25.782 9.160 30.066 1.00 91.38 690 GLN A N 1
ATOM 5626 C CA . GLN A 1 690 ? -25.044 8.809 28.847 1.00 91.38 690 GLN A CA 1
ATOM 5627 C C . GLN A 1 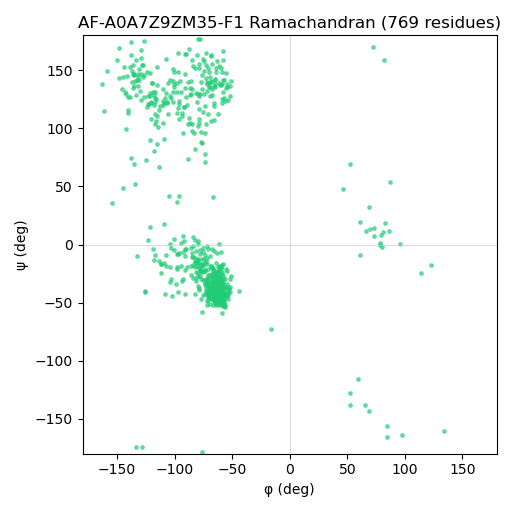690 ? -23.825 9.717 28.626 1.00 91.38 690 GLN A C 1
ATOM 5629 O O . GLN A 1 690 ? -22.718 9.221 28.404 1.00 91.38 690 GLN A O 1
ATOM 5634 N N . VAL A 1 691 ? -24.006 11.038 28.726 1.00 93.94 691 VAL A N 1
ATOM 5635 C CA . VAL A 1 691 ? -22.942 12.040 28.539 1.00 93.94 691 VAL A CA 1
ATOM 5636 C C . VAL A 1 691 ? -21.850 11.887 29.597 1.00 93.94 691 VAL A C 1
ATOM 5638 O O . VAL A 1 691 ? -20.661 11.931 29.271 1.00 93.94 691 VAL A O 1
ATOM 5641 N N . GLU A 1 692 ? -22.230 11.674 30.856 1.00 93.69 692 GLU A N 1
ATOM 5642 C CA . GLU A 1 692 ? -21.284 11.438 31.945 1.00 93.69 692 GLU A CA 1
ATOM 5643 C C . GLU A 1 692 ? -20.520 10.120 31.740 1.00 93.69 692 GLU A C 1
ATOM 5645 O O . GLU A 1 692 ? -19.300 10.080 31.907 1.00 93.69 692 GLU A O 1
ATOM 5650 N N . GLY A 1 693 ? -21.199 9.055 31.300 1.00 91.75 693 GLY A N 1
ATOM 5651 C CA . GLY A 1 693 ? -20.562 7.785 30.947 1.00 91.75 693 GLY A CA 1
ATOM 5652 C C . GLY A 1 693 ? -19.528 7.926 29.822 1.00 91.75 693 GLY A C 1
ATOM 5653 O O . GLY A 1 693 ? -18.401 7.437 29.950 1.00 91.75 693 GLY A O 1
ATOM 5654 N N . GLU A 1 694 ? -19.869 8.643 28.745 1.00 89.88 694 GLU A N 1
ATOM 5655 C CA . GLU A 1 694 ? -18.934 8.969 27.656 1.00 89.88 694 GLU A CA 1
ATOM 5656 C C . GLU A 1 694 ? -17.734 9.781 28.159 1.00 89.88 694 GLU A C 1
ATOM 5658 O O . GLU A 1 694 ? -16.583 9.483 27.824 1.00 89.88 694 GLU A O 1
ATOM 5663 N N . TRP A 1 695 ? -17.984 10.796 28.988 1.00 91.12 695 TRP A N 1
ATOM 5664 C CA . TRP A 1 695 ? -16.941 11.645 29.553 1.00 91.12 695 TRP A CA 1
ATOM 5665 C C . TRP A 1 695 ? -15.970 10.865 30.439 1.00 91.12 695 TRP A C 1
ATOM 5667 O O . TRP A 1 695 ? -14.752 10.990 30.285 1.00 91.12 695 TRP A O 1
ATOM 5677 N N . GLN A 1 696 ? -16.482 10.007 31.320 1.00 90.88 696 GLN A N 1
ATOM 5678 C CA . GLN A 1 696 ? -15.661 9.152 32.175 1.00 90.88 696 GLN A CA 1
ATOM 5679 C C . GLN A 1 696 ? -14.819 8.166 31.361 1.00 90.88 696 GLN A C 1
ATOM 5681 O O . GLN A 1 696 ? -13.646 7.944 31.685 1.00 90.88 696 GLN A O 1
ATOM 5686 N N . ALA A 1 697 ? -15.376 7.604 30.284 1.00 84.81 697 ALA A N 1
ATOM 5687 C CA . ALA A 1 697 ? -14.636 6.736 29.373 1.00 84.81 697 ALA A CA 1
ATOM 5688 C C . ALA A 1 697 ? -13.479 7.489 28.692 1.00 84.81 697 ALA A C 1
ATOM 5690 O O . ALA A 1 697 ? -12.345 7.000 28.695 1.00 84.81 697 ALA A O 1
ATOM 5691 N N . LEU A 1 698 ? -13.730 8.705 28.190 1.00 85.00 698 LEU A N 1
ATOM 5692 C CA . LEU A 1 698 ? -12.698 9.563 27.597 1.00 85.00 698 LEU A CA 1
ATOM 5693 C C . LEU A 1 698 ? -11.606 9.933 28.607 1.00 85.00 698 LEU A C 1
ATOM 5695 O O . LEU A 1 698 ? -10.425 9.758 28.314 1.00 85.00 698 LEU A O 1
ATOM 5699 N N . GLN A 1 699 ? -11.975 10.368 29.814 1.00 86.12 699 GLN A N 1
ATOM 5700 C CA . GLN A 1 699 ? -11.012 10.708 30.869 1.00 86.12 699 GLN A CA 1
ATOM 5701 C C . GLN A 1 699 ? -10.159 9.503 31.285 1.00 86.12 699 GLN A C 1
ATOM 5703 O O . GLN A 1 699 ? -8.946 9.622 31.475 1.00 86.12 699 GLN A O 1
ATOM 5708 N N . THR A 1 700 ? -10.768 8.320 31.380 1.00 85.00 700 THR A N 1
ATOM 5709 C CA . THR A 1 700 ? -10.049 7.074 31.681 1.00 85.00 700 THR A CA 1
ATOM 5710 C C . THR A 1 700 ? -9.041 6.739 30.583 1.00 85.00 700 THR A C 1
ATOM 5712 O O . THR A 1 700 ? -7.899 6.371 30.875 1.00 85.00 700 THR A O 1
ATOM 5715 N N . PHE A 1 701 ? -9.436 6.895 29.319 1.00 79.44 701 PHE A N 1
ATOM 5716 C CA . PHE A 1 701 ? -8.571 6.658 28.169 1.00 79.44 701 PHE A CA 1
ATOM 5717 C C . PHE A 1 701 ? -7.413 7.666 28.090 1.00 79.44 701 PHE A C 1
ATOM 5719 O O . PHE A 1 701 ? -6.253 7.262 27.976 1.00 79.44 701 PHE A O 1
ATOM 5726 N N . GLU A 1 702 ? -7.688 8.966 28.232 1.00 79.56 702 GLU A N 1
ATOM 5727 C CA . GLU A 1 702 ? -6.667 10.021 28.253 1.00 79.56 702 GLU A CA 1
ATOM 5728 C C . GLU A 1 702 ? -5.681 9.840 29.415 1.00 79.56 702 GLU A C 1
ATOM 5730 O O . GLU A 1 702 ? -4.464 9.945 29.233 1.00 79.56 702 GLU A O 1
ATOM 5735 N N . GLY A 1 703 ? -6.189 9.519 30.609 1.00 82.25 703 GLY A N 1
ATOM 5736 C CA . GLY A 1 703 ? -5.367 9.221 31.779 1.00 82.25 703 GLY A CA 1
ATOM 5737 C C . GLY A 1 703 ? -4.454 8.015 31.550 1.00 82.25 703 GLY A C 1
ATOM 5738 O O . GLY A 1 703 ? -3.270 8.055 31.899 1.00 82.25 703 GLY A O 1
ATOM 5739 N N . ARG A 1 704 ? -4.972 6.964 30.901 1.00 77.94 704 ARG A N 1
ATOM 5740 C CA . ARG A 1 704 ? -4.191 5.781 30.518 1.00 77.94 704 ARG A CA 1
ATOM 5741 C C . ARG A 1 704 ? -3.080 6.141 29.533 1.00 77.94 704 ARG A C 1
ATOM 5743 O O . ARG A 1 704 ? -1.925 5.820 29.803 1.00 77.94 704 ARG A O 1
ATOM 5750 N N . LEU A 1 705 ? -3.391 6.841 28.441 1.00 75.25 705 LEU A N 1
ATOM 5751 C CA . LEU A 1 705 ? -2.394 7.279 27.454 1.00 75.25 705 LEU A CA 1
ATOM 5752 C C . LEU A 1 705 ? -1.299 8.147 28.083 1.00 75.25 705 LEU A C 1
ATOM 5754 O O . LEU A 1 705 ? -0.111 7.930 27.837 1.00 75.25 705 LEU A O 1
ATOM 5758 N N . ARG A 1 706 ? -1.681 9.092 28.949 1.00 78.62 706 ARG A N 1
ATOM 5759 C CA . ARG A 1 706 ? -0.724 9.949 29.655 1.00 78.62 706 ARG A CA 1
ATOM 5760 C C . ARG A 1 706 ? 0.242 9.123 30.505 1.00 78.62 706 ARG A C 1
ATOM 5762 O O . ARG A 1 706 ? 1.453 9.304 30.391 1.00 78.62 706 ARG A O 1
ATOM 5769 N N . ARG A 1 707 ? -0.277 8.164 31.278 1.00 79.44 707 ARG A N 1
ATOM 5770 C CA . ARG A 1 707 ? 0.533 7.254 32.102 1.00 79.44 707 ARG A CA 1
ATOM 5771 C C . ARG A 1 707 ? 1.503 6.419 31.260 1.00 79.44 707 ARG A C 1
ATOM 5773 O O . ARG A 1 707 ? 2.663 6.266 31.636 1.00 79.44 707 ARG A O 1
ATOM 5780 N N . ILE A 1 708 ? 1.052 5.914 30.113 1.00 74.44 708 ILE A N 1
ATOM 5781 C CA . ILE A 1 708 ? 1.866 5.139 29.161 1.00 74.44 708 ILE A CA 1
ATOM 5782 C C . ILE A 1 708 ? 3.065 5.962 28.672 1.00 74.44 708 ILE A C 1
ATOM 5784 O O . ILE A 1 708 ? 4.204 5.481 28.676 1.00 74.44 708 ILE A O 1
ATOM 5788 N N . TRP A 1 709 ? 2.833 7.222 28.297 1.00 74.38 709 TRP A N 1
ATOM 5789 C CA . TRP A 1 709 ? 3.894 8.126 27.853 1.00 74.38 709 TRP A CA 1
ATOM 5790 C C . TRP A 1 709 ? 4.838 8.543 28.978 1.00 74.38 709 TRP A C 1
ATOM 5792 O O . TRP A 1 709 ? 6.048 8.618 28.762 1.00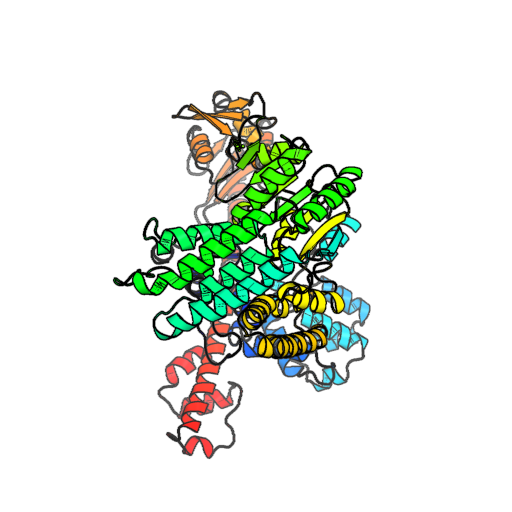 74.38 709 TRP A O 1
ATOM 5802 N N . GLU A 1 710 ? 4.322 8.797 30.178 1.00 79.06 710 GLU A N 1
ATOM 5803 C CA . GLU A 1 710 ? 5.143 9.088 31.356 1.00 79.06 710 GLU A CA 1
ATOM 5804 C C . GLU A 1 710 ? 6.079 7.920 31.682 1.00 79.06 710 GLU A C 1
ATOM 5806 O O . GLU A 1 710 ? 7.281 8.128 31.845 1.00 79.06 710 GLU A O 1
ATOM 5811 N N . GLN A 1 711 ? 5.573 6.683 31.666 1.00 78.69 711 GLN A N 1
ATOM 5812 C CA . GLN A 1 711 ? 6.383 5.477 31.859 1.00 78.69 711 GLN A CA 1
ATOM 5813 C C . GLN A 1 711 ? 7.470 5.325 30.785 1.00 78.69 711 GLN A C 1
ATOM 5815 O O . GLN A 1 711 ? 8.617 5.013 31.111 1.00 78.69 711 GLN A O 1
ATOM 5820 N N . ALA A 1 712 ? 7.143 5.573 29.512 1.00 77.19 712 ALA A N 1
ATOM 5821 C CA . ALA A 1 712 ? 8.122 5.537 28.423 1.00 77.19 712 ALA A CA 1
ATOM 5822 C C . ALA A 1 712 ? 9.215 6.608 28.601 1.00 77.19 712 ALA A C 1
ATOM 5824 O O . ALA A 1 712 ? 10.408 6.317 28.470 1.00 77.19 712 ALA A O 1
ATOM 5825 N N . ARG A 1 713 ? 8.834 7.840 28.970 1.00 79.06 713 ARG A N 1
ATOM 5826 C CA . ARG A 1 713 ? 9.776 8.936 29.263 1.00 79.06 713 ARG A CA 1
ATOM 5827 C C . ARG A 1 713 ? 10.671 8.609 30.456 1.00 79.06 713 ARG A C 1
ATOM 5829 O O . ARG A 1 713 ? 11.881 8.820 30.366 1.00 79.06 713 ARG A O 1
ATOM 5836 N N . ALA A 1 714 ? 10.107 8.062 31.531 1.00 78.81 714 ALA A N 1
ATOM 5837 C CA . ALA A 1 714 ? 10.850 7.636 32.712 1.00 78.81 714 ALA A CA 1
ATOM 5838 C C . ALA A 1 714 ? 11.870 6.540 32.367 1.00 78.81 714 ALA A C 1
ATOM 5840 O O . ALA A 1 714 ? 13.045 6.657 32.716 1.00 78.81 714 ALA A O 1
ATOM 5841 N N . ALA A 1 715 ? 11.463 5.524 31.600 1.00 77.81 715 ALA A N 1
ATOM 5842 C CA . ALA A 1 715 ? 12.346 4.454 31.138 1.00 77.81 715 ALA A CA 1
ATOM 5843 C C . ALA A 1 715 ? 13.468 4.970 30.213 1.00 77.81 715 ALA A C 1
ATOM 5845 O O . ALA A 1 715 ? 14.626 4.559 30.338 1.00 77.81 715 ALA A O 1
ATOM 5846 N N . ARG A 1 716 ? 13.170 5.929 29.326 1.00 78.19 716 ARG A N 1
ATOM 5847 C CA . ARG A 1 716 ? 14.183 6.573 28.476 1.00 78.19 716 ARG A CA 1
ATOM 5848 C C . ARG A 1 716 ? 15.169 7.406 29.298 1.00 78.19 716 ARG A C 1
ATOM 5850 O O . ARG A 1 716 ? 16.377 7.305 29.083 1.00 78.19 716 ARG A O 1
ATOM 5857 N N . ALA A 1 717 ? 14.680 8.186 30.263 1.00 77.31 717 ALA A N 1
ATOM 5858 C CA . ALA A 1 717 ? 15.514 8.967 31.176 1.00 77.31 717 ALA A CA 1
ATOM 5859 C C . ALA A 1 717 ? 16.441 8.068 32.008 1.00 77.31 717 ALA A C 1
ATOM 5861 O O . ALA A 1 717 ? 17.646 8.313 32.075 1.00 77.31 717 ALA A O 1
ATOM 5862 N N . ALA A 1 718 ? 15.898 6.981 32.561 1.00 74.44 718 ALA A N 1
ATOM 5863 C CA . ALA A 1 718 ? 16.640 5.943 33.267 1.00 74.44 718 ALA A CA 1
ATOM 5864 C C . ALA A 1 718 ? 17.799 5.380 32.428 1.00 74.44 718 ALA A C 1
ATOM 5866 O O . ALA A 1 718 ? 18.921 5.234 32.911 1.00 74.44 718 ALA A O 1
ATOM 5867 N N . ARG A 1 719 ? 17.570 5.118 31.140 1.00 74.06 719 ARG A N 1
ATOM 5868 C CA . ARG A 1 719 ? 18.616 4.622 30.238 1.00 74.06 719 ARG A CA 1
ATOM 5869 C C . ARG A 1 719 ? 19.675 5.673 29.915 1.00 74.06 719 ARG A C 1
ATOM 5871 O O . ARG A 1 719 ? 20.861 5.344 29.892 1.00 74.06 719 ARG A O 1
ATOM 5878 N N . ILE A 1 720 ? 19.269 6.920 29.665 1.00 76.06 720 ILE A N 1
ATOM 5879 C CA . ILE A 1 720 ? 20.206 8.033 29.446 1.00 76.06 720 ILE A CA 1
ATOM 5880 C C . ILE A 1 720 ? 21.129 8.172 30.659 1.00 76.06 720 ILE A C 1
ATOM 5882 O O . ILE A 1 720 ? 22.333 8.313 30.474 1.00 76.06 720 ILE A O 1
ATOM 5886 N N . LEU A 1 721 ? 20.594 8.039 31.877 1.00 74.06 721 LEU A N 1
ATOM 5887 C CA . LEU A 1 721 ? 21.391 8.032 33.105 1.00 74.06 721 LEU A CA 1
ATOM 5888 C C . LEU A 1 721 ? 22.426 6.903 33.130 1.00 74.06 721 LEU A C 1
ATOM 5890 O O . LEU A 1 721 ? 23.586 7.167 33.425 1.00 74.06 721 LEU A O 1
ATOM 5894 N N . VAL A 1 722 ? 22.041 5.667 32.789 1.00 71.94 722 VAL A N 1
ATOM 5895 C CA . VAL A 1 722 ? 22.987 4.535 32.725 1.00 71.94 722 VAL A CA 1
ATOM 5896 C C . VAL A 1 722 ? 24.079 4.792 31.686 1.00 71.94 722 VAL A C 1
ATOM 5898 O O . VAL A 1 722 ? 25.259 4.644 31.989 1.00 71.94 722 VAL A O 1
ATOM 5901 N N . ARG A 1 723 ? 23.714 5.219 30.470 1.00 72.56 723 ARG A N 1
ATOM 5902 C CA . ARG A 1 723 ? 24.690 5.513 29.406 1.00 72.56 723 ARG A CA 1
ATOM 5903 C C . ARG A 1 723 ? 25.638 6.635 29.806 1.00 72.56 723 ARG A C 1
ATOM 5905 O O . ARG A 1 723 ? 26.841 6.503 29.622 1.00 72.56 723 ARG A O 1
ATOM 5912 N N . ALA A 1 724 ? 25.109 7.717 30.359 1.00 70.69 724 ALA A N 1
ATOM 5913 C CA . ALA A 1 724 ? 25.916 8.851 30.768 1.00 70.69 724 ALA A CA 1
ATOM 5914 C C . ALA A 1 724 ? 26.856 8.486 31.931 1.00 70.69 724 ALA A C 1
ATOM 5916 O O . ALA A 1 724 ? 28.023 8.860 31.897 1.00 70.69 724 ALA A O 1
ATOM 5917 N N . ALA A 1 725 ? 26.407 7.658 32.881 1.00 68.81 725 ALA A N 1
ATOM 5918 C CA . ALA A 1 725 ? 27.271 7.105 33.923 1.00 68.81 725 ALA A CA 1
ATOM 5919 C C . ALA A 1 725 ? 28.412 6.249 33.343 1.00 68.81 725 ALA A C 1
ATOM 5921 O O . ALA A 1 725 ? 29.558 6.392 33.758 1.00 68.81 725 ALA A O 1
ATOM 5922 N N . LEU A 1 726 ? 28.119 5.397 32.351 1.00 67.38 726 LEU A N 1
ATOM 5923 C CA . LEU A 1 726 ? 29.123 4.583 31.652 1.00 67.38 726 LEU A CA 1
ATOM 5924 C C . LEU A 1 726 ? 30.122 5.429 30.843 1.00 67.38 726 LEU A C 1
ATOM 5926 O O . LEU A 1 726 ? 31.295 5.070 30.763 1.00 67.38 726 LEU A O 1
ATOM 5930 N N . VAL A 1 727 ? 29.687 6.549 30.261 1.00 66.38 727 VAL A N 1
ATOM 5931 C CA . VAL A 1 727 ? 30.567 7.483 29.538 1.00 66.38 727 VAL A CA 1
ATOM 5932 C C . VAL A 1 727 ? 31.490 8.229 30.501 1.00 66.38 727 VAL A C 1
ATOM 5934 O O . VAL A 1 727 ? 32.689 8.291 30.253 1.00 66.38 727 VAL A O 1
ATOM 5937 N N . GLU A 1 728 ? 30.972 8.739 31.618 1.00 64.75 728 GLU A N 1
ATOM 5938 C CA . GLU A 1 728 ? 31.780 9.388 32.665 1.00 64.75 728 GLU A CA 1
ATOM 5939 C C . GLU A 1 728 ? 32.819 8.433 33.269 1.00 64.75 728 GLU A C 1
ATOM 5941 O O . GLU A 1 728 ? 33.970 8.811 33.506 1.00 64.75 728 GLU A O 1
ATOM 5946 N N . LEU A 1 729 ? 32.434 7.163 33.439 1.00 62.53 729 LEU A N 1
ATOM 5947 C CA . LEU A 1 729 ? 33.335 6.062 33.774 1.00 62.53 729 LEU A CA 1
ATOM 5948 C C . LEU A 1 729 ? 34.440 5.900 32.715 1.00 62.53 729 LEU A C 1
ATOM 5950 O O . LEU A 1 729 ? 35.622 5.902 33.053 1.00 62.53 729 LEU A O 1
ATOM 5954 N N . ALA A 1 730 ? 34.080 5.795 31.433 1.00 60.59 730 ALA A N 1
ATOM 5955 C CA . ALA A 1 730 ? 35.032 5.575 30.341 1.00 60.59 730 ALA A CA 1
ATOM 5956 C C . ALA A 1 730 ? 35.981 6.763 30.093 1.00 60.59 730 ALA A C 1
ATOM 5958 O O . ALA A 1 730 ? 37.135 6.557 29.721 1.00 60.59 730 ALA A O 1
ATOM 5959 N N . LEU A 1 731 ? 35.524 7.999 30.319 1.00 59.06 731 LEU A N 1
ATOM 5960 C CA . LEU A 1 731 ? 36.313 9.224 30.139 1.00 59.06 731 LEU A CA 1
ATOM 5961 C C . LEU A 1 731 ? 37.264 9.522 31.312 1.00 59.06 731 LEU A C 1
ATOM 5963 O O . LEU A 1 731 ? 37.975 10.526 31.280 1.00 59.06 731 LEU A O 1
ATOM 5967 N N . GLY A 1 732 ? 37.299 8.671 32.344 1.00 56.03 732 GLY A N 1
ATOM 5968 C CA . GLY A 1 732 ? 38.262 8.769 33.445 1.00 56.03 732 GLY A CA 1
ATOM 5969 C C . GLY A 1 732 ? 38.103 10.008 34.333 1.00 56.03 732 GLY A C 1
ATOM 5970 O O . GLY A 1 732 ? 38.979 10.271 35.155 1.00 56.03 732 GLY A O 1
ATOM 5971 N N . GLN A 1 733 ? 37.006 10.764 34.207 1.00 57.81 733 GLN A N 1
ATOM 5972 C CA . GLN A 1 733 ? 36.789 11.992 34.982 1.00 57.81 733 GLN A CA 1
ATOM 5973 C C . GLN A 1 733 ? 36.434 11.718 36.452 1.00 57.81 733 GLN A C 1
ATOM 5975 O O . GLN A 1 733 ? 36.670 12.567 37.311 1.00 57.81 733 GLN A O 1
ATOM 5980 N N . GLN A 1 734 ? 35.936 10.517 36.776 1.00 58.47 734 GLN A N 1
ATOM 5981 C CA . GLN A 1 734 ? 35.696 10.071 38.156 1.00 58.47 734 GLN A CA 1
ATOM 5982 C C . GLN A 1 734 ? 36.129 8.604 38.381 1.00 58.47 734 GLN A C 1
ATOM 5984 O O . GLN A 1 734 ? 35.285 7.722 38.540 1.00 58.47 734 GLN A O 1
ATOM 5989 N N . PRO A 1 735 ? 37.441 8.306 38.476 1.00 55.00 735 PRO A N 1
ATOM 5990 C CA . PRO A 1 735 ? 37.961 6.941 38.658 1.00 55.00 735 PRO A CA 1
ATOM 5991 C C . PRO A 1 735 ? 37.441 6.235 39.922 1.00 55.00 735 PRO A C 1
ATOM 5993 O O . PRO A 1 735 ? 37.378 5.010 39.973 1.00 55.00 735 PRO A O 1
ATOM 5996 N N . ALA A 1 736 ? 37.013 7.000 40.934 1.00 57.38 736 ALA A N 1
ATOM 5997 C CA . ALA A 1 736 ? 36.384 6.483 42.150 1.00 57.38 736 ALA A CA 1
ATOM 5998 C C . ALA A 1 736 ? 35.086 5.692 41.883 1.00 57.38 736 ALA A C 1
ATOM 6000 O O . ALA A 1 736 ? 34.697 4.877 42.719 1.00 57.38 736 ALA A O 1
ATOM 6001 N N . LEU A 1 737 ? 34.448 5.886 40.722 1.00 52.00 737 LEU A N 1
ATOM 6002 C CA . LEU A 1 737 ? 33.294 5.101 40.282 1.00 52.00 737 LEU A CA 1
ATOM 6003 C C . LEU A 1 737 ? 33.658 3.624 39.982 1.00 52.00 737 LEU A C 1
ATOM 6005 O O . LEU A 1 737 ? 32.791 2.768 40.125 1.00 52.00 737 LEU A O 1
ATOM 6009 N N . PHE A 1 738 ? 34.918 3.292 39.641 1.00 47.16 738 PHE A N 1
ATOM 6010 C CA . PHE A 1 738 ? 35.379 1.906 39.392 1.00 47.16 738 PHE A CA 1
ATOM 6011 C C . PHE A 1 738 ? 35.649 1.090 40.664 1.00 47.16 738 PHE A C 1
ATOM 6013 O O . PHE A 1 738 ? 35.655 -0.139 40.617 1.00 47.16 738 PHE A O 1
ATOM 6020 N N . ASN A 1 739 ? 35.866 1.744 41.809 1.00 52.91 739 ASN A N 1
ATOM 6021 C CA . ASN A 1 739 ? 36.233 1.055 43.054 1.00 52.91 739 ASN A CA 1
ATOM 6022 C C . ASN A 1 739 ? 35.052 0.334 43.728 1.00 52.91 739 ASN A C 1
ATOM 6024 O O . ASN A 1 739 ? 35.236 -0.337 44.743 1.00 52.91 739 ASN A O 1
ATOM 6028 N N . GLN A 1 740 ? 33.842 0.454 43.177 1.00 54.06 740 GLN A N 1
ATOM 6029 C CA . GLN A 1 740 ? 32.670 -0.309 43.591 1.00 54.06 740 GLN A CA 1
ATOM 6030 C C . GLN A 1 740 ? 32.237 -1.165 42.400 1.00 54.06 740 GLN A C 1
ATOM 6032 O O . GLN A 1 740 ? 31.669 -0.646 41.444 1.00 54.06 740 GLN A O 1
ATOM 6037 N N . GLY A 1 741 ? 32.537 -2.469 42.433 1.00 50.09 741 GLY A N 1
ATOM 6038 C CA . GLY A 1 741 ? 32.245 -3.451 41.373 1.00 50.09 741 GLY A CA 1
ATOM 6039 C C . GLY A 1 741 ? 30.752 -3.741 41.145 1.00 50.09 741 GLY A C 1
ATOM 6040 O O . GLY A 1 741 ? 30.358 -4.891 40.990 1.00 50.09 741 GLY A O 1
ATOM 6041 N N . THR A 1 742 ? 29.909 -2.712 41.173 1.00 50.62 742 THR A N 1
ATOM 6042 C CA . THR A 1 742 ? 28.445 -2.773 41.244 1.00 50.62 742 THR A CA 1
ATOM 6043 C C . THR A 1 742 ? 27.815 -1.638 40.435 1.00 50.62 742 THR A C 1
ATOM 6045 O O . THR A 1 742 ? 26.952 -0.927 40.944 1.00 50.62 742 THR A O 1
ATOM 6048 N N . TYR A 1 743 ? 28.239 -1.426 39.186 1.00 53.88 743 TYR A N 1
ATOM 6049 C CA . TYR A 1 743 ? 27.455 -0.597 38.266 1.00 53.88 743 TYR A CA 1
ATOM 6050 C C . TYR A 1 743 ? 26.522 -1.489 37.440 1.00 53.88 743 TYR A C 1
ATOM 6052 O O . TYR A 1 743 ? 26.997 -2.325 36.670 1.00 53.88 743 TYR A O 1
ATOM 6060 N N . PRO A 1 744 ? 25.198 -1.373 37.628 1.00 52.00 744 PRO A N 1
ATOM 6061 C CA . PRO A 1 744 ? 24.253 -2.250 36.962 1.00 52.00 744 PRO A CA 1
ATOM 6062 C C . PRO A 1 744 ? 24.072 -1.837 35.496 1.00 52.00 744 PRO A C 1
ATOM 6064 O O . PRO A 1 744 ? 23.958 -0.658 35.165 1.00 52.00 744 PRO A O 1
ATOM 6067 N N . ALA A 1 745 ? 23.981 -2.828 34.607 1.00 54.03 745 ALA A N 1
ATOM 6068 C CA . ALA A 1 745 ? 23.618 -2.630 33.198 1.00 54.03 745 ALA A CA 1
ATOM 6069 C C . ALA A 1 745 ? 22.131 -2.253 33.006 1.00 54.03 745 ALA A C 1
ATOM 6071 O O . ALA A 1 745 ? 21.677 -2.014 31.888 1.00 54.03 745 ALA A O 1
ATOM 6072 N N . VAL A 1 746 ? 21.360 -2.227 34.097 1.00 53.88 746 VAL A N 1
ATOM 6073 C CA . VAL A 1 746 ? 19.926 -1.940 34.141 1.00 53.88 746 VAL A CA 1
ATOM 6074 C C . VAL A 1 746 ? 19.681 -0.891 35.222 1.00 53.88 746 VAL A C 1
ATOM 6076 O O . VAL A 1 746 ? 20.310 -0.916 36.275 1.00 53.88 746 VAL A O 1
ATOM 6079 N N . PHE A 1 747 ? 18.770 0.045 34.974 1.00 62.03 747 PHE A N 1
ATOM 6080 C CA . PHE A 1 747 ? 18.430 1.074 35.951 1.00 62.03 747 PHE A CA 1
ATOM 6081 C C . PHE A 1 747 ? 17.483 0.511 37.023 1.00 62.03 747 PHE A C 1
ATOM 6083 O O . PHE A 1 747 ? 16.301 0.297 36.761 1.00 62.03 747 PHE A O 1
ATOM 6090 N N . ASP A 1 748 ? 18.013 0.246 38.217 1.00 61.12 748 ASP A N 1
ATOM 6091 C CA . ASP A 1 748 ? 17.296 -0.327 39.359 1.00 61.12 748 ASP A CA 1
ATOM 6092 C C . ASP A 1 748 ? 17.481 0.510 40.647 1.00 61.12 748 ASP A C 1
ATOM 6094 O O . ASP A 1 748 ? 18.068 1.597 40.647 1.00 61.12 748 ASP A O 1
ATOM 6098 N N . LYS A 1 749 ? 16.973 0.012 41.783 1.00 63.31 749 LYS A N 1
ATOM 6099 C CA . LYS A 1 749 ? 17.079 0.702 43.082 1.00 63.31 749 LYS A CA 1
ATOM 6100 C C . LYS A 1 749 ? 18.538 0.943 43.500 1.00 63.31 749 LYS A C 1
ATOM 6102 O O . LYS A 1 749 ? 18.816 1.952 44.148 1.00 63.31 749 LYS A O 1
ATOM 6107 N N . ALA A 1 750 ? 19.462 0.057 43.127 1.00 63.81 750 ALA A N 1
ATOM 6108 C CA . ALA A 1 750 ? 20.883 0.221 43.410 1.00 63.81 750 ALA A CA 1
ATOM 6109 C C . ALA A 1 750 ? 21.507 1.301 42.509 1.00 63.81 750 ALA A C 1
ATOM 6111 O O . ALA A 1 750 ? 22.216 2.170 43.020 1.00 63.81 750 ALA A O 1
ATOM 6112 N N . ALA A 1 751 ? 21.158 1.324 41.216 1.00 63.59 751 ALA A N 1
ATOM 6113 C CA . ALA A 1 751 ? 21.560 2.366 40.266 1.00 63.59 751 ALA A CA 1
ATOM 6114 C C . ALA A 1 751 ? 21.147 3.766 40.749 1.00 63.59 751 ALA A C 1
ATOM 6116 O O . ALA A 1 751 ? 21.945 4.705 40.746 1.00 63.59 751 ALA A O 1
ATOM 6117 N N . VAL A 1 752 ? 19.906 3.892 41.234 1.00 63.50 752 VAL A N 1
ATOM 6118 C CA . VAL A 1 752 ? 19.360 5.140 41.785 1.00 63.50 752 VAL A CA 1
ATOM 6119 C C . VAL A 1 752 ? 20.140 5.608 43.016 1.00 63.50 752 VAL A C 1
ATOM 6121 O O . VAL A 1 752 ? 20.470 6.791 43.117 1.00 63.50 752 VAL A O 1
ATOM 6124 N N . ILE A 1 753 ? 20.439 4.706 43.959 1.00 66.75 753 ILE A N 1
ATOM 6125 C CA . ILE A 1 753 ? 21.210 5.038 45.169 1.00 66.75 753 ILE A CA 1
ATOM 6126 C C . ILE A 1 753 ? 22.633 5.474 44.803 1.00 66.75 753 ILE A C 1
ATOM 6128 O O . ILE A 1 753 ? 23.132 6.435 45.388 1.00 66.75 753 ILE A O 1
ATOM 6132 N N . GLY A 1 754 ? 23.259 4.804 43.830 1.00 65.31 754 GLY A N 1
ATOM 6133 C CA . GLY A 1 754 ? 24.572 5.171 43.303 1.00 65.31 754 GLY A CA 1
ATOM 6134 C C . GLY A 1 754 ? 24.571 6.588 42.738 1.00 65.31 754 GLY A C 1
ATOM 6135 O O . GLY A 1 754 ? 25.258 7.460 43.262 1.00 65.31 754 GLY A O 1
ATOM 6136 N N . LEU A 1 755 ? 23.719 6.864 41.749 1.00 65.38 755 LEU A N 1
ATOM 6137 C CA . LEU A 1 755 ? 23.660 8.167 41.075 1.00 65.38 755 LEU A CA 1
ATOM 6138 C C . LEU A 1 755 ? 23.263 9.323 42.008 1.00 65.38 755 LEU A C 1
ATOM 6140 O O . LEU A 1 755 ? 23.811 10.418 41.884 1.00 65.38 755 LEU A O 1
ATOM 6144 N N . LYS A 1 756 ? 22.370 9.093 42.988 1.00 66.00 756 LYS A N 1
ATOM 6145 C CA . LYS A 1 756 ? 21.994 10.109 43.994 1.00 66.00 756 LYS A CA 1
ATOM 6146 C C . LYS A 1 756 ? 23.190 10.620 44.801 1.00 66.00 756 LYS A C 1
ATOM 6148 O O . LYS A 1 756 ? 23.192 11.787 45.183 1.00 66.00 756 LYS A O 1
ATOM 6153 N N . ARG A 1 757 ? 24.198 9.779 45.057 1.00 65.88 757 ARG A N 1
ATOM 6154 C CA . ARG A 1 757 ? 25.400 10.162 45.820 1.00 65.88 757 ARG A CA 1
ATOM 6155 C C . ARG A 1 757 ? 26.320 11.117 45.054 1.00 65.88 757 ARG A C 1
ATOM 6157 O O . ARG A 1 757 ? 27.097 11.816 45.691 1.00 65.88 757 ARG A O 1
ATOM 6164 N N . HIS A 1 758 ? 26.214 11.168 43.725 1.00 62.53 758 HIS A N 1
ATOM 6165 C CA . HIS A 1 758 ? 27.104 11.951 42.862 1.00 62.53 758 HIS A CA 1
ATOM 6166 C C . HIS A 1 758 ? 26.545 13.331 42.461 1.00 62.53 758 HIS A C 1
ATOM 6168 O O . HIS A 1 758 ? 27.288 14.145 41.924 1.00 62.53 758 HIS A O 1
ATOM 6174 N N . GLY A 1 759 ? 25.280 13.646 42.773 1.00 64.06 759 GLY A N 1
ATOM 6175 C CA . GLY A 1 759 ? 24.714 14.992 42.592 1.00 64.06 759 GLY A CA 1
ATOM 6176 C C . GLY A 1 759 ? 24.524 15.425 41.127 1.00 64.06 759 GLY A C 1
ATOM 6177 O O . GLY A 1 759 ? 24.109 14.634 40.280 1.00 64.06 759 GLY A O 1
ATOM 6178 N N . TYR A 1 760 ? 24.757 16.712 40.836 1.00 55.94 760 TYR A N 1
ATOM 6179 C CA . TYR A 1 760 ? 24.735 17.264 39.470 1.00 55.94 760 TYR A CA 1
ATOM 6180 C C . TYR A 1 760 ? 25.768 16.536 38.584 1.00 55.94 760 TYR A C 1
ATOM 6182 O O . TYR A 1 760 ? 26.873 16.298 39.068 1.00 55.94 760 TYR A O 1
ATOM 6190 N N . PRO A 1 761 ? 25.465 16.195 37.313 1.00 60.03 761 PRO A N 1
ATOM 6191 C CA . PRO A 1 761 ? 24.330 16.636 36.486 1.00 60.03 761 PRO A CA 1
ATOM 6192 C C . PRO A 1 761 ? 23.082 15.729 36.521 1.00 60.03 761 PRO A C 1
ATOM 6194 O O . PRO A 1 761 ? 22.126 15.962 35.781 1.00 60.03 761 PRO A O 1
ATOM 6197 N N . TRP A 1 762 ? 23.032 14.711 37.385 1.00 70.56 762 TRP A N 1
ATOM 6198 C CA . TRP A 1 762 ? 22.025 13.639 37.299 1.00 70.56 762 TRP A CA 1
ATOM 6199 C C . TRP A 1 762 ? 20.653 13.985 37.878 1.00 70.56 762 TRP A C 1
ATOM 6201 O O . TRP A 1 762 ? 19.673 13.298 37.599 1.00 70.56 762 TRP A O 1
ATOM 6211 N N . THR A 1 763 ? 20.554 15.046 38.680 1.00 69.00 763 THR A N 1
ATOM 6212 C CA . THR A 1 763 ? 19.374 15.359 39.502 1.00 69.00 763 THR A CA 1
ATOM 6213 C C . THR A 1 763 ? 18.076 15.511 38.703 1.00 69.00 763 THR A C 1
ATOM 6215 O O . THR A 1 763 ? 17.042 14.998 39.127 1.00 69.00 763 THR A O 1
ATOM 6218 N N . ALA A 1 764 ? 18.102 16.196 37.554 1.00 66.62 764 ALA A N 1
ATOM 6219 C CA . ALA A 1 764 ? 16.899 16.425 36.746 1.00 66.62 764 ALA A CA 1
ATOM 6220 C C . ALA A 1 764 ? 16.398 15.130 36.082 1.00 66.62 764 ALA A C 1
ATOM 6222 O O . ALA A 1 764 ? 15.216 14.808 36.161 1.00 66.62 764 ALA A O 1
ATOM 6223 N N . LEU A 1 765 ? 17.311 14.344 35.506 1.00 65.44 765 LEU A N 1
ATOM 6224 C CA . LEU A 1 765 ? 17.001 13.042 34.910 1.00 65.44 765 LEU A CA 1
ATOM 6225 C C . LEU A 1 765 ? 16.571 12.010 35.965 1.00 65.44 765 LEU A C 1
ATOM 6227 O O . LEU A 1 765 ? 15.678 11.211 35.702 1.00 65.44 765 LEU A O 1
ATOM 6231 N N . LEU A 1 766 ? 17.155 12.046 37.169 1.00 70.62 766 LEU A N 1
ATOM 6232 C CA . LEU A 1 766 ? 16.771 11.175 38.286 1.00 70.62 766 LEU A CA 1
ATOM 6233 C C . LEU A 1 766 ? 15.345 11.438 38.771 1.00 70.62 766 LEU A C 1
ATOM 6235 O O . LEU A 1 766 ? 14.693 10.490 39.199 1.00 70.62 766 LEU A O 1
ATOM 6239 N N . ARG A 1 767 ? 14.871 12.691 38.713 1.00 73.19 767 ARG A N 1
ATOM 6240 C CA . ARG A 1 767 ? 13.470 13.029 39.006 1.00 73.19 767 ARG A CA 1
ATOM 6241 C C . ARG A 1 767 ? 12.541 12.405 37.969 1.00 73.19 767 ARG A C 1
ATOM 6243 O O . ARG A 1 767 ? 11.639 11.680 38.348 1.00 73.19 767 ARG A O 1
ATOM 6250 N N . ILE A 1 768 ? 12.838 12.586 36.681 1.00 71.06 768 ILE A N 1
ATOM 6251 C CA . ILE A 1 768 ? 12.037 12.020 35.580 1.00 71.06 768 ILE A CA 1
ATOM 6252 C C . ILE A 1 768 ? 12.010 10.482 35.632 1.00 71.06 768 ILE A C 1
ATOM 6254 O O . ILE A 1 768 ? 10.981 9.872 35.378 1.00 71.06 768 ILE A O 1
ATOM 6258 N N . ALA A 1 769 ? 13.131 9.841 35.974 1.00 69.12 769 ALA A N 1
ATOM 6259 C CA . ALA A 1 769 ? 13.228 8.384 36.049 1.00 69.12 769 ALA A CA 1
ATOM 6260 C C . ALA A 1 769 ? 12.561 7.767 37.297 1.00 69.12 769 ALA A C 1
ATOM 6262 O O . ALA A 1 769 ? 12.325 6.561 37.314 1.00 69.12 769 ALA A O 1
ATOM 6263 N N . GLN A 1 770 ? 12.305 8.553 38.350 1.00 68.00 770 GLN A N 1
ATOM 6264 C CA . GLN A 1 770 ? 11.664 8.081 39.589 1.00 68.00 770 GLN A CA 1
ATOM 6265 C C . GLN A 1 770 ? 10.137 8.219 39.578 1.00 68.00 770 GLN A C 1
ATOM 6267 O O . GLN A 1 770 ? 9.506 7.617 40.448 1.00 68.00 770 GLN A O 1
ATOM 6272 N N . GLY A 1 771 ? 9.575 8.917 38.582 1.00 55.53 771 GLY A N 1
ATOM 6273 C CA . GLY A 1 771 ? 8.161 9.294 38.549 1.00 55.53 771 GLY A CA 1
ATOM 6274 C C . GLY A 1 771 ? 7.944 10.596 39.293 1.00 55.53 771 GLY A C 1
ATOM 6275 O O . GLY A 1 771 ? 8.052 10.572 40.540 1.00 55.53 771 GLY A O 1
#